Protein AF-A0AAD3HET0-F1 (afdb_monomer)

Sequence (759 aa):
MKGVLFTAWLFSLGTISVDAHGWVEKVESIYGEGSSRIGMNSKSDSYLQRYFCPLSSLDECQPDPKHNIVLDEDSLRPCRADKVSNPKATVKPGTDLTLHWAGNGHVGNGQSDGTCVTVKVAPFEADPAMSSFSGIDGAECLDFWITAEDGSQQPQGTIKIPDTLAQGSYTLLWYWNFTEFWYSSCIDILVDEGLPTASPTKSELDDDIVQDYLHNGCADIADSTQFCQKYTTIPESYCMTEKDECGRSICYGVADFLFPCPLCPPGCPVPKAFYDDFSNGLDETKWLIAHKSWGGGKNGFTNGGVVAENVMADASAGTVTFKAHGNFYSGDVMGINKDLTRQTTGVRTGGAIATRQYLGAGSYEVKMKAAGKLGVCSAIWTFFYNDDEYYSGQPIQNHEIDIELPGRPGAAAVDINFSQALLNTWTGEIESLYETGYTTLPKAVDDGVFHIWRFDWHTDPNDRRVDFYLDGEYLRTMRNDNIPFYAGRLWLGAWFPHAWAGIPDFVEEEMVIDYVKFTPFNELYECPTESYPDFGWAPGTDFTLGQEHEICNSVPSSPVSSPVSSPISVPSSPVSSPISTPVSSPVSSPVSGPSPTDVTLYLEYGCKDLPAAFCQGYISGSYCKDWNEDSCGRSICQGDTHDSLNSCGSETSIYFSDGCNVFGDQMDAFCGSYNQGYCKSWQQDSCGRSICHGDDYSALDACEQGPIDPVEVYKNDGCASLPSTFCSGYNGNYCKDYKTDSCGRSVCHGDSFSSLNSC

InterPro domains:
  IPR000757 Beta-glucanase-like, N-terminal domain [PF00722] (343-505)
  IPR000757 Beta-glucanase-like, N-terminal domain [PS51762] (263-524)
  IPR013320 Concanavalin A-like lectin/glucanase domain superfamily [SSF49899] (262-519)
  IPR050546 Glycosyl Hydrolase Family 16 [PTHR10963] (229-518)

Organism: NCBI:txid426638

Solvent-accessible surface area (backbone atoms only — not comparable to full-atom values): 42321 Å² total; per-residue (Å²): 130,84,87,80,83,90,86,87,80,85,81,72,91,69,82,77,80,84,64,51,62,50,35,61,51,36,35,45,34,99,69,35,55,13,28,19,23,75,51,91,88,64,98,45,51,87,74,62,29,40,71,32,40,97,62,99,46,66,82,84,45,56,43,65,70,92,70,78,58,83,78,54,83,69,21,48,35,48,47,58,65,92,38,64,32,74,50,44,18,39,43,41,54,61,38,65,37,38,40,35,34,48,60,51,58,64,84,82,74,70,79,60,73,91,36,39,32,30,40,28,40,24,75,58,55,64,61,50,54,63,89,59,48,42,82,37,87,86,22,70,62,35,62,59,57,35,74,46,97,89,67,49,79,39,34,37,50,74,42,57,37,59,72,83,58,69,69,42,57,28,30,38,41,42,35,36,60,59,98,61,43,36,42,19,26,39,34,30,36,34,37,39,77,85,62,53,41,59,55,79,53,81,80,40,73,77,32,69,71,51,43,37,35,40,30,57,16,32,78,86,43,84,63,24,41,62,57,28,34,50,25,20,90,48,85,87,20,29,52,40,94,58,57,52,96,58,72,25,28,39,39,48,78,35,54,90,71,55,67,77,70,38,66,56,49,67,75,26,63,52,54,54,34,40,59,46,45,25,53,90,25,77,52,68,54,54,40,44,46,28,30,32,38,68,91,46,63,61,96,74,40,82,34,8,16,26,32,44,91,25,51,48,60,38,36,93,74,24,23,41,37,20,34,31,22,15,75,60,35,82,70,88,63,55,10,29,35,79,85,63,46,72,45,98,46,22,37,30,19,8,3,33,38,29,40,62,59,60,47,57,29,19,39,42,38,37,32,32,24,49,39,70,52,50,16,36,30,30,37,42,30,38,44,34,50,34,53,79,55,32,85,78,72,49,75,40,41,29,25,30,43,40,44,34,34,36,9,25,87,47,93,63,84,48,82,59,36,45,42,18,29,33,47,28,26,16,44,19,87,52,88,87,25,40,48,79,34,54,32,78,48,102,54,64,55,54,84,77,55,77,42,39,40,35,38,40,38,41,36,46,90,91,70,38,26,38,41,34,31,51,73,83,44,81,74,51,75,49,72,61,97,22,55,45,47,50,35,13,26,49,33,43,34,23,35,46,60,85,56,58,28,44,63,32,88,36,41,73,47,53,26,37,38,41,36,42,39,36,49,57,39,82,37,59,44,45,62,80,82,54,69,57,84,87,64,45,47,36,95,82,71,66,79,71,54,56,64,84,59,58,55,26,63,78,77,82,91,70,82,83,91,68,92,87,83,86,84,89,91,84,90,86,90,91,85,84,87,83,90,88,88,85,92,82,90,90,87,86,74,89,69,62,70,58,52,76,65,56,53,52,46,32,32,71,58,20,38,64,92,46,63,82,38,38,28,32,35,72,41,83,83,20,42,57,32,65,94,52,47,53,103,79,71,30,10,39,39,55,88,68,57,78,89,72,36,57,79,81,68,53,74,68,50,48,34,20,72,52,16,30,56,75,52,54,97,44,14,43,58,49,18,39,71,74,72,68,24,37,44,34,68,94,49,53,54,103,81,71,32,12,44,36,49,89,65,59,79,86,70,34,56,80,80,86,71,73,81,78,53,68,71,54,49,34,22,75,56,12,38,70,84,43,63,81,60,48,31,43,73,73,76,65,36,45,56,32,66,97,46,57,51,101,81,70,31,15,37,36,53,98,63,57,74,88,71,34,59,87,132

Structure (mmCIF, N/CA/C/O backbone):
data_AF-A0AAD3HET0-F1
#
_entry.id   AF-A0AAD3HET0-F1
#
loop_
_atom_site.group_PDB
_atom_site.id
_atom_site.type_symbol
_atom_site.label_atom_id
_atom_site.label_alt_id
_atom_site.label_comp_id
_atom_site.label_asym_id
_atom_site.label_entity_id
_atom_site.label_seq_id
_atom_site.pdbx_PDB_ins_code
_atom_site.Cartn_x
_atom_site.Cartn_y
_atom_site.Cartn_z
_atom_site.occupancy
_atom_site.B_iso_or_equiv
_atom_site.auth_seq_id
_atom_site.auth_comp_id
_atom_site.auth_asym_id
_atom_site.auth_atom_id
_atom_site.pdbx_PDB_model_num
ATOM 1 N N . MET A 1 1 ? 5.587 16.974 96.208 1.00 34.22 1 MET A N 1
ATOM 2 C CA . MET A 1 1 ? 5.276 17.942 95.126 1.00 34.22 1 MET A CA 1
ATOM 3 C C . MET A 1 1 ? 4.346 17.240 94.147 1.00 34.22 1 MET A C 1
ATOM 5 O O . MET A 1 1 ? 4.724 16.132 93.812 1.00 34.22 1 MET A O 1
ATOM 9 N N . LYS A 1 2 ? 3.226 17.855 93.706 1.00 34.19 2 LYS A N 1
ATOM 10 C CA . LYS A 1 2 ? 2.239 17.344 92.704 1.00 34.19 2 LYS A CA 1
ATOM 11 C C . LYS A 1 2 ? 1.632 15.944 93.033 1.00 34.19 2 LYS A C 1
ATOM 13 O O . LYS A 1 2 ? 2.367 14.998 93.247 1.00 34.19 2 LYS A O 1
ATOM 18 N N . GLY A 1 3 ? 0.324 15.691 93.144 1.00 28.98 3 GLY A N 1
ATOM 19 C CA . GLY A 1 3 ? -0.886 16.458 92.808 1.00 28.98 3 GLY A CA 1
ATOM 20 C C . GLY A 1 3 ? -1.411 16.118 91.398 1.00 28.98 3 GLY A C 1
ATOM 21 O O . GLY A 1 3 ? -0.594 16.083 90.488 1.00 28.98 3 GLY A O 1
ATOM 22 N N . VAL A 1 4 ? -2.718 15.909 91.147 1.00 30.61 4 VAL A N 1
ATOM 23 C CA . VAL A 1 4 ? -3.883 15.822 92.065 1.00 30.61 4 VAL A CA 1
ATOM 24 C C . VAL A 1 4 ? -5.133 15.235 91.338 1.00 30.61 4 VAL A C 1
ATOM 26 O O . VAL A 1 4 ? -5.180 15.285 90.119 1.00 30.61 4 VAL A O 1
ATOM 29 N N . LEU A 1 5 ? -6.137 14.754 92.097 1.00 28.61 5 LEU A N 1
ATOM 30 C CA . LEU A 1 5 ? -7.538 14.389 91.734 1.00 28.61 5 LEU A CA 1
ATOM 31 C C . LEU A 1 5 ? -7.883 13.271 90.706 1.00 28.61 5 LEU A C 1
ATOM 33 O O . LEU A 1 5 ? -7.621 13.359 89.515 1.00 28.61 5 LEU A O 1
ATOM 37 N N . PHE A 1 6 ? -8.655 12.296 91.210 1.00 34.47 6 PHE A N 1
ATOM 38 C CA . PHE A 1 6 ? -9.967 11.810 90.724 1.00 34.47 6 PHE A CA 1
ATOM 39 C C . PHE A 1 6 ? -10.525 12.273 89.358 1.00 34.47 6 PHE A C 1
ATOM 41 O O . PHE A 1 6 ? -10.765 13.460 89.149 1.00 34.47 6 PHE A O 1
ATOM 48 N N . THR A 1 7 ? -11.107 11.321 88.616 1.00 27.53 7 THR A N 1
ATOM 49 C CA . THR A 1 7 ? -12.585 11.168 88.558 1.00 27.53 7 THR A CA 1
ATOM 50 C C . THR A 1 7 ? -12.997 9.780 88.058 1.00 27.53 7 THR A C 1
ATOM 52 O O . THR A 1 7 ? -12.248 9.127 87.342 1.00 27.53 7 THR A O 1
ATOM 55 N N . ALA A 1 8 ? -14.198 9.335 88.435 1.00 33.53 8 ALA A N 1
ATOM 56 C CA . ALA A 1 8 ? -14.886 8.202 87.820 1.00 33.53 8 ALA A CA 1
ATOM 57 C C . ALA A 1 8 ? -16.195 8.715 87.209 1.00 33.53 8 ALA A C 1
ATOM 59 O O . ALA A 1 8 ? -16.894 9.501 87.849 1.00 33.53 8 ALA A O 1
ATOM 60 N N . TRP A 1 9 ? -16.516 8.273 85.995 1.00 26.53 9 TRP A N 1
ATOM 61 C CA . TRP A 1 9 ? -17.759 8.598 85.296 1.00 26.53 9 TRP A CA 1
ATOM 62 C C . TRP A 1 9 ? -18.402 7.322 84.762 1.00 26.53 9 TRP A C 1
ATOM 64 O O . TRP A 1 9 ? -17.707 6.394 84.347 1.00 26.53 9 TRP A O 1
ATOM 74 N N . LEU A 1 10 ? -19.733 7.272 84.801 1.00 31.70 10 LEU A N 1
ATOM 75 C CA . LEU A 1 10 ? -20.501 6.168 84.236 1.00 31.70 10 LEU A CA 1
ATOM 76 C C . LEU A 1 10 ? -20.400 6.240 82.711 1.00 31.70 10 LEU A C 1
ATOM 78 O O . LEU A 1 10 ? -20.721 7.275 82.128 1.00 31.70 10 LEU A O 1
ATOM 82 N N . PHE A 1 11 ? -20.028 5.135 82.067 1.00 29.91 11 PHE A N 1
ATOM 83 C CA . PHE A 1 11 ? -20.277 4.997 80.637 1.00 29.91 11 PHE A CA 1
ATOM 84 C C . PHE A 1 11 ? -21.772 4.777 80.410 1.00 29.91 11 PHE A C 1
ATOM 86 O O . PHE A 1 11 ? -22.373 3.864 80.977 1.00 29.91 11 PHE A O 1
ATOM 93 N N . SER A 1 12 ? -22.364 5.635 79.580 1.00 28.44 12 SER A N 1
ATOM 94 C CA . SER A 1 12 ? -23.689 5.385 79.018 1.00 28.44 12 SER A CA 1
ATOM 95 C C . SER A 1 12 ? -23.649 4.110 78.179 1.00 28.44 12 SER A C 1
ATOM 97 O O . SER A 1 12 ? -22.643 3.830 77.526 1.00 28.44 12 SER A O 1
ATOM 99 N N . LEU A 1 13 ? -24.770 3.391 78.123 1.00 36.88 13 LEU A N 1
ATOM 100 C CA . LEU A 1 13 ? -25.024 2.454 77.033 1.00 36.88 13 LEU A CA 1
ATOM 101 C C . LEU A 1 13 ? -25.107 3.269 75.739 1.00 36.88 13 LEU A C 1
ATOM 103 O O . LEU A 1 13 ? -26.126 3.894 75.452 1.00 36.88 13 LEU A O 1
ATOM 107 N N . GLY A 1 14 ? -23.998 3.332 75.007 1.00 26.73 14 GLY A N 1
ATOM 108 C CA . GLY A 1 14 ? -23.994 3.815 73.637 1.00 26.73 14 GLY A CA 1
ATOM 109 C C . GLY A 1 14 ? -24.658 2.771 72.751 1.00 26.73 14 GLY A C 1
ATOM 110 O O . GLY A 1 14 ? -24.290 1.599 72.794 1.00 26.73 14 GLY A O 1
ATOM 111 N N . THR A 1 15 ? -25.632 3.193 71.950 1.00 28.73 15 THR A N 1
ATOM 112 C CA . THR A 1 15 ? -26.079 2.414 70.794 1.00 28.73 15 THR A CA 1
ATOM 113 C C . THR A 1 15 ? -24.880 2.206 69.877 1.00 28.73 15 THR A C 1
ATOM 115 O O . THR A 1 15 ? -24.348 3.178 69.340 1.00 28.73 15 THR A O 1
ATOM 118 N N . ILE A 1 16 ? -24.441 0.958 69.724 1.00 27.42 16 ILE A N 1
ATOM 119 C CA . ILE A 1 16 ? -23.407 0.597 68.755 1.00 27.42 16 ILE A CA 1
ATOM 120 C C . ILE A 1 16 ? -23.999 0.853 67.366 1.00 27.42 16 ILE A C 1
ATOM 122 O O . ILE A 1 16 ? -25.001 0.233 67.010 1.00 27.42 16 ILE A O 1
ATOM 126 N N . SER A 1 17 ? -23.408 1.785 66.613 1.00 28.92 17 SER A N 1
ATOM 127 C CA . SER A 1 17 ? -23.636 1.845 65.168 1.00 28.92 17 SER A CA 1
ATOM 128 C C . SER A 1 17 ? -23.028 0.585 64.570 1.00 28.92 17 SER A C 1
ATOM 130 O O . SER A 1 17 ? -21.886 0.248 64.887 1.00 28.92 17 SER A O 1
ATOM 132 N N . VAL A 1 18 ? -23.812 -0.148 63.786 1.00 31.05 18 VAL A N 1
ATOM 133 C CA . VAL A 1 18 ? -23.334 -1.332 63.072 1.00 31.05 18 VAL A CA 1
ATOM 134 C C . VAL A 1 18 ? -23.097 -0.882 61.639 1.00 31.05 18 VAL A C 1
ATOM 136 O O . VAL A 1 18 ? -24.051 -0.701 60.887 1.00 31.05 18 VAL A O 1
ATOM 139 N N . ASP A 1 19 ? -21.837 -0.607 61.314 1.00 36.53 19 ASP A N 1
ATOM 140 C CA . ASP A 1 19 ? -21.467 0.085 60.083 1.00 36.53 19 ASP A CA 1
ATOM 141 C C . ASP A 1 19 ? -21.114 -0.915 58.963 1.00 36.53 19 ASP A C 1
ATOM 143 O O . ASP A 1 19 ? -20.110 -1.619 59.051 1.00 36.53 19 ASP A O 1
ATOM 147 N N . ALA A 1 20 ? -21.922 -0.897 57.896 1.00 40.22 20 ALA A N 1
ATOM 148 C CA . ALA A 1 20 ? -21.694 -1.470 56.563 1.00 40.22 20 ALA A CA 1
ATOM 149 C C . ALA A 1 20 ? -21.434 -2.991 56.454 1.00 40.22 20 ALA A C 1
ATOM 151 O O . ALA A 1 20 ? -20.323 -3.482 56.631 1.00 40.22 20 ALA A O 1
ATOM 152 N N . HIS A 1 21 ? -22.441 -3.722 55.979 1.00 54.94 21 HIS A N 1
ATOM 153 C CA . HIS A 1 21 ? -22.328 -5.041 55.344 1.00 54.94 21 HIS A CA 1
ATOM 154 C C . HIS A 1 21 ? -22.509 -4.870 53.830 1.00 54.94 21 HIS A C 1
ATOM 156 O O . HIS A 1 21 ? -23.388 -4.116 53.429 1.00 54.94 21 HIS A O 1
ATOM 162 N N . GLY A 1 22 ? -21.716 -5.549 52.997 1.00 59.53 22 GLY A N 1
ATOM 163 C CA . GLY A 1 22 ? -21.637 -5.251 51.559 1.00 59.53 22 GLY A CA 1
ATOM 164 C C . GLY A 1 22 ? -22.908 -5.480 50.722 1.00 59.53 22 GLY A C 1
ATOM 165 O O . GLY A 1 22 ? -23.836 -6.172 51.124 1.00 59.53 22 GLY A O 1
ATOM 166 N N . TRP A 1 23 ? -22.932 -4.905 49.518 1.00 71.50 23 TRP A N 1
ATOM 167 C CA . TRP A 1 23 ? -23.957 -5.083 48.472 1.00 71.50 23 TRP A CA 1
ATOM 168 C C . TRP A 1 23 ? -23.365 -4.667 47.116 1.00 71.50 23 TRP A C 1
ATOM 170 O O . TRP A 1 23 ? -22.488 -3.810 47.101 1.00 71.50 23 TRP A O 1
ATOM 180 N N . VAL A 1 24 ? -23.849 -5.184 45.977 1.00 75.56 24 VAL A N 1
ATOM 181 C CA . VAL A 1 24 ? -23.472 -4.624 44.656 1.00 75.56 24 VAL A CA 1
ATOM 182 C C . VAL A 1 24 ? -24.000 -3.201 44.550 1.00 75.56 24 VAL A C 1
ATOM 184 O O . VAL A 1 24 ? -25.204 -2.980 44.699 1.00 75.56 24 VAL A O 1
ATOM 187 N N . GLU A 1 25 ? -23.116 -2.249 44.276 1.00 80.94 25 GLU A N 1
ATOM 188 C CA . GLU A 1 25 ? -23.463 -0.850 44.021 1.00 80.94 25 GLU A CA 1
ATOM 189 C C . GLU A 1 25 ? -23.844 -0.681 42.548 1.00 80.94 25 GLU A C 1
ATOM 191 O O . GLU A 1 25 ? -24.983 -0.326 42.211 1.00 80.94 25 GLU A O 1
ATOM 196 N N . LYS A 1 26 ? -22.892 -1.028 41.676 1.00 88.06 26 LYS A N 1
ATOM 197 C CA . LYS A 1 26 ? -23.001 -0.974 40.222 1.00 88.06 26 LYS A CA 1
ATOM 198 C C . LYS A 1 26 ? -22.200 -2.084 39.544 1.00 88.06 26 LYS A C 1
ATOM 200 O O . LYS A 1 26 ? -21.365 -2.742 40.163 1.00 88.06 26 LYS A O 1
ATOM 205 N N . VAL A 1 27 ? -22.458 -2.255 38.254 1.00 92.06 27 VAL A N 1
ATOM 206 C CA . VAL A 1 27 ? -21.580 -2.979 37.330 1.00 92.06 27 VAL A CA 1
ATOM 207 C C . VAL A 1 27 ? -21.150 -2.045 36.204 1.00 92.06 27 VAL A C 1
ATOM 209 O O . VAL A 1 27 ? -21.945 -1.218 35.753 1.00 92.06 27 VAL A O 1
ATOM 212 N N . GLU A 1 28 ? -19.906 -2.174 35.764 1.00 91.50 28 GLU A N 1
ATOM 213 C CA . GLU A 1 28 ? -19.292 -1.360 34.717 1.00 91.50 28 GLU A CA 1
ATOM 214 C C . GLU A 1 28 ? -18.915 -2.227 33.517 1.00 91.50 28 GLU A C 1
ATOM 216 O O . GLU A 1 28 ? -18.302 -3.287 33.655 1.00 91.50 28 GLU A O 1
ATOM 221 N N . SER A 1 29 ? -19.268 -1.743 32.330 1.00 86.06 29 SER A N 1
ATOM 222 C CA . SER A 1 29 ? -18.858 -2.297 31.042 1.00 86.06 29 SER A CA 1
ATOM 223 C C . SER A 1 29 ? -18.351 -1.169 30.145 1.00 86.06 29 SER A C 1
ATOM 225 O O . SER A 1 29 ? -18.712 -0.006 30.342 1.00 86.06 29 SER A O 1
ATOM 227 N N . ILE A 1 30 ? -17.622 -1.515 29.082 1.00 76.62 30 ILE A N 1
ATOM 228 C CA . ILE A 1 30 ? -17.231 -0.559 28.027 1.00 76.62 30 ILE A CA 1
ATOM 229 C C . ILE A 1 30 ? -18.430 0.067 27.282 1.00 76.62 30 ILE A C 1
ATOM 231 O O . ILE A 1 30 ? -18.262 1.029 26.538 1.00 76.62 30 ILE A O 1
ATOM 235 N N . TYR A 1 31 ? -19.644 -0.455 27.493 1.00 77.94 31 TYR A N 1
ATOM 236 C CA . TYR A 1 31 ? -20.896 0.004 26.887 1.00 77.94 31 TYR A CA 1
ATOM 237 C C . TYR A 1 31 ? -21.810 0.764 27.870 1.00 77.94 31 TYR A C 1
ATOM 239 O O . TYR A 1 31 ? -22.938 1.114 27.517 1.00 77.94 31 TYR A O 1
ATOM 247 N N . GLY A 1 32 ? -21.345 1.018 29.100 1.00 78.75 32 GLY A N 1
ATOM 248 C CA . GLY A 1 32 ? -22.049 1.800 30.120 1.00 78.75 32 GLY A CA 1
ATOM 249 C C . GLY A 1 32 ? -22.245 1.087 31.462 1.00 78.75 32 GLY A C 1
ATOM 250 O O . GLY A 1 32 ? -22.020 -0.119 31.605 1.00 78.75 32 GLY A O 1
ATOM 251 N N . GLU A 1 33 ? -22.680 1.862 32.459 1.00 88.50 33 GLU A N 1
ATOM 252 C CA . GLU A 1 33 ? -22.916 1.397 33.830 1.00 88.50 33 GLU A CA 1
ATOM 253 C C . GLU A 1 33 ? -24.340 0.864 34.052 1.00 88.50 33 GLU A C 1
ATOM 255 O O . GLU A 1 33 ? -25.324 1.386 33.523 1.00 88.50 33 GLU A O 1
ATOM 260 N N . GLY A 1 34 ? -24.465 -0.123 34.937 1.00 87.81 34 GLY A N 1
ATOM 261 C CA . GLY A 1 34 ? -25.730 -0.589 35.497 1.00 87.81 34 GLY A CA 1
ATOM 262 C C . GLY A 1 34 ? -25.776 -0.332 36.996 1.00 87.81 34 GLY A C 1
ATOM 263 O O . GLY A 1 34 ? -24.807 -0.601 37.694 1.00 87.81 34 GLY A O 1
ATOM 264 N N . SER A 1 35 ? -26.907 0.141 37.517 1.00 88.12 35 SER A N 1
ATOM 265 C CA . SER A 1 35 ? -27.126 0.295 38.964 1.00 88.12 35 SER A CA 1
ATOM 266 C C . SER A 1 35 ? -27.832 -0.923 39.553 1.00 88.12 35 SER A C 1
ATOM 268 O O . SER A 1 35 ? -28.731 -1.479 38.924 1.00 88.12 35 SER A O 1
ATOM 270 N N . SER A 1 36 ? -27.501 -1.311 40.788 1.00 87.12 36 SER A N 1
ATOM 271 C CA . SER A 1 36 ? -28.256 -2.338 41.526 1.00 87.12 36 SER A CA 1
ATOM 272 C C . SER A 1 36 ? -29.760 -2.030 41.561 1.00 87.12 36 SER A C 1
ATOM 274 O O . SER A 1 36 ? -30.156 -0.864 41.638 1.00 87.12 36 SER A O 1
ATOM 276 N N . ARG A 1 37 ? -30.614 -3.068 41.539 1.00 85.75 37 ARG A N 1
ATOM 277 C CA . ARG A 1 37 ? -32.091 -2.957 41.453 1.00 85.75 37 ARG A CA 1
ATOM 278 C C . ARG A 1 37 ? -32.737 -2.047 42.506 1.00 85.75 37 ARG A C 1
ATOM 280 O O . ARG A 1 37 ? -33.894 -1.650 42.362 1.00 85.75 37 ARG A O 1
ATOM 287 N N . ILE A 1 38 ? -32.027 -1.780 43.598 1.00 72.25 38 ILE A N 1
ATOM 288 C CA . ILE A 1 38 ? -32.502 -1.015 44.757 1.00 72.25 38 ILE A CA 1
ATOM 289 C C . ILE A 1 38 ? -31.954 0.429 44.748 1.00 72.25 38 ILE A C 1
ATOM 291 O O . ILE A 1 38 ? -32.597 1.328 45.294 1.00 72.25 38 ILE A O 1
ATOM 295 N N . GLY A 1 39 ? -30.828 0.661 44.061 1.00 65.00 39 GLY A N 1
ATOM 296 C CA . GLY A 1 39 ? -30.147 1.950 43.933 1.00 65.00 39 GLY A CA 1
ATOM 297 C C . GLY A 1 39 ? -29.469 2.453 45.216 1.00 65.00 39 GLY A C 1
ATOM 298 O O . GLY A 1 39 ? -29.838 2.100 46.334 1.00 65.00 39 GLY A O 1
ATOM 299 N N . MET A 1 40 ? -28.508 3.366 45.056 1.00 63.59 40 MET A N 1
ATOM 300 C CA . MET A 1 40 ? -27.660 3.914 46.135 1.00 63.59 40 MET A CA 1
ATOM 301 C C . MET A 1 40 ? -28.375 4.890 47.099 1.00 63.59 40 MET A C 1
ATOM 303 O O . MET A 1 40 ? -27.756 5.492 47.973 1.00 63.59 40 MET A O 1
ATOM 307 N N . ASN A 1 41 ? -29.691 5.083 46.960 1.00 60.31 41 ASN A N 1
ATOM 308 C CA . ASN A 1 41 ? -30.438 6.151 47.641 1.00 60.31 41 ASN A CA 1
ATOM 309 C C . ASN A 1 41 ? -30.911 5.805 49.069 1.00 60.31 41 ASN A C 1
ATOM 311 O O . ASN A 1 41 ? -31.592 6.620 49.696 1.00 60.31 41 ASN A O 1
ATOM 315 N N . SER A 1 42 ? -30.584 4.620 49.597 1.00 61.00 42 SER A N 1
ATOM 316 C CA . SER A 1 42 ? -30.976 4.188 50.948 1.00 61.00 42 SER A CA 1
ATOM 317 C C . SER A 1 42 ? -29.775 4.098 51.887 1.00 61.00 42 SER A C 1
ATOM 319 O O . SER A 1 42 ? -28.722 3.605 51.508 1.00 61.00 42 SER A O 1
ATOM 321 N N . LYS A 1 43 ? -29.940 4.544 53.138 1.00 56.84 43 LYS A N 1
ATOM 322 C CA . LYS A 1 43 ? -28.878 4.572 54.164 1.00 56.84 43 LYS A CA 1
ATOM 323 C C . LYS A 1 43 ? -28.986 3.424 55.174 1.00 56.84 43 LYS A C 1
ATOM 325 O O . LYS A 1 43 ? -28.810 3.638 56.371 1.00 56.84 43 LYS A O 1
ATOM 330 N N . SER A 1 44 ? -29.370 2.233 54.720 1.00 62.81 44 SER A N 1
ATOM 331 C CA . SER A 1 44 ? -29.427 1.041 55.570 1.00 62.81 44 SER A CA 1
ATOM 332 C C . SER A 1 44 ? -29.191 -0.227 54.761 1.00 62.81 44 SER A C 1
ATOM 334 O O . SER A 1 44 ? -29.961 -0.542 53.853 1.00 62.81 44 SER A O 1
ATOM 336 N N . ASP A 1 45 ? -28.176 -0.989 55.155 1.00 58.25 45 ASP A N 1
ATOM 337 C CA . ASP A 1 45 ? -27.766 -2.255 54.546 1.00 58.25 45 ASP A CA 1
ATOM 338 C C . ASP A 1 45 ? -28.958 -3.219 54.436 1.00 58.25 45 ASP A C 1
ATOM 340 O O . ASP A 1 45 ? -29.194 -3.818 53.393 1.00 58.25 45 ASP A O 1
ATOM 344 N N . SER A 1 46 ? -29.789 -3.290 55.486 1.00 61.09 46 SER A N 1
ATOM 345 C CA . SER A 1 46 ? -30.998 -4.134 55.559 1.00 61.09 46 SER A CA 1
ATOM 346 C C . SER A 1 46 ? -32.063 -3.844 54.486 1.00 61.09 46 SER A C 1
ATOM 348 O O . SER A 1 46 ? -33.014 -4.615 54.324 1.00 61.09 46 SER A O 1
ATOM 350 N N . TYR A 1 47 ? -31.908 -2.742 53.747 1.00 67.56 47 TYR A N 1
ATOM 351 C CA . TYR A 1 47 ? -32.691 -2.385 52.569 1.00 67.56 47 TYR A CA 1
ATOM 352 C C . TYR A 1 47 ? -31.960 -2.737 51.257 1.00 67.56 47 TYR A C 1
ATOM 354 O O . TYR A 1 47 ? -32.614 -3.200 50.325 1.00 67.56 47 TYR A O 1
ATOM 362 N N . LEU A 1 48 ? -30.632 -2.558 51.187 1.00 68.50 48 LEU A N 1
ATOM 363 C CA . LEU A 1 48 ? -29.794 -2.738 49.983 1.00 68.50 48 LEU A CA 1
ATOM 364 C C . LEU A 1 48 ? -29.393 -4.199 49.691 1.00 68.50 48 LEU A C 1
ATOM 366 O O . LEU A 1 48 ? -29.281 -4.588 48.529 1.00 68.50 48 LEU A O 1
ATOM 370 N N . GLN A 1 49 ? -29.233 -5.019 50.728 1.00 73.94 49 GLN A N 1
ATOM 371 C CA . GLN A 1 49 ? -29.040 -6.475 50.644 1.00 73.94 49 GLN A CA 1
ATOM 372 C C . GLN A 1 49 ? -30.257 -7.216 51.223 1.00 73.94 49 GLN A C 1
ATOM 374 O O . GLN A 1 49 ? -31.113 -6.605 51.873 1.00 73.94 49 GLN A O 1
ATOM 379 N N . ARG A 1 50 ? -30.366 -8.530 50.995 1.00 78.62 50 ARG A N 1
ATOM 380 C CA . ARG A 1 50 ? -31.406 -9.400 51.577 1.00 78.62 50 ARG A CA 1
ATOM 381 C C . ARG A 1 50 ? -30.775 -10.594 52.303 1.00 78.62 50 ARG A C 1
ATOM 383 O O . ARG A 1 50 ? -29.823 -11.170 51.789 1.00 78.62 50 ARG A O 1
ATOM 390 N N . TYR A 1 51 ? -31.340 -11.001 53.445 1.00 84.75 51 TYR A N 1
ATOM 391 C CA . TYR A 1 51 ? -31.106 -12.344 53.992 1.00 84.75 51 TYR A CA 1
ATOM 392 C C . TYR A 1 51 ? -31.765 -13.392 53.095 1.00 84.75 51 TYR A C 1
ATOM 394 O O . TYR A 1 51 ? -32.960 -13.303 52.792 1.00 84.75 51 TYR A O 1
ATOM 402 N N . PHE A 1 52 ? -30.983 -14.383 52.695 1.00 87.12 52 PHE A N 1
ATOM 403 C CA . PHE A 1 52 ? -31.310 -15.321 51.630 1.00 87.12 52 PHE A CA 1
ATOM 404 C C . PHE A 1 52 ? -30.989 -16.760 52.059 1.00 87.12 52 PHE A C 1
ATOM 406 O O . PHE A 1 52 ? -30.228 -16.984 52.997 1.00 87.12 52 PHE A O 1
ATOM 413 N N . CYS A 1 53 ? -31.570 -17.745 51.377 1.00 89.75 53 CYS A N 1
ATOM 414 C CA . CYS A 1 53 ? -31.229 -19.153 51.530 1.00 89.75 53 CYS A CA 1
ATOM 415 C C . CYS A 1 53 ? -30.982 -19.806 50.156 1.00 89.75 53 CYS A C 1
ATOM 417 O O . CYS A 1 53 ? -31.937 -20.015 49.406 1.00 89.75 53 CYS A O 1
ATOM 419 N N . PRO A 1 54 ? -29.726 -20.158 49.810 1.00 87.56 54 PRO A N 1
ATOM 420 C CA . PRO A 1 54 ? -29.400 -20.872 48.571 1.00 87.56 54 PRO A CA 1
ATOM 421 C C . PRO A 1 54 ? -29.598 -22.398 48.656 1.00 87.56 54 PRO A C 1
ATOM 423 O O . PRO A 1 54 ? -29.319 -23.091 47.678 1.00 87.56 54 PRO A O 1
ATOM 426 N N . LEU A 1 55 ? -30.000 -22.927 49.817 1.00 85.69 55 LEU A N 1
ATOM 427 C CA . LEU A 1 55 ? -30.090 -24.365 50.103 1.00 85.69 55 LEU A CA 1
ATOM 428 C C . LEU A 1 55 ? -31.507 -24.917 49.870 1.00 85.69 55 LEU A C 1
ATOM 430 O O . LEU A 1 55 ? -32.438 -24.180 49.551 1.00 85.69 55 LEU A O 1
ATOM 434 N N . SER A 1 56 ? -31.674 -26.236 49.999 1.00 78.25 56 SER A N 1
ATOM 435 C CA . SER A 1 56 ? -32.924 -26.937 49.664 1.00 78.25 56 SER A CA 1
ATOM 436 C C . SER A 1 56 ? -34.106 -26.637 50.590 1.00 78.25 56 SER A C 1
ATOM 438 O O . SER A 1 56 ? -35.253 -26.869 50.202 1.00 78.25 56 SER A O 1
ATOM 440 N N . SER A 1 57 ? -33.857 -26.136 51.799 1.00 82.31 57 SER A N 1
ATOM 441 C CA . SER A 1 57 ? -34.886 -25.778 52.771 1.00 82.31 57 SER A CA 1
ATOM 442 C C . SER A 1 57 ? -34.417 -24.661 53.703 1.00 82.31 57 SER A C 1
ATOM 444 O O . SER A 1 57 ? -33.227 -24.519 53.977 1.00 82.31 57 SER A O 1
ATOM 446 N N . LEU A 1 58 ? -35.367 -23.875 54.222 1.00 85.75 58 LEU A N 1
ATOM 447 C CA . LEU A 1 58 ? -35.073 -22.762 55.133 1.00 85.75 58 LEU A CA 1
ATOM 448 C C . LEU A 1 58 ? -34.355 -23.211 56.407 1.00 85.75 58 LEU A C 1
ATOM 450 O O . LEU A 1 58 ? -33.475 -22.497 56.877 1.00 85.75 58 LEU A O 1
ATOM 454 N N . ASP A 1 59 ? -34.694 -24.389 56.934 1.00 85.69 59 ASP A N 1
ATOM 455 C CA . ASP A 1 59 ? -34.105 -24.949 58.156 1.00 85.69 59 ASP A CA 1
ATOM 456 C C . ASP A 1 59 ? -32.589 -25.199 58.025 1.00 85.69 59 ASP A C 1
ATOM 458 O O . ASP A 1 59 ? -31.876 -25.143 59.024 1.00 85.69 59 ASP A O 1
ATOM 462 N N . GLU A 1 60 ? -32.075 -25.413 56.807 1.00 86.19 60 GLU A N 1
ATOM 463 C CA . GLU A 1 60 ? -30.631 -25.517 56.529 1.00 86.19 60 GLU A CA 1
ATOM 464 C C . GLU A 1 60 ? -29.911 -24.155 56.574 1.00 86.19 60 GLU A C 1
ATOM 466 O O . GLU A 1 60 ? -28.685 -24.109 56.672 1.00 86.19 60 GLU A O 1
ATOM 471 N N . CYS A 1 61 ? -30.661 -23.052 56.491 1.00 87.25 61 CYS A N 1
ATOM 472 C CA . CYS A 1 61 ? -30.159 -21.679 56.437 1.00 87.25 61 CYS A CA 1
ATOM 473 C C . CYS A 1 61 ? -30.485 -20.843 57.687 1.00 87.25 61 CYS A C 1
ATOM 475 O O . CYS A 1 61 ? -30.026 -19.704 57.765 1.00 87.25 61 CYS A O 1
ATOM 477 N N . GLN A 1 62 ? -31.299 -21.337 58.631 1.00 88.38 62 GLN A N 1
ATOM 478 C CA . GLN A 1 62 ? -31.667 -20.552 59.816 1.00 88.38 62 GLN A CA 1
ATOM 479 C C . GLN A 1 62 ? -30.416 -20.256 60.667 1.00 88.38 62 GLN A C 1
ATOM 481 O O . GLN A 1 62 ? -29.753 -21.200 61.111 1.00 88.38 62 GLN A O 1
ATOM 486 N N . PRO A 1 63 ? -30.098 -18.978 60.940 1.00 84.06 63 PRO A N 1
ATOM 487 C CA . PRO A 1 63 ? -28.974 -18.619 61.795 1.00 84.06 63 PRO A CA 1
ATOM 488 C C . PRO A 1 63 ? -29.263 -18.976 63.259 1.00 84.06 63 PRO A C 1
ATOM 490 O O . PRO A 1 63 ? -30.412 -19.180 63.663 1.00 84.06 63 PRO A O 1
ATOM 493 N N . ASP A 1 64 ? -28.223 -19.004 64.095 1.00 83.81 64 ASP A N 1
ATOM 494 C CA . ASP A 1 64 ? -28.389 -19.224 65.533 1.00 83.81 64 ASP A CA 1
ATOM 495 C C . ASP A 1 64 ? -29.332 -18.158 66.142 1.00 83.81 64 ASP A C 1
ATOM 497 O O . ASP A 1 64 ? -29.111 -16.953 65.943 1.00 83.81 64 ASP A O 1
ATOM 501 N N . PRO A 1 65 ? -30.348 -18.559 66.937 1.00 83.75 65 PRO A N 1
ATOM 502 C CA . PRO A 1 65 ? -31.274 -17.648 67.609 1.00 83.75 65 PRO A CA 1
ATOM 503 C C . PRO A 1 65 ? -30.624 -16.503 68.402 1.00 83.75 65 PRO A C 1
ATOM 505 O O . PRO A 1 65 ? -31.284 -15.486 68.624 1.00 83.75 65 PRO A O 1
ATOM 508 N N . LYS A 1 66 ? -29.339 -16.610 68.787 1.00 83.94 66 LYS A N 1
ATOM 509 C CA . LYS A 1 66 ? -28.548 -15.507 69.371 1.00 83.94 66 LYS A CA 1
ATOM 510 C C . LYS A 1 66 ? -28.554 -14.224 68.528 1.00 83.94 66 LYS A C 1
ATOM 512 O O . LYS A 1 66 ? -28.354 -13.144 69.079 1.00 83.94 66 LYS A O 1
ATOM 517 N N . HIS A 1 67 ? -28.793 -14.335 67.222 1.00 79.38 67 HIS A N 1
ATOM 518 C CA . HIS A 1 67 ? -28.788 -13.219 66.280 1.00 79.38 67 HIS A CA 1
ATOM 519 C C . HIS A 1 67 ? -30.154 -12.547 66.064 1.00 79.38 67 HIS A C 1
ATOM 521 O O . HIS A 1 67 ? -30.203 -11.491 65.440 1.00 79.38 67 HIS A O 1
ATOM 527 N N . ASN A 1 68 ? -31.253 -13.107 66.594 1.00 83.81 68 ASN A N 1
ATOM 528 C CA . ASN A 1 68 ? -32.611 -12.551 66.463 1.00 83.81 68 ASN A CA 1
ATOM 529 C C . ASN A 1 68 ? -33.019 -12.260 64.993 1.00 83.81 68 ASN A C 1
ATOM 531 O O . ASN A 1 68 ? -33.693 -11.273 64.692 1.00 83.81 68 ASN A O 1
ATOM 535 N N . ILE A 1 69 ? -32.605 -13.136 64.078 1.00 81.50 69 ILE A N 1
ATOM 536 C CA . ILE A 1 69 ? -32.994 -13.154 62.663 1.00 81.50 69 ILE A CA 1
ATOM 537 C C . ILE A 1 69 ? -33.769 -14.452 62.432 1.00 81.50 69 ILE A C 1
ATOM 539 O O . ILE A 1 69 ? -33.420 -15.487 62.994 1.00 81.50 69 ILE A O 1
ATOM 543 N N . VAL A 1 70 ? -34.836 -14.383 61.639 1.00 86.12 70 VAL A N 1
ATOM 544 C CA . VAL A 1 70 ? -35.662 -15.531 61.249 1.00 86.12 70 VAL A CA 1
ATOM 545 C C . VAL A 1 70 ? -35.866 -15.437 59.746 1.00 86.12 70 VAL A C 1
ATOM 547 O O . VAL A 1 70 ? -36.318 -14.399 59.266 1.00 86.12 70 VAL A O 1
ATOM 550 N N . LEU A 1 71 ? -35.516 -16.494 59.017 1.00 87.81 71 LEU A N 1
ATOM 551 C CA . LEU A 1 71 ? -35.784 -16.599 57.584 1.00 87.81 71 LEU A CA 1
ATOM 552 C C . LEU A 1 71 ? -37.189 -17.176 57.363 1.00 87.81 71 LEU A C 1
ATOM 554 O O . LEU A 1 71 ? -37.610 -18.082 58.085 1.00 87.81 71 LEU A O 1
ATOM 558 N N . ASP A 1 72 ? -37.897 -16.676 56.357 1.00 87.94 72 ASP A N 1
ATOM 559 C CA . ASP A 1 72 ? -39.234 -17.119 55.952 1.00 87.94 72 ASP A CA 1
ATOM 560 C C . ASP A 1 72 ? -39.258 -17.538 54.468 1.00 87.94 72 ASP A C 1
ATOM 562 O O . ASP A 1 72 ? -38.224 -17.550 53.802 1.00 87.94 72 ASP A O 1
ATOM 566 N N . GLU A 1 73 ? -40.424 -17.924 53.933 1.00 85.94 73 GLU A N 1
ATOM 567 C CA . GLU A 1 73 ? -40.568 -18.330 52.518 1.00 85.94 73 GLU A CA 1
ATOM 568 C C . GLU A 1 73 ? -40.064 -17.249 51.544 1.00 85.94 73 GLU A C 1
ATOM 570 O O . GLU A 1 73 ? -39.556 -17.557 50.466 1.00 85.94 73 GLU A O 1
ATOM 575 N N . ASP A 1 74 ? -40.132 -15.985 51.960 1.00 83.25 74 ASP A N 1
ATOM 576 C CA . ASP A 1 74 ? -39.682 -14.824 51.205 1.00 83.25 74 ASP A CA 1
ATOM 577 C C . ASP A 1 74 ? -38.137 -14.792 51.100 1.00 83.25 74 ASP A C 1
ATOM 579 O O . ASP A 1 74 ? -37.595 -14.372 50.078 1.00 83.25 74 ASP A O 1
ATOM 583 N N . SER A 1 75 ? -37.399 -15.329 52.082 1.00 87.00 75 SER A N 1
ATOM 584 C CA . SER A 1 75 ? -35.938 -15.545 52.010 1.00 87.00 75 SER A CA 1
ATOM 585 C C . SER A 1 75 ? -35.486 -16.643 51.031 1.00 87.00 75 SER A C 1
ATOM 587 O O . SER A 1 75 ? -34.286 -16.752 50.773 1.00 87.00 75 SER A O 1
ATOM 589 N N . LEU A 1 76 ? -36.395 -17.415 50.420 1.00 86.06 76 LEU A N 1
ATOM 590 C CA . LEU A 1 76 ? -36.069 -18.278 49.267 1.00 86.06 76 LEU A CA 1
ATOM 591 C C . LEU A 1 76 ? -35.980 -17.487 47.944 1.00 86.06 76 LEU A C 1
ATOM 593 O O . LEU A 1 76 ? -35.615 -18.045 46.905 1.00 86.06 76 LEU A O 1
ATOM 597 N N . ARG A 1 77 ? -36.326 -16.192 47.957 1.00 87.62 77 ARG A N 1
ATOM 598 C CA . ARG A 1 77 ? -36.287 -15.301 46.791 1.00 87.62 77 ARG A CA 1
ATOM 599 C C . ARG A 1 77 ? -34.983 -14.488 46.814 1.00 87.62 77 ARG A C 1
ATOM 601 O O . ARG A 1 77 ? -34.821 -13.637 47.691 1.00 87.62 77 ARG A O 1
ATOM 608 N N . PRO A 1 78 ? -34.035 -14.738 45.887 1.00 88.31 78 PRO A N 1
ATOM 609 C CA . PRO A 1 78 ? -32.714 -14.104 45.913 1.00 88.31 78 PRO A CA 1
ATOM 610 C C . PRO A 1 78 ? -32.755 -12.596 45.633 1.00 88.31 78 PRO A C 1
ATOM 612 O O . PRO A 1 78 ? -31.890 -11.859 46.104 1.00 88.31 78 PRO A O 1
ATOM 615 N N . CYS A 1 79 ? -33.761 -12.126 44.896 1.00 87.50 79 CYS A N 1
ATOM 616 C CA . CYS A 1 79 ? -33.977 -10.710 44.628 1.00 87.50 79 CYS A CA 1
ATOM 617 C C . CYS A 1 79 ? -35.095 -10.138 45.522 1.00 87.50 79 CYS A C 1
ATOM 619 O O . CYS A 1 79 ? -35.735 -10.842 46.308 1.00 87.50 79 CYS A O 1
ATOM 621 N N . ARG A 1 80 ? -35.339 -8.828 45.405 1.00 80.19 80 ARG A N 1
ATOM 622 C CA . ARG A 1 80 ? -36.570 -8.200 45.902 1.00 80.19 80 ARG A CA 1
ATOM 623 C C . ARG A 1 80 ? -37.527 -7.996 44.730 1.00 80.19 80 ARG A C 1
ATOM 625 O O . ARG A 1 80 ? -37.123 -7.420 43.720 1.00 80.19 80 ARG A O 1
ATOM 632 N N . ALA A 1 81 ? -38.778 -8.418 44.898 1.00 76.44 81 ALA A N 1
ATOM 633 C CA . ALA A 1 81 ? -39.853 -8.137 43.953 1.00 76.44 81 ALA A CA 1
ATOM 634 C C . ALA A 1 81 ? -40.061 -6.622 43.752 1.00 76.44 81 ALA A C 1
ATOM 636 O O . ALA A 1 81 ? -39.717 -5.804 44.612 1.00 76.44 81 ALA A O 1
ATOM 637 N N . ASP A 1 82 ? -40.621 -6.250 42.599 1.00 75.50 82 ASP A N 1
ATOM 638 C CA . ASP A 1 82 ? -40.926 -4.866 42.201 1.00 75.50 82 ASP A CA 1
ATOM 639 C C . ASP A 1 82 ? -39.724 -3.898 42.274 1.00 75.50 82 ASP A C 1
ATOM 641 O O . ASP A 1 82 ? -39.868 -2.689 42.514 1.00 75.50 82 ASP A O 1
ATOM 645 N N . LYS A 1 83 ? -38.510 -4.429 42.082 1.00 82.62 83 LYS A N 1
ATOM 646 C CA . LYS A 1 83 ? -37.245 -3.688 41.993 1.00 82.62 83 LYS A CA 1
ATOM 647 C C . LYS A 1 83 ? -36.490 -4.156 40.751 1.00 82.62 83 LYS A C 1
ATOM 649 O O . LYS A 1 83 ? -36.272 -5.353 40.582 1.00 82.62 83 LYS A O 1
ATOM 654 N N . VAL A 1 84 ? -36.123 -3.207 39.893 1.00 87.69 84 VAL A N 1
ATOM 655 C CA . VAL A 1 84 ? -35.457 -3.418 38.598 1.00 87.69 84 VAL A CA 1
ATOM 656 C C . VAL A 1 84 ? -34.346 -2.384 38.439 1.00 87.69 84 VAL A C 1
ATOM 658 O O . VAL A 1 84 ? -34.474 -1.267 38.944 1.00 87.69 84 VAL A O 1
ATOM 661 N N . SER A 1 85 ? -33.261 -2.740 37.759 1.00 88.81 85 SER A N 1
ATOM 662 C CA . SER A 1 85 ? -32.124 -1.836 37.561 1.00 88.81 85 SER A CA 1
ATOM 663 C C . SER A 1 85 ? -32.451 -0.699 36.598 1.00 88.81 85 SER A C 1
ATOM 665 O O . SER A 1 85 ? -33.052 -0.909 35.543 1.00 88.81 85 SER A O 1
ATOM 667 N N . ASN A 1 86 ? -32.038 0.511 36.974 1.00 85.25 86 ASN A N 1
ATOM 668 C CA . ASN A 1 86 ? -32.139 1.713 36.156 1.00 85.25 86 ASN A CA 1
ATOM 669 C C . ASN A 1 86 ? -30.988 2.680 36.519 1.00 85.25 86 ASN A C 1
ATOM 671 O O . ASN A 1 86 ? -31.034 3.248 37.614 1.00 85.25 86 ASN A O 1
ATOM 675 N N . PRO A 1 87 ? -29.974 2.871 35.651 1.00 88.94 87 PRO A N 1
ATOM 676 C CA . PRO A 1 87 ? -29.774 2.188 34.367 1.00 88.94 87 PRO A CA 1
ATOM 677 C C . PRO A 1 87 ? -29.505 0.680 34.521 1.00 88.94 87 PRO A C 1
ATOM 679 O O . PRO A 1 87 ? -29.147 0.203 35.601 1.00 88.94 87 PRO A O 1
ATOM 682 N N . LYS A 1 88 ? -29.666 -0.060 33.419 1.00 90.50 88 LYS A N 1
ATOM 683 C CA . LYS A 1 88 ? -29.055 -1.381 33.213 1.00 90.50 88 LYS A CA 1
ATOM 684 C C . LYS A 1 88 ? -27.736 -1.185 32.465 1.00 90.50 88 LYS A C 1
ATOM 686 O O . LYS A 1 88 ? -27.702 -0.347 31.569 1.00 90.50 88 LYS A O 1
ATOM 691 N N . ALA A 1 89 ? -26.714 -1.988 32.760 1.00 89.88 89 ALA A N 1
ATOM 692 C CA . ALA A 1 89 ? -25.545 -2.060 31.884 1.00 89.88 89 ALA A CA 1
ATOM 693 C C . ALA A 1 89 ? -25.924 -2.798 30.597 1.00 89.88 89 ALA A C 1
ATOM 695 O O . ALA A 1 89 ? -26.622 -3.818 30.654 1.00 89.88 89 ALA A O 1
ATOM 696 N N . THR A 1 90 ? -25.442 -2.308 29.462 1.00 91.88 90 THR A N 1
ATOM 697 C CA . THR A 1 90 ? -25.481 -3.043 28.194 1.00 91.88 90 THR A CA 1
ATOM 698 C C . THR A 1 90 ? -24.199 -3.869 28.080 1.00 91.88 90 THR A C 1
ATOM 700 O O . THR A 1 90 ? -23.147 -3.401 28.491 1.00 91.88 90 THR A O 1
ATOM 703 N N . VAL A 1 91 ? -24.251 -5.098 27.571 1.00 90.69 91 VAL A N 1
ATOM 704 C CA . VAL A 1 91 ? -23.076 -5.980 27.440 1.00 90.69 91 VAL A CA 1
ATOM 705 C C . VAL A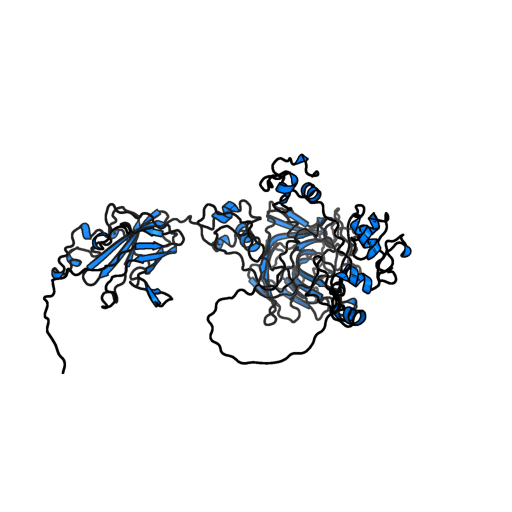 1 91 ? -23.147 -6.803 26.160 1.00 90.69 91 VAL A C 1
ATOM 707 O O . VAL A 1 91 ? -24.236 -7.051 25.648 1.00 90.69 91 VAL A O 1
ATOM 710 N N . LYS A 1 92 ? -22.004 -7.304 25.690 1.00 88.38 92 LYS A N 1
ATOM 711 C CA . LYS A 1 92 ? -21.925 -8.283 24.596 1.00 88.38 92 LYS A CA 1
ATOM 712 C C . LYS A 1 92 ? -21.527 -9.661 25.155 1.00 88.38 92 LYS A C 1
ATOM 714 O O . LYS A 1 92 ? -20.774 -9.701 26.136 1.00 88.38 92 LYS A O 1
ATOM 719 N N . PRO A 1 93 ? -21.976 -10.791 24.581 1.00 90.56 93 PRO A N 1
ATOM 720 C CA . PRO A 1 93 ? -21.451 -12.106 24.957 1.00 90.56 93 PRO A CA 1
ATOM 721 C C . PRO A 1 93 ? -19.918 -12.148 24.817 1.00 90.56 93 PRO A C 1
ATOM 723 O O . PRO A 1 93 ? -19.358 -11.504 23.928 1.00 90.56 93 PRO A O 1
ATOM 726 N N . GLY A 1 94 ? -19.234 -12.826 25.738 1.00 87.69 94 GLY A N 1
ATOM 727 C CA . GLY A 1 94 ? -17.770 -12.940 25.787 1.00 87.69 94 GLY A CA 1
ATOM 728 C C . GLY A 1 94 ? -17.010 -11.722 26.328 1.00 87.69 94 GLY A C 1
ATOM 729 O O . GLY A 1 94 ? -15.816 -11.832 26.632 1.00 87.69 94 GLY A O 1
ATOM 730 N N . THR A 1 95 ? -17.664 -10.566 26.497 1.00 89.06 95 THR A N 1
ATOM 731 C CA . THR A 1 95 ? -17.026 -9.376 27.092 1.00 89.06 95 THR A CA 1
ATOM 732 C C . THR A 1 95 ? -16.962 -9.454 28.613 1.00 89.06 95 THR A C 1
ATOM 734 O O . THR A 1 95 ? -17.728 -10.180 29.250 1.00 89.06 95 THR A O 1
ATOM 737 N N . ASP A 1 96 ? -16.012 -8.725 29.191 1.00 92.88 96 ASP A N 1
ATOM 738 C CA . ASP A 1 96 ? -15.846 -8.637 30.638 1.00 92.88 96 ASP A CA 1
ATOM 739 C C . ASP A 1 96 ? -16.781 -7.579 31.239 1.00 92.88 96 ASP A C 1
ATOM 741 O O . ASP A 1 96 ? -17.039 -6.533 30.640 1.00 92.88 96 ASP A O 1
ATOM 745 N N . LEU A 1 97 ? -17.293 -7.873 32.433 1.00 94.19 97 LEU A N 1
ATOM 746 C CA . LEU A 1 97 ? -18.129 -6.992 33.239 1.00 94.19 97 LEU A CA 1
ATOM 747 C C . LEU A 1 97 ? -17.513 -6.875 34.634 1.00 94.19 97 LEU A C 1
ATOM 749 O O . LEU A 1 97 ? -17.408 -7.871 35.358 1.00 94.19 97 LEU A O 1
ATOM 753 N N . THR A 1 98 ? -17.146 -5.659 35.028 1.00 93.88 98 THR A N 1
ATOM 754 C CA . THR A 1 98 ? -16.668 -5.375 36.385 1.00 93.88 98 THR A CA 1
ATOM 755 C C . THR A 1 98 ? -17.868 -5.185 37.305 1.00 93.88 98 THR A C 1
ATOM 757 O O . THR A 1 98 ? -18.831 -4.501 36.962 1.00 93.88 98 THR A O 1
ATOM 760 N N . LEU A 1 99 ? -17.829 -5.787 38.488 1.00 91.44 99 LEU A N 1
ATOM 761 C CA . LEU A 1 99 ? -18.800 -5.587 39.554 1.00 91.44 99 LEU A CA 1
ATOM 762 C C . LEU A 1 99 ? -18.127 -4.828 40.693 1.00 91.44 99 LEU A C 1
ATOM 764 O O . LEU A 1 99 ? -17.019 -5.178 41.095 1.00 91.44 99 LEU A O 1
ATOM 768 N N . HIS A 1 100 ? -18.818 -3.827 41.234 1.00 87.50 100 HIS A N 1
ATOM 769 C CA . HIS A 1 100 ? -18.358 -3.032 42.370 1.00 87.50 100 HIS A CA 1
ATOM 770 C C . HIS A 1 100 ? -19.350 -3.207 43.515 1.00 87.50 100 HIS A C 1
ATOM 772 O O . HIS A 1 100 ? -20.566 -3.082 43.319 1.00 87.50 100 HIS A O 1
ATOM 778 N N . TRP A 1 101 ? -18.849 -3.502 44.709 1.00 82.19 101 TRP A N 1
ATOM 779 C CA . TRP A 1 101 ? -19.669 -3.717 45.893 1.00 82.19 101 TRP A CA 1
ATOM 780 C C . TRP A 1 101 ? -19.200 -2.876 47.075 1.00 82.19 101 TRP A C 1
ATOM 782 O O . TRP A 1 101 ? -18.041 -2.493 47.178 1.00 82.19 101 TRP A O 1
ATOM 792 N N . ALA A 1 102 ? -20.106 -2.580 48.003 1.00 73.56 102 ALA A N 1
ATOM 793 C CA . ALA A 1 102 ? -19.734 -1.913 49.238 1.00 73.56 102 ALA A CA 1
ATOM 794 C C . ALA A 1 102 ? -18.833 -2.826 50.085 1.00 73.56 102 ALA A C 1
ATOM 796 O O . ALA A 1 102 ? -19.145 -3.998 50.325 1.00 73.56 102 ALA A O 1
ATOM 797 N N . GLY A 1 103 ? -17.720 -2.278 50.572 1.00 62.31 103 GLY A N 1
ATOM 798 C CA . GLY A 1 103 ? -16.839 -2.968 51.508 1.00 62.31 103 GLY A CA 1
ATOM 799 C C . GLY A 1 103 ? -17.515 -3.187 52.865 1.00 62.31 103 GLY A C 1
ATOM 800 O O . GLY A 1 103 ? -18.130 -2.276 53.417 1.00 62.31 103 GLY A O 1
ATOM 801 N N . ASN A 1 104 ? -17.375 -4.388 53.427 1.00 56.12 104 ASN A N 1
ATOM 802 C CA . ASN A 1 104 ? -17.833 -4.691 54.785 1.00 56.12 104 ASN A CA 1
ATOM 803 C C . ASN A 1 104 ? -16.956 -3.933 55.802 1.00 56.12 104 ASN A C 1
ATOM 805 O O . ASN A 1 104 ? -15.743 -4.137 55.825 1.00 56.12 104 ASN A O 1
ATOM 809 N N . GLY A 1 105 ? -17.547 -3.077 56.642 1.00 52.44 105 GLY A N 1
ATOM 810 C CA . GLY A 1 105 ? -16.858 -2.105 57.504 1.00 52.44 105 GLY A CA 1
ATOM 811 C C . GLY A 1 105 ? -15.932 -2.701 58.573 1.00 52.44 105 GLY A C 1
ATOM 812 O O . GLY A 1 105 ? -15.149 -1.983 59.196 1.00 52.44 105 GLY A O 1
ATOM 813 N N . HIS A 1 106 ? -15.949 -4.021 58.764 1.00 51.91 106 HIS A N 1
ATOM 814 C CA . HIS A 1 106 ? -15.104 -4.756 59.709 1.00 51.91 106 HIS A CA 1
ATOM 815 C C . HIS A 1 106 ? -13.650 -5.001 59.225 1.00 51.91 106 HIS A C 1
ATOM 817 O O . HIS A 1 106 ? -13.058 -6.042 59.531 1.00 51.91 106 HIS A O 1
ATOM 823 N N . VAL A 1 107 ? -13.047 -4.028 58.523 1.00 46.47 107 VAL A N 1
ATOM 824 C CA . VAL A 1 107 ? -11.763 -4.094 57.771 1.00 46.47 107 VAL A CA 1
ATOM 825 C C . VAL A 1 107 ? -10.481 -4.217 58.635 1.00 46.47 107 VAL A C 1
ATOM 827 O O . VAL A 1 107 ? -9.433 -3.663 58.312 1.00 46.47 107 VAL A O 1
ATOM 830 N N . GLY A 1 108 ? -10.534 -4.916 59.771 1.00 45.56 108 GLY A N 1
ATOM 831 C CA . GLY A 1 108 ? -9.380 -5.083 60.669 1.00 45.56 108 GLY A CA 1
ATOM 832 C C . GLY A 1 108 ? -9.413 -6.279 61.627 1.00 45.56 108 GLY A C 1
ATOM 833 O O . GLY A 1 108 ? -8.464 -6.454 62.385 1.00 45.56 108 GLY A O 1
ATOM 834 N N . ASN A 1 109 ? -10.472 -7.100 61.609 1.00 47.22 109 ASN A N 1
ATOM 835 C CA . ASN A 1 109 ? -10.670 -8.208 62.562 1.00 47.22 109 ASN A CA 1
ATOM 836 C C . ASN A 1 109 ? -10.728 -9.606 61.912 1.00 47.22 109 ASN A C 1
ATOM 838 O O . ASN A 1 109 ? -11.141 -10.563 62.565 1.00 47.22 109 ASN A O 1
ATOM 842 N N . GLY A 1 110 ? -10.360 -9.735 60.634 1.00 49.69 110 GLY A N 1
ATOM 843 C CA . GLY A 1 110 ? -10.313 -11.023 59.928 1.00 49.69 110 GLY A CA 1
ATOM 844 C C . GLY A 1 110 ? -11.676 -11.687 59.669 1.00 49.69 110 GLY A C 1
ATOM 845 O O . GLY A 1 110 ? -11.759 -12.895 59.474 1.00 49.69 110 GLY A O 1
ATOM 846 N N . GLN A 1 111 ? -12.777 -10.928 59.736 1.00 51.66 111 GLN A N 1
ATOM 847 C CA . GLN A 1 111 ? -14.141 -11.484 59.704 1.00 51.66 111 GLN A CA 1
ATOM 848 C C . GLN A 1 111 ? -14.673 -11.791 58.294 1.00 51.66 111 GLN A C 1
ATOM 850 O O . GLN A 1 111 ? -15.742 -12.381 58.185 1.00 51.66 111 GLN A O 1
ATOM 855 N N . SER A 1 112 ? -13.955 -11.400 57.235 1.00 54.12 112 SER A N 1
ATOM 856 C CA . SER A 1 112 ? -14.280 -11.748 55.835 1.00 54.12 112 SER A CA 1
ATOM 857 C C . SER A 1 112 ? -13.195 -12.620 55.182 1.00 54.12 112 SER A C 1
ATOM 859 O O . SER A 1 112 ? -13.266 -12.907 53.987 1.00 54.12 112 SER A O 1
ATOM 861 N N . ASP A 1 113 ? -12.186 -13.043 55.947 1.00 54.38 113 ASP A N 1
ATOM 862 C CA . ASP A 1 113 ? -11.003 -13.736 55.439 1.00 54.38 113 ASP A CA 1
ATOM 863 C C . ASP A 1 113 ? -11.394 -15.151 54.988 1.00 54.38 113 ASP A C 1
ATOM 865 O O . ASP A 1 113 ? -11.803 -15.989 55.793 1.00 54.38 113 ASP A O 1
ATOM 869 N N . GLY A 1 114 ? -11.297 -15.413 53.682 1.00 59.62 114 GLY A N 1
ATOM 870 C CA . GLY A 1 114 ? -11.782 -16.657 53.079 1.00 59.62 114 GLY A CA 1
ATOM 871 C C . GLY A 1 114 ? -13.287 -16.687 52.783 1.00 59.62 114 GLY A C 1
ATOM 872 O O . GLY A 1 114 ? -13.802 -17.747 52.431 1.00 59.62 114 GLY A O 1
ATOM 873 N N . THR A 1 115 ? -14.000 -15.557 52.886 1.00 72.12 115 THR A N 1
ATOM 874 C CA . THR A 1 115 ? -15.309 -15.411 52.225 1.00 72.12 115 THR A CA 1
ATOM 875 C C . THR A 1 115 ? -15.101 -14.964 50.780 1.00 72.12 115 THR A C 1
ATOM 877 O O . THR A 1 115 ? -14.370 -14.010 50.521 1.00 72.12 115 THR A O 1
ATOM 880 N N . CYS A 1 116 ? -15.739 -15.663 49.845 1.00 81.00 116 CYS A N 1
ATOM 881 C CA . CYS A 1 116 ? -15.760 -15.333 48.424 1.00 81.00 116 CYS A CA 1
ATOM 882 C C . CYS A 1 116 ? -17.207 -15.197 47.940 1.00 81.00 116 CYS A C 1
ATOM 884 O O . CYS A 1 116 ? -18.150 -15.632 48.613 1.00 81.00 116 CYS A O 1
ATOM 886 N N . VAL A 1 117 ? -17.381 -14.574 46.780 1.00 87.06 117 VAL A N 1
ATOM 887 C CA . VAL A 1 117 ? -18.689 -14.264 46.208 1.00 87.06 117 VAL A CA 1
ATOM 888 C C . VAL A 1 117 ? -18.987 -15.191 45.038 1.00 87.06 117 VAL A C 1
ATOM 890 O O . VAL A 1 117 ? -18.155 -15.375 44.153 1.00 87.06 117 VAL A O 1
ATOM 893 N N . THR A 1 118 ? -20.210 -15.712 44.993 1.00 91.69 118 THR A N 1
ATOM 894 C CA . THR A 1 118 ? -20.753 -16.387 43.817 1.00 91.69 118 THR A CA 1
ATOM 895 C C . THR A 1 118 ? -21.615 -15.416 43.006 1.00 91.69 118 THR A C 1
ATOM 897 O O . THR A 1 118 ? -22.551 -14.810 43.540 1.00 91.69 118 THR A O 1
ATOM 900 N N . VAL A 1 119 ? -21.359 -15.318 41.699 1.00 94.50 119 VAL A N 1
ATOM 901 C CA . VAL A 1 119 ? -22.228 -14.614 40.741 1.00 94.50 119 VAL A CA 1
ATOM 902 C C . VAL A 1 119 ? -22.905 -15.622 39.810 1.00 94.50 119 VAL A C 1
ATOM 904 O O . VAL A 1 119 ? -22.320 -16.626 39.407 1.00 94.50 119 VAL A O 1
ATOM 907 N N . LYS A 1 120 ? -24.175 -15.374 39.490 1.00 95.94 120 LYS A N 1
ATOM 908 C CA . LYS A 1 120 ? -25.007 -16.216 38.621 1.00 95.94 120 LYS A CA 1
ATOM 909 C C . LYS A 1 120 ? -25.863 -15.376 37.686 1.00 95.94 120 LYS A C 1
ATOM 911 O O . LYS A 1 120 ? -26.160 -14.230 38.005 1.00 95.94 120 LYS A O 1
ATOM 916 N N . VAL A 1 121 ? -26.333 -15.962 36.586 1.00 97.00 121 VAL A N 1
ATOM 917 C CA . VAL A 1 121 ? -27.226 -15.303 35.616 1.00 97.00 121 VAL A CA 1
ATOM 918 C C . VAL A 1 121 ? -28.543 -16.060 35.446 1.00 97.00 121 VAL A C 1
ATOM 920 O O . VAL A 1 121 ? -28.576 -17.287 35.486 1.00 97.00 121 VAL A O 1
ATOM 923 N N . ALA A 1 122 ? -29.633 -15.321 35.256 1.00 96.44 122 ALA A N 1
ATOM 924 C CA . ALA A 1 122 ? -30.931 -15.825 34.815 1.00 96.44 122 ALA A CA 1
ATOM 925 C C . ALA A 1 122 ? -31.514 -14.891 33.736 1.00 96.44 122 ALA A C 1
ATOM 927 O O . ALA A 1 122 ? -31.188 -13.699 33.725 1.00 96.44 122 ALA A O 1
ATOM 928 N N . PRO A 1 123 ? -32.409 -15.374 32.853 1.00 96.00 123 PRO A N 1
ATOM 929 C CA . PRO A 1 123 ? -33.282 -14.501 32.069 1.00 96.00 123 PRO A CA 1
ATOM 930 C C . PRO A 1 123 ? -34.046 -13.529 32.980 1.00 96.00 123 PRO A C 1
ATOM 932 O O . PRO A 1 123 ? -34.381 -13.870 34.115 1.00 96.00 123 PRO A O 1
ATOM 935 N N . PHE A 1 124 ? -34.317 -12.312 32.506 1.00 94.31 124 PHE A N 1
ATOM 936 C CA . PHE A 1 124 ? -34.941 -11.281 33.337 1.00 94.31 124 PHE A CA 1
ATOM 937 C C . PHE A 1 124 ? -36.382 -11.634 33.743 1.00 94.31 124 PHE A C 1
ATOM 939 O O . PHE A 1 124 ? -37.289 -11.675 32.911 1.00 94.31 124 PHE A O 1
ATOM 946 N N . GLU A 1 125 ? -36.604 -11.757 35.052 1.00 90.19 125 GLU A N 1
ATOM 947 C CA . GLU A 1 125 ? -37.925 -11.733 35.687 1.00 90.19 125 GLU A CA 1
ATOM 948 C C . GLU A 1 125 ? -37.966 -10.635 36.759 1.00 90.19 125 GLU A C 1
ATOM 950 O O . GLU A 1 125 ? -36.946 -10.297 37.362 1.00 90.19 125 GLU A O 1
ATOM 955 N N . ALA A 1 126 ? -39.148 -10.081 37.052 1.00 86.81 126 ALA A N 1
ATOM 956 C CA . ALA A 1 126 ? -39.294 -9.081 38.117 1.00 86.81 126 ALA A CA 1
ATOM 957 C C . ALA A 1 126 ? -38.916 -9.640 39.505 1.00 86.81 126 ALA A C 1
ATOM 959 O O . ALA A 1 126 ? -38.385 -8.907 40.337 1.00 86.81 126 ALA A O 1
ATOM 960 N N . ASP A 1 127 ? -39.128 -10.938 39.722 1.00 88.31 127 ASP A N 1
ATOM 961 C CA . ASP A 1 127 ? -38.726 -11.681 40.917 1.00 88.31 127 ASP A CA 1
ATOM 962 C C . ASP A 1 127 ? -38.349 -13.127 40.512 1.00 88.31 127 ASP A C 1
ATOM 964 O O . ASP A 1 127 ? -39.231 -13.985 40.430 1.00 88.31 127 ASP A O 1
ATOM 968 N N . PRO A 1 128 ? -37.077 -13.405 40.171 1.00 89.62 128 PRO A N 1
ATOM 969 C CA . PRO A 1 128 ? -36.637 -14.721 39.705 1.00 89.62 128 PRO A CA 1
ATOM 970 C C . PRO A 1 128 ? -36.463 -15.725 40.856 1.00 89.62 128 PRO A C 1
ATOM 972 O O . PRO A 1 128 ? -36.118 -15.368 41.984 1.00 89.62 128 PRO A O 1
ATOM 975 N N . ALA A 1 129 ? -36.669 -17.014 40.578 1.00 90.00 129 ALA A N 1
ATOM 976 C CA . ALA A 1 129 ? -36.416 -18.090 41.541 1.00 90.00 129 ALA A CA 1
ATOM 977 C C . ALA A 1 129 ? -34.925 -18.458 41.604 1.00 90.00 129 ALA A C 1
ATOM 979 O O . ALA A 1 129 ? -34.250 -18.446 40.584 1.00 90.00 129 ALA A O 1
ATOM 980 N N . MET A 1 130 ? -34.407 -18.909 42.754 1.00 89.88 130 MET A N 1
ATOM 981 C CA . MET A 1 130 ? -33.017 -19.405 42.824 1.00 89.88 130 MET A CA 1
ATOM 982 C C . MET A 1 130 ? -32.740 -20.554 41.826 1.00 89.88 130 MET A C 1
ATOM 984 O O . MET A 1 130 ? -31.632 -20.696 41.318 1.00 89.88 130 MET A O 1
ATOM 988 N N . SER A 1 131 ? -33.764 -21.338 41.476 1.00 90.88 131 SER A N 1
ATOM 989 C CA . SER A 1 131 ? -33.691 -22.404 40.471 1.00 90.88 131 SER A CA 1
ATOM 990 C C . SER A 1 131 ? -33.642 -21.935 39.008 1.00 90.88 131 SER A C 1
ATOM 992 O O . SER A 1 131 ? -33.411 -22.776 38.143 1.00 90.88 131 SER A O 1
ATOM 994 N N . SER A 1 132 ? -33.839 -20.644 38.701 1.00 93.19 132 SER A N 1
ATOM 995 C CA . SER A 1 132 ? -33.666 -20.103 37.340 1.00 93.19 132 SER A CA 1
ATOM 996 C C . SER A 1 132 ? -32.245 -19.599 37.057 1.00 93.19 132 SER A C 1
ATOM 998 O O . SER A 1 132 ? -31.963 -19.207 35.928 1.00 93.19 132 SER A O 1
ATOM 1000 N N . PHE A 1 133 ? -31.360 -19.593 38.061 1.00 94.94 133 PHE A N 1
ATOM 1001 C CA . PHE A 1 133 ? -30.002 -19.059 37.960 1.00 94.94 133 PHE A CA 1
ATOM 1002 C C . PHE A 1 133 ? -28.964 -20.133 37.606 1.00 94.94 133 PHE A C 1
ATOM 1004 O O . PHE A 1 133 ? -28.669 -21.021 38.413 1.00 94.94 133 PHE A O 1
ATOM 1011 N N . SER A 1 134 ? -28.348 -20.008 36.429 1.00 95.19 134 SER A N 1
ATOM 1012 C CA . SER A 1 134 ? -27.162 -20.777 36.040 1.00 95.19 134 SER A CA 1
ATOM 1013 C C . SER A 1 134 ? -25.882 -20.159 36.610 1.00 95.19 134 SER A C 1
ATOM 1015 O O . SER A 1 134 ? -25.825 -18.963 36.903 1.00 95.19 134 SER A O 1
ATOM 1017 N N . GLY A 1 135 ? -24.839 -20.979 36.760 1.00 94.19 135 GLY A N 1
ATOM 1018 C CA . GLY A 1 135 ? -23.488 -20.481 37.027 1.00 94.19 135 GLY A CA 1
ATOM 1019 C C . GLY A 1 135 ? -22.954 -19.610 35.885 1.00 94.19 135 GLY A C 1
ATOM 1020 O O . GLY A 1 135 ? -23.507 -19.609 34.782 1.00 94.19 135 GLY A O 1
ATOM 1021 N N . ILE A 1 136 ? -21.883 -18.883 36.181 1.00 95.25 136 ILE A N 1
ATOM 1022 C CA . ILE A 1 136 ? -21.012 -18.217 35.212 1.00 95.25 136 ILE A CA 1
ATOM 1023 C C . ILE A 1 136 ? -19.610 -18.752 35.508 1.00 95.25 136 ILE A C 1
ATOM 1025 O O . ILE A 1 136 ? -19.180 -18.692 36.662 1.00 95.25 136 ILE A O 1
ATOM 1029 N N . ASP A 1 137 ? -18.943 -19.312 34.502 1.00 92.44 137 ASP A N 1
ATOM 1030 C CA . ASP A 1 137 ? -17.656 -19.991 34.671 1.00 92.44 137 ASP A CA 1
ATOM 1031 C C . ASP A 1 137 ? -16.598 -19.027 35.238 1.00 92.44 137 ASP A C 1
ATOM 1033 O O . ASP A 1 137 ? -16.401 -17.923 34.724 1.00 92.44 137 ASP A O 1
ATOM 1037 N N . GLY A 1 138 ? -15.926 -19.432 36.319 1.00 90.00 138 GLY A N 1
ATOM 1038 C CA . GLY A 1 138 ? -14.943 -18.604 37.028 1.00 90.00 138 GLY A CA 1
ATOM 1039 C C . GLY A 1 138 ? -15.543 -17.583 38.005 1.00 90.00 138 GLY A C 1
ATOM 1040 O O . GLY A 1 138 ? -14.794 -16.912 38.713 1.00 90.00 138 GLY A O 1
ATOM 1041 N N . ALA A 1 139 ? -16.873 -17.471 38.089 1.00 93.88 139 ALA A N 1
ATOM 1042 C CA . ALA A 1 139 ? -17.573 -16.614 39.047 1.00 93.88 139 ALA A CA 1
ATOM 1043 C C . ALA A 1 139 ? -18.195 -17.398 40.218 1.00 93.88 139 ALA A C 1
ATOM 1045 O O . ALA A 1 139 ? -19.096 -16.907 40.901 1.00 93.88 139 ALA A O 1
ATOM 1046 N N . GLU A 1 140 ? -17.745 -18.630 40.465 1.00 92.38 140 GLU A N 1
ATOM 1047 C CA . GLU A 1 140 ? -18.229 -19.463 41.569 1.00 92.38 140 GLU A CA 1
ATOM 1048 C C . GLU A 1 140 ? -17.763 -18.932 42.935 1.00 92.38 140 GLU A C 1
ATOM 1050 O O . GLU A 1 140 ? -18.469 -19.097 43.933 1.00 92.38 140 GLU A O 1
ATOM 1055 N N . CYS A 1 141 ? -16.574 -18.321 42.972 1.00 90.38 141 CYS A N 1
ATOM 1056 C CA . CYS A 1 141 ? -15.874 -17.886 44.181 1.00 90.38 141 CYS A CA 1
ATOM 1057 C C . CYS A 1 141 ? -14.877 -16.756 43.845 1.00 90.38 141 CYS A C 1
ATOM 1059 O O . CYS A 1 141 ? -13.668 -16.969 43.822 1.00 90.38 141 CYS A O 1
ATOM 1061 N N . LEU A 1 142 ? -15.391 -15.555 43.562 1.00 88.44 142 LEU A N 1
ATOM 1062 C CA . LEU A 1 142 ? -14.590 -14.334 43.405 1.00 88.44 142 LEU A CA 1
ATOM 1063 C C . LEU A 1 142 ? -14.073 -13.864 44.773 1.00 88.44 142 LEU A C 1
ATOM 1065 O O . LEU A 1 142 ? -14.848 -13.826 45.733 1.00 88.44 142 LEU A O 1
ATOM 1069 N N . ASP A 1 143 ? -12.807 -13.457 44.870 1.00 85.12 143 ASP A N 1
ATOM 1070 C CA . ASP A 1 143 ? -12.269 -12.853 46.096 1.00 85.12 143 ASP A CA 1
ATOM 1071 C C . ASP A 1 143 ? -13.078 -11.604 46.492 1.00 85.12 143 ASP A C 1
ATOM 1073 O O . ASP A 1 143 ? -13.348 -10.735 45.665 1.00 85.12 143 ASP A O 1
ATOM 1077 N N . PHE A 1 144 ? -13.470 -11.492 47.770 1.00 78.75 144 PHE A N 1
ATOM 1078 C CA . PHE A 1 144 ? -14.283 -10.360 48.252 1.00 78.75 144 PHE A CA 1
ATOM 1079 C C . PHE A 1 144 ? -13.519 -9.018 48.222 1.00 78.75 144 PHE A C 1
ATOM 1081 O O . PHE A 1 144 ? -14.136 -7.952 48.229 1.00 78.75 144 PHE A O 1
ATOM 1088 N N . TRP A 1 145 ? -12.187 -9.070 48.178 1.00 78.25 145 TRP A N 1
ATOM 1089 C CA . TRP A 1 145 ? -11.299 -7.920 48.031 1.00 78.25 145 TRP A CA 1
ATOM 1090 C C . TRP A 1 145 ? -10.201 -8.264 47.025 1.00 78.25 145 TRP A C 1
ATOM 1092 O O . TRP A 1 145 ? -9.535 -9.287 47.183 1.00 78.25 145 TRP A O 1
ATOM 1102 N N . ILE A 1 146 ? -9.966 -7.396 46.042 1.00 78.25 146 ILE A N 1
ATOM 1103 C CA . ILE A 1 146 ? -8.780 -7.469 45.179 1.00 78.25 146 ILE A CA 1
ATOM 1104 C C . ILE A 1 146 ? -7.750 -6.421 45.595 1.00 78.25 146 ILE A C 1
ATOM 1106 O O . ILE A 1 146 ? -8.094 -5.363 46.123 1.00 78.25 146 ILE A O 1
ATOM 1110 N N . THR A 1 147 ? -6.475 -6.692 45.320 1.00 80.19 147 THR A N 1
ATOM 1111 C CA . THR A 1 147 ? -5.400 -5.705 45.497 1.00 80.19 147 THR A CA 1
ATOM 1112 C C . THR A 1 147 ? -5.223 -4.921 44.200 1.00 80.19 147 THR A C 1
ATOM 1114 O O . THR A 1 147 ? -4.865 -5.509 43.182 1.00 80.19 147 THR A O 1
ATOM 1117 N N . ALA A 1 148 ? -5.480 -3.614 44.228 1.00 73.44 148 ALA A N 1
ATOM 1118 C CA . ALA A 1 148 ? -5.225 -2.718 43.102 1.00 73.44 148 ALA A CA 1
ATOM 1119 C C . ALA A 1 148 ? -3.723 -2.396 42.956 1.00 73.44 148 ALA A C 1
ATOM 1121 O O . ALA A 1 148 ? -2.922 -2.689 43.845 1.00 73.44 148 ALA A O 1
ATOM 1122 N N . GLU A 1 149 ? -3.330 -1.771 41.841 1.00 77.19 149 GLU A N 1
ATOM 1123 C CA . GLU A 1 149 ? -1.921 -1.475 41.518 1.00 77.19 149 GLU A CA 1
ATOM 1124 C C . GLU A 1 149 ? -1.223 -0.558 42.541 1.00 77.19 149 GLU A C 1
ATOM 1126 O O . GLU A 1 149 ? -0.016 -0.665 42.752 1.00 77.19 149 GLU A O 1
ATOM 1131 N N . ASP A 1 150 ? -1.978 0.309 43.223 1.00 74.88 150 ASP A N 1
ATOM 1132 C CA .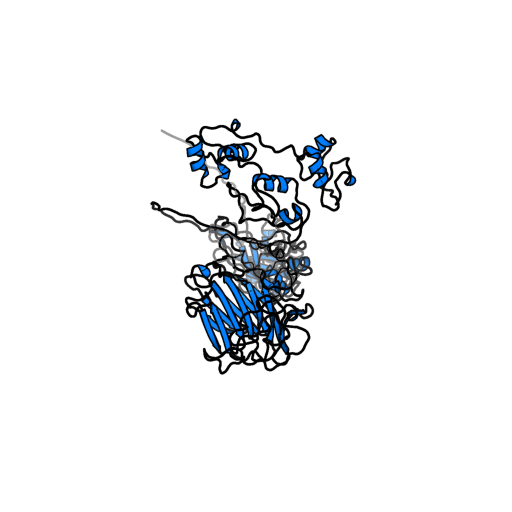 ASP A 1 150 ? -1.490 1.168 44.311 1.00 74.88 150 ASP A CA 1
ATOM 1133 C C . ASP A 1 150 ? -1.355 0.435 45.665 1.00 74.88 150 ASP A C 1
ATOM 1135 O O . ASP A 1 150 ? -0.927 1.022 46.661 1.00 74.88 150 ASP A O 1
ATOM 1139 N N . GLY A 1 151 ? -1.717 -0.851 45.713 1.00 77.12 151 GLY A N 1
ATOM 1140 C CA . GLY A 1 151 ? -1.755 -1.683 46.914 1.00 77.12 151 GLY A CA 1
ATOM 1141 C C . GLY A 1 151 ? -3.033 -1.545 47.750 1.00 77.12 151 GLY A C 1
ATOM 1142 O O . GLY A 1 151 ? -3.141 -2.197 48.794 1.00 77.12 151 GLY A O 1
ATOM 1143 N N . SER A 1 152 ? -4.005 -0.725 47.332 1.00 76.06 152 SER A N 1
ATOM 1144 C CA . SER A 1 152 ? -5.294 -0.610 48.021 1.00 76.06 152 SER A CA 1
ATOM 1145 C C . SER A 1 152 ? -6.133 -1.885 47.868 1.00 76.06 152 SER A C 1
ATOM 1147 O O . SER A 1 152 ? -6.052 -2.592 46.864 1.00 76.06 152 SER A O 1
ATOM 1149 N N . GLN A 1 153 ? -6.937 -2.202 48.888 1.00 76.44 153 GLN A N 1
ATOM 1150 C CA . GLN A 1 153 ? -7.908 -3.297 48.824 1.00 76.44 153 GLN A CA 1
ATOM 1151 C C . GLN A 1 153 ? -9.236 -2.751 48.307 1.00 76.44 153 GLN A C 1
ATOM 1153 O O . GLN A 1 153 ? -9.848 -1.910 48.967 1.00 76.44 153 GLN A O 1
ATOM 1158 N N . GLN A 1 154 ? -9.669 -3.225 47.142 1.00 79.62 154 GLN A N 1
ATOM 1159 C CA . GLN A 1 154 ? -10.891 -2.777 46.486 1.00 79.62 154 GLN A CA 1
ATOM 1160 C C . GLN A 1 154 ? -11.965 -3.874 46.537 1.00 79.62 154 GLN A C 1
ATOM 1162 O O . GLN A 1 154 ? -11.686 -5.014 46.158 1.00 79.62 154 GLN A O 1
ATOM 1167 N N . PRO A 1 155 ? -13.193 -3.557 46.983 1.00 82.00 155 PRO A N 1
ATOM 1168 C CA . PRO A 1 155 ? -14.339 -4.462 46.942 1.00 82.00 155 PRO A CA 1
ATOM 1169 C C . PRO A 1 155 ? -14.933 -4.481 45.520 1.00 82.00 155 PRO A C 1
ATOM 1171 O O . PRO A 1 155 ? -16.011 -3.949 45.252 1.00 82.00 155 PRO A O 1
ATOM 1174 N N . GLN A 1 156 ? -14.169 -5.032 44.576 1.00 87.75 156 GLN A N 1
ATOM 1175 C CA . GLN A 1 156 ? -14.557 -5.165 43.173 1.00 87.75 156 GLN A CA 1
ATOM 1176 C C . GLN A 1 156 ? -13.939 -6.417 42.540 1.00 87.75 156 GLN A C 1
ATOM 1178 O O . GLN A 1 156 ? -12.969 -6.971 43.051 1.00 87.75 156 GLN A O 1
ATOM 1183 N N . GLY A 1 157 ? -14.472 -6.845 41.400 1.00 89.00 157 GLY A N 1
ATOM 1184 C CA . GLY A 1 157 ? -14.033 -8.048 40.696 1.00 89.00 157 GLY A CA 1
ATOM 1185 C C . GLY A 1 157 ? -14.726 -8.180 39.348 1.00 89.00 157 GLY A C 1
ATOM 1186 O O . GLY A 1 157 ? -15.715 -7.501 39.092 1.00 89.00 157 GLY A O 1
ATOM 1187 N N . THR A 1 158 ? -14.200 -9.032 38.472 1.00 92.31 158 THR A N 1
ATOM 1188 C CA . THR A 1 158 ? -14.608 -9.085 37.059 1.00 92.31 158 THR A CA 1
ATOM 1189 C C . THR A 1 158 ? -15.107 -10.476 36.696 1.00 92.31 158 THR A C 1
ATOM 1191 O O . THR A 1 158 ? -14.502 -11.469 37.097 1.00 92.31 158 THR A O 1
ATOM 1194 N N . ILE A 1 159 ? -16.192 -10.549 35.924 1.00 94.75 159 ILE A N 1
ATOM 1195 C CA . ILE A 1 159 ? -16.694 -11.787 35.310 1.00 94.75 159 ILE A CA 1
ATOM 1196 C C . ILE A 1 159 ? -16.685 -11.651 33.791 1.00 94.75 159 ILE A C 1
ATOM 1198 O O . ILE A 1 159 ? -16.862 -10.550 33.272 1.00 94.75 159 ILE A O 1
ATOM 1202 N N . LYS A 1 160 ? -16.581 -12.773 33.077 1.00 94.50 160 LYS A N 1
ATOM 1203 C CA . LYS A 1 160 ? -16.867 -12.819 31.641 1.00 94.50 160 LYS A CA 1
ATOM 1204 C C . LYS A 1 160 ? -18.343 -13.150 31.417 1.00 94.50 160 LYS A C 1
ATOM 1206 O O . LYS A 1 160 ? -18.868 -14.090 32.013 1.00 94.50 160 LYS A O 1
ATOM 1211 N N . ILE A 1 161 ? -19.027 -12.385 30.570 1.00 94.44 161 ILE A N 1
ATOM 1212 C CA . ILE A 1 161 ? -20.411 -12.672 30.172 1.00 94.44 161 ILE A CA 1
ATOM 1213 C C . ILE A 1 161 ? -20.420 -13.935 29.294 1.00 94.44 161 ILE A C 1
ATOM 1215 O O . ILE A 1 161 ? -19.686 -13.959 28.308 1.00 94.44 161 ILE A O 1
ATOM 1219 N N . PRO A 1 162 ? -21.227 -14.975 29.588 1.00 93.50 162 PRO A N 1
ATOM 1220 C CA . PRO A 1 162 ? -21.190 -16.215 28.813 1.00 93.50 162 PRO A CA 1
ATOM 1221 C C . PRO A 1 162 ? -21.528 -16.011 27.330 1.00 93.50 162 PRO A C 1
ATOM 1223 O O . PRO A 1 162 ? -22.561 -15.425 27.001 1.00 93.50 162 PRO A O 1
ATOM 1226 N N . ASP A 1 163 ? -20.707 -16.584 26.444 1.00 89.25 163 ASP A N 1
ATOM 1227 C CA . ASP A 1 163 ? -20.853 -16.533 24.975 1.00 89.25 163 ASP A CA 1
ATOM 1228 C C . ASP A 1 163 ? -22.214 -17.051 24.468 1.00 89.25 163 ASP A C 1
ATOM 1230 O O . ASP A 1 163 ? -22.628 -16.770 23.347 1.00 89.25 163 ASP A O 1
ATOM 1234 N N . THR A 1 164 ? -22.916 -17.833 25.291 1.00 87.94 164 THR A N 1
ATOM 1235 C CA . THR A 1 164 ? -24.193 -18.481 24.966 1.00 87.94 164 THR A CA 1
ATOM 1236 C C . THR A 1 164 ? -25.434 -17.654 25.317 1.00 87.94 164 THR A C 1
ATOM 1238 O O . THR A 1 164 ? -26.549 -18.145 25.129 1.00 87.94 164 THR A O 1
ATOM 1241 N N . LEU A 1 165 ? -25.291 -16.444 25.873 1.00 90.56 165 LEU A N 1
ATOM 1242 C CA . LEU A 1 165 ? -26.437 -15.568 26.143 1.00 90.56 165 LEU A CA 1
ATOM 1243 C C . LEU A 1 165 ? -26.883 -14.861 24.856 1.00 90.56 165 LEU A C 1
ATOM 1245 O O . LEU A 1 165 ? -26.207 -13.959 24.377 1.00 90.56 165 LEU A O 1
ATOM 1249 N N . ALA A 1 166 ? -28.048 -15.235 24.327 1.00 90.75 166 ALA A N 1
ATOM 1250 C CA . ALA A 1 166 ? -28.668 -14.527 23.206 1.00 90.75 166 ALA A CA 1
ATOM 1251 C C . ALA A 1 166 ? -29.163 -13.126 23.620 1.00 90.75 166 ALA A C 1
ATOM 1253 O O . ALA A 1 166 ? -29.516 -12.921 24.787 1.00 90.75 166 ALA A O 1
ATOM 1254 N N . GLN A 1 167 ? -29.259 -12.197 22.665 1.00 92.50 167 GLN A N 1
ATOM 1255 C CA . GLN A 1 167 ? -29.761 -10.828 22.841 1.00 92.50 167 GLN A CA 1
ATOM 1256 C C . GLN A 1 167 ? -31.043 -10.771 23.700 1.00 92.50 167 GLN A C 1
ATOM 1258 O O . GLN A 1 167 ? -32.049 -11.422 23.407 1.00 92.50 167 GLN A O 1
ATOM 1263 N N . GLY A 1 168 ? -31.029 -9.971 24.772 1.00 92.75 168 GLY A N 1
ATOM 1264 C CA . GLY A 1 168 ? -32.154 -9.864 25.704 1.00 92.75 168 GLY A CA 1
ATOM 1265 C C . GLY A 1 168 ? -31.807 -9.255 27.064 1.00 92.75 168 GLY A C 1
ATOM 1266 O O . GLY A 1 168 ? -30.657 -8.974 27.382 1.00 92.75 168 GLY A O 1
ATOM 1267 N N . SER A 1 169 ? -32.822 -9.045 27.908 1.00 95.50 169 SER A N 1
ATOM 1268 C CA . SER A 1 169 ? -32.609 -8.649 29.308 1.00 95.50 169 SER A CA 1
ATOM 1269 C C . SER A 1 169 ? -32.338 -9.863 30.196 1.00 95.50 169 SER A C 1
ATOM 1271 O O . SER A 1 169 ? -33.088 -10.839 30.162 1.00 95.50 169 SER A O 1
ATOM 1273 N N . TYR A 1 170 ? -31.341 -9.741 31.070 1.00 96.56 170 TYR A N 1
ATOM 1274 C CA . TYR A 1 170 ? -30.977 -10.748 32.069 1.00 96.56 170 TYR A CA 1
ATOM 1275 C C . TYR A 1 170 ? -30.879 -10.120 33.462 1.00 96.56 170 TYR A C 1
ATOM 1277 O O . TYR A 1 170 ? -30.804 -8.897 33.609 1.00 96.56 170 TYR A O 1
ATOM 1285 N N . THR A 1 171 ? -30.871 -10.967 34.485 1.00 95.19 171 THR A N 1
ATOM 1286 C CA . THR A 1 171 ? -30.612 -10.597 35.877 1.00 95.19 171 THR A CA 1
ATOM 1287 C C . THR A 1 171 ? -29.391 -11.361 36.364 1.00 95.19 171 THR A C 1
ATOM 1289 O O . THR A 1 171 ? -29.341 -12.587 36.266 1.00 95.19 171 THR A O 1
ATOM 1292 N N . LEU A 1 172 ? -28.419 -10.637 36.911 1.00 95.38 172 LEU A N 1
ATOM 1293 C CA . LEU A 1 172 ? -27.317 -11.201 37.672 1.00 95.38 172 LEU A CA 1
ATOM 1294 C C . LEU A 1 172 ? -27.717 -11.277 39.149 1.00 95.38 172 LEU A C 1
ATOM 1296 O O . LEU A 1 172 ? -28.188 -10.294 39.729 1.00 95.38 172 LEU A O 1
ATOM 1300 N N . LEU A 1 173 ? -27.514 -12.446 39.748 1.00 93.69 173 LEU A N 1
ATOM 1301 C CA . LEU A 1 173 ? -27.585 -12.678 41.185 1.00 93.69 173 LEU A CA 1
ATOM 1302 C C . LEU A 1 173 ? -26.170 -12.674 41.749 1.00 93.69 173 LEU A C 1
ATOM 1304 O O . LEU A 1 173 ? -25.316 -13.445 41.317 1.00 93.69 173 LEU A O 1
ATOM 1308 N N . TRP A 1 174 ? -25.973 -11.841 42.757 1.00 89.44 174 TRP A N 1
ATOM 1309 C CA . TRP A 1 174 ? -24.779 -11.742 43.575 1.00 89.44 174 TRP A CA 1
ATOM 1310 C C . TRP A 1 174 ? -25.079 -12.297 44.970 1.00 89.44 174 TRP A C 1
ATOM 1312 O O . TRP A 1 174 ? -25.999 -11.799 45.626 1.00 89.44 174 TRP A O 1
ATOM 1322 N N . TYR A 1 175 ? -24.340 -13.303 45.447 1.00 89.25 175 TYR A N 1
ATOM 1323 C CA . TYR A 1 175 ? -24.516 -13.817 46.810 1.00 89.25 175 TYR A CA 1
ATOM 1324 C C . TYR A 1 175 ? -23.228 -14.367 47.433 1.00 89.25 175 TYR A C 1
ATOM 1326 O O . TYR A 1 175 ? -22.333 -14.846 46.742 1.00 89.25 175 TYR A O 1
ATOM 1334 N N . TRP A 1 176 ? -23.140 -14.307 48.762 1.00 85.12 176 TRP A N 1
ATOM 1335 C CA . TRP A 1 176 ? -21.993 -14.792 49.535 1.00 85.12 176 TRP A CA 1
ATOM 1336 C C . TRP A 1 176 ? -22.435 -15.330 50.902 1.00 85.12 176 TRP A C 1
ATOM 1338 O O . TRP A 1 176 ? -23.535 -15.028 51.379 1.00 85.12 176 TRP A O 1
ATOM 1348 N N . ASN A 1 177 ? -21.579 -16.142 51.524 1.00 82.25 177 ASN A N 1
ATOM 1349 C CA . ASN A 1 177 ? -21.751 -16.612 52.900 1.00 82.25 177 ASN A CA 1
ATOM 1350 C C . ASN A 1 177 ? -20.935 -15.728 53.853 1.00 82.25 177 ASN A C 1
ATOM 1352 O O . ASN A 1 177 ? -19.771 -15.432 53.587 1.00 82.25 177 ASN A O 1
ATOM 1356 N N . PHE A 1 178 ? -21.534 -15.347 54.976 1.00 73.94 178 PHE A N 1
ATOM 1357 C CA . PHE A 1 178 ? -20.873 -14.681 56.088 1.00 73.94 178 PHE A CA 1
ATOM 1358 C C . PHE A 1 178 ? -21.159 -15.456 57.384 1.00 73.94 178 PHE A C 1
ATOM 1360 O O . PHE A 1 178 ? -22.155 -15.207 58.063 1.00 73.94 178 PHE A O 1
ATOM 1367 N N . THR A 1 179 ? -20.280 -16.420 57.675 1.00 72.44 179 THR A N 1
ATOM 1368 C CA . THR A 1 179 ? -20.279 -17.377 58.804 1.00 72.44 179 THR A CA 1
ATOM 1369 C C . THR A 1 179 ? -21.555 -18.204 59.023 1.00 72.44 179 THR A C 1
ATOM 1371 O O . THR A 1 179 ? -21.527 -19.418 58.838 1.00 72.44 179 THR A O 1
ATOM 1374 N N . GLU A 1 180 ? -22.644 -17.575 59.460 1.00 75.44 180 GLU A N 1
ATOM 1375 C CA . GLU A 1 180 ? -23.944 -18.194 59.774 1.00 75.44 180 GLU A CA 1
ATOM 1376 C C . GLU A 1 180 ? -25.081 -17.669 58.873 1.00 75.44 180 GLU A C 1
ATOM 1378 O O . GLU A 1 180 ? -26.231 -18.071 59.036 1.00 75.44 180 GLU A O 1
ATOM 1383 N N . PHE A 1 181 ? -24.780 -16.777 57.921 1.00 79.75 181 PHE A N 1
ATOM 1384 C CA . PHE A 1 181 ? -25.765 -16.104 57.069 1.00 79.75 181 PHE A CA 1
ATOM 1385 C C . PHE A 1 181 ? -25.404 -16.193 55.589 1.00 79.75 181 PHE A C 1
ATOM 1387 O O . PHE A 1 181 ? -24.231 -16.142 55.227 1.00 79.75 181 PHE A O 1
ATOM 1394 N N . TRP A 1 182 ? -26.420 -16.188 54.728 1.00 84.81 182 TRP A N 1
ATOM 1395 C CA . TRP A 1 182 ? -26.253 -15.864 53.313 1.00 84.81 182 TRP A CA 1
ATOM 1396 C C . TRP A 1 182 ? -26.932 -14.536 52.999 1.00 84.81 182 TRP A C 1
ATOM 1398 O O . TRP A 1 182 ? -28.067 -14.282 53.421 1.00 84.81 182 TRP A O 1
ATOM 1408 N N . TYR A 1 183 ? -26.235 -13.711 52.228 1.00 84.50 183 TYR A N 1
ATOM 1409 C CA . TYR A 1 183 ? -26.728 -12.428 51.750 1.00 84.50 183 TYR A CA 1
ATOM 1410 C C . TYR A 1 183 ? -26.816 -12.432 50.229 1.00 84.50 183 TYR A C 1
ATOM 1412 O O . TYR A 1 183 ? -25.983 -13.047 49.563 1.00 84.50 183 TYR A O 1
ATOM 1420 N N . SER A 1 184 ? -27.811 -11.734 49.682 1.00 87.69 184 SER A N 1
ATOM 1421 C CA . SER A 1 184 ? -27.972 -11.562 48.239 1.00 87.69 184 SER A CA 1
ATOM 1422 C C . SER A 1 184 ? -28.264 -10.120 47.823 1.00 87.69 184 SER A C 1
ATOM 1424 O O . SER A 1 184 ? -28.841 -9.318 48.567 1.00 87.69 184 SER A O 1
ATOM 1426 N N . SER A 1 185 ? -27.880 -9.811 46.586 1.00 87.69 185 SER A N 1
ATOM 1427 C CA . SER A 1 185 ? -28.305 -8.637 45.824 1.00 87.69 185 SER A CA 1
ATOM 1428 C C . SER A 1 185 ? -28.498 -9.030 44.354 1.00 87.69 185 SER A C 1
ATOM 1430 O O . SER A 1 185 ? -28.018 -10.075 43.913 1.00 87.69 185 SER A O 1
ATOM 1432 N N . CYS A 1 186 ? -29.218 -8.210 43.589 1.00 90.38 186 CYS A N 1
ATOM 1433 C CA . CYS A 1 186 ? -29.516 -8.483 42.184 1.00 90.38 186 CYS A CA 1
ATOM 1434 C C . CYS A 1 186 ? -29.403 -7.214 41.337 1.00 90.38 186 CYS A C 1
ATOM 1436 O O . CYS A 1 186 ? -29.794 -6.125 41.770 1.00 90.38 186 CYS A O 1
ATOM 1438 N N . ILE A 1 187 ? -28.932 -7.377 40.103 1.00 92.75 187 ILE A N 1
ATOM 1439 C CA . ILE A 1 187 ? -28.747 -6.301 39.128 1.00 92.75 187 ILE A CA 1
ATOM 1440 C C . ILE A 1 187 ? -29.155 -6.784 37.734 1.00 92.75 187 ILE A C 1
ATOM 1442 O O . ILE A 1 187 ? -28.883 -7.926 37.374 1.00 92.75 187 ILE A O 1
ATOM 1446 N N . ASP A 1 188 ? -29.846 -5.952 36.956 1.00 94.06 188 ASP A N 1
ATOM 1447 C CA . ASP A 1 188 ? -30.273 -6.314 35.601 1.00 94.06 188 ASP A CA 1
ATOM 1448 C C . ASP A 1 188 ? -29.351 -5.719 34.539 1.00 94.06 188 ASP A C 1
ATOM 1450 O O . ASP A 1 188 ? -28.964 -4.552 34.607 1.00 94.06 188 ASP A O 1
ATOM 1454 N N . ILE A 1 189 ? -29.079 -6.525 33.517 1.00 95.12 189 ILE A N 1
ATOM 1455 C CA . ILE A 1 189 ? -28.265 -6.182 32.350 1.00 95.12 189 ILE A CA 1
ATOM 1456 C C . ILE A 1 189 ? -29.084 -6.350 31.063 1.00 95.12 189 ILE A C 1
ATOM 1458 O O . ILE A 1 189 ? -30.131 -7.011 31.049 1.00 95.12 189 ILE A O 1
ATOM 1462 N N . LEU A 1 190 ? -28.609 -5.742 29.982 1.00 94.75 190 LEU A N 1
ATOM 1463 C CA . LEU A 1 190 ? -29.090 -5.931 28.618 1.00 94.75 190 LEU A CA 1
ATOM 1464 C C . LEU A 1 190 ? -27.952 -6.550 27.800 1.00 94.75 190 LEU A C 1
ATOM 1466 O O . LEU A 1 190 ? -26.946 -5.895 27.561 1.00 94.75 190 LEU A O 1
ATOM 1470 N N . VAL A 1 191 ? -28.101 -7.805 27.387 1.00 93.38 191 VAL A N 1
ATOM 1471 C CA . VAL A 1 191 ? -27.190 -8.437 26.429 1.00 93.38 191 VAL A CA 1
ATOM 1472 C C . VAL A 1 191 ? -27.606 -7.997 25.030 1.00 93.38 191 VAL A C 1
ATOM 1474 O O . VAL A 1 191 ? -28.771 -8.162 24.661 1.00 93.38 191 VAL A O 1
ATOM 1477 N N . ASP A 1 192 ? -26.667 -7.456 24.263 1.00 86.88 192 ASP A N 1
ATOM 1478 C CA . ASP A 1 192 ? -26.867 -7.056 22.877 1.00 86.88 192 ASP A CA 1
ATOM 1479 C C . ASP A 1 192 ? -25.688 -7.507 21.998 1.00 86.88 192 ASP A C 1
ATOM 1481 O O . ASP A 1 192 ? -24.520 -7.223 22.261 1.00 86.88 192 ASP A O 1
ATOM 1485 N N . GLU A 1 193 ? -26.008 -8.267 20.953 1.00 73.81 193 GLU A N 1
ATOM 1486 C CA . GLU A 1 193 ? -25.044 -8.840 20.011 1.00 73.81 193 GLU A CA 1
ATOM 1487 C C . GLU A 1 193 ? -24.594 -7.805 18.962 1.00 73.81 193 GLU A C 1
ATOM 1489 O O . GLU A 1 193 ? -23.474 -7.886 18.450 1.00 73.81 193 GLU A O 1
ATOM 1494 N N . GLY A 1 194 ? -25.440 -6.802 18.684 1.00 64.00 194 GLY A N 1
ATOM 1495 C CA . GLY A 1 194 ? -25.241 -5.785 17.647 1.00 64.00 194 GLY A CA 1
ATOM 1496 C C . GLY A 1 194 ? -24.395 -4.580 18.063 1.00 64.00 194 GLY A C 1
ATOM 1497 O O . GLY A 1 194 ? -24.321 -3.612 17.310 1.00 64.00 194 GLY A O 1
ATOM 1498 N N . LEU A 1 195 ? -23.779 -4.605 19.250 1.00 62.91 195 LEU A N 1
ATOM 1499 C CA . LEU A 1 195 ? -22.984 -3.480 19.747 1.00 62.91 195 LEU A CA 1
ATOM 1500 C C . LEU A 1 195 ? -21.711 -3.262 18.909 1.00 62.91 195 LEU A C 1
ATOM 1502 O O . LEU A 1 195 ? -21.023 -4.257 18.616 1.00 62.91 195 LEU A O 1
ATOM 1506 N N . PRO A 1 196 ? -21.360 -1.989 18.614 1.00 61.78 196 PRO A N 1
ATOM 1507 C CA . PRO A 1 196 ? -20.078 -1.601 18.037 1.00 61.78 196 PRO A CA 1
ATOM 1508 C C . PRO A 1 196 ? -18.903 -2.268 18.753 1.00 61.78 196 PRO A C 1
ATOM 1510 O O . PRO A 1 196 ? -18.852 -2.332 19.986 1.00 61.78 196 PRO A O 1
ATOM 1513 N N . THR A 1 197 ? -17.947 -2.785 17.992 1.00 60.06 197 THR A N 1
ATOM 1514 C CA . THR A 1 197 ? -16.673 -3.258 18.542 1.00 60.06 197 THR A CA 1
ATOM 1515 C C . THR A 1 197 ? -15.654 -2.136 18.414 1.00 60.06 197 THR A C 1
ATOM 1517 O O . THR A 1 197 ? -15.563 -1.512 17.368 1.00 60.06 197 THR A O 1
ATOM 1520 N N . ALA A 1 198 ? -14.863 -1.875 19.457 1.00 63.19 198 ALA A N 1
ATOM 1521 C CA . ALA A 1 198 ? -13.856 -0.804 19.433 1.00 63.19 198 ALA A CA 1
ATOM 1522 C C . ALA A 1 198 ? -12.693 -1.063 18.443 1.00 63.19 198 ALA A C 1
ATOM 1524 O O . ALA A 1 198 ? -11.792 -0.243 18.306 1.00 63.19 198 ALA A O 1
ATOM 1525 N N . SER A 1 199 ? -12.693 -2.219 17.778 1.00 67.88 199 SER A N 1
ATOM 1526 C CA . SER A 1 199 ? -11.780 -2.608 16.702 1.00 67.88 199 SER A CA 1
ATOM 1527 C C . SER A 1 199 ? -12.483 -3.638 15.798 1.00 67.88 199 SER A C 1
ATOM 1529 O O . SER A 1 199 ? -13.429 -4.294 16.260 1.00 67.88 199 SER A O 1
ATOM 1531 N N . PRO A 1 200 ? -12.057 -3.817 14.536 1.00 76.38 200 PRO A N 1
ATOM 1532 C CA . PRO A 1 200 ? -12.555 -4.875 13.658 1.00 76.38 200 PRO A CA 1
ATOM 1533 C C . PRO A 1 200 ? -12.224 -6.275 14.190 1.00 76.38 200 PRO A C 1
ATOM 1535 O O . PRO A 1 200 ? -11.183 -6.511 14.806 1.00 76.38 200 PRO A O 1
ATOM 1538 N N . THR A 1 201 ? -13.114 -7.234 13.934 1.00 75.25 201 THR A N 1
ATOM 1539 C CA . THR A 1 201 ? -12.841 -8.658 14.171 1.00 75.25 201 THR A CA 1
ATOM 1540 C C . THR A 1 201 ? -11.829 -9.200 13.158 1.00 75.25 201 THR A C 1
ATOM 1542 O O . THR A 1 201 ? -11.633 -8.622 12.093 1.00 75.25 201 THR A O 1
ATOM 1545 N N . LYS A 1 202 ? -11.209 -10.359 13.432 1.00 69.88 202 LYS A N 1
ATOM 1546 C CA . LYS A 1 202 ? -10.220 -10.943 12.505 1.00 69.88 202 LYS A CA 1
ATOM 1547 C C . LYS A 1 202 ? -10.767 -11.152 11.082 1.00 69.88 202 LYS A C 1
ATOM 1549 O O . LYS A 1 202 ? -10.021 -10.965 10.137 1.00 69.88 202 LYS A O 1
ATOM 1554 N N . SER A 1 203 ? -12.041 -11.511 10.932 1.00 73.75 203 SER A N 1
ATOM 1555 C CA . SER A 1 203 ? -12.703 -11.666 9.624 1.00 73.75 203 SER A CA 1
ATOM 1556 C C . SER A 1 203 ? -13.018 -10.345 8.916 1.00 73.75 203 SER A C 1
ATOM 1558 O O . SER A 1 203 ? -13.291 -10.350 7.725 1.00 73.75 203 SER A O 1
ATOM 1560 N N . GLU A 1 204 ? -13.003 -9.225 9.636 1.00 79.31 204 GLU A N 1
ATOM 1561 C CA . GLU A 1 204 ? -13.116 -7.882 9.060 1.00 79.31 204 GLU A CA 1
ATOM 1562 C C . GLU A 1 204 ? -11.741 -7.289 8.722 1.00 79.31 204 GLU A C 1
ATOM 1564 O O . GLU A 1 204 ? -11.669 -6.306 8.003 1.00 79.31 204 GLU A O 1
ATOM 1569 N N . LEU A 1 205 ? -10.634 -7.888 9.176 1.00 80.31 205 LEU A N 1
ATOM 1570 C CA . LEU A 1 205 ? -9.290 -7.543 8.691 1.00 80.31 205 LEU A CA 1
ATOM 1571 C C . LEU A 1 205 ? -9.011 -8.074 7.272 1.00 80.31 205 LEU A C 1
ATOM 1573 O O . LEU A 1 205 ? -7.949 -7.777 6.730 1.00 80.31 205 LEU A O 1
ATOM 1577 N N . ASP A 1 206 ? -9.959 -8.814 6.692 1.00 78.19 206 ASP A N 1
ATOM 1578 C CA . ASP A 1 206 ? -9.973 -9.270 5.298 1.00 78.19 206 ASP A CA 1
ATOM 1579 C C . ASP A 1 206 ? -11.032 -8.501 4.454 1.00 78.19 206 ASP A C 1
ATOM 1581 O O . ASP A 1 206 ? -11.321 -8.902 3.331 1.00 78.19 206 ASP A O 1
ATOM 1585 N N . ASP A 1 207 ? -11.650 -7.437 5.000 1.00 86.81 207 ASP A N 1
ATOM 1586 C CA . ASP A 1 207 ? -12.643 -6.571 4.330 1.00 86.81 207 ASP A CA 1
ATOM 1587 C C . ASP A 1 207 ? -11.960 -5.328 3.734 1.00 86.81 207 ASP A C 1
ATOM 1589 O O . ASP A 1 207 ? -11.197 -4.643 4.425 1.00 86.81 207 ASP A O 1
ATOM 1593 N N . ASP A 1 208 ? -12.233 -5.036 2.461 1.00 85.19 208 ASP A N 1
ATOM 1594 C CA . ASP A 1 208 ? -11.516 -4.018 1.683 1.00 85.19 208 ASP A CA 1
ATOM 1595 C C . ASP A 1 208 ? -11.713 -2.599 2.252 1.00 85.19 208 ASP A C 1
ATOM 1597 O O . ASP A 1 208 ? -10.758 -1.830 2.340 1.00 85.19 208 ASP A O 1
ATOM 1601 N N . ILE A 1 209 ? -12.904 -2.273 2.775 1.00 87.81 209 ILE A N 1
ATOM 1602 C CA . ILE A 1 209 ? -13.196 -0.959 3.382 1.00 87.81 209 ILE A CA 1
ATOM 1603 C C . ILE A 1 209 ? -12.452 -0.804 4.719 1.00 87.81 209 ILE A C 1
ATOM 1605 O O . ILE A 1 209 ? -12.004 0.285 5.089 1.00 87.81 209 ILE A O 1
ATOM 1609 N N . VAL A 1 210 ? -12.282 -1.904 5.456 1.00 88.06 210 VAL A N 1
ATOM 1610 C CA . VAL A 1 210 ? -11.463 -1.922 6.676 1.00 88.06 210 VAL A CA 1
ATOM 1611 C C . VAL A 1 210 ? -9.973 -1.826 6.339 1.00 88.06 210 VAL A C 1
ATOM 1613 O O . VAL A 1 210 ? -9.247 -1.150 7.070 1.00 88.06 210 VAL A O 1
ATOM 1616 N N . GLN A 1 211 ? -9.503 -2.424 5.233 1.00 88.31 211 GLN A N 1
ATOM 1617 C CA . GLN A 1 211 ? -8.139 -2.180 4.742 1.00 88.31 211 GLN A CA 1
ATOM 1618 C C . GLN A 1 211 ? -7.943 -0.710 4.367 1.00 88.31 211 GLN A C 1
ATOM 1620 O O . GLN A 1 211 ? -6.936 -0.126 4.769 1.00 88.31 211 GLN A O 1
ATOM 1625 N N . ASP A 1 212 ? -8.903 -0.104 3.672 1.00 86.75 212 ASP A N 1
ATOM 1626 C CA . ASP A 1 212 ? -8.857 1.306 3.290 1.00 86.75 212 ASP A CA 1
ATOM 1627 C C . ASP A 1 212 ? -8.711 2.207 4.526 1.00 86.75 212 ASP A C 1
ATOM 1629 O O . ASP A 1 212 ? -7.789 3.020 4.588 1.00 86.75 212 ASP A O 1
ATOM 1633 N N . TYR A 1 213 ? -9.506 1.980 5.582 1.00 88.50 213 TYR A N 1
ATOM 1634 C CA . TYR A 1 213 ? -9.339 2.719 6.839 1.00 88.50 213 TYR A CA 1
ATOM 1635 C C . TYR A 1 213 ? -7.945 2.523 7.441 1.00 88.50 213 TYR A C 1
ATOM 1637 O O . TYR A 1 213 ? -7.250 3.501 7.699 1.00 88.50 213 TYR A O 1
ATOM 1645 N N . LEU A 1 214 ? -7.518 1.267 7.631 1.00 86.38 214 LEU A N 1
ATOM 1646 C CA . LEU A 1 214 ? -6.252 0.903 8.280 1.00 86.38 214 LEU A CA 1
ATOM 1647 C C . LEU A 1 214 ? -5.015 1.548 7.633 1.00 86.38 214 LEU A C 1
ATOM 1649 O O . LEU A 1 214 ? -4.056 1.894 8.336 1.00 86.38 214 LEU A O 1
ATOM 1653 N N . HIS A 1 215 ? -5.023 1.679 6.305 1.00 85.94 215 HIS A N 1
ATOM 1654 C CA . HIS A 1 215 ? -3.894 2.193 5.534 1.00 85.94 215 HIS A CA 1
ATOM 1655 C C . HIS A 1 215 ? -4.063 3.675 5.174 1.00 85.94 215 HIS A C 1
ATOM 1657 O O . HIS A 1 215 ? -3.172 4.479 5.444 1.00 85.94 215 HIS A O 1
ATOM 1663 N N . ASN A 1 216 ? -5.207 4.058 4.607 1.00 86.62 216 ASN A N 1
ATOM 1664 C CA . ASN A 1 216 ? -5.412 5.369 3.996 1.00 86.62 216 ASN A CA 1
ATOM 1665 C C . ASN A 1 216 ? -6.078 6.381 4.947 1.00 86.62 216 ASN A C 1
ATOM 1667 O O . ASN A 1 216 ? -5.724 7.566 4.895 1.00 86.62 216 ASN A O 1
ATOM 1671 N N . GLY A 1 217 ? -6.948 5.916 5.850 1.00 88.44 217 GLY A N 1
ATOM 1672 C CA . GLY A 1 217 ? -7.796 6.725 6.738 1.00 88.44 217 GLY A CA 1
ATOM 1673 C C . GLY A 1 217 ? -9.267 6.722 6.302 1.00 88.44 217 GLY A C 1
ATOM 1674 O O . GLY A 1 217 ? -9.646 6.044 5.353 1.00 88.44 217 GLY A O 1
ATOM 1675 N N . CYS A 1 218 ? -10.133 7.480 6.981 1.00 90.56 218 CYS A N 1
ATOM 1676 C CA . CYS A 1 218 ? -11.574 7.491 6.674 1.00 90.56 218 CYS A CA 1
ATOM 1677 C C . CYS A 1 218 ? -12.016 8.452 5.555 1.00 90.56 218 CYS A C 1
ATOM 1679 O O . CYS A 1 218 ? -13.211 8.513 5.269 1.00 90.56 218 CYS A O 1
ATOM 1681 N N . ALA A 1 219 ? -11.110 9.242 4.967 1.00 88.94 219 ALA A N 1
ATOM 1682 C CA . ALA A 1 219 ? -11.476 10.330 4.049 1.00 88.94 219 ALA A CA 1
ATOM 1683 C C . ALA A 1 219 ? -12.094 9.816 2.743 1.00 88.94 219 ALA A C 1
ATOM 1685 O O . ALA A 1 219 ? -13.118 10.339 2.306 1.00 88.94 219 ALA A O 1
ATOM 1686 N N . ASP A 1 220 ? -11.488 8.776 2.174 1.00 84.00 220 ASP A N 1
ATOM 1687 C CA . ASP A 1 220 ? -11.823 8.255 0.846 1.00 84.00 220 ASP A CA 1
ATOM 1688 C C . ASP A 1 220 ? -12.922 7.172 0.899 1.00 84.00 220 ASP A C 1
ATOM 1690 O O . ASP A 1 220 ? -13.454 6.749 -0.126 1.00 84.00 220 ASP A O 1
ATOM 1694 N N . ILE A 1 221 ? -13.320 6.761 2.111 1.00 88.38 221 ILE A N 1
ATOM 1695 C CA . ILE A 1 221 ? -14.339 5.733 2.345 1.00 88.38 221 ILE A CA 1
ATOM 1696 C C . ILE A 1 221 ? -15.735 6.257 1.983 1.00 88.38 221 ILE A C 1
ATOM 1698 O O . ILE A 1 221 ? -16.247 7.216 2.574 1.00 88.38 221 ILE A O 1
ATOM 1702 N N . ALA A 1 222 ? -16.405 5.556 1.067 1.00 85.00 222 ALA A N 1
ATOM 1703 C CA . ALA A 1 222 ? -17.813 5.784 0.758 1.00 85.00 222 ALA A CA 1
ATOM 1704 C C . ALA A 1 222 ? -18.690 5.627 2.018 1.00 85.00 222 ALA A C 1
ATOM 1706 O O . ALA A 1 222 ? -18.589 4.640 2.745 1.00 85.00 222 ALA A O 1
ATOM 1707 N N . ASP A 1 223 ? -19.547 6.619 2.283 1.00 88.88 223 ASP A N 1
ATOM 1708 C CA . ASP A 1 223 ? -20.359 6.722 3.506 1.00 88.88 223 ASP A CA 1
ATOM 1709 C C . ASP A 1 223 ? -19.541 6.597 4.818 1.00 88.88 223 ASP A C 1
ATOM 1711 O O . ASP A 1 223 ? -20.004 6.024 5.808 1.00 88.88 223 ASP A O 1
ATOM 1715 N N . SER A 1 224 ? -18.336 7.188 4.868 1.00 89.31 224 SER A N 1
ATOM 1716 C CA . SER A 1 224 ? -17.406 7.141 6.016 1.00 89.31 224 SER A CA 1
ATOM 1717 C C . SER A 1 224 ? -18.020 7.467 7.385 1.00 89.31 224 SER A C 1
ATOM 1719 O O . SER A 1 224 ? -17.600 6.913 8.398 1.00 89.31 224 SER A O 1
ATOM 1721 N N . THR A 1 225 ? -19.064 8.299 7.451 1.00 88.69 225 THR A N 1
ATOM 1722 C CA . THR A 1 225 ? -19.861 8.517 8.673 1.00 88.69 225 THR A CA 1
ATOM 1723 C C . THR A 1 225 ? -20.468 7.217 9.220 1.00 88.69 225 THR A C 1
ATOM 1725 O O . THR A 1 225 ? -20.367 6.951 10.417 1.00 88.69 225 THR A O 1
ATOM 1728 N N . GLN A 1 226 ? -21.056 6.380 8.360 1.00 87.69 226 GLN A N 1
ATOM 1729 C CA . GLN A 1 226 ? -21.610 5.081 8.746 1.00 87.69 226 GLN A CA 1
ATOM 1730 C C . GLN A 1 226 ? -20.501 4.076 9.094 1.00 87.69 226 GLN A C 1
ATOM 1732 O O . GLN A 1 226 ? -20.677 3.281 10.019 1.00 87.69 226 GLN A O 1
ATOM 1737 N N . PHE A 1 227 ? -19.351 4.136 8.411 1.00 89.25 227 PHE A N 1
ATOM 1738 C CA . PHE A 1 227 ? -18.173 3.342 8.775 1.00 89.25 227 PHE A CA 1
ATOM 1739 C C . PHE A 1 227 ? -17.691 3.678 10.195 1.00 89.25 227 PHE A C 1
ATOM 1741 O O . PHE A 1 227 ? -17.568 2.782 11.027 1.00 89.25 227 PHE A O 1
ATOM 1748 N N . CYS A 1 228 ? -17.492 4.959 10.519 1.00 88.88 228 CYS A N 1
ATOM 1749 C CA . CYS A 1 228 ? -17.035 5.372 11.848 1.00 88.88 228 CYS A CA 1
ATOM 1750 C C . CYS A 1 228 ? -18.013 4.939 12.958 1.00 88.88 228 CYS A C 1
ATOM 1752 O O . CYS A 1 228 ? -17.598 4.376 13.972 1.00 88.88 228 CYS A O 1
ATOM 1754 N N . GLN A 1 229 ? -19.323 5.095 12.733 1.00 85.81 229 GLN A N 1
ATOM 1755 C CA . GLN A 1 229 ? -20.377 4.670 13.669 1.00 85.81 229 GLN A CA 1
ATOM 1756 C C . GLN A 1 229 ? -20.432 3.148 13.908 1.00 85.81 229 GLN A C 1
ATOM 1758 O O . GLN A 1 229 ? -20.987 2.713 14.916 1.00 85.81 229 GLN A O 1
ATOM 1763 N N . LYS A 1 230 ? -19.841 2.321 13.033 1.00 83.94 230 LYS A N 1
ATOM 1764 C CA . LYS A 1 230 ? -19.734 0.863 13.227 1.00 83.94 230 LYS A CA 1
ATOM 1765 C C . LYS A 1 230 ? -18.774 0.487 14.366 1.00 83.94 230 LYS A C 1
ATOM 1767 O O . LYS A 1 230 ? -18.955 -0.564 14.983 1.00 83.94 230 LYS A O 1
ATOM 1772 N N . TYR A 1 231 ? -17.784 1.337 14.658 1.00 80.94 231 TYR A N 1
ATOM 1773 C CA . TYR A 1 231 ? -16.659 1.025 15.552 1.00 80.94 231 TYR A CA 1
ATOM 1774 C C . TYR A 1 231 ? -16.596 1.878 16.835 1.00 80.94 231 TYR A C 1
ATOM 1776 O O . TYR A 1 231 ? -15.610 1.835 17.572 1.00 80.94 231 TYR A O 1
ATOM 1784 N N . THR A 1 232 ? -17.653 2.632 17.154 1.00 75.12 232 THR A N 1
ATOM 1785 C CA . THR A 1 232 ? -17.776 3.353 18.434 1.00 75.12 232 THR A CA 1
ATOM 1786 C C . THR A 1 232 ? -19.212 3.408 18.948 1.00 75.12 232 THR A C 1
ATOM 1788 O O . THR A 1 232 ? -20.171 3.300 18.193 1.00 75.12 232 THR A O 1
ATOM 1791 N N . THR A 1 233 ? -19.365 3.592 20.259 1.00 66.50 233 THR A N 1
ATOM 1792 C CA . THR A 1 233 ? -20.651 3.811 20.935 1.00 66.50 233 THR A CA 1
ATOM 1793 C C . THR A 1 233 ? -21.194 5.234 20.771 1.00 66.50 233 THR A C 1
ATOM 1795 O O . THR A 1 233 ? -22.323 5.488 21.189 1.00 66.50 233 THR A O 1
ATOM 1798 N N . ILE A 1 234 ? -20.426 6.159 20.178 1.00 71.31 234 ILE A N 1
ATOM 1799 C CA . ILE A 1 234 ? -20.843 7.545 19.918 1.00 71.31 234 ILE A CA 1
ATOM 1800 C C . ILE A 1 234 ? -21.688 7.604 18.626 1.00 71.31 234 ILE A C 1
ATOM 1802 O O . ILE A 1 234 ? -21.136 7.439 17.536 1.00 71.31 234 ILE A O 1
ATOM 1806 N N . PRO A 1 235 ? -23.011 7.863 18.694 1.00 71.31 235 PRO A N 1
ATOM 1807 C CA . PRO A 1 235 ? -23.870 7.829 17.509 1.00 71.31 235 PRO A CA 1
ATOM 1808 C C . PRO A 1 235 ? -23.665 9.040 16.587 1.00 71.31 235 PRO A C 1
ATOM 1810 O O . PRO A 1 235 ? -23.964 8.960 15.401 1.00 71.31 235 PRO A O 1
ATOM 1813 N N . GLU A 1 236 ? -23.119 10.145 17.096 1.00 83.19 236 GLU A N 1
ATOM 1814 C CA . GLU A 1 236 ? -22.640 11.288 16.313 1.00 83.19 236 GLU A CA 1
ATOM 1815 C C . GLU A 1 236 ? -21.205 11.127 15.767 1.00 83.19 236 GLU A C 1
ATOM 1817 O O . GLU A 1 236 ? -20.598 12.117 15.367 1.00 83.19 236 GLU A O 1
ATOM 1822 N N . SER A 1 237 ? -20.645 9.910 15.727 1.00 87.19 237 SER A N 1
ATOM 1823 C CA . SER A 1 237 ? -19.336 9.653 15.106 1.00 87.19 237 SER A CA 1
ATOM 1824 C C . SER A 1 237 ? -19.327 9.958 13.599 1.00 87.19 237 SER A C 1
ATOM 1826 O O . SER A 1 237 ? -20.328 9.776 12.901 1.00 87.19 237 SER A O 1
ATOM 1828 N N . TYR A 1 238 ? -18.187 10.450 13.111 1.00 90.81 238 TYR A N 1
ATOM 1829 C CA . TYR A 1 238 ? -17.949 10.914 11.744 1.00 90.81 238 TYR A CA 1
ATOM 1830 C C . TYR A 1 238 ? -16.446 10.886 11.422 1.00 90.81 238 TYR A C 1
ATOM 1832 O O . TYR A 1 238 ? -15.621 10.839 12.336 1.00 90.81 238 TYR A O 1
ATOM 1840 N N . CYS A 1 239 ? -16.080 10.939 10.138 1.00 92.56 239 CYS A N 1
ATOM 1841 C CA . CYS A 1 239 ? -14.683 11.098 9.733 1.00 92.56 239 CYS A CA 1
ATOM 1842 C C . CYS A 1 239 ? -14.203 12.532 9.999 1.00 92.56 239 CYS A C 1
ATOM 1844 O O . CYS A 1 239 ? -14.820 13.491 9.529 1.00 92.56 239 CYS A O 1
ATOM 1846 N N . MET A 1 240 ? -13.131 12.688 10.772 1.00 88.50 240 MET A N 1
ATOM 1847 C CA . MET A 1 240 ? -12.622 13.987 11.201 1.00 88.50 240 MET A CA 1
ATOM 1848 C C . MET A 1 240 ? -11.735 14.643 10.137 1.00 88.50 240 MET A C 1
ATOM 1850 O O . MET A 1 240 ? -11.090 13.980 9.329 1.00 88.50 240 MET A O 1
ATOM 1854 N N . THR A 1 241 ? -11.663 15.975 10.185 1.00 83.75 241 THR A N 1
ATOM 1855 C CA . THR A 1 241 ? -10.649 16.767 9.465 1.00 83.75 241 THR A CA 1
ATOM 1856 C C . THR A 1 241 ? -9.296 16.780 10.180 1.00 83.75 241 THR A C 1
ATOM 1858 O O . THR A 1 241 ? -8.309 17.237 9.613 1.00 83.75 241 THR A O 1
ATOM 1861 N N . GLU A 1 242 ? -9.259 16.343 11.440 1.00 82.44 242 GLU A N 1
ATOM 1862 C CA . GLU A 1 242 ? -8.017 16.089 12.167 1.00 82.44 242 GLU A CA 1
ATOM 1863 C C . GLU A 1 242 ? -7.365 14.815 11.617 1.00 82.44 242 GLU A C 1
ATOM 1865 O O . GLU A 1 242 ? -8.052 13.863 11.231 1.00 82.44 242 GLU A O 1
ATOM 1870 N N . LYS A 1 243 ? -6.034 14.835 11.557 1.00 85.25 243 LYS A N 1
ATOM 1871 C CA . LYS A 1 243 ? -5.195 13.754 11.046 1.00 85.25 243 LYS A CA 1
ATOM 1872 C C . LYS A 1 243 ? -4.327 13.186 12.170 1.00 85.25 243 LYS A C 1
ATOM 1874 O O . LYS A 1 243 ? -4.016 13.901 13.122 1.00 85.25 243 LYS A O 1
ATOM 1879 N N . ASP A 1 244 ? -3.944 11.923 12.037 1.00 82.25 244 ASP A N 1
ATOM 1880 C CA . ASP A 1 244 ? -2.923 11.285 12.872 1.00 82.25 244 ASP A CA 1
ATOM 1881 C C . ASP A 1 244 ? -1.491 11.697 12.471 1.00 82.25 244 ASP A C 1
ATOM 1883 O O . ASP A 1 244 ? -1.285 12.506 11.564 1.00 82.25 244 ASP A O 1
ATOM 1887 N N . GLU A 1 245 ? -0.480 11.107 13.113 1.00 78.19 245 GLU A N 1
ATOM 1888 C CA . GLU A 1 245 ? 0.944 11.343 12.829 1.00 78.19 245 GLU A CA 1
ATOM 1889 C C . GLU A 1 245 ? 1.429 10.809 11.457 1.00 78.19 245 GLU A C 1
ATOM 1891 O O . GLU A 1 245 ? 2.619 10.895 11.150 1.00 78.19 245 GLU A O 1
ATOM 1896 N N . CYS A 1 246 ? 0.529 10.257 10.636 1.00 77.94 246 CYS A N 1
ATOM 1897 C CA . CYS A 1 246 ? 0.758 9.788 9.266 1.00 77.94 246 CYS A CA 1
ATOM 1898 C C . CYS A 1 246 ? -0.016 10.615 8.224 1.00 77.94 246 CYS A C 1
ATOM 1900 O O . CYS A 1 246 ? -0.053 10.250 7.042 1.00 77.94 246 CYS A O 1
ATOM 1902 N N . GLY A 1 247 ? -0.712 11.670 8.647 1.00 80.00 247 GLY A N 1
ATOM 1903 C CA . GLY A 1 247 ? -1.577 12.459 7.784 1.00 80.00 247 GLY A CA 1
ATOM 1904 C C . GLY A 1 247 ? -2.878 11.757 7.362 1.00 80.00 247 GLY A C 1
ATOM 1905 O O . GLY A 1 247 ? -3.500 12.183 6.382 1.00 80.00 247 GLY A O 1
ATOM 1906 N N . ARG A 1 248 ? -3.295 10.680 8.047 1.00 85.75 248 ARG A N 1
ATOM 1907 C CA . ARG A 1 248 ? -4.551 9.938 7.809 1.00 85.75 248 ARG A CA 1
ATOM 1908 C C . ARG A 1 248 ? -5.684 10.541 8.628 1.00 85.75 248 ARG A C 1
ATOM 1910 O O . ARG A 1 248 ? -5.505 10.846 9.802 1.00 85.75 248 ARG A O 1
ATOM 1917 N N . SER A 1 249 ? -6.865 10.680 8.033 1.00 88.75 249 SER A N 1
ATOM 1918 C CA . SER A 1 249 ? -8.061 11.123 8.754 1.00 88.75 249 SER A CA 1
ATOM 1919 C C . SER A 1 249 ? -8.614 10.026 9.667 1.00 88.75 249 SER A C 1
ATOM 1921 O O . SER A 1 249 ? -8.708 8.857 9.280 1.00 88.75 249 SER A O 1
ATOM 1923 N N . ILE A 1 250 ? -9.013 10.427 10.874 1.00 89.44 250 ILE A N 1
ATOM 1924 C CA . ILE A 1 250 ? -9.446 9.530 11.955 1.00 89.44 250 ILE A CA 1
ATOM 1925 C C . ILE A 1 250 ? -10.965 9.577 12.179 1.00 89.44 250 ILE A C 1
ATOM 1927 O O . ILE A 1 250 ? -11.616 10.601 11.962 1.00 89.44 250 ILE A O 1
ATOM 1931 N N . CYS A 1 251 ? -11.554 8.477 12.649 1.00 89.88 251 CYS A N 1
ATOM 1932 C CA . CYS A 1 251 ? -12.970 8.432 13.023 1.00 89.88 251 CYS A CA 1
ATOM 1933 C C . CYS A 1 251 ? -13.216 8.977 14.443 1.00 89.88 251 CYS A C 1
ATOM 1935 O O . CYS A 1 251 ? -12.638 8.486 15.413 1.00 89.88 251 CYS A O 1
ATOM 1937 N N . TYR A 1 252 ? -14.137 9.936 14.600 1.00 86.62 252 TYR A N 1
ATOM 1938 C CA . TYR A 1 252 ? -14.417 10.571 15.894 1.00 86.62 252 TYR A CA 1
ATOM 1939 C C . TYR A 1 252 ? -14.874 9.566 16.958 1.00 86.62 252 TYR A C 1
ATOM 1941 O O . TYR A 1 252 ? -15.934 8.947 16.837 1.00 86.62 252 TYR A O 1
ATOM 1949 N N . GLY A 1 253 ? -14.084 9.431 18.026 1.00 76.25 253 GLY A N 1
ATOM 1950 C CA . GLY A 1 253 ? -14.399 8.580 19.174 1.00 76.25 253 GLY A CA 1
ATOM 1951 C C . GLY A 1 253 ? -14.308 7.074 18.919 1.00 76.25 253 GLY A C 1
ATOM 1952 O O . GLY A 1 253 ? -14.712 6.298 19.785 1.00 76.25 253 GLY A O 1
ATOM 1953 N N . VAL A 1 254 ? -13.796 6.647 17.763 1.00 77.94 254 VAL A N 1
ATOM 1954 C CA . VAL A 1 254 ? -13.343 5.267 17.546 1.00 77.94 254 VAL A CA 1
ATOM 1955 C C . VAL A 1 254 ? -12.000 5.098 18.260 1.00 77.94 254 VAL A C 1
ATOM 1957 O O . VAL A 1 254 ? -11.178 6.014 18.257 1.00 77.94 254 VAL A O 1
ATOM 1960 N N . ALA A 1 255 ? -11.785 3.962 18.927 1.00 66.81 255 ALA A N 1
ATOM 1961 C CA . ALA A 1 255 ? -10.479 3.669 19.516 1.00 66.81 255 ALA A CA 1
ATOM 1962 C C . ALA A 1 255 ? -9.482 3.409 18.384 1.00 66.81 255 ALA A C 1
ATOM 1964 O O . ALA A 1 255 ? -9.809 2.671 17.457 1.00 66.81 255 ALA A O 1
ATOM 1965 N N . ASP A 1 256 ? -8.297 4.016 18.433 1.00 66.00 256 ASP A N 1
ATOM 1966 C CA . ASP A 1 256 ? -7.383 3.916 17.300 1.00 66.00 256 ASP A CA 1
ATOM 1967 C C . ASP A 1 256 ? -6.895 2.473 17.090 1.00 66.00 256 ASP A C 1
ATOM 1969 O O . ASP A 1 256 ? -6.339 1.836 17.988 1.00 66.00 256 ASP A O 1
ATOM 1973 N N . PHE A 1 257 ? -7.149 1.969 15.884 1.00 75.19 257 PHE A N 1
ATOM 1974 C CA . PHE A 1 257 ? -6.696 0.674 15.391 1.00 75.19 257 PHE A CA 1
ATOM 1975 C C . PHE A 1 257 ? -5.969 0.792 14.042 1.00 75.19 257 PHE A C 1
ATOM 1977 O O . PHE A 1 257 ? -5.703 -0.232 13.415 1.00 75.19 257 PHE A O 1
ATOM 1984 N N . LEU A 1 258 ? -5.637 2.013 13.598 1.00 79.25 258 LEU A N 1
ATOM 1985 C CA . LEU A 1 258 ? -4.781 2.256 12.439 1.00 79.25 258 LEU A CA 1
ATOM 1986 C C . LEU A 1 258 ? -3.390 1.630 12.646 1.00 79.25 258 LEU A C 1
ATOM 1988 O O . LEU A 1 258 ? -2.934 1.421 13.773 1.00 79.25 258 LEU A O 1
ATOM 1992 N N . PHE A 1 259 ? -2.670 1.342 11.557 1.00 78.06 259 PHE A N 1
ATOM 1993 C CA . PHE A 1 259 ? -1.282 0.881 11.689 1.00 78.06 259 PHE A CA 1
ATOM 1994 C C . PHE A 1 259 ? -0.407 1.978 12.317 1.00 78.06 259 PHE A C 1
ATOM 1996 O O . PHE A 1 259 ? -0.462 3.102 11.816 1.00 78.06 259 PHE A O 1
ATOM 2003 N N . PRO A 1 260 ? 0.410 1.695 13.353 1.00 73.94 260 PRO A N 1
ATOM 2004 C CA . PRO A 1 260 ? 1.206 2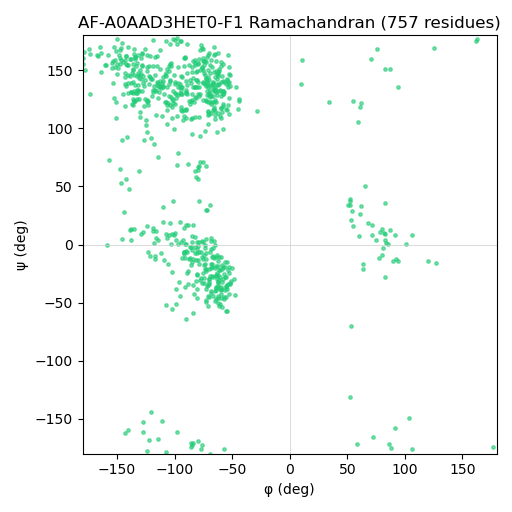.716 14.034 1.00 73.94 260 PRO A CA 1
ATOM 2005 C C . PRO A 1 260 ? 2.107 3.500 13.081 1.00 73.94 260 PRO A C 1
ATOM 2007 O O . PRO A 1 260 ? 2.765 2.901 12.231 1.00 73.94 260 PRO A O 1
ATOM 2010 N N . CYS A 1 261 ? 2.181 4.819 13.264 1.00 75.94 261 CYS A N 1
ATOM 2011 C CA . CYS A 1 261 ? 3.053 5.677 12.468 1.00 75.94 261 CYS A CA 1
ATOM 2012 C C . CYS A 1 261 ? 4.533 5.394 12.782 1.00 75.94 261 CYS A C 1
ATOM 2014 O O . CYS A 1 261 ? 4.969 5.626 13.915 1.00 75.94 261 CYS A O 1
ATOM 2016 N N . PRO A 1 262 ? 5.315 4.855 11.825 1.00 74.44 262 PRO A N 1
ATOM 2017 C CA . PRO A 1 262 ? 6.696 4.464 12.076 1.00 74.44 262 PRO A CA 1
ATOM 2018 C C . PRO A 1 262 ? 7.633 5.671 12.135 1.00 74.44 262 PRO A C 1
ATOM 2020 O O . PRO A 1 262 ? 7.423 6.683 11.465 1.00 74.44 262 PRO A O 1
ATOM 2023 N N . LEU A 1 263 ? 8.721 5.543 12.896 1.00 70.94 263 LEU A N 1
ATOM 2024 C CA . LEU A 1 263 ? 9.778 6.550 12.916 1.00 70.94 263 LEU A CA 1
ATOM 2025 C C . LEU A 1 263 ? 10.549 6.557 11.590 1.00 70.94 263 LEU A C 1
ATOM 2027 O O . LEU A 1 263 ? 10.946 5.513 11.079 1.00 70.94 263 LEU A O 1
ATOM 2031 N N . CYS A 1 264 ? 10.830 7.754 11.085 1.00 72.06 264 CYS A N 1
ATOM 2032 C CA . CYS A 1 264 ? 11.526 7.989 9.824 1.00 72.06 264 CYS A CA 1
ATOM 2033 C C . CYS A 1 264 ? 12.590 9.090 9.970 1.00 72.06 264 CYS A C 1
ATOM 2035 O O . CYS A 1 264 ? 12.433 9.982 10.814 1.00 72.06 264 CYS A O 1
ATOM 2037 N N . PRO A 1 265 ? 13.691 9.062 9.191 1.00 76.44 265 PRO A N 1
ATOM 2038 C CA . PRO A 1 265 ? 14.710 10.103 9.280 1.00 76.44 265 PRO A CA 1
ATOM 2039 C C . PRO A 1 265 ? 14.184 11.482 8.853 1.00 76.44 265 PRO A C 1
ATOM 2041 O O . PRO A 1 265 ? 13.398 11.569 7.907 1.00 76.44 265 PRO A O 1
ATOM 2044 N N . PRO A 1 266 ? 14.627 12.576 9.505 1.00 78.12 266 PRO A N 1
ATOM 2045 C CA . PRO A 1 266 ? 14.186 13.914 9.143 1.00 78.12 266 PRO A CA 1
ATOM 2046 C C . PRO A 1 266 ? 14.482 14.257 7.680 1.00 78.12 266 PRO A C 1
ATOM 2048 O O . PRO A 1 266 ? 15.605 14.067 7.217 1.00 78.12 266 PRO A O 1
ATOM 2051 N N . GLY A 1 267 ? 13.483 14.787 6.974 1.00 75.50 267 GLY A N 1
ATOM 2052 C CA . GLY A 1 267 ? 13.561 15.082 5.538 1.00 75.50 267 GLY A CA 1
ATOM 2053 C C . GLY A 1 267 ? 13.033 13.978 4.613 1.00 75.50 267 GLY A C 1
ATOM 2054 O O . GLY A 1 267 ? 12.759 14.270 3.453 1.00 75.50 267 GLY A O 1
ATOM 2055 N N . CYS A 1 268 ? 12.812 12.753 5.102 1.00 81.31 268 CYS A N 1
ATOM 2056 C CA . CYS A 1 268 ? 12.104 11.730 4.328 1.00 81.31 268 CYS A CA 1
ATOM 2057 C C . CYS A 1 268 ? 10.587 11.992 4.283 1.00 81.31 268 CYS A C 1
ATOM 2059 O O . CYS A 1 268 ? 10.055 12.643 5.186 1.00 81.31 268 CYS A O 1
ATOM 2061 N N . PRO A 1 269 ? 9.856 11.444 3.294 1.00 77.25 269 PRO A N 1
ATOM 2062 C CA . PRO A 1 269 ? 8.411 11.265 3.402 1.00 77.25 269 PRO A CA 1
ATOM 2063 C C . PRO A 1 269 ? 8.083 10.360 4.596 1.00 77.25 269 PRO A C 1
ATOM 2065 O O . PRO A 1 269 ? 8.777 9.359 4.813 1.00 77.25 269 PRO A O 1
ATOM 2068 N N . VAL A 1 270 ? 7.023 10.684 5.343 1.00 75.31 270 VAL A N 1
ATOM 2069 C CA . VAL A 1 270 ? 6.501 9.808 6.401 1.00 75.31 270 VAL A CA 1
ATOM 2070 C C . VAL A 1 270 ? 6.075 8.465 5.783 1.00 75.31 270 VAL A C 1
ATOM 2072 O O . VAL A 1 270 ? 5.387 8.462 4.756 1.00 75.31 270 VAL A O 1
ATOM 2075 N N . PRO A 1 271 ? 6.459 7.315 6.373 1.00 74.38 271 PRO A N 1
ATOM 2076 C CA . PRO A 1 271 ? 6.099 5.990 5.878 1.00 74.38 271 PRO A CA 1
ATOM 2077 C C . PRO A 1 271 ? 4.634 5.686 6.205 1.00 74.38 271 PRO A C 1
ATOM 2079 O O . PRO A 1 271 ? 4.322 4.863 7.062 1.00 74.38 271 PRO A O 1
ATOM 2082 N N . LYS A 1 272 ? 3.720 6.372 5.514 1.00 80.12 272 LYS A N 1
ATOM 2083 C CA . LYS A 1 272 ? 2.286 6.096 5.558 1.00 80.12 272 LYS A CA 1
ATOM 2084 C C . LYS A 1 272 ? 2.025 4.708 4.962 1.00 80.12 272 LYS A C 1
ATOM 2086 O O . LYS A 1 272 ? 2.580 4.362 3.916 1.00 80.12 272 LYS A O 1
ATOM 2091 N N . ALA A 1 273 ? 1.176 3.933 5.632 1.00 86.06 273 ALA A N 1
ATOM 2092 C CA . ALA A 1 273 ? 0.631 2.684 5.113 1.00 86.06 273 ALA A CA 1
ATOM 2093 C C . ALA A 1 273 ? -0.214 2.940 3.849 1.00 86.06 273 ALA A C 1
ATOM 2095 O O . ALA A 1 273 ? -0.848 3.982 3.724 1.00 86.06 273 ALA A O 1
ATOM 2096 N N . PHE A 1 274 ? -0.224 2.009 2.899 1.00 88.19 274 PHE A N 1
ATOM 2097 C CA . PHE A 1 274 ? -0.841 2.225 1.586 1.00 88.19 274 PHE A CA 1
ATOM 2098 C C . PHE A 1 274 ? -1.755 1.060 1.206 1.00 88.19 274 PHE A C 1
ATOM 2100 O O . PHE A 1 274 ? -1.380 -0.100 1.392 1.00 88.19 274 PHE A O 1
ATOM 2107 N N . TYR A 1 275 ? -2.930 1.369 0.655 1.00 93.00 275 TYR A N 1
ATOM 2108 C CA . TYR A 1 275 ? -3.848 0.383 0.087 1.00 93.00 275 TYR A CA 1
ATOM 2109 C C . TYR A 1 275 ? -4.554 0.917 -1.167 1.00 93.00 275 TYR A C 1
ATOM 2111 O O . TYR A 1 275 ? -4.888 2.106 -1.254 1.00 93.00 275 TYR A O 1
ATOM 2119 N N . ASP A 1 276 ? -4.778 0.030 -2.132 1.00 94.44 276 ASP A N 1
ATOM 2120 C CA . ASP A 1 276 ? -5.616 0.278 -3.302 1.00 94.44 276 ASP A CA 1
ATOM 2121 C C . ASP A 1 276 ? -6.207 -1.043 -3.823 1.00 94.44 276 ASP A C 1
ATOM 2123 O O . ASP A 1 276 ? -5.459 -1.988 -4.089 1.00 94.44 276 ASP A O 1
ATOM 2127 N N . ASP A 1 277 ? -7.532 -1.097 -3.961 1.00 93.56 277 ASP A N 1
ATOM 2128 C CA . ASP A 1 277 ? -8.312 -2.198 -4.552 1.00 93.56 277 ASP A CA 1
ATOM 2129 C C . ASP A 1 277 ? -8.793 -1.868 -5.983 1.00 93.56 277 ASP A C 1
ATOM 2131 O O . ASP A 1 277 ? -9.513 -2.638 -6.619 1.00 93.56 277 ASP A O 1
ATOM 2135 N N . PHE A 1 278 ? -8.441 -0.680 -6.488 1.00 95.12 278 PHE A N 1
ATOM 2136 C CA . PHE A 1 278 ? -8.862 -0.135 -7.776 1.00 95.12 278 PHE A CA 1
ATOM 2137 C C . PHE A 1 278 ? -10.388 -0.071 -7.995 1.00 95.12 278 PHE A C 1
ATOM 2139 O O . PHE A 1 278 ? -10.830 0.131 -9.130 1.00 95.12 278 PHE A O 1
ATOM 2146 N N . SER A 1 279 ? -11.215 -0.181 -6.946 1.00 89.69 279 SER A N 1
ATOM 2147 C CA . SER A 1 279 ? -12.684 -0.061 -7.022 1.00 89.69 279 SER A CA 1
ATOM 2148 C C . SER A 1 279 ? -13.139 1.335 -7.460 1.00 89.69 279 SER A C 1
ATOM 2150 O O . SER A 1 279 ? -14.183 1.496 -8.092 1.00 89.69 279 SER A O 1
ATOM 2152 N N . ASN A 1 280 ? -12.310 2.347 -7.201 1.00 87.44 280 ASN A N 1
ATOM 2153 C CA . ASN A 1 280 ? -12.480 3.721 -7.672 1.00 87.44 280 ASN A CA 1
ATOM 2154 C C . ASN A 1 280 ? -11.743 4.003 -9.003 1.00 87.44 280 ASN A C 1
ATOM 2156 O O . ASN A 1 280 ? -11.767 5.126 -9.507 1.00 87.44 280 ASN A O 1
ATOM 2160 N N . GLY A 1 281 ? -11.121 2.986 -9.612 1.00 91.88 281 GLY A N 1
ATOM 2161 C CA . GLY A 1 281 ? -10.244 3.104 -10.778 1.00 91.88 281 GLY A CA 1
ATOM 2162 C C . GLY A 1 281 ? -8.774 3.292 -10.389 1.00 91.88 281 GLY A C 1
ATOM 2163 O O . GLY A 1 281 ? -8.363 2.917 -9.297 1.00 91.88 281 GLY A O 1
ATOM 2164 N N . LEU A 1 282 ? -7.965 3.858 -11.291 1.00 92.56 282 LEU A N 1
ATOM 2165 C CA . LEU A 1 282 ? -6.578 4.221 -10.983 1.00 92.56 282 LEU A CA 1
ATOM 2166 C C . LEU A 1 282 ? -6.528 5.677 -10.502 1.00 92.56 282 LEU A C 1
ATOM 2168 O O . LEU A 1 282 ? -6.683 6.597 -11.303 1.00 92.56 282 LEU A O 1
ATOM 2172 N N . ASP A 1 283 ? -6.306 5.877 -9.206 1.00 91.62 283 ASP A N 1
ATOM 2173 C CA . ASP A 1 283 ? -6.203 7.203 -8.597 1.00 91.62 283 ASP A CA 1
ATOM 2174 C C . ASP A 1 283 ? -4.900 7.915 -9.019 1.00 91.62 283 ASP A C 1
ATOM 2176 O O . ASP A 1 283 ? -3.792 7.494 -8.669 1.00 91.62 283 ASP A O 1
ATOM 2180 N N . GLU A 1 284 ? -5.028 9.023 -9.757 1.00 91.69 284 GLU A N 1
ATOM 2181 C CA . GLU A 1 284 ? -3.897 9.838 -10.222 1.00 91.69 284 GLU A CA 1
ATOM 2182 C C . GLU A 1 284 ? -3.122 10.532 -9.087 1.00 91.69 284 GLU A C 1
ATOM 2184 O O . GLU A 1 284 ? -2.031 11.039 -9.341 1.00 91.69 284 GLU A O 1
ATOM 2189 N N . THR A 1 285 ? -3.627 10.550 -7.847 1.00 89.62 285 THR A N 1
ATOM 2190 C CA . THR A 1 285 ? -2.907 11.026 -6.650 1.00 89.62 285 THR A CA 1
ATOM 2191 C C . THR A 1 285 ? -2.096 9.923 -5.959 1.00 89.62 285 THR A C 1
ATOM 2193 O O . THR A 1 285 ? -1.094 10.222 -5.309 1.00 89.62 285 THR A O 1
ATOM 2196 N N . LYS A 1 286 ? -2.453 8.647 -6.164 1.00 91.31 286 LYS A N 1
ATOM 2197 C CA . LYS A 1 286 ? -1.704 7.474 -5.674 1.00 91.31 286 LYS A CA 1
ATOM 2198 C C . LYS A 1 286 ? -0.668 6.972 -6.684 1.00 91.31 286 LYS A C 1
ATOM 2200 O O . LYS A 1 286 ? 0.428 6.564 -6.286 1.00 91.31 286 LYS A O 1
ATOM 2205 N N . TRP A 1 287 ? -0.983 7.026 -7.980 1.00 96.38 287 TRP A N 1
ATOM 2206 C CA . TRP A 1 287 ? -0.238 6.339 -9.043 1.00 96.38 287 TRP A CA 1
ATOM 2207 C C . TRP A 1 287 ? 0.314 7.258 -10.137 1.00 96.38 287 TRP A C 1
ATOM 2209 O O . TRP A 1 287 ? -0.247 8.303 -10.462 1.00 96.38 287 TRP A O 1
ATOM 2219 N N . LEU A 1 288 ? 1.397 6.799 -10.768 1.00 97.69 288 LEU A N 1
ATOM 2220 C CA . LEU A 1 288 ? 1.909 7.267 -12.053 1.00 97.69 288 LEU A CA 1
ATOM 2221 C C . LEU A 1 288 ? 1.807 6.149 -13.095 1.00 97.69 288 LEU A C 1
ATOM 2223 O O . LEU A 1 288 ? 2.155 5.001 -12.819 1.00 97.69 288 LEU A O 1
ATOM 2227 N N . ILE A 1 289 ? 1.402 6.491 -14.320 1.00 98.56 289 ILE A N 1
ATOM 2228 C CA . ILE A 1 289 ? 1.383 5.566 -15.463 1.00 98.56 289 ILE A CA 1
ATOM 2229 C C . ILE A 1 289 ? 2.689 5.699 -16.256 1.00 98.56 289 ILE A C 1
ATOM 2231 O O . ILE A 1 289 ? 3.088 6.804 -16.632 1.00 98.56 289 ILE A O 1
ATOM 2235 N N . ALA A 1 290 ? 3.356 4.580 -16.541 1.00 98.25 290 ALA A N 1
ATOM 2236 C CA . ALA A 1 290 ? 4.642 4.563 -17.232 1.00 98.25 290 ALA A CA 1
ATOM 2237 C C . ALA A 1 290 ? 4.508 4.683 -18.763 1.00 98.25 290 ALA A C 1
ATOM 2239 O O . ALA A 1 290 ? 3.628 4.089 -19.389 1.00 98.25 290 ALA A O 1
ATOM 2240 N N . HIS A 1 291 ? 5.426 5.424 -19.385 1.00 98.00 291 HIS A N 1
ATOM 2241 C CA . HIS A 1 291 ? 5.476 5.642 -20.832 1.00 98.00 291 HIS A CA 1
ATOM 2242 C C . HIS A 1 291 ? 6.948 5.797 -21.273 1.00 98.00 291 HIS A C 1
ATOM 2244 O O . HIS A 1 291 ? 7.387 6.873 -21.676 1.00 98.00 291 HIS A O 1
ATOM 2250 N N . LYS A 1 292 ? 7.749 4.727 -21.119 1.00 95.81 292 LYS A N 1
ATOM 2251 C CA . LYS A 1 292 ? 9.213 4.721 -21.343 1.00 95.81 292 LYS A CA 1
ATOM 2252 C C . LYS A 1 292 ? 9.762 3.352 -21.756 1.00 95.81 292 LYS A C 1
ATOM 2254 O O . LYS A 1 292 ? 9.067 2.343 -21.697 1.00 95.81 292 LYS A O 1
ATOM 2259 N N . SER A 1 293 ? 11.030 3.300 -22.175 1.00 93.19 293 SER A N 1
ATOM 2260 C CA . SER A 1 293 ? 11.685 2.060 -22.621 1.00 93.19 293 SER A CA 1
ATOM 2261 C C . SER A 1 293 ? 13.072 1.861 -22.006 1.00 93.19 293 SER A C 1
ATOM 2263 O O . SER A 1 293 ? 13.953 2.706 -22.137 1.00 93.19 293 SER A O 1
ATOM 2265 N N . TRP A 1 294 ? 13.315 0.672 -21.454 1.00 89.56 294 TRP A N 1
ATOM 2266 C CA . TRP A 1 294 ? 14.627 0.190 -20.998 1.00 89.56 294 TRP A CA 1
ATOM 2267 C C . TRP A 1 294 ? 15.055 -1.075 -21.771 1.00 89.56 294 TRP A C 1
ATOM 2269 O O . TRP A 1 294 ? 14.347 -1.523 -22.670 1.00 89.56 294 TRP A O 1
ATOM 2279 N N . GLY A 1 295 ? 16.260 -1.609 -21.535 1.00 75.75 295 GLY A N 1
ATOM 2280 C CA . GLY A 1 295 ? 16.762 -2.876 -22.119 1.00 75.75 295 GLY A CA 1
ATOM 2281 C C . GLY A 1 295 ? 16.953 -2.986 -23.654 1.00 75.75 295 GLY A C 1
ATOM 2282 O O . GLY A 1 295 ? 17.656 -3.887 -24.111 1.00 75.75 295 GLY A O 1
ATOM 2283 N N . GLY A 1 296 ? 16.361 -2.103 -24.463 1.00 73.00 296 GLY A N 1
ATOM 2284 C CA . GLY A 1 296 ? 16.348 -2.188 -25.931 1.00 73.00 296 GLY A CA 1
ATOM 2285 C C . GLY A 1 296 ? 17.639 -1.754 -26.644 1.00 73.00 296 GLY A C 1
ATOM 2286 O O . GLY A 1 296 ? 18.530 -1.129 -26.068 1.00 73.00 296 GLY A O 1
ATOM 2287 N N . GLY A 1 297 ? 17.731 -2.078 -27.938 1.00 63.31 297 GLY A N 1
ATOM 2288 C CA . GLY A 1 297 ? 18.763 -1.600 -28.872 1.00 63.31 297 GLY A CA 1
ATOM 2289 C C . GLY A 1 297 ? 20.089 -2.372 -28.845 1.00 63.31 297 GLY A C 1
ATOM 2290 O O . GLY A 1 297 ? 20.767 -2.480 -29.870 1.00 63.31 297 GLY A O 1
ATOM 2291 N N . LYS A 1 298 ? 20.450 -2.982 -27.710 1.00 64.69 298 LYS A N 1
ATOM 2292 C CA . LYS A 1 298 ? 21.655 -3.819 -27.577 1.00 64.69 298 LYS A CA 1
ATOM 2293 C C . LYS A 1 298 ? 21.552 -5.041 -28.503 1.00 64.69 298 LYS A C 1
ATOM 2295 O O . LYS A 1 298 ? 20.550 -5.749 -28.501 1.00 64.69 298 LYS A O 1
ATOM 2300 N N . ASN A 1 299 ? 22.586 -5.282 -29.312 1.00 69.00 299 ASN A N 1
ATOM 2301 C CA . ASN A 1 299 ? 22.681 -6.396 -30.274 1.00 69.00 299 ASN A CA 1
ATOM 2302 C C . ASN A 1 299 ? 21.505 -6.528 -31.275 1.00 69.00 299 ASN A C 1
ATOM 2304 O O . ASN A 1 299 ? 21.304 -7.602 -31.837 1.00 69.00 299 ASN A O 1
ATOM 2308 N N . GLY A 1 300 ? 20.739 -5.457 -31.519 1.00 72.88 300 GLY A N 1
ATOM 2309 C CA . GLY A 1 300 ? 19.566 -5.494 -32.403 1.00 72.88 300 GLY A CA 1
ATOM 2310 C C . GLY A 1 300 ? 18.292 -6.058 -31.761 1.00 72.88 300 GLY A C 1
ATOM 2311 O O . GLY A 1 300 ? 17.335 -6.345 -32.477 1.00 72.88 300 GLY A O 1
ATOM 2312 N N . PHE A 1 301 ? 18.243 -6.209 -30.433 1.00 82.81 301 PHE A N 1
ATOM 2313 C CA . PHE A 1 301 ? 17.004 -6.541 -29.731 1.00 82.81 301 PHE A CA 1
ATOM 2314 C C . PHE A 1 301 ? 16.038 -5.346 -29.726 1.00 82.81 301 PHE A C 1
ATOM 2316 O O . PHE A 1 301 ? 16.275 -4.338 -29.054 1.00 82.81 301 PHE A O 1
ATOM 2323 N N . THR A 1 302 ? 14.926 -5.471 -30.452 1.00 83.31 302 THR A N 1
ATOM 2324 C CA . THR A 1 302 ? 13.748 -4.613 -30.269 1.00 83.31 302 THR A CA 1
ATOM 2325 C C . THR A 1 302 ? 13.122 -4.907 -28.907 1.00 83.31 302 THR A C 1
ATOM 2327 O O . THR A 1 302 ? 12.724 -6.047 -28.657 1.00 83.31 302 THR A O 1
ATOM 2330 N N . ASN A 1 303 ? 13.013 -3.872 -28.074 1.00 90.56 303 ASN A N 1
ATOM 2331 C CA . ASN A 1 303 ? 12.069 -3.781 -26.962 1.00 90.56 303 ASN A CA 1
ATOM 2332 C C . ASN A 1 303 ? 11.067 -2.680 -27.336 1.00 90.56 303 ASN A C 1
ATOM 2334 O O . ASN A 1 303 ? 11.499 -1.639 -27.830 1.00 90.56 303 ASN A O 1
ATOM 2338 N N . GLY A 1 304 ? 9.771 -2.908 -27.144 1.00 94.88 304 GLY A N 1
ATOM 2339 C CA . GLY A 1 304 ? 8.714 -1.929 -27.394 1.00 94.88 304 GLY A CA 1
ATOM 2340 C C . GLY A 1 304 ? 8.468 -0.974 -26.219 1.00 94.88 304 GLY A C 1
ATOM 2341 O O . GLY A 1 304 ? 7.661 -0.056 -26.359 1.00 94.88 304 GLY A O 1
ATOM 2342 N N . GLY A 1 305 ? 9.144 -1.180 -25.083 1.00 96.44 305 GLY A N 1
ATOM 2343 C CA . GLY A 1 305 ? 8.972 -0.399 -23.856 1.00 96.44 305 GLY A CA 1
ATOM 2344 C C . GLY A 1 305 ? 7.655 -0.702 -23.139 1.00 96.44 305 GLY A C 1
ATOM 2345 O O . GLY A 1 305 ? 6.979 -1.681 -23.452 1.00 96.44 305 GLY A O 1
ATOM 2346 N N . VAL A 1 306 ? 7.281 0.154 -22.191 1.00 98.25 306 VAL A N 1
ATOM 2347 C CA . VAL A 1 306 ? 5.934 0.196 -21.604 1.00 98.25 306 VAL A CA 1
ATOM 2348 C C . VAL A 1 306 ? 5.248 1.494 -22.017 1.00 98.25 306 VAL A C 1
ATOM 2350 O O . VAL A 1 306 ? 5.897 2.541 -22.087 1.00 98.25 306 VAL A O 1
ATOM 2353 N N . VAL A 1 307 ? 3.951 1.430 -22.317 1.00 98.56 307 VAL A N 1
ATOM 2354 C CA . VAL A 1 307 ? 3.162 2.591 -22.750 1.00 98.56 307 VAL A CA 1
ATOM 2355 C C . VAL A 1 307 ? 1.844 2.683 -21.991 1.00 98.56 307 VAL A C 1
ATOM 2357 O O . VAL A 1 307 ? 1.207 1.677 -21.681 1.00 98.56 307 VAL A O 1
ATOM 2360 N N . ALA A 1 308 ? 1.424 3.919 -21.739 1.00 98.19 308 ALA A N 1
ATOM 2361 C CA . ALA A 1 308 ? 0.194 4.244 -21.027 1.00 98.19 308 ALA A CA 1
ATOM 2362 C C . ALA A 1 308 ? -1.063 3.597 -21.636 1.00 98.19 308 ALA A C 1
ATOM 2364 O O . ALA A 1 308 ? -1.938 3.166 -20.896 1.00 98.19 308 ALA A O 1
ATOM 2365 N N . GLU A 1 309 ? -1.143 3.453 -22.964 1.00 98.12 309 GLU A N 1
ATOM 2366 C CA . GLU A 1 309 ? -2.307 2.832 -23.624 1.00 98.12 309 GLU A CA 1
ATOM 2367 C C . GLU A 1 309 ? -2.468 1.328 -23.342 1.00 98.12 309 GLU A C 1
ATOM 2369 O O . GLU A 1 309 ? -3.511 0.754 -23.654 1.00 98.12 309 GLU A O 1
ATOM 2374 N N . ASN A 1 310 ? -1.456 0.693 -22.743 1.00 98.69 310 ASN A N 1
ATOM 2375 C CA . ASN A 1 310 ? -1.511 -0.694 -22.293 1.00 98.69 310 ASN A CA 1
ATOM 2376 C C . ASN A 1 310 ? -1.911 -0.829 -20.812 1.00 98.69 310 ASN A C 1
ATOM 2378 O O . ASN A 1 310 ? -1.951 -1.952 -20.315 1.00 98.69 310 ASN A O 1
ATOM 2382 N N . VAL A 1 311 ? -2.212 0.269 -20.111 1.00 98.69 311 VAL A N 1
ATOM 2383 C CA . VAL A 1 311 ? -2.742 0.262 -18.739 1.00 98.69 311 VAL A CA 1
ATOM 2384 C C . VAL A 1 311 ? -4.245 0.544 -18.781 1.00 98.69 311 VAL A C 1
ATOM 2386 O O . VAL A 1 311 ? -4.684 1.519 -19.385 1.00 98.69 311 VAL A O 1
ATOM 2389 N N . MET A 1 312 ? -5.046 -0.317 -18.154 1.00 97.50 312 MET A N 1
ATOM 2390 C CA . MET A 1 312 ? -6.509 -0.199 -18.115 1.00 97.50 312 MET A CA 1
ATOM 2391 C C . MET A 1 312 ? -7.013 -0.484 -16.697 1.00 97.50 312 MET A C 1
ATOM 2393 O O . MET A 1 312 ? -6.733 -1.558 -16.173 1.00 97.50 312 MET A O 1
ATOM 2397 N N . ALA A 1 313 ? -7.779 0.425 -16.096 1.00 95.50 313 ALA A N 1
ATOM 2398 C CA . ALA A 1 313 ? -8.487 0.167 -14.841 1.00 95.50 313 ALA A CA 1
ATOM 2399 C C . ALA A 1 313 ? -9.948 -0.225 -15.115 1.00 95.50 313 ALA A C 1
ATOM 2401 O O . ALA A 1 313 ? -10.601 0.392 -15.961 1.00 95.50 313 ALA A O 1
ATOM 2402 N N . ASP A 1 314 ? -10.467 -1.210 -14.382 1.00 94.44 314 ASP A N 1
ATOM 2403 C CA . ASP A 1 314 ? -11.892 -1.542 -14.333 1.00 94.44 314 ASP A CA 1
ATOM 2404 C C . ASP A 1 314 ? -12.399 -1.417 -12.891 1.00 94.44 314 ASP A C 1
ATOM 2406 O O . ASP A 1 314 ? -12.379 -2.368 -12.107 1.00 94.44 314 ASP A O 1
ATOM 2410 N N . ALA A 1 315 ? -12.894 -0.219 -12.578 1.00 90.94 315 ALA A N 1
ATOM 2411 C CA . ALA A 1 315 ? -13.538 0.125 -11.312 1.00 90.94 315 ALA A CA 1
ATOM 2412 C C . ALA A 1 315 ? -14.746 -0.773 -10.976 1.00 90.94 315 ALA A C 1
ATOM 2414 O O . ALA A 1 315 ? -15.079 -0.964 -9.812 1.00 90.94 315 ALA A O 1
ATOM 2415 N N . SER A 1 316 ? -15.408 -1.366 -11.979 1.00 88.44 316 SER A N 1
ATOM 2416 C CA . SER A 1 316 ? -16.539 -2.276 -11.745 1.00 88.44 316 SER A CA 1
ATOM 2417 C C . SER A 1 316 ? -16.115 -3.704 -11.393 1.00 88.44 316 SER A C 1
ATOM 2419 O O . SER A 1 316 ? -16.944 -4.487 -10.924 1.00 88.44 316 SER A O 1
ATOM 2421 N N . ALA A 1 317 ? -14.838 -4.032 -11.607 1.00 90.00 317 ALA A N 1
ATOM 2422 C CA . ALA A 1 317 ? -14.227 -5.309 -11.264 1.00 90.00 317 ALA A CA 1
ATOM 2423 C C . ALA A 1 317 ? -13.236 -5.226 -10.088 1.00 90.00 317 ALA A C 1
ATOM 2425 O O . ALA A 1 317 ? -12.852 -6.281 -9.594 1.00 90.00 317 ALA A O 1
ATOM 2426 N N . GLY A 1 318 ? -12.817 -4.022 -9.668 1.00 93.88 318 GLY A N 1
ATOM 2427 C CA . GLY A 1 318 ? -11.746 -3.834 -8.679 1.00 93.88 318 GLY A CA 1
ATOM 2428 C C . GLY A 1 318 ? -10.400 -4.328 -9.210 1.00 93.88 318 GLY A C 1
ATOM 2429 O O . GLY A 1 318 ? -9.776 -5.199 -8.616 1.00 93.88 318 GLY A O 1
ATOM 2430 N N . THR A 1 319 ? -10.008 -3.900 -10.420 1.00 97.38 319 THR A N 1
ATOM 2431 C CA . THR A 1 319 ? -8.758 -4.381 -11.039 1.00 97.38 319 THR A CA 1
ATOM 2432 C C . THR A 1 319 ? -8.051 -3.356 -11.922 1.00 97.38 319 THR A C 1
ATOM 2434 O O . THR A 1 319 ? -8.673 -2.495 -12.550 1.00 97.38 319 THR A O 1
ATOM 2437 N N . VAL A 1 320 ? -6.736 -3.539 -12.068 1.00 98.38 320 VAL A N 1
ATOM 2438 C CA . VAL A 1 320 ? -5.909 -2.915 -13.112 1.00 98.38 320 VAL A CA 1
ATOM 2439 C C . VAL A 1 320 ? -5.279 -3.992 -13.993 1.00 98.38 320 VAL A C 1
ATOM 2441 O O . VAL A 1 320 ? -4.714 -4.967 -13.508 1.00 98.38 320 VAL A O 1
ATOM 2444 N N . THR A 1 321 ? -5.354 -3.811 -15.310 1.00 98.62 321 THR A N 1
ATOM 2445 C CA . THR A 1 321 ? -4.804 -4.715 -16.326 1.00 98.62 321 THR A CA 1
ATOM 2446 C C . THR A 1 321 ? -3.659 -4.053 -17.090 1.00 98.62 321 THR A C 1
ATOM 2448 O O . THR A 1 321 ? -3.810 -2.945 -17.612 1.00 98.62 321 THR A O 1
ATOM 2451 N N . PHE A 1 322 ? -2.542 -4.770 -17.226 1.00 98.81 322 PHE A N 1
ATOM 2452 C CA . PHE A 1 322 ? -1.416 -4.423 -18.090 1.00 98.81 322 PHE A CA 1
ATOM 2453 C C . PHE A 1 322 ? -1.388 -5.338 -19.316 1.00 98.81 322 PHE A C 1
ATOM 2455 O O . PHE A 1 322 ? -1.171 -6.548 -19.207 1.00 98.81 322 PHE A O 1
ATOM 2462 N N . LYS A 1 323 ? -1.573 -4.754 -20.500 1.00 98.56 323 LYS A N 1
ATOM 2463 C CA . LYS A 1 323 ? -1.461 -5.457 -21.782 1.00 98.56 323 LYS A CA 1
ATOM 2464 C C . LYS A 1 323 ? -0.013 -5.632 -22.210 1.00 98.56 323 LYS A C 1
ATOM 2466 O O . LYS A 1 323 ? 0.803 -4.715 -22.120 1.00 98.56 323 LYS A O 1
ATOM 2471 N N . ALA A 1 324 ? 0.278 -6.804 -22.755 1.00 98.44 324 ALA A N 1
ATOM 2472 C CA . ALA A 1 324 ? 1.568 -7.184 -23.301 1.00 98.44 324 ALA A CA 1
ATOM 2473 C C . ALA A 1 324 ? 1.405 -7.619 -24.764 1.00 98.44 324 ALA A C 1
ATOM 2475 O O . ALA A 1 324 ? 0.641 -8.529 -25.079 1.00 98.44 324 ALA A O 1
ATOM 2476 N N . HIS A 1 325 ? 2.131 -6.975 -25.673 1.00 98.56 325 HIS A N 1
ATOM 2477 C CA . HIS A 1 325 ? 2.055 -7.204 -27.116 1.00 98.56 325 HIS A CA 1
ATOM 2478 C C . HIS A 1 325 ? 3.234 -8.062 -27.586 1.00 98.56 325 HIS A C 1
ATOM 2480 O O . HIS A 1 325 ? 4.388 -7.667 -27.448 1.00 98.56 325 HIS A O 1
ATOM 2486 N N . GLY A 1 326 ? 2.979 -9.246 -28.140 1.00 97.81 326 GLY A N 1
ATOM 2487 C CA . GLY A 1 326 ? 4.033 -10.189 -28.528 1.00 97.81 326 GLY A CA 1
ATOM 2488 C C . GLY A 1 326 ? 4.650 -9.925 -29.910 1.00 97.81 326 GLY A C 1
ATOM 2489 O O . GLY A 1 326 ? 4.386 -8.919 -30.568 1.00 97.81 326 GLY A O 1
ATOM 2490 N N . ASN A 1 327 ? 5.473 -10.867 -30.382 1.00 97.12 327 ASN A N 1
ATOM 2491 C CA . ASN A 1 327 ? 6.115 -10.862 -31.705 1.00 97.12 327 ASN A CA 1
ATOM 2492 C C . ASN A 1 327 ? 5.112 -10.829 -32.876 1.00 97.12 327 ASN A C 1
ATOM 2494 O O . ASN A 1 327 ? 5.503 -10.479 -33.989 1.00 97.12 327 ASN A O 1
ATOM 2498 N N . PHE A 1 328 ? 3.854 -11.224 -32.654 1.00 97.88 328 PHE A N 1
ATOM 2499 C CA . PHE A 1 328 ? 2.805 -11.282 -33.677 1.00 97.88 328 PHE A CA 1
ATOM 2500 C C . PHE A 1 328 ? 1.781 -10.143 -33.559 1.00 97.88 328 PHE A C 1
ATOM 2502 O O . PHE A 1 328 ? 0.768 -10.167 -34.257 1.00 97.88 328 PHE A O 1
ATOM 2509 N N . TYR A 1 329 ? 2.020 -9.152 -32.692 1.00 98.25 329 TYR A N 1
ATOM 2510 C CA . TYR A 1 329 ? 1.162 -7.974 -32.600 1.00 98.25 329 TYR A CA 1
ATOM 2511 C C . TYR A 1 329 ? 1.212 -7.136 -33.886 1.00 98.25 329 TYR A C 1
ATOM 2513 O O . TYR A 1 329 ? 2.284 -6.839 -34.416 1.00 98.25 329 TYR A O 1
ATOM 2521 N N . SER A 1 330 ? 0.040 -6.725 -34.373 1.00 97.19 330 SER A N 1
ATOM 2522 C CA . SER A 1 330 ? -0.108 -5.862 -35.553 1.00 97.19 330 SER A CA 1
ATOM 2523 C C . SER A 1 330 ? -1.274 -4.870 -35.421 1.00 97.19 330 SER A C 1
ATOM 2525 O O . SER A 1 330 ? -1.907 -4.537 -36.424 1.00 97.19 330 SER A O 1
ATOM 2527 N N . GLY A 1 331 ? -1.613 -4.479 -34.189 1.00 96.94 331 GLY A N 1
ATOM 2528 C CA . GLY A 1 331 ? -2.612 -3.448 -33.896 1.00 96.94 331 GLY A CA 1
ATOM 2529 C C . GLY A 1 331 ? -2.025 -2.032 -33.912 1.00 96.94 331 GLY A C 1
ATOM 2530 O O . GLY A 1 331 ? -0.860 -1.834 -34.254 1.00 96.94 331 GLY A O 1
ATOM 2531 N N . ASP A 1 332 ? -2.845 -1.050 -33.535 1.00 97.00 332 ASP A N 1
ATOM 2532 C CA . ASP A 1 332 ? -2.530 0.377 -33.691 1.00 97.00 332 ASP A CA 1
ATOM 2533 C C . ASP A 1 332 ? -1.691 0.981 -32.544 1.00 97.00 332 ASP A C 1
ATOM 2535 O O . ASP A 1 332 ? -1.119 2.062 -32.711 1.00 97.00 332 ASP A O 1
ATOM 2539 N N . VAL A 1 333 ? -1.570 0.306 -31.392 1.00 98.00 333 VAL A N 1
ATOM 2540 C CA . VAL A 1 333 ? -0.705 0.775 -30.294 1.00 98.00 333 VAL A CA 1
ATOM 2541 C C . VAL A 1 333 ? 0.753 0.506 -30.657 1.00 98.00 333 VAL A C 1
ATOM 2543 O O . VAL A 1 333 ? 1.134 -0.626 -30.942 1.00 98.00 333 VAL A O 1
ATOM 2546 N N . MET A 1 334 ? 1.580 1.549 -30.643 1.00 97.50 334 MET A N 1
ATOM 2547 C CA . MET A 1 334 ? 2.998 1.469 -31.000 1.00 97.50 334 MET A CA 1
ATOM 2548 C C . MET A 1 334 ? 3.870 1.533 -29.749 1.00 97.50 334 MET A C 1
ATOM 2550 O O . MET A 1 334 ? 3.534 2.227 -28.793 1.00 97.50 334 MET A O 1
ATOM 2554 N N . GLY A 1 335 ? 5.025 0.876 -29.788 1.00 96.75 335 GLY A N 1
ATOM 2555 C CA . GLY A 1 335 ? 6.029 0.984 -28.740 1.00 96.75 335 GLY A CA 1
ATOM 2556 C C . GLY A 1 335 ? 6.711 2.345 -28.687 1.00 96.75 335 GLY A C 1
ATOM 2557 O O . GLY A 1 335 ? 6.453 3.240 -29.498 1.00 96.75 335 GLY A O 1
ATOM 2558 N N . ILE A 1 336 ? 7.635 2.484 -27.744 1.00 95.69 336 ILE A N 1
ATOM 2559 C CA . ILE A 1 336 ? 8.360 3.725 -27.471 1.00 95.69 336 ILE A CA 1
ATOM 2560 C C . ILE A 1 336 ? 9.875 3.503 -27.424 1.00 95.69 336 ILE A C 1
ATOM 2562 O O . ILE A 1 336 ? 10.356 2.430 -27.065 1.00 95.69 336 ILE A O 1
ATOM 2566 N N . ASN A 1 337 ? 10.639 4.500 -27.855 1.00 91.69 337 ASN A N 1
ATOM 2567 C CA . ASN A 1 337 ? 12.098 4.528 -27.816 1.00 91.69 337 ASN A CA 1
ATOM 2568 C C . ASN A 1 337 ? 12.612 5.128 -26.492 1.00 91.69 337 ASN A C 1
ATOM 2570 O O . ASN A 1 337 ? 11.853 5.671 -25.691 1.00 91.69 337 ASN A O 1
ATOM 2574 N N . LYS A 1 338 ? 13.931 5.072 -26.261 1.00 89.44 338 LYS A N 1
ATOM 2575 C CA . LYS A 1 338 ? 14.565 5.702 -25.084 1.00 89.44 338 LYS A CA 1
ATOM 2576 C C . LYS A 1 338 ? 14.440 7.233 -25.054 1.00 89.44 338 LYS A C 1
ATOM 2578 O O . LYS A 1 338 ? 14.451 7.811 -23.978 1.00 89.44 338 LYS A O 1
ATOM 2583 N N . ASP A 1 339 ? 14.316 7.871 -26.215 1.00 90.50 339 ASP A N 1
ATOM 2584 C CA . ASP A 1 339 ? 14.121 9.320 -26.385 1.00 90.50 339 ASP A CA 1
ATOM 2585 C C . ASP A 1 339 ? 12.633 9.732 -26.359 1.00 90.50 339 ASP A C 1
ATOM 2587 O O . ASP A 1 339 ? 12.270 10.810 -26.826 1.00 90.50 339 ASP A O 1
ATOM 2591 N N . LEU A 1 340 ? 11.768 8.845 -25.853 1.00 92.56 340 LEU A N 1
ATOM 2592 C CA . LEU A 1 340 ? 10.308 8.961 -25.808 1.00 92.56 340 LEU A CA 1
ATOM 2593 C C . LEU A 1 340 ? 9.613 9.085 -27.182 1.00 92.56 340 LEU A C 1
ATOM 2595 O O . LEU A 1 340 ? 8.395 9.249 -27.250 1.00 92.56 340 LEU A O 1
ATOM 2599 N N . THR A 1 341 ? 10.335 8.938 -28.300 1.00 93.88 341 THR A N 1
ATOM 2600 C CA . THR A 1 341 ? 9.706 8.897 -29.628 1.00 93.88 341 THR A CA 1
ATOM 2601 C C . THR A 1 341 ? 8.986 7.567 -29.860 1.00 93.88 341 THR A C 1
ATOM 2603 O O . THR A 1 341 ? 9.427 6.506 -29.415 1.00 93.88 341 THR A O 1
ATOM 2606 N N . ARG A 1 342 ? 7.863 7.595 -30.584 1.00 95.00 342 ARG A N 1
ATOM 2607 C CA . ARG A 1 342 ? 7.088 6.382 -30.891 1.00 95.00 342 ARG A CA 1
ATOM 2608 C C . ARG A 1 342 ? 7.771 5.536 -31.967 1.00 95.00 342 ARG A C 1
ATOM 2610 O O . ARG A 1 342 ? 8.296 6.053 -32.953 1.00 95.00 342 ARG A O 1
ATOM 2617 N N . GLN A 1 343 ? 7.733 4.222 -31.781 1.00 94.38 343 GLN A N 1
ATOM 2618 C CA . GLN A 1 343 ? 8.213 3.238 -32.744 1.00 94.38 343 GLN A CA 1
ATOM 2619 C C . GLN A 1 343 ? 7.237 3.082 -33.921 1.00 94.38 343 GLN A C 1
ATOM 2621 O O . GLN A 1 343 ? 6.100 3.546 -33.896 1.00 94.38 343 GLN A O 1
ATOM 2626 N N . THR A 1 344 ? 7.686 2.388 -34.968 1.00 94.94 344 THR A N 1
ATOM 2627 C CA . THR A 1 344 ? 6.869 2.018 -36.143 1.00 94.94 344 THR A CA 1
ATOM 2628 C C . THR A 1 344 ? 6.205 0.641 -35.998 1.00 94.94 344 THR A C 1
ATOM 2630 O O . THR A 1 344 ? 5.757 0.056 -36.982 1.00 94.94 344 THR A O 1
ATOM 2633 N N . THR A 1 345 ? 6.185 0.097 -34.780 1.00 95.12 345 THR A N 1
ATOM 2634 C CA . THR A 1 345 ? 5.619 -1.210 -34.437 1.00 95.12 345 THR A CA 1
ATOM 2635 C C . THR A 1 345 ? 5.206 -1.245 -32.964 1.00 95.12 345 THR A C 1
ATOM 2637 O O . THR A 1 345 ? 5.794 -0.536 -32.147 1.00 95.12 345 THR A O 1
ATOM 2640 N N . GLY A 1 346 ? 4.211 -2.070 -32.630 1.00 96.00 346 GLY A N 1
ATOM 2641 C CA . GLY A 1 346 ? 3.759 -2.352 -31.261 1.00 96.00 346 GLY A CA 1
ATOM 2642 C C . GLY A 1 346 ? 4.303 -3.648 -30.658 1.00 96.00 346 GLY A C 1
ATOM 2643 O O . GLY A 1 346 ? 3.875 -4.036 -29.576 1.00 96.00 346 GLY A O 1
ATOM 2644 N N . VAL A 1 347 ? 5.192 -4.369 -31.355 1.00 96.00 347 VAL A N 1
ATOM 2645 C CA . VAL A 1 347 ? 5.723 -5.643 -30.841 1.00 96.00 347 VAL A CA 1
ATOM 2646 C C . VAL A 1 347 ? 6.614 -5.418 -29.619 1.00 96.00 347 VAL A C 1
ATOM 2648 O O . VAL A 1 347 ? 7.482 -4.545 -29.618 1.00 96.00 347 VAL A O 1
ATOM 2651 N N . ARG A 1 348 ? 6.448 -6.276 -28.610 1.00 95.94 348 ARG A N 1
ATOM 2652 C CA . ARG A 1 348 ? 7.156 -6.241 -27.319 1.00 95.94 348 ARG A CA 1
ATOM 2653 C C . ARG A 1 348 ? 6.899 -4.964 -26.521 1.00 95.94 348 ARG A C 1
ATOM 2655 O O . ARG A 1 348 ? 7.789 -4.484 -25.823 1.00 95.94 348 ARG A O 1
ATOM 2662 N N . THR A 1 349 ? 5.693 -4.421 -26.644 1.00 97.69 349 THR A N 1
ATOM 2663 C CA . THR A 1 349 ? 5.210 -3.282 -25.861 1.00 97.69 349 THR A CA 1
ATOM 2664 C C . THR A 1 349 ? 4.338 -3.769 -24.711 1.00 97.69 349 THR A C 1
ATOM 2666 O O . THR A 1 349 ? 3.438 -4.583 -24.908 1.00 97.69 349 THR A O 1
ATOM 2669 N N . GLY A 1 350 ? 4.639 -3.293 -23.509 1.00 98.38 350 GLY A N 1
ATOM 2670 C CA . GLY A 1 350 ? 3.946 -3.623 -22.270 1.00 98.38 350 GLY A CA 1
ATOM 2671 C C . GLY A 1 350 ? 3.219 -2.432 -21.644 1.00 98.38 350 GLY A C 1
ATOM 2672 O O . GLY A 1 350 ? 3.102 -1.371 -22.258 1.00 98.38 350 GLY A O 1
ATOM 2673 N N . GLY A 1 351 ? 2.790 -2.591 -20.395 1.00 98.62 351 GLY A N 1
ATOM 2674 C CA . GLY A 1 351 ? 2.182 -1.545 -19.567 1.00 98.62 351 GLY A CA 1
ATOM 2675 C C . GLY A 1 351 ? 2.681 -1.658 -18.127 1.00 98.62 351 GLY A C 1
ATOM 2676 O O . GLY A 1 351 ? 2.959 -2.765 -17.663 1.00 98.62 351 GLY A O 1
ATOM 2677 N N . ALA A 1 352 ? 2.832 -0.526 -17.439 1.00 98.75 352 ALA A N 1
ATOM 2678 C CA . ALA A 1 352 ? 3.265 -0.483 -16.044 1.00 98.75 352 ALA A CA 1
ATOM 2679 C C . ALA A 1 352 ? 2.766 0.784 -15.329 1.00 98.75 352 ALA A C 1
ATOM 2681 O O . ALA A 1 352 ? 2.537 1.816 -15.9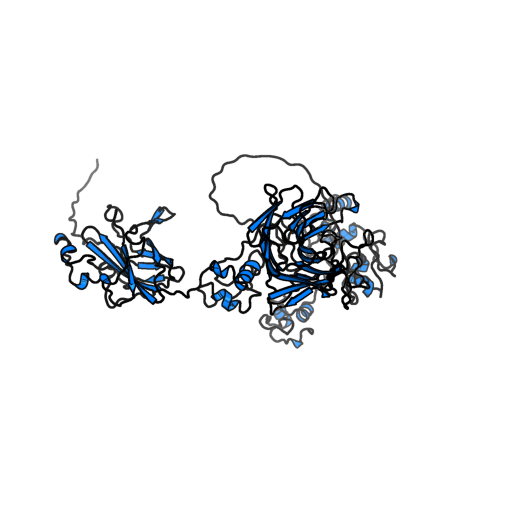67 1.00 98.75 352 ALA A O 1
ATOM 2682 N N . ILE A 1 353 ? 2.662 0.703 -14.005 1.00 98.75 353 ILE A N 1
ATOM 2683 C CA . ILE A 1 353 ? 2.409 1.822 -13.087 1.00 98.75 353 ILE A CA 1
ATOM 2684 C C . ILE A 1 353 ? 3.455 1.836 -11.970 1.00 98.75 353 ILE A C 1
ATOM 2686 O O . ILE A 1 353 ? 4.130 0.831 -11.735 1.00 98.75 353 ILE A O 1
ATOM 2690 N N . ALA A 1 354 ? 3.564 2.962 -11.270 1.00 98.06 354 ALA A N 1
ATOM 2691 C CA . ALA A 1 354 ? 4.348 3.086 -10.046 1.00 98.06 354 ALA A CA 1
ATOM 2692 C C . ALA A 1 354 ? 3.641 3.972 -9.017 1.00 98.06 354 ALA A C 1
ATOM 2694 O O . ALA A 1 354 ? 2.872 4.856 -9.397 1.00 98.06 354 ALA A O 1
ATOM 2695 N N . THR A 1 355 ? 3.920 3.788 -7.728 1.00 95.75 355 THR A N 1
ATOM 2696 C CA . THR A 1 355 ? 3.423 4.690 -6.681 1.00 95.75 355 THR A CA 1
ATOM 2697 C C . THR A 1 355 ? 3.993 6.104 -6.833 1.00 95.75 355 THR A C 1
ATOM 2699 O O . THR A 1 355 ? 5.130 6.310 -7.281 1.00 95.75 355 THR A O 1
ATOM 2702 N N . ARG A 1 356 ? 3.216 7.113 -6.418 1.00 92.25 356 ARG A N 1
ATOM 2703 C CA . ARG A 1 356 ? 3.740 8.469 -6.193 1.00 92.25 356 ARG A CA 1
ATOM 2704 C C . ARG A 1 356 ? 4.655 8.520 -4.975 1.00 92.25 356 ARG A C 1
ATOM 2706 O O . ARG A 1 356 ? 5.751 9.064 -5.071 1.00 92.25 356 ARG A O 1
ATOM 2713 N N . GLN A 1 357 ? 4.217 7.895 -3.883 1.00 87.81 357 GLN A N 1
ATOM 2714 C CA . GLN A 1 357 ? 4.974 7.774 -2.642 1.00 87.81 357 GLN A CA 1
ATOM 2715 C C . GLN A 1 357 ? 6.216 6.892 -2.829 1.00 87.81 357 GLN A C 1
ATOM 2717 O O . GLN A 1 357 ? 6.150 5.832 -3.461 1.00 87.81 357 GLN A O 1
ATOM 2722 N N . TYR A 1 358 ? 7.323 7.308 -2.213 1.00 90.38 358 TYR A N 1
ATOM 2723 C CA . TYR A 1 358 ? 8.501 6.471 -1.995 1.00 90.38 358 TYR A CA 1
ATOM 2724 C C . TYR A 1 358 ? 8.287 5.678 -0.703 1.00 90.38 358 TYR A C 1
ATOM 2726 O O . TYR A 1 358 ? 8.019 6.255 0.352 1.00 90.38 358 TYR A O 1
ATOM 2734 N N . LEU A 1 359 ? 8.359 4.355 -0.799 1.00 91.31 359 LEU A N 1
ATOM 2735 C CA . LEU A 1 359 ? 8.072 3.416 0.281 1.00 91.31 359 LEU A CA 1
ATOM 2736 C C . LEU A 1 359 ? 9.386 2.852 0.845 1.00 91.31 359 LEU A C 1
ATOM 2738 O O . LEU A 1 359 ? 10.337 2.619 0.095 1.00 91.31 359 LEU A O 1
ATOM 2742 N N . GLY A 1 360 ? 9.434 2.674 2.167 1.00 91.44 360 GLY A N 1
ATOM 2743 C CA . GLY A 1 360 ? 10.601 2.200 2.919 1.00 91.44 360 GLY A CA 1
ATOM 2744 C C . GLY A 1 360 ? 10.410 0.796 3.506 1.00 91.44 360 GLY A C 1
ATOM 2745 O O . GLY A 1 360 ? 9.637 -0.003 2.990 1.00 91.44 360 GLY A O 1
ATOM 2746 N N . ALA A 1 361 ? 11.089 0.496 4.616 1.00 92.88 361 ALA A N 1
ATOM 2747 C CA . ALA A 1 361 ? 10.967 -0.796 5.299 1.00 92.88 361 ALA A CA 1
ATOM 2748 C C . ALA A 1 361 ? 9.500 -1.154 5.621 1.00 92.88 361 ALA A C 1
ATOM 2750 O O . ALA A 1 361 ? 8.733 -0.318 6.108 1.00 92.88 361 ALA A O 1
ATOM 2751 N N . GLY A 1 362 ? 9.105 -2.403 5.368 1.00 94.38 362 GLY A N 1
ATOM 2752 C CA . GLY A 1 362 ? 7.712 -2.833 5.486 1.00 94.38 362 GLY A CA 1
ATOM 2753 C C . GLY A 1 362 ? 7.390 -4.144 4.778 1.00 94.38 362 GLY A C 1
ATOM 2754 O O . GLY A 1 362 ? 8.223 -4.739 4.093 1.00 94.38 362 GLY A O 1
ATOM 2755 N N . SER A 1 363 ? 6.143 -4.575 4.942 1.00 97.06 363 SER A N 1
ATOM 2756 C CA . SER A 1 363 ? 5.538 -5.698 4.231 1.00 97.06 363 SER A CA 1
ATOM 2757 C C . SER A 1 363 ? 4.785 -5.184 3.005 1.00 97.06 363 SER A C 1
ATOM 2759 O O . SER A 1 363 ? 3.845 -4.400 3.138 1.00 97.06 363 SER A O 1
ATOM 2761 N N . TYR A 1 364 ? 5.208 -5.617 1.821 1.00 98.38 364 TYR A N 1
ATOM 2762 C CA . TYR A 1 364 ? 4.626 -5.270 0.525 1.00 98.38 364 TYR A CA 1
ATOM 2763 C C . TYR A 1 364 ? 3.848 -6.468 -0.001 1.00 98.38 364 TYR A C 1
ATOM 2765 O O . TYR A 1 364 ? 4.438 -7.529 -0.194 1.00 98.38 364 TYR A O 1
ATOM 2773 N N . GLU A 1 365 ? 2.555 -6.307 -0.261 1.00 98.44 365 GLU A N 1
ATOM 2774 C CA . GLU A 1 365 ? 1.656 -7.369 -0.704 1.00 98.44 365 GLU A CA 1
ATOM 2775 C C . GLU A 1 365 ? 0.889 -6.953 -1.967 1.00 98.44 365 GLU A C 1
ATOM 2777 O O . GLU A 1 365 ? 0.329 -5.860 -2.048 1.00 98.44 365 GLU A O 1
ATOM 2782 N N . VAL A 1 366 ? 0.867 -7.829 -2.970 1.00 98.75 366 VAL A N 1
ATOM 2783 C CA . VAL A 1 366 ? 0.207 -7.597 -4.260 1.00 98.75 366 VAL A CA 1
ATOM 2784 C C . VAL A 1 366 ? -0.545 -8.856 -4.662 1.00 98.75 366 VAL A C 1
ATOM 2786 O O . VAL A 1 366 ? 0.058 -9.915 -4.858 1.00 98.75 366 VAL A O 1
ATOM 2789 N N . LYS A 1 367 ? -1.861 -8.744 -4.842 1.00 98.62 367 LYS A N 1
ATOM 2790 C CA . LYS A 1 367 ? -2.681 -9.832 -5.379 1.00 98.62 367 LYS A CA 1
ATOM 2791 C C . LYS A 1 367 ? -2.771 -9.679 -6.894 1.00 98.62 367 LYS A C 1
ATOM 2793 O O . LYS A 1 367 ? -3.377 -8.735 -7.395 1.00 98.62 367 LYS A O 1
ATOM 2798 N N . MET A 1 368 ? -2.140 -10.592 -7.635 1.00 98.56 368 MET A N 1
ATOM 2799 C CA . MET A 1 368 ? -2.049 -10.522 -9.096 1.00 98.56 368 MET A CA 1
ATOM 2800 C C . MET A 1 368 ? -2.201 -11.873 -9.800 1.00 98.56 368 MET A C 1
ATOM 2802 O O . MET A 1 368 ? -1.866 -12.927 -9.265 1.00 98.56 368 MET A O 1
ATOM 2806 N N . LYS A 1 369 ? -2.655 -11.815 -11.051 1.00 98.50 369 LYS A N 1
ATOM 2807 C CA . LYS A 1 369 ? -2.603 -12.890 -12.043 1.00 98.50 369 LYS A CA 1
ATOM 2808 C C . LYS A 1 369 ? -1.522 -12.532 -13.067 1.00 98.50 369 LYS A C 1
ATOM 2810 O O . LYS A 1 369 ? -1.616 -11.494 -13.727 1.00 98.50 369 LYS A O 1
ATOM 2815 N N . ALA A 1 370 ? -0.504 -13.380 -13.193 1.00 98.12 370 ALA A N 1
ATOM 2816 C CA . ALA A 1 370 ? 0.629 -13.154 -14.090 1.00 98.12 370 ALA A CA 1
ATOM 2817 C C . ALA A 1 370 ? 0.274 -13.387 -15.573 1.00 98.12 370 ALA A C 1
ATOM 2819 O O . ALA A 1 370 ? -0.662 -14.116 -15.905 1.00 98.12 370 ALA A O 1
ATOM 2820 N N . ALA A 1 371 ? 1.064 -12.795 -16.471 1.00 98.00 371 ALA A N 1
ATOM 2821 C CA . ALA A 1 371 ? 0.959 -12.991 -17.913 1.00 98.00 371 ALA A CA 1
ATOM 2822 C C . ALA A 1 371 ? 1.427 -14.409 -18.306 1.00 98.00 371 ALA A C 1
ATOM 2824 O O . ALA A 1 371 ? 2.625 -14.682 -18.361 1.00 98.00 371 ALA A O 1
ATOM 2825 N N . GLY A 1 372 ? 0.491 -15.316 -18.604 1.00 96.75 372 GLY A N 1
ATOM 2826 C CA . GLY A 1 372 ? 0.730 -16.762 -18.775 1.00 96.75 372 GLY A CA 1
ATOM 2827 C C . GLY A 1 372 ? 1.475 -17.215 -20.045 1.00 96.75 372 GLY A C 1
ATOM 2828 O O . GLY A 1 372 ? 1.226 -18.314 -20.545 1.00 96.75 372 GLY A O 1
ATOM 2829 N N . LYS A 1 373 ? 2.370 -16.396 -20.614 1.00 97.75 373 LYS A N 1
ATOM 2830 C CA . LYS A 1 373 ? 3.179 -16.738 -21.799 1.00 97.75 373 LYS A CA 1
ATOM 2831 C C . LYS A 1 373 ? 4.633 -16.304 -21.640 1.00 97.75 373 LYS A C 1
ATOM 2833 O O . LYS A 1 373 ? 4.925 -15.208 -21.180 1.00 97.75 373 LYS A O 1
ATOM 2838 N N . LEU A 1 374 ? 5.556 -17.149 -22.102 1.00 97.88 374 LEU A N 1
ATOM 2839 C CA . LEU A 1 374 ? 6.988 -16.835 -22.113 1.00 97.88 374 LEU A CA 1
ATOM 2840 C C . LEU A 1 374 ? 7.304 -15.601 -22.977 1.00 97.88 374 LEU A C 1
ATOM 2842 O O . LEU A 1 374 ? 6.652 -15.342 -23.985 1.00 97.88 374 LEU A O 1
ATOM 2846 N N . GLY A 1 375 ? 8.371 -14.889 -22.619 1.00 95.69 375 GLY A N 1
ATOM 2847 C CA . GLY A 1 375 ? 8.925 -13.750 -23.355 1.00 95.69 375 GLY A CA 1
ATOM 2848 C C . GLY A 1 375 ? 8.397 -12.376 -22.937 1.00 95.69 375 GLY A C 1
ATOM 2849 O O . GLY A 1 375 ? 9.012 -11.378 -23.307 1.00 95.69 375 GLY A O 1
ATOM 2850 N N . VAL A 1 376 ? 7.320 -12.327 -22.153 1.00 97.31 376 VAL A N 1
ATOM 2851 C CA . VAL A 1 376 ? 6.961 -11.191 -21.292 1.00 97.31 376 VAL A CA 1
ATOM 2852 C C . VAL A 1 376 ? 7.391 -11.522 -19.858 1.00 97.31 376 VAL A C 1
ATOM 2854 O O . VAL A 1 376 ? 7.370 -12.686 -19.464 1.00 97.31 376 VAL A O 1
ATOM 2857 N N . CYS A 1 377 ? 7.816 -10.509 -19.108 1.00 98.00 377 CYS A N 1
ATOM 2858 C CA . CYS A 1 377 ? 7.987 -10.552 -17.664 1.00 98.00 377 CYS A CA 1
ATOM 2859 C C . CYS A 1 377 ? 6.788 -9.864 -17.000 1.00 98.00 377 CYS A C 1
ATOM 2861 O O . CYS A 1 377 ? 6.514 -8.705 -17.312 1.00 98.00 377 CYS A O 1
ATOM 2863 N N . SER A 1 378 ? 6.098 -10.558 -16.096 1.00 98.75 378 SER A N 1
ATOM 2864 C CA . SER A 1 378 ? 5.262 -9.942 -15.063 1.00 98.75 378 SER A CA 1
ATOM 2865 C C . SER A 1 378 ? 6.141 -9.632 -13.858 1.00 98.75 378 SER A C 1
ATOM 2867 O O . SER A 1 378 ? 6.735 -10.554 -13.296 1.00 98.75 378 SER A O 1
ATOM 2869 N N . ALA A 1 379 ? 6.214 -8.358 -13.474 1.00 98.44 379 ALA A N 1
ATOM 2870 C CA . ALA A 1 379 ? 7.093 -7.878 -12.416 1.00 98.44 379 ALA A CA 1
ATOM 2871 C C . ALA A 1 379 ? 6.342 -7.062 -11.352 1.00 98.44 379 ALA A C 1
ATOM 2873 O O . ALA A 1 379 ? 5.497 -6.218 -11.670 1.00 98.44 379 ALA A O 1
ATOM 2874 N N . ILE A 1 380 ? 6.715 -7.299 -10.095 1.00 98.88 380 ILE A N 1
ATOM 2875 C CA . ILE A 1 380 ? 6.512 -6.408 -8.947 1.00 98.88 380 ILE A CA 1
ATOM 2876 C C . ILE A 1 380 ? 7.912 -5.995 -8.504 1.00 98.88 380 ILE A C 1
ATOM 2878 O O . ILE A 1 380 ? 8.726 -6.886 -8.262 1.00 98.88 380 ILE A O 1
ATOM 2882 N N . TRP A 1 381 ? 8.205 -4.700 -8.388 1.00 98.50 381 TRP A N 1
ATOM 2883 C CA . TRP A 1 381 ? 9.522 -4.275 -7.909 1.00 98.50 381 TRP A CA 1
ATOM 2884 C C . TRP A 1 381 ? 9.510 -2.944 -7.157 1.00 98.50 381 TRP A C 1
ATOM 2886 O O . TRP A 1 381 ? 8.713 -2.065 -7.468 1.00 98.50 381 TRP A O 1
ATOM 2896 N N . THR A 1 382 ? 10.376 -2.766 -6.156 1.00 97.81 382 THR A N 1
ATOM 2897 C CA . THR A 1 382 ? 10.718 -1.409 -5.683 1.00 97.81 382 THR A CA 1
ATOM 2898 C C . THR A 1 382 ? 11.825 -0.833 -6.551 1.00 97.81 382 THR A C 1
ATOM 2900 O O . THR A 1 382 ? 12.662 -1.580 -7.040 1.00 97.81 382 THR A O 1
ATOM 2903 N N . PHE A 1 383 ? 11.850 0.485 -6.745 1.00 96.38 383 PHE A N 1
ATOM 2904 C CA . PHE A 1 383 ? 12.889 1.136 -7.544 1.00 96.38 383 PHE A CA 1
ATOM 2905 C C . PHE A 1 383 ? 13.260 2.513 -6.992 1.00 96.38 383 PHE A C 1
ATOM 2907 O O . PHE A 1 383 ? 12.386 3.361 -6.783 1.00 96.38 383 PHE A O 1
ATOM 2914 N N . PHE A 1 384 ? 14.561 2.727 -6.819 1.00 96.75 384 PHE A N 1
ATOM 2915 C CA . PHE A 1 384 ? 15.204 4.028 -6.659 1.00 96.75 384 PHE A CA 1
ATOM 2916 C C . PHE A 1 384 ? 16.462 4.063 -7.536 1.00 96.75 384 PHE A C 1
ATOM 2918 O O . PHE A 1 384 ? 17.284 3.147 -7.448 1.00 96.75 384 PHE A O 1
ATOM 2925 N N . TYR A 1 385 ? 16.651 5.131 -8.318 1.00 95.38 385 TYR A N 1
ATOM 2926 C CA . TYR A 1 385 ? 17.804 5.281 -9.215 1.00 95.38 385 TYR A CA 1
ATOM 2927 C C . TYR A 1 385 ? 18.485 6.658 -9.130 1.00 95.38 385 TYR A C 1
ATOM 2929 O O . TYR A 1 385 ? 17.845 7.702 -9.299 1.00 95.38 385 TYR A O 1
ATOM 2937 N N . ASN A 1 386 ? 19.815 6.660 -8.986 1.00 95.12 386 ASN A N 1
ATOM 2938 C CA . ASN A 1 386 ? 20.658 7.851 -9.138 1.00 95.12 386 ASN A CA 1
ATOM 2939 C C . ASN A 1 386 ? 21.956 7.546 -9.923 1.00 95.12 386 ASN A C 1
ATOM 2941 O O . ASN A 1 386 ? 22.670 6.588 -9.608 1.00 95.12 386 ASN A O 1
ATOM 2945 N N . ASP A 1 387 ? 22.270 8.377 -10.927 1.00 94.06 387 ASP A N 1
ATOM 2946 C CA . ASP A 1 387 ? 23.534 8.360 -11.684 1.00 94.06 387 ASP A CA 1
ATOM 2947 C C . ASP A 1 387 ? 24.313 9.694 -11.685 1.00 94.06 387 ASP A C 1
ATOM 2949 O O . ASP A 1 387 ? 25.280 9.844 -12.437 1.00 94.06 387 ASP A O 1
ATOM 2953 N N . ASP A 1 388 ? 23.990 10.628 -10.783 1.00 90.94 388 ASP A N 1
ATOM 2954 C CA . ASP A 1 388 ? 24.613 11.961 -10.713 1.00 90.94 388 ASP A CA 1
ATOM 2955 C C . ASP A 1 388 ? 26.135 11.864 -10.486 1.00 90.94 388 ASP A C 1
ATOM 2957 O O . ASP A 1 388 ? 26.938 12.491 -11.186 1.00 90.94 388 ASP A O 1
ATOM 2961 N N . GLU A 1 389 ? 26.559 11.011 -9.544 1.00 87.88 389 GLU A N 1
ATOM 2962 C CA . GLU A 1 389 ? 27.978 10.776 -9.249 1.00 87.88 389 GLU A CA 1
ATOM 2963 C C . GLU A 1 389 ? 28.666 9.800 -10.225 1.00 87.88 389 GLU A C 1
ATOM 2965 O O . GLU A 1 389 ? 29.896 9.674 -10.189 1.00 87.88 389 GLU A O 1
ATOM 2970 N N . TYR A 1 390 ? 27.944 9.146 -11.145 1.00 88.50 390 TYR A N 1
ATOM 2971 C CA . TYR A 1 390 ? 28.522 8.152 -12.067 1.00 88.50 390 TYR A CA 1
ATOM 2972 C C . TYR A 1 390 ? 29.630 8.753 -12.947 1.00 88.50 390 TYR A C 1
ATOM 2974 O O . TYR A 1 390 ? 30.693 8.155 -13.138 1.00 88.50 390 TYR A O 1
ATOM 2982 N N . TYR A 1 391 ? 29.450 9.995 -13.409 1.00 83.62 391 TYR A N 1
ATOM 2983 C CA . TYR A 1 391 ? 30.460 10.722 -14.189 1.00 83.62 391 TYR A CA 1
ATOM 2984 C C . TYR A 1 391 ? 31.726 11.081 -13.389 1.00 83.62 391 TYR A C 1
ATOM 2986 O O . TYR A 1 391 ? 32.762 11.371 -13.992 1.00 83.62 391 TYR A O 1
ATOM 2994 N N . SER A 1 392 ? 31.676 11.031 -12.051 1.00 87.38 392 SER A N 1
ATOM 2995 C CA . SER A 1 392 ? 32.849 11.184 -11.176 1.00 87.38 392 SER A CA 1
ATOM 2996 C C . SER A 1 392 ? 33.635 9.876 -10.979 1.00 87.38 392 SER A C 1
ATOM 2998 O O . SER A 1 392 ? 34.783 9.909 -10.530 1.00 87.38 392 SER A O 1
ATOM 3000 N N . GLY A 1 393 ? 33.057 8.734 -11.376 1.00 88.38 393 GLY A N 1
ATOM 3001 C CA . GLY A 1 393 ? 33.655 7.400 -11.272 1.00 88.38 393 GLY A CA 1
ATOM 3002 C C . GLY A 1 393 ? 33.065 6.502 -10.180 1.00 88.38 393 GLY A C 1
ATOM 3003 O O . GLY A 1 393 ? 33.617 5.425 -9.949 1.00 88.38 393 GLY A O 1
ATOM 3004 N N . GLN A 1 394 ? 31.974 6.912 -9.527 1.00 90.06 394 GLN A N 1
ATOM 3005 C CA . GLN A 1 394 ? 31.196 6.045 -8.633 1.00 90.06 394 GLN A CA 1
ATOM 3006 C C . GLN A 1 394 ? 30.333 5.044 -9.424 1.00 90.06 394 GLN A C 1
ATOM 3008 O O . GLN A 1 394 ? 30.088 5.259 -10.614 1.00 90.06 394 GLN A O 1
ATOM 3013 N N . PRO A 1 395 ? 29.865 3.938 -8.812 1.00 92.25 395 PRO A N 1
ATOM 3014 C CA . PRO A 1 395 ? 28.796 3.128 -9.394 1.00 92.25 395 PRO A CA 1
ATOM 3015 C C . PRO A 1 395 ? 27.475 3.913 -9.490 1.00 92.25 395 PRO A C 1
ATOM 3017 O O . PRO A 1 395 ? 27.250 4.866 -8.751 1.00 92.25 395 PRO A O 1
ATOM 3020 N N . ILE A 1 396 ? 26.589 3.469 -10.385 1.00 94.56 396 ILE A N 1
ATOM 3021 C CA . ILE A 1 396 ? 25.176 3.878 -10.392 1.00 94.56 396 ILE A CA 1
ATOM 3022 C C . ILE A 1 396 ? 24.503 3.265 -9.162 1.00 94.56 396 ILE A C 1
ATOM 3024 O O . ILE A 1 396 ? 24.613 2.052 -8.953 1.00 94.56 396 ILE A O 1
ATOM 3028 N N . GLN A 1 397 ? 23.793 4.088 -8.392 1.00 95.19 397 GLN A N 1
ATOM 3029 C CA . GLN A 1 397 ? 23.017 3.654 -7.235 1.00 95.19 397 GLN A CA 1
ATOM 3030 C C . GLN A 1 397 ? 21.647 3.179 -7.733 1.00 95.19 397 GLN A C 1
ATOM 3032 O O . GLN A 1 397 ? 20.833 3.992 -8.168 1.00 95.19 397 GLN A O 1
ATOM 3037 N N . ASN A 1 398 ? 21.401 1.868 -7.684 1.00 95.81 398 ASN A N 1
ATOM 3038 C CA . ASN A 1 398 ? 20.114 1.260 -8.034 1.00 95.81 398 ASN A CA 1
ATOM 3039 C C . ASN A 1 398 ? 19.632 0.415 -6.856 1.00 95.81 398 ASN A C 1
ATOM 3041 O O . ASN A 1 398 ? 20.207 -0.638 -6.585 1.00 95.81 398 ASN A O 1
ATOM 3045 N N . HIS A 1 399 ? 18.610 0.885 -6.149 1.00 97.50 399 HIS A N 1
ATOM 3046 C CA . HIS A 1 399 ? 18.052 0.200 -4.988 1.00 97.50 399 HIS A CA 1
ATOM 3047 C C . HIS A 1 399 ? 16.704 -0.414 -5.358 1.00 97.50 399 HIS A C 1
ATOM 3049 O O . HIS A 1 399 ? 15.698 0.283 -5.478 1.00 97.50 399 HIS A O 1
ATOM 3055 N N . GLU A 1 400 ? 16.718 -1.731 -5.562 1.00 97.81 400 GLU A N 1
ATOM 3056 C CA . GLU A 1 400 ? 15.637 -2.471 -6.214 1.00 97.81 400 GLU A CA 1
ATOM 3057 C C . GLU A 1 400 ? 15.442 -3.849 -5.555 1.00 97.81 400 GLU A C 1
ATOM 3059 O O . GLU A 1 400 ? 16.410 -4.524 -5.184 1.00 97.81 400 GLU A O 1
ATOM 3064 N N . ILE A 1 401 ? 14.181 -4.241 -5.357 1.00 98.75 401 ILE A N 1
ATOM 3065 C CA . ILE A 1 401 ? 13.746 -5.561 -4.866 1.00 98.75 401 ILE A CA 1
ATOM 3066 C C . ILE A 1 401 ? 12.783 -6.114 -5.905 1.00 98.75 401 ILE A C 1
ATOM 3068 O O . ILE A 1 401 ? 11.761 -5.483 -6.146 1.00 98.75 401 ILE A O 1
ATOM 3072 N N . ASP A 1 402 ? 13.067 -7.288 -6.462 1.00 98.56 402 ASP A N 1
ATOM 3073 C CA . ASP A 1 402 ? 12.298 -7.854 -7.574 1.00 98.56 402 ASP A CA 1
ATOM 3074 C C . ASP A 1 402 ? 11.464 -9.077 -7.177 1.00 98.56 402 ASP A C 1
ATOM 3076 O O . ASP A 1 402 ? 11.938 -9.967 -6.468 1.00 98.56 402 ASP A O 1
ATOM 3080 N N . ILE A 1 403 ? 10.277 -9.194 -7.774 1.00 98.81 403 ILE A N 1
ATOM 3081 C CA . ILE A 1 403 ? 9.580 -10.459 -8.030 1.00 98.81 403 ILE A CA 1
ATOM 3082 C C . ILE A 1 403 ? 9.267 -10.521 -9.529 1.00 98.81 403 ILE A C 1
ATOM 3084 O O . ILE A 1 403 ? 8.318 -9.890 -9.995 1.00 98.81 403 ILE A O 1
ATOM 3088 N N . GLU A 1 404 ? 10.045 -11.301 -10.285 1.00 98.62 404 GLU A N 1
ATOM 3089 C CA . GLU A 1 404 ? 9.888 -11.456 -11.740 1.00 98.62 404 GLU A CA 1
ATOM 3090 C C . GLU A 1 404 ? 9.449 -12.869 -12.159 1.00 98.62 404 GLU A C 1
ATOM 3092 O O . GLU A 1 404 ? 10.003 -13.885 -11.716 1.00 98.62 404 GLU A O 1
ATOM 3097 N N . LEU A 1 405 ? 8.487 -12.926 -13.086 1.00 98.50 405 LEU A N 1
ATOM 3098 C CA . LEU A 1 405 ? 7.888 -14.144 -13.640 1.00 98.50 405 LEU A CA 1
ATOM 3099 C C . LEU A 1 405 ? 7.851 -14.063 -15.177 1.00 98.50 405 LEU A C 1
ATOM 3101 O O . LEU A 1 405 ? 7.358 -13.062 -15.692 1.00 98.50 405 LEU A O 1
ATOM 3105 N N . PRO A 1 406 ? 8.268 -15.091 -15.942 1.00 98.38 406 PRO A N 1
ATOM 3106 C CA . PRO A 1 406 ? 8.752 -16.403 -15.513 1.00 98.38 406 PRO A CA 1
ATOM 3107 C C . PRO A 1 406 ? 10.223 -16.386 -15.075 1.00 98.38 406 PRO A C 1
ATOM 3109 O O . PRO A 1 406 ? 11.081 -15.774 -15.714 1.00 98.38 406 PRO A O 1
ATOM 3112 N N . GLY A 1 407 ? 10.534 -17.145 -14.025 1.00 97.88 407 GLY A N 1
ATOM 3113 C CA . GLY A 1 407 ? 11.906 -17.380 -13.584 1.00 97.88 407 GLY A CA 1
ATOM 3114 C C . GLY A 1 407 ? 12.606 -18.537 -14.304 1.00 97.88 407 GLY A C 1
ATOM 3115 O O . GLY A 1 407 ? 12.113 -19.124 -15.269 1.00 97.88 407 GLY A O 1
ATOM 3116 N N . ARG A 1 408 ? 13.784 -18.896 -13.787 1.00 97.44 408 ARG A N 1
ATOM 3117 C CA . ARG A 1 408 ? 14.630 -20.014 -14.244 1.00 97.44 408 ARG A CA 1
ATOM 3118 C C . ARG A 1 408 ? 15.438 -20.577 -13.062 1.00 97.44 408 ARG A C 1
ATOM 3120 O O . ARG A 1 408 ? 15.712 -19.823 -12.130 1.00 97.44 408 ARG A O 1
ATOM 3127 N N . PRO A 1 409 ? 15.883 -21.847 -13.089 1.00 95.50 409 PRO A N 1
ATOM 3128 C CA . PRO A 1 409 ? 16.575 -22.476 -11.956 1.00 95.50 409 PRO A CA 1
ATOM 3129 C C . PRO A 1 409 ? 18.044 -22.038 -11.761 1.00 95.50 409 PRO A C 1
ATOM 3131 O O . PRO A 1 409 ? 18.736 -22.580 -10.900 1.00 95.50 409 PRO A O 1
ATOM 3134 N N . GLY A 1 410 ? 18.563 -21.096 -12.558 1.00 95.94 410 GLY A N 1
ATOM 3135 C CA . GLY A 1 410 ? 19.937 -20.604 -12.436 1.00 95.94 410 GLY A CA 1
ATOM 3136 C C . GLY A 1 410 ? 20.338 -19.593 -13.513 1.00 95.94 410 GLY A C 1
ATOM 3137 O O . GLY A 1 410 ? 19.533 -19.184 -14.348 1.00 95.94 410 GLY A O 1
ATOM 3138 N N . ALA A 1 411 ? 21.614 -19.198 -13.514 1.00 93.94 411 ALA A N 1
ATOM 3139 C CA . ALA A 1 411 ? 22.121 -18.105 -14.353 1.00 93.94 411 ALA A CA 1
ATOM 3140 C C . ALA A 1 411 ? 21.995 -18.329 -15.871 1.00 93.94 411 ALA A C 1
ATOM 3142 O O . ALA A 1 411 ? 21.787 -17.373 -16.617 1.00 93.94 411 ALA A O 1
ATOM 3143 N N . ALA A 1 412 ? 22.088 -19.574 -16.345 1.00 93.69 412 ALA A N 1
ATOM 3144 C CA . ALA A 1 412 ? 21.868 -19.885 -17.754 1.00 93.69 412 ALA A CA 1
ATOM 3145 C C . ALA A 1 412 ? 20.382 -19.721 -18.119 1.00 93.69 412 ALA A C 1
ATOM 3147 O O . ALA A 1 412 ? 19.521 -20.285 -17.453 1.00 93.69 412 ALA A O 1
ATOM 3148 N N . ALA A 1 413 ? 20.089 -18.994 -19.203 1.00 90.75 413 ALA A N 1
ATOM 3149 C CA . ALA A 1 413 ? 18.737 -18.793 -19.736 1.00 90.75 413 ALA A CA 1
ATOM 3150 C C . ALA A 1 413 ? 18.190 -20.068 -20.420 1.00 90.75 413 ALA A C 1
ATOM 3152 O O . ALA A 1 413 ? 18.040 -20.136 -21.640 1.00 90.75 413 ALA A O 1
ATOM 3153 N N . VAL A 1 414 ? 17.949 -21.098 -19.611 1.00 94.06 414 VAL A N 1
ATOM 3154 C CA . VAL A 1 414 ? 17.367 -22.401 -19.956 1.00 94.06 414 VAL A CA 1
ATOM 3155 C C . VAL A 1 414 ? 16.312 -22.766 -18.914 1.00 94.06 414 VAL A C 1
ATOM 3157 O O . VAL A 1 414 ? 16.300 -22.197 -17.824 1.00 94.06 414 VAL A O 1
ATOM 3160 N N . ASP A 1 415 ? 15.421 -23.697 -19.258 1.00 95.50 415 ASP A N 1
ATOM 3161 C CA . ASP A 1 415 ? 14.355 -24.195 -18.374 1.00 95.50 415 ASP A CA 1
ATOM 3162 C C . ASP A 1 415 ? 13.494 -23.074 -17.748 1.00 95.50 415 ASP A C 1
ATOM 3164 O O . ASP A 1 415 ? 13.019 -23.181 -16.619 1.00 95.50 415 ASP A O 1
ATOM 3168 N N . ILE A 1 416 ? 13.292 -21.985 -18.501 1.00 98.00 416 ILE A N 1
ATOM 3169 C CA . ILE A 1 416 ? 12.499 -20.809 -18.113 1.00 98.00 416 ILE A CA 1
ATOM 3170 C C . ILE A 1 416 ? 11.016 -21.199 -18.061 1.00 98.00 416 ILE A C 1
ATOM 3172 O O . ILE A 1 416 ? 10.481 -21.690 -19.057 1.00 98.00 416 ILE A O 1
ATOM 3176 N N . ASN A 1 417 ? 10.358 -21.014 -16.913 1.00 97.75 417 ASN A N 1
ATOM 3177 C CA . ASN A 1 417 ? 8.958 -21.403 -16.708 1.00 97.75 417 ASN A CA 1
ATOM 3178 C C . ASN A 1 417 ? 8.331 -20.744 -15.463 1.00 97.75 417 ASN A C 1
ATOM 3180 O O . ASN A 1 417 ? 9.036 -20.267 -14.579 1.00 97.75 417 ASN A O 1
ATOM 3184 N N . PHE A 1 418 ? 7.000 -20.787 -15.364 1.00 98.44 418 PHE A N 1
ATOM 3185 C CA . PHE A 1 418 ? 6.221 -20.181 -14.275 1.00 98.44 418 PHE A CA 1
ATOM 3186 C C . PHE A 1 418 ? 6.119 -21.028 -12.991 1.00 98.44 418 PHE A C 1
ATOM 3188 O O . PHE A 1 418 ? 5.429 -20.633 -12.063 1.00 98.44 418 PHE A O 1
ATOM 3195 N N . SER A 1 419 ? 6.822 -22.163 -12.882 1.00 98.06 419 SER A N 1
ATOM 3196 C CA . SER A 1 419 ? 7.135 -22.798 -11.581 1.00 98.06 419 SER A CA 1
ATOM 3197 C C . SER A 1 419 ? 8.468 -22.290 -11.009 1.00 98.06 419 SER A C 1
ATOM 3199 O O . SER A 1 419 ? 9.075 -22.936 -10.152 1.00 98.06 419 SER A O 1
ATOM 3201 N N . GLN A 1 420 ? 8.974 -21.166 -11.520 1.00 98.19 420 GLN A N 1
ATOM 3202 C CA . GLN A 1 420 ? 10.170 -20.472 -11.058 1.00 98.19 420 GLN A CA 1
ATOM 3203 C C . GLN A 1 420 ? 9.892 -18.962 -11.010 1.00 98.19 420 GLN A C 1
ATOM 3205 O O . GLN A 1 420 ? 9.143 -18.446 -11.841 1.00 98.19 420 GLN A O 1
ATOM 3210 N N . ALA A 1 421 ? 10.571 -18.256 -10.110 1.00 98.38 421 ALA A N 1
ATOM 3211 C CA . ALA A 1 421 ? 10.646 -16.796 -10.059 1.00 98.38 421 ALA A CA 1
ATOM 3212 C C . ALA A 1 421 ? 12.110 -16.334 -9.963 1.00 98.38 421 ALA A C 1
ATOM 3214 O O . ALA A 1 421 ? 12.995 -17.113 -9.580 1.00 98.38 421 ALA A O 1
ATOM 3215 N N . LEU A 1 422 ? 12.362 -15.069 -10.300 1.00 98.44 422 LEU A N 1
ATOM 3216 C CA . LEU A 1 422 ? 13.582 -14.361 -9.910 1.00 98.44 422 LEU A CA 1
ATOM 3217 C C . LEU A 1 422 ? 13.215 -13.412 -8.766 1.00 98.44 422 LEU A C 1
ATOM 3219 O O . LEU A 1 422 ? 12.320 -12.587 -8.923 1.00 98.44 422 LEU A O 1
ATOM 3223 N N . LEU A 1 423 ? 13.858 -13.594 -7.612 1.00 98.38 423 LEU A N 1
ATOM 3224 C CA . LEU A 1 423 ? 13.612 -12.829 -6.387 1.00 98.38 423 LEU A CA 1
ATOM 3225 C C . LEU A 1 423 ? 14.869 -12.011 -6.060 1.00 98.38 423 LEU A C 1
ATOM 3227 O O . LEU A 1 423 ? 15.705 -12.441 -5.263 1.00 98.38 423 LEU A O 1
ATOM 3231 N N . ASN A 1 424 ? 15.097 -10.928 -6.802 1.00 97.56 424 ASN A N 1
ATOM 3232 C CA . ASN A 1 424 ? 16.396 -10.247 -6.838 1.00 97.56 424 ASN A CA 1
ATOM 3233 C C . ASN A 1 424 ? 16.488 -9.124 -5.799 1.00 97.56 424 ASN A C 1
ATOM 3235 O O . ASN A 1 424 ? 15.474 -8.600 -5.340 1.00 97.56 424 ASN A O 1
ATOM 3239 N N . THR A 1 425 ? 17.718 -8.728 -5.470 1.00 98.44 425 THR A N 1
ATOM 3240 C CA . THR A 1 425 ? 18.000 -7.513 -4.694 1.00 98.44 425 THR A CA 1
ATOM 3241 C C . THR A 1 425 ? 19.204 -6.775 -5.282 1.00 98.44 425 THR A C 1
ATOM 3243 O O . THR A 1 425 ? 20.189 -7.418 -5.660 1.00 98.44 425 THR A O 1
ATOM 3246 N N . TRP A 1 426 ? 19.135 -5.443 -5.352 1.00 98.00 426 TRP A N 1
ATOM 3247 C CA . TRP A 1 426 ? 20.166 -4.581 -5.942 1.00 98.00 426 TRP A CA 1
ATOM 3248 C C . TRP A 1 426 ? 20.532 -3.407 -5.021 1.00 98.00 426 TRP A C 1
ATOM 3250 O O . TRP A 1 426 ? 19.691 -2.857 -4.314 1.00 98.00 426 TRP A O 1
ATOM 3260 N N . THR A 1 427 ? 21.793 -2.990 -5.072 1.00 97.00 427 THR A N 1
ATOM 3261 C CA . THR A 1 427 ? 22.296 -1.689 -4.595 1.00 97.00 427 THR A CA 1
ATOM 3262 C C . THR A 1 427 ? 23.022 -0.909 -5.708 1.00 97.00 427 THR A C 1
ATOM 3264 O O . THR A 1 427 ? 23.356 0.260 -5.530 1.00 97.00 427 THR A O 1
ATOM 3267 N N . GLY A 1 428 ? 23.229 -1.514 -6.887 1.00 95.75 428 GLY A N 1
ATOM 3268 C CA . GLY A 1 428 ? 23.782 -0.872 -8.083 1.00 95.75 428 GLY A CA 1
ATOM 3269 C C . GLY A 1 428 ? 23.871 -1.813 -9.293 1.00 95.75 428 GLY A C 1
ATOM 3270 O O . GLY A 1 428 ? 23.771 -3.030 -9.159 1.00 95.75 428 GLY A O 1
ATOM 3271 N N . GLU A 1 429 ? 24.084 -1.268 -10.497 1.00 91.69 429 GLU A N 1
ATOM 3272 C CA . GLU A 1 429 ? 24.012 -2.046 -11.756 1.00 91.69 429 GLU A CA 1
ATOM 3273 C C . GLU A 1 429 ? 25.185 -3.029 -12.011 1.00 91.69 429 GLU A C 1
ATOM 3275 O O . GLU A 1 429 ? 25.127 -3.850 -12.933 1.00 91.69 429 GLU A O 1
ATOM 3280 N N . ILE A 1 430 ? 26.287 -2.948 -11.256 1.00 92.88 430 ILE A N 1
ATOM 3281 C CA . ILE A 1 430 ? 27.483 -3.784 -11.490 1.00 92.88 430 ILE A CA 1
ATOM 3282 C C . ILE A 1 430 ? 27.370 -5.159 -10.816 1.00 92.88 430 ILE A C 1
ATOM 3284 O O . ILE A 1 430 ? 26.738 -5.295 -9.779 1.00 92.88 430 ILE A O 1
ATOM 3288 N N . GLU A 1 431 ? 28.047 -6.177 -11.363 1.00 90.31 431 GLU A N 1
ATOM 3289 C CA . GLU A 1 431 ? 27.952 -7.599 -10.948 1.00 90.31 431 GLU A CA 1
ATOM 3290 C C . GLU A 1 431 ? 28.190 -7.870 -9.446 1.00 90.31 431 GLU A C 1
ATOM 3292 O O . GLU A 1 431 ? 27.740 -8.887 -8.930 1.00 90.31 431 GLU A O 1
ATOM 3297 N N . SER A 1 432 ? 28.875 -6.975 -8.726 1.00 93.81 432 SER A N 1
ATOM 3298 C CA . SER A 1 432 ? 29.082 -7.087 -7.277 1.00 93.81 432 SER A CA 1
ATOM 3299 C C . SER A 1 432 ? 27.978 -6.465 -6.414 1.00 93.81 432 SER A C 1
ATOM 3301 O O . SER A 1 432 ? 27.992 -6.705 -5.213 1.00 93.81 432 SER A O 1
ATOM 3303 N N . LEU A 1 433 ? 27.074 -5.662 -6.988 1.00 96.19 433 LEU A N 1
ATOM 3304 C CA . LEU A 1 433 ? 26.056 -4.868 -6.281 1.00 96.19 433 LEU A CA 1
ATOM 3305 C C . LEU A 1 433 ? 24.618 -5.385 -6.493 1.00 96.19 433 LEU A C 1
ATOM 3307 O O . LEU A 1 433 ? 23.658 -4.660 -6.258 1.00 96.19 433 LEU A O 1
ATOM 3311 N N . TYR A 1 434 ? 24.441 -6.640 -6.910 1.00 96.44 434 TYR A N 1
ATOM 3312 C CA . TYR A 1 434 ? 23.134 -7.307 -6.902 1.00 96.44 434 TYR A CA 1
ATOM 3313 C C . TYR A 1 434 ? 23.245 -8.811 -6.630 1.00 96.44 434 TYR A C 1
ATOM 3315 O O . TYR A 1 434 ? 24.337 -9.378 -6.639 1.00 96.44 434 TYR A O 1
ATOM 3323 N N . GLU A 1 435 ? 22.115 -9.475 -6.386 1.00 96.38 435 GLU A N 1
ATOM 3324 C CA . GLU A 1 435 ? 22.007 -10.937 -6.421 1.00 96.38 435 GLU A CA 1
ATOM 3325 C C . GLU A 1 435 ? 20.675 -11.369 -7.053 1.00 96.38 435 GLU A C 1
ATOM 3327 O O . GLU A 1 435 ? 19.605 -10.912 -6.659 1.00 96.38 435 GLU A O 1
ATOM 3332 N N . THR A 1 436 ? 20.727 -12.289 -8.022 1.00 96.25 436 THR A N 1
ATOM 3333 C CA . THR A 1 436 ? 19.528 -12.869 -8.648 1.00 96.25 436 THR A CA 1
ATOM 3334 C C . THR A 1 436 ? 19.021 -14.061 -7.829 1.00 96.25 436 THR A C 1
ATOM 3336 O O . THR A 1 436 ? 19.624 -15.139 -7.857 1.00 96.25 436 THR A O 1
ATOM 3339 N N . GLY A 1 437 ? 17.898 -13.914 -7.122 1.00 96.62 437 GLY A N 1
ATOM 3340 C CA . GLY A 1 437 ? 17.333 -14.974 -6.280 1.00 96.62 437 GLY A CA 1
ATOM 3341 C C . GLY A 1 437 ? 16.581 -16.043 -7.072 1.00 96.62 437 GLY A C 1
ATOM 3342 O O . GLY A 1 437 ? 15.357 -16.134 -6.986 1.00 96.62 437 GLY A O 1
ATOM 3343 N N . TYR A 1 438 ? 17.305 -16.880 -7.821 1.00 97.75 438 TYR A N 1
ATOM 3344 C CA . TYR A 1 438 ? 16.756 -18.032 -8.553 1.00 97.75 438 TYR A CA 1
ATOM 3345 C C . TYR A 1 438 ? 15.941 -18.940 -7.621 1.00 97.75 438 TYR A C 1
ATOM 3347 O O . TYR A 1 438 ? 16.500 -19.558 -6.707 1.00 97.75 438 TYR A O 1
ATOM 3355 N N . THR A 1 439 ? 14.623 -19.010 -7.819 1.00 98.19 439 THR A N 1
ATOM 3356 C CA . THR A 1 439 ? 13.712 -19.650 -6.859 1.00 98.19 439 THR A CA 1
ATOM 3357 C C . THR A 1 439 ? 12.708 -20.552 -7.557 1.00 98.19 439 THR A C 1
ATOM 3359 O O . THR A 1 439 ? 11.955 -20.110 -8.418 1.00 98.19 439 THR A O 1
ATOM 3362 N N . THR A 1 440 ? 12.674 -21.824 -7.157 1.00 98.00 440 THR A N 1
ATOM 3363 C CA . THR A 1 440 ? 11.604 -22.760 -7.527 1.00 98.00 440 THR A CA 1
ATOM 3364 C C . THR A 1 440 ? 10.387 -22.513 -6.645 1.00 98.00 440 THR A C 1
ATOM 3366 O O . THR A 1 440 ? 10.514 -22.465 -5.424 1.00 98.00 440 THR A O 1
ATOM 3369 N N . LEU A 1 441 ? 9.220 -22.372 -7.266 1.00 98.19 441 LEU A N 1
ATOM 3370 C CA . LEU A 1 441 ? 7.951 -22.116 -6.589 1.00 98.19 441 LEU A CA 1
ATOM 3371 C C . LEU A 1 441 ? 7.276 -23.438 -6.165 1.00 98.19 441 LEU A C 1
ATOM 3373 O O . LEU A 1 441 ? 7.500 -24.467 -6.810 1.00 98.19 441 LEU A O 1
ATOM 3377 N N . PRO A 1 442 ? 6.415 -23.438 -5.126 1.00 96.19 442 PRO A N 1
ATOM 3378 C CA . PRO A 1 442 ? 5.649 -24.624 -4.718 1.00 96.19 442 PRO A CA 1
ATOM 3379 C C . PRO A 1 442 ? 4.639 -25.092 -5.784 1.00 96.19 442 PRO A C 1
ATOM 3381 O O . PRO A 1 442 ? 4.215 -26.249 -5.773 1.00 96.19 442 PRO A O 1
ATOM 3384 N N . LYS A 1 443 ? 4.266 -24.209 -6.717 1.00 95.19 443 LYS A N 1
ATOM 3385 C CA . LYS A 1 443 ? 3.354 -24.453 -7.841 1.00 95.19 443 LYS A CA 1
ATOM 3386 C C . LYS A 1 443 ? 3.699 -23.558 -9.034 1.00 95.19 443 LYS A C 1
ATOM 3388 O O . LYS A 1 443 ? 4.459 -22.602 -8.892 1.00 95.19 443 LYS A O 1
ATOM 3393 N N . ALA A 1 444 ? 3.129 -23.873 -10.192 1.00 97.06 444 ALA A N 1
ATOM 3394 C CA . ALA A 1 444 ? 3.111 -22.965 -11.334 1.00 97.06 444 ALA A CA 1
ATOM 3395 C C . ALA A 1 444 ? 2.093 -21.833 -11.099 1.00 97.06 444 ALA A C 1
ATOM 3397 O O . ALA A 1 444 ? 1.075 -22.077 -10.452 1.00 97.06 444 ALA A O 1
ATOM 3398 N N . VAL A 1 445 ? 2.369 -20.631 -11.615 1.00 97.81 445 VAL A N 1
ATOM 3399 C CA . VAL A 1 445 ? 1.526 -19.423 -11.441 1.00 97.81 445 VAL A CA 1
ATOM 3400 C C . VAL A 1 445 ? 0.985 -18.847 -12.763 1.00 97.81 445 VAL A C 1
ATOM 3402 O O . VAL A 1 445 ? 0.492 -17.724 -12.813 1.00 97.81 445 VAL A O 1
ATOM 3405 N N . ASP A 1 446 ? 1.078 -19.623 -13.845 1.00 97.12 446 ASP A N 1
ATOM 3406 C CA . ASP A 1 446 ? 0.425 -19.404 -15.145 1.00 97.12 446 ASP A CA 1
ATOM 3407 C C . ASP A 1 446 ? -0.909 -20.170 -15.273 1.00 97.12 446 ASP A C 1
ATOM 3409 O O . ASP A 1 446 ? -1.412 -20.387 -16.376 1.00 97.12 446 ASP A O 1
ATOM 3413 N N . ASP A 1 447 ? -1.506 -20.582 -14.149 1.00 97.00 447 ASP A N 1
ATOM 3414 C CA . ASP A 1 447 ? -2.767 -21.337 -14.104 1.00 97.00 447 ASP A CA 1
ATOM 3415 C C . ASP A 1 447 ? -4.022 -20.478 -14.383 1.00 97.00 447 ASP A C 1
ATOM 3417 O O . ASP A 1 447 ? -5.102 -21.015 -14.651 1.00 97.00 447 ASP A O 1
ATOM 3421 N N . GLY A 1 448 ? -3.865 -19.150 -14.376 1.00 95.81 448 GLY A N 1
ATOM 3422 C CA . GLY A 1 448 ? -4.901 -18.166 -14.674 1.00 95.81 448 GLY A CA 1
ATOM 3423 C C . GLY A 1 448 ? -5.692 -17.655 -13.466 1.00 95.81 448 GLY A C 1
ATOM 3424 O O . GLY A 1 448 ? -6.667 -16.930 -13.684 1.00 95.81 448 GLY A O 1
ATOM 3425 N N . VAL A 1 449 ? -5.308 -17.990 -12.227 1.00 97.31 449 VAL A N 1
ATOM 3426 C CA . VAL A 1 449 ? -5.931 -17.443 -11.004 1.00 97.31 449 VAL A CA 1
ATOM 3427 C C . VAL A 1 449 ? -5.122 -16.283 -10.407 1.00 97.31 449 VAL A C 1
ATOM 3429 O O . VAL A 1 449 ? -4.028 -15.957 -10.865 1.00 97.31 449 VAL A O 1
ATOM 3432 N N . PHE A 1 450 ? -5.684 -15.618 -9.394 1.00 98.44 450 PHE A N 1
ATOM 3433 C CA . PHE A 1 450 ? -4.961 -14.619 -8.606 1.00 98.44 450 PHE A CA 1
ATOM 3434 C C . PHE A 1 450 ? -4.119 -15.282 -7.512 1.00 98.44 450 PHE A C 1
ATOM 3436 O O . PHE A 1 450 ? -4.615 -16.136 -6.776 1.00 98.44 450 PHE A O 1
ATOM 3443 N N . HIS A 1 451 ? -2.881 -14.816 -7.375 1.00 98.56 451 HIS A N 1
ATOM 3444 C CA . HIS A 1 451 ? -1.944 -15.173 -6.318 1.00 98.56 451 HIS A CA 1
ATOM 3445 C C . HIS A 1 451 ? -1.549 -13.941 -5.509 1.00 98.56 451 HIS A C 1
ATOM 3447 O O . HIS A 1 451 ? -1.353 -12.863 -6.072 1.00 98.56 451 HIS A O 1
ATOM 3453 N N . ILE A 1 452 ? -1.388 -14.113 -4.201 1.00 98.62 452 ILE A N 1
ATOM 3454 C CA . ILE A 1 452 ? -0.891 -13.087 -3.287 1.00 98.62 452 ILE A CA 1
ATOM 3455 C C . ILE A 1 452 ? 0.629 -13.220 -3.212 1.00 98.62 452 ILE A C 1
ATOM 3457 O O . ILE A 1 452 ? 1.159 -14.171 -2.636 1.00 98.62 452 ILE A O 1
ATOM 3461 N N . TRP A 1 453 ? 1.337 -12.263 -3.795 1.00 98.75 453 TRP A N 1
ATOM 3462 C CA . TRP A 1 453 ? 2.785 -12.139 -3.682 1.00 98.75 453 TRP A CA 1
ATOM 3463 C C . TRP A 1 453 ? 3.119 -11.187 -2.548 1.00 98.75 453 TRP A C 1
ATOM 3465 O O . TRP A 1 453 ? 2.539 -10.104 -2.477 1.00 98.75 453 TRP A O 1
ATOM 3475 N N . ARG A 1 454 ? 4.058 -11.569 -1.678 1.00 98.69 454 ARG A N 1
ATOM 3476 C CA . ARG A 1 454 ? 4.506 -10.698 -0.587 1.00 98.69 454 ARG A CA 1
ATOM 3477 C C . ARG A 1 454 ? 6.018 -10.685 -0.446 1.00 98.69 454 ARG A C 1
ATOM 3479 O O . ARG A 1 454 ? 6.659 -11.726 -0.608 1.00 98.69 454 ARG A O 1
ATOM 3486 N N . PHE A 1 455 ? 6.572 -9.542 -0.060 1.00 98.75 455 PHE A N 1
ATOM 3487 C CA . PHE A 1 455 ? 7.904 -9.481 0.526 1.00 98.75 455 PHE A CA 1
ATOM 3488 C C . PHE A 1 455 ? 7.944 -8.580 1.765 1.00 98.75 455 PHE A C 1
ATOM 3490 O O . PHE A 1 455 ? 7.359 -7.501 1.786 1.00 98.75 455 PHE A O 1
ATOM 3497 N N . ASP A 1 456 ? 8.644 -9.038 2.800 1.00 98.44 456 ASP A N 1
ATOM 3498 C CA . ASP A 1 456 ? 8.904 -8.290 4.028 1.00 98.44 456 ASP A CA 1
ATOM 3499 C C . ASP A 1 456 ? 10.342 -7.753 3.956 1.00 98.44 456 ASP A C 1
ATOM 3501 O O . ASP A 1 456 ? 11.307 -8.523 4.017 1.00 98.44 456 ASP A O 1
ATOM 3505 N N . TRP A 1 457 ? 10.493 -6.440 3.774 1.00 97.75 457 TRP A N 1
ATOM 3506 C CA . TRP A 1 457 ? 11.782 -5.760 3.638 1.00 97.75 457 TRP A CA 1
ATOM 3507 C C . TRP A 1 457 ? 12.192 -5.102 4.957 1.00 97.75 457 TRP A C 1
ATOM 3509 O O . TRP A 1 457 ? 11.492 -4.234 5.480 1.00 97.75 457 TRP A O 1
ATOM 3519 N N . HIS A 1 458 ? 13.354 -5.510 5.464 1.00 95.75 458 HIS A N 1
ATOM 3520 C CA . HIS A 1 458 ? 13.962 -5.006 6.692 1.00 95.75 458 HIS A CA 1
ATOM 3521 C C . HIS A 1 458 ? 15.284 -4.306 6.374 1.00 95.75 458 HIS A C 1
ATOM 3523 O O . HIS A 1 458 ? 16.134 -4.858 5.664 1.00 95.75 458 HIS A O 1
ATOM 3529 N N . THR A 1 459 ? 15.473 -3.110 6.923 1.00 92.69 459 THR A N 1
ATOM 3530 C CA . THR A 1 459 ? 16.620 -2.233 6.654 1.00 92.69 459 THR A CA 1
ATOM 3531 C C . THR A 1 459 ? 17.628 -2.177 7.801 1.00 92.69 459 THR A C 1
ATOM 3533 O O . THR A 1 459 ? 18.773 -1.779 7.537 1.00 92.69 459 THR A O 1
ATOM 3536 N N . ASP A 1 460 ? 17.253 -2.611 9.020 1.00 90.00 460 ASP A N 1
ATOM 3537 C CA . ASP A 1 460 ? 18.116 -2.639 10.216 1.00 90.00 460 ASP A CA 1
ATOM 3538 C C . ASP A 1 460 ? 19.515 -3.195 9.873 1.00 90.00 460 ASP A C 1
ATOM 3540 O O . ASP A 1 460 ? 19.631 -4.372 9.528 1.00 90.00 460 ASP A O 1
ATOM 3544 N N . PRO A 1 461 ? 20.601 -2.404 10.000 1.00 88.50 461 PRO A N 1
ATOM 3545 C CA . PRO A 1 461 ? 21.965 -2.852 9.708 1.00 88.50 461 PRO A CA 1
ATOM 3546 C C . PRO A 1 461 ? 22.427 -4.124 10.443 1.00 88.50 461 PRO A C 1
ATOM 3548 O O . PRO A 1 461 ? 23.442 -4.701 10.056 1.00 88.50 461 PRO A O 1
ATOM 3551 N N . ASN A 1 462 ? 21.721 -4.564 11.491 1.00 90.38 462 ASN A N 1
ATOM 3552 C CA . ASN A 1 462 ? 22.007 -5.796 12.230 1.00 90.38 462 ASN A CA 1
ATOM 3553 C C . ASN A 1 462 ? 21.303 -7.046 11.661 1.00 90.38 462 ASN A C 1
ATOM 3555 O O . ASN A 1 462 ? 21.787 -8.154 11.900 1.00 90.38 462 ASN A O 1
ATOM 3559 N N . ASP A 1 463 ? 20.184 -6.898 10.938 1.00 92.31 463 ASP A N 1
ATOM 3560 C CA . ASP A 1 463 ? 19.367 -8.020 10.429 1.00 92.31 463 ASP A CA 1
ATOM 3561 C C . ASP A 1 463 ? 18.838 -7.832 8.987 1.00 92.31 463 ASP A C 1
ATOM 3563 O O . ASP A 1 463 ? 17.990 -8.602 8.531 1.00 92.31 463 ASP A O 1
ATOM 3567 N N . ARG A 1 464 ? 19.360 -6.830 8.264 1.00 94.44 464 ARG A N 1
ATOM 3568 C CA . ARG A 1 464 ? 18.936 -6.393 6.925 1.00 94.44 464 ARG A CA 1
ATOM 3569 C C . ARG A 1 464 ? 18.683 -7.562 5.970 1.00 94.44 464 ARG A C 1
ATOM 3571 O O . ARG A 1 464 ? 19.566 -8.395 5.738 1.00 94.44 464 ARG A O 1
ATOM 3578 N N . ARG A 1 465 ? 17.471 -7.619 5.412 1.00 97.62 465 ARG A N 1
ATOM 3579 C CA . ARG A 1 465 ? 17.007 -8.734 4.575 1.00 97.62 465 ARG A CA 1
ATOM 3580 C C . ARG A 1 465 ? 15.757 -8.406 3.768 1.00 97.62 465 ARG A C 1
ATOM 3582 O O . ARG A 1 465 ? 15.069 -7.425 4.037 1.00 97.62 465 ARG A O 1
ATOM 3589 N N . VAL A 1 466 ? 15.427 -9.311 2.851 1.00 98.69 466 VAL A N 1
ATOM 3590 C CA . VAL A 1 466 ? 14.081 -9.437 2.277 1.00 98.69 466 VAL A CA 1
ATOM 3591 C C . VAL A 1 466 ? 13.603 -10.879 2.449 1.00 98.69 466 VAL A C 1
ATOM 3593 O O . VAL A 1 466 ? 14.300 -11.801 2.022 1.00 98.69 466 VAL A O 1
ATOM 3596 N N . ASP A 1 467 ? 12.440 -11.083 3.067 1.00 98.56 467 ASP A N 1
ATOM 3597 C CA . ASP A 1 467 ? 11.757 -12.383 3.139 1.00 98.56 467 ASP A CA 1
ATOM 3598 C C . ASP A 1 467 ? 10.602 -12.418 2.126 1.00 98.56 467 ASP A C 1
ATOM 3600 O O . ASP A 1 467 ? 9.738 -11.551 2.160 1.00 98.56 467 ASP A O 1
ATOM 3604 N N . PHE A 1 468 ? 10.567 -13.406 1.231 1.00 98.75 468 PHE A N 1
ATOM 3605 C CA . PHE A 1 468 ? 9.593 -13.517 0.135 1.00 98.75 468 PHE A CA 1
ATOM 3606 C C . PHE A 1 468 ? 8.570 -14.639 0.366 1.00 98.75 468 PHE A C 1
ATOM 3608 O O . PHE A 1 468 ? 8.926 -15.713 0.861 1.00 98.75 468 PHE A O 1
ATOM 3615 N N . TYR A 1 469 ? 7.327 -14.427 -0.080 1.00 98.69 469 TYR A N 1
ATOM 3616 C CA . TYR A 1 469 ? 6.193 -15.340 0.102 1.00 98.69 469 TYR A CA 1
ATOM 3617 C C . TYR A 1 469 ? 5.276 -15.399 -1.134 1.00 98.69 469 TYR A C 1
ATOM 3619 O O . TYR A 1 469 ? 5.168 -14.435 -1.894 1.00 98.69 469 TYR A O 1
ATOM 3627 N N . LEU A 1 470 ? 4.565 -16.520 -1.281 1.00 98.62 470 LEU A N 1
ATOM 3628 C CA . LEU A 1 470 ? 3.502 -16.749 -2.267 1.00 98.62 470 LEU A CA 1
ATOM 3629 C C . LEU A 1 470 ? 2.301 -17.405 -1.574 1.00 98.62 470 LEU A C 1
ATOM 3631 O O . LEU A 1 470 ? 2.443 -18.460 -0.964 1.00 98.62 470 LEU A O 1
ATOM 3635 N N . ASP A 1 471 ? 1.124 -16.786 -1.660 1.00 97.25 471 ASP A N 1
ATOM 3636 C CA . ASP A 1 471 ? -0.121 -17.203 -0.993 1.00 97.25 471 ASP A CA 1
ATOM 3637 C C . ASP A 1 471 ? 0.051 -17.462 0.521 1.00 97.25 471 ASP A C 1
ATOM 3639 O O . ASP A 1 471 ? -0.561 -18.355 1.106 1.00 97.25 471 ASP A O 1
ATOM 3643 N N . GLY A 1 472 ? 0.929 -16.679 1.158 1.00 94.62 472 GLY A N 1
ATOM 3644 C CA . GLY A 1 472 ? 1.312 -16.815 2.567 1.00 94.62 472 GLY A CA 1
ATOM 3645 C C . GLY A 1 472 ? 2.357 -17.902 2.863 1.00 94.62 472 GLY A C 1
ATOM 3646 O O . GLY A 1 472 ? 2.884 -17.938 3.976 1.00 94.62 472 GLY A O 1
ATOM 3647 N N . GLU A 1 473 ? 2.715 -18.758 1.900 1.00 96.25 473 GLU A N 1
ATOM 3648 C CA . GLU A 1 473 ? 3.820 -19.712 2.040 1.00 96.25 473 GLU A CA 1
ATOM 3649 C C . GLU A 1 473 ? 5.170 -19.009 1.827 1.00 96.25 473 GLU A C 1
ATOM 3651 O O . GLU A 1 473 ? 5.390 -18.339 0.820 1.00 96.25 473 GLU A O 1
ATOM 3656 N N . TYR A 1 474 ? 6.096 -19.174 2.774 1.00 98.12 474 TYR A N 1
ATOM 3657 C CA . TYR A 1 474 ? 7.463 -18.651 2.673 1.00 98.12 474 TYR A CA 1
ATOM 3658 C C . TYR A 1 474 ? 8.250 -19.339 1.546 1.00 98.12 474 TYR A C 1
ATOM 3660 O O . TYR A 1 474 ? 8.297 -20.568 1.471 1.00 98.12 474 TYR A O 1
ATOM 3668 N N . LEU A 1 475 ? 8.924 -18.537 0.718 1.00 98.00 475 LEU A N 1
ATOM 3669 C CA . LEU A 1 475 ? 9.757 -18.988 -0.398 1.00 98.00 475 LEU A CA 1
ATOM 3670 C C . LEU A 1 475 ? 11.257 -18.946 -0.074 1.00 98.00 475 LEU A C 1
ATOM 3672 O O . LEU A 1 475 ? 11.969 -19.934 -0.267 1.00 98.00 475 LEU A O 1
ATOM 3676 N N . ARG A 1 476 ? 11.758 -17.773 0.334 1.00 96.25 476 ARG A N 1
ATOM 3677 C CA . ARG A 1 476 ? 13.193 -17.452 0.375 1.00 96.25 476 ARG A CA 1
ATOM 3678 C C . ARG A 1 476 ? 13.455 -16.221 1.239 1.00 96.25 476 ARG A C 1
ATOM 3680 O O . ARG A 1 476 ? 12.678 -15.278 1.220 1.00 96.25 476 ARG A O 1
ATOM 3687 N N . THR A 1 477 ? 14.620 -16.193 1.879 1.00 97.81 477 THR A N 1
ATOM 3688 C CA . THR A 1 477 ? 15.223 -14.989 2.462 1.00 97.81 477 THR A CA 1
ATOM 3689 C C . THR A 1 477 ? 16.455 -14.583 1.651 1.00 97.81 477 THR A C 1
ATOM 3691 O O . THR A 1 477 ? 17.282 -15.440 1.333 1.00 97.81 477 THR A O 1
ATOM 3694 N N . MET A 1 478 ? 16.615 -13.290 1.371 1.00 97.06 478 MET A N 1
ATOM 3695 C CA . MET A 1 478 ? 17.845 -12.678 0.851 1.00 97.06 478 MET A CA 1
ATOM 3696 C C . MET A 1 478 ? 18.538 -11.909 1.986 1.00 97.06 478 MET A C 1
ATOM 3698 O O . MET A 1 478 ? 17.891 -11.119 2.667 1.00 97.06 478 MET A O 1
ATOM 3702 N N . ARG A 1 479 ? 19.833 -12.175 2.222 1.00 92.38 479 ARG A N 1
ATOM 3703 C CA . ARG A 1 479 ? 20.647 -11.689 3.367 1.00 92.38 479 ARG A CA 1
ATOM 3704 C C . ARG A 1 479 ? 22.113 -11.467 2.951 1.00 92.38 479 ARG A C 1
ATOM 3706 O O . ARG A 1 479 ? 23.035 -12.057 3.511 1.00 92.38 479 ARG A O 1
ATOM 3713 N N . ASN A 1 480 ? 22.307 -10.702 1.886 1.00 85.25 480 ASN A N 1
ATOM 3714 C CA . ASN A 1 480 ? 23.608 -10.394 1.287 1.00 85.25 480 ASN A CA 1
ATOM 3715 C C . ASN A 1 480 ? 24.005 -8.928 1.569 1.00 85.25 480 ASN A C 1
ATOM 3717 O O . ASN A 1 480 ? 23.266 -8.192 2.220 1.00 85.25 480 ASN A O 1
ATOM 3721 N N . ASP A 1 481 ? 25.155 -8.486 1.058 1.00 86.12 481 ASP A N 1
ATOM 3722 C CA . ASP A 1 481 ? 25.570 -7.073 1.127 1.00 86.12 481 ASP A CA 1
ATOM 3723 C C . ASP A 1 481 ? 24.751 -6.160 0.174 1.00 86.12 481 ASP A C 1
ATOM 3725 O O . ASP A 1 481 ? 24.853 -4.935 0.229 1.00 86.12 481 ASP A O 1
ATOM 3729 N N . ASN A 1 482 ? 23.905 -6.759 -0.674 1.00 95.19 482 ASN A N 1
ATOM 3730 C CA . ASN A 1 482 ? 23.170 -6.143 -1.784 1.00 95.19 482 ASN A CA 1
ATOM 3731 C C . ASN A 1 482 ? 21.655 -6.059 -1.508 1.00 95.19 482 ASN A C 1
ATOM 3733 O O . ASN A 1 482 ? 20.840 -6.166 -2.426 1.00 95.19 482 ASN A O 1
ATOM 3737 N N . ILE A 1 483 ? 21.269 -5.896 -0.238 1.00 97.31 483 ILE A N 1
ATOM 3738 C CA . ILE A 1 483 ? 19.888 -5.608 0.168 1.00 97.31 483 ILE A CA 1
ATOM 3739 C C . ILE A 1 483 ? 19.674 -4.084 0.191 1.00 97.31 483 ILE A C 1
ATOM 3741 O O . ILE A 1 483 ? 20.456 -3.386 0.848 1.00 97.31 483 ILE A O 1
ATOM 3745 N N . PRO A 1 484 ? 18.615 -3.555 -0.454 1.00 96.25 484 PRO A N 1
ATOM 3746 C CA . PRO A 1 484 ? 18.257 -2.143 -0.396 1.00 96.25 484 PRO A CA 1
ATOM 3747 C C . PRO A 1 484 ? 18.108 -1.556 1.008 1.00 96.25 484 PRO A C 1
ATOM 3749 O O . PRO A 1 484 ? 17.739 -2.232 1.970 1.00 96.25 484 PRO A O 1
ATOM 3752 N N . PHE A 1 485 ? 18.356 -0.250 1.094 1.00 93.62 485 PHE A N 1
ATOM 3753 C CA . PHE A 1 485 ? 18.112 0.579 2.278 1.00 93.62 485 PHE A CA 1
ATOM 3754 C C . PHE A 1 485 ? 17.683 2.018 1.927 1.00 93.62 485 PHE A C 1
ATOM 3756 O O . PHE A 1 485 ? 17.501 2.832 2.830 1.00 93.62 485 PHE A O 1
ATOM 3763 N N . TYR A 1 486 ? 17.491 2.320 0.636 1.00 9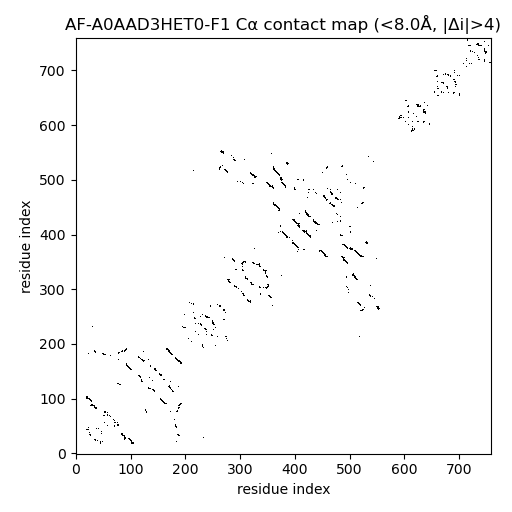4.38 486 TYR A N 1
ATOM 3764 C CA . TYR A 1 486 ? 16.934 3.580 0.135 1.00 94.38 486 TYR A CA 1
ATOM 3765 C C . TYR A 1 486 ? 15.469 3.365 -0.243 1.00 94.38 486 TYR A C 1
ATOM 3767 O O . TYR A 1 486 ? 15.164 2.387 -0.926 1.00 94.38 486 TYR A O 1
ATOM 3775 N N . ALA A 1 487 ? 14.576 4.254 0.193 1.00 93.00 487 ALA A N 1
ATOM 3776 C CA . ALA A 1 487 ? 13.167 4.212 -0.185 1.00 93.00 487 ALA A CA 1
ATOM 3777 C C . ALA A 1 487 ? 12.989 4.410 -1.695 1.00 93.00 487 ALA A C 1
ATOM 3779 O O . ALA A 1 487 ? 13.619 5.275 -2.302 1.00 93.00 487 ALA A O 1
ATOM 3780 N N . GLY A 1 488 ? 12.089 3.625 -2.281 1.00 93.50 488 GLY A N 1
ATOM 3781 C CA . GLY A 1 488 ? 11.820 3.599 -3.716 1.00 93.50 488 GLY A CA 1
ATOM 3782 C C . GLY A 1 488 ? 10.325 3.578 -4.005 1.00 93.50 488 GLY A C 1
ATOM 3783 O O . GLY A 1 488 ? 9.512 3.270 -3.132 1.00 93.50 488 GLY A O 1
ATOM 3784 N N . ARG A 1 489 ? 9.937 3.886 -5.240 1.00 95.19 489 ARG A N 1
ATOM 3785 C CA . ARG A 1 489 ? 8.546 3.694 -5.685 1.00 95.19 489 ARG A CA 1
ATOM 3786 C C . ARG A 1 489 ? 8.270 2.197 -5.814 1.00 95.19 489 ARG A C 1
ATOM 3788 O O . ARG A 1 489 ? 9.154 1.464 -6.254 1.00 95.19 489 ARG A O 1
ATOM 3795 N N . LEU A 1 490 ? 7.060 1.744 -5.492 1.00 97.88 490 LEU A N 1
ATOM 3796 C CA . LEU A 1 490 ? 6.605 0.400 -5.856 1.00 97.88 490 LEU A CA 1
ATOM 3797 C C . LEU A 1 490 ? 6.073 0.435 -7.290 1.00 97.88 490 LEU A C 1
ATOM 3799 O O . LEU A 1 490 ? 5.153 1.191 -7.592 1.00 97.88 490 LEU A O 1
ATOM 3803 N N . TRP A 1 491 ? 6.650 -0.390 -8.153 1.00 98.50 491 TRP A N 1
ATOM 3804 C CA . TRP A 1 491 ? 6.313 -0.567 -9.558 1.00 98.50 491 TRP A CA 1
ATOM 3805 C C . TRP A 1 491 ? 5.612 -1.904 -9.797 1.00 98.50 491 TRP A C 1
ATOM 3807 O O . TRP A 1 491 ? 5.932 -2.924 -9.183 1.00 98.50 491 TRP A O 1
ATOM 3817 N N . LEU A 1 492 ? 4.673 -1.895 -10.742 1.00 98.81 492 LEU A N 1
ATOM 3818 C CA . LEU A 1 492 ? 3.909 -3.058 -11.187 1.00 98.81 492 LEU A CA 1
ATOM 3819 C C . LEU A 1 492 ? 3.804 -3.014 -12.707 1.00 98.81 492 LEU A C 1
ATOM 3821 O O . LEU A 1 492 ? 3.438 -1.975 -13.261 1.00 98.81 492 LEU A O 1
ATOM 3825 N N . GLY A 1 493 ? 4.088 -4.114 -13.405 1.00 98.38 493 GLY A N 1
ATOM 3826 C CA . GLY A 1 493 ? 3.995 -4.085 -14.862 1.00 98.38 493 GLY A CA 1
ATOM 3827 C C . GLY A 1 493 ? 4.327 -5.369 -15.603 1.00 98.38 493 GLY A C 1
ATOM 3828 O O . GLY A 1 493 ? 5.026 -6.253 -15.111 1.00 98.38 493 GLY A O 1
ATOM 3829 N N . ALA A 1 494 ? 3.851 -5.417 -16.845 1.00 98.38 494 ALA A N 1
ATOM 3830 C CA . ALA A 1 494 ? 4.241 -6.403 -17.841 1.00 98.38 494 ALA A CA 1
ATOM 3831 C C . ALA A 1 494 ? 5.257 -5.769 -18.807 1.00 98.38 494 ALA A C 1
ATOM 3833 O O . ALA A 1 494 ? 4.939 -4.766 -19.446 1.00 98.38 494 ALA A O 1
ATOM 3834 N N . TRP A 1 495 ? 6.464 -6.328 -18.942 1.00 96.94 495 TRP A N 1
ATOM 3835 C CA . TRP A 1 495 ? 7.531 -5.779 -19.798 1.00 96.94 495 TRP A CA 1
ATOM 3836 C C . TRP A 1 495 ? 8.321 -6.859 -20.556 1.00 96.94 495 TRP A C 1
ATOM 3838 O O . TRP A 1 495 ? 8.140 -8.050 -20.329 1.00 96.94 495 TRP A O 1
ATOM 3848 N N . PHE A 1 496 ? 9.176 -6.468 -21.508 1.00 96.06 496 PHE A N 1
ATOM 3849 C CA . PHE A 1 496 ? 9.823 -7.401 -22.444 1.00 96.06 496 PHE A CA 1
ATOM 3850 C C . PHE A 1 496 ? 11.359 -7.429 -22.316 1.00 96.06 496 PHE A C 1
ATOM 3852 O O . PHE A 1 496 ? 12.060 -6.718 -23.048 1.00 96.06 496 PHE A O 1
ATOM 3859 N N . PRO A 1 497 ? 11.917 -8.259 -21.414 1.00 92.31 497 PRO A N 1
ATOM 3860 C CA . PRO A 1 497 ? 13.360 -8.404 -21.255 1.00 92.31 497 PRO A CA 1
ATOM 3861 C C . PRO A 1 497 ? 14.032 -9.089 -22.451 1.00 92.31 497 PRO A C 1
ATOM 3863 O O . PRO A 1 497 ? 13.427 -9.852 -23.209 1.00 92.31 497 PRO A O 1
ATOM 3866 N N . HIS A 1 498 ? 15.341 -8.873 -22.597 1.00 90.00 498 HIS A N 1
ATOM 3867 C CA . HIS A 1 498 ? 16.116 -9.519 -23.653 1.00 90.00 498 HIS A CA 1
ATOM 3868 C C . HIS A 1 498 ? 16.350 -11.008 -23.346 1.00 90.00 498 HIS A C 1
ATOM 3870 O O . HIS A 1 498 ? 17.281 -11.376 -22.631 1.00 90.00 498 HIS A O 1
ATOM 3876 N N . ALA A 1 499 ? 15.509 -11.852 -23.949 1.00 85.31 499 ALA A N 1
ATOM 3877 C CA . ALA A 1 499 ? 15.584 -13.316 -24.028 1.00 85.31 499 ALA A CA 1
ATOM 3878 C C . ALA A 1 499 ? 15.481 -14.115 -22.713 1.00 85.31 499 ALA A C 1
ATOM 3880 O O . ALA A 1 499 ? 15.135 -15.294 -22.769 1.00 85.31 499 ALA A O 1
ATOM 3881 N N . TRP A 1 500 ? 15.745 -13.533 -21.538 1.00 91.25 500 TRP A N 1
ATOM 3882 C CA . TRP A 1 500 ? 15.798 -14.314 -20.296 1.00 91.25 500 TRP A CA 1
ATOM 3883 C C . TRP A 1 500 ? 14.428 -14.782 -19.781 1.00 91.25 500 TRP A C 1
ATOM 3885 O O . TRP A 1 500 ? 14.390 -15.781 -19.066 1.00 91.25 500 TRP A O 1
ATOM 3895 N N . ALA A 1 501 ? 13.327 -14.133 -20.187 1.00 95.06 501 ALA A N 1
ATOM 3896 C CA . ALA A 1 501 ? 11.949 -14.592 -19.956 1.00 95.06 501 ALA A CA 1
ATOM 3897 C C . ALA A 1 501 ? 11.444 -15.566 -21.046 1.00 95.06 501 ALA A C 1
ATOM 3899 O O . ALA A 1 501 ? 10.314 -16.045 -20.981 1.00 95.06 501 ALA A O 1
ATOM 3900 N N . GLY A 1 502 ? 12.255 -15.860 -22.070 1.00 94.56 502 GLY A N 1
ATOM 3901 C CA . GLY A 1 502 ? 11.891 -16.688 -23.222 1.00 94.56 502 GLY A CA 1
ATOM 3902 C C . GLY A 1 502 ? 11.607 -15.877 -24.492 1.00 94.56 502 GLY A C 1
ATOM 3903 O O . GLY A 1 502 ? 12.221 -14.835 -24.728 1.00 94.56 502 GLY A O 1
ATOM 3904 N N . ILE A 1 503 ? 10.708 -16.382 -25.346 1.00 94.50 503 ILE A N 1
ATOM 3905 C CA . ILE A 1 503 ? 10.403 -15.814 -26.672 1.00 94.50 503 ILE A CA 1
ATOM 3906 C C . ILE A 1 503 ? 8.900 -15.491 -26.756 1.00 94.50 503 ILE A C 1
ATOM 3908 O O . ILE A 1 503 ? 8.098 -16.419 -26.643 1.00 94.50 503 ILE A O 1
ATOM 3912 N N . PRO A 1 504 ? 8.501 -14.223 -26.988 1.00 95.81 504 PRO A N 1
ATOM 3913 C CA . PRO A 1 504 ? 7.100 -13.805 -26.935 1.00 95.81 504 PRO A CA 1
ATOM 3914 C C . PRO A 1 504 ? 6.343 -14.098 -28.237 1.00 95.81 504 PRO A C 1
ATOM 3916 O O . PRO A 1 504 ? 5.880 -13.190 -28.922 1.00 95.81 504 PRO A O 1
ATOM 3919 N N . ASP A 1 505 ? 6.218 -15.372 -28.604 1.00 96.19 505 ASP A N 1
ATOM 3920 C CA . ASP A 1 505 ? 5.528 -15.819 -29.824 1.00 96.19 505 ASP A CA 1
ATOM 3921 C C . ASP A 1 505 ? 3.995 -15.836 -29.649 1.00 96.19 505 ASP A C 1
ATOM 3923 O O . ASP A 1 505 ? 3.330 -16.872 -29.693 1.00 96.19 505 ASP A O 1
ATOM 3927 N N . PHE A 1 506 ? 3.429 -14.645 -29.443 1.00 98.12 506 PHE A N 1
ATOM 3928 C CA . PHE A 1 506 ? 1.996 -14.390 -29.299 1.00 98.12 506 PHE A CA 1
ATOM 3929 C C . PHE A 1 506 ? 1.581 -13.031 -29.886 1.00 98.12 506 PHE A C 1
ATOM 3931 O O . PHE A 1 506 ? 2.423 -12.251 -30.333 1.00 98.12 506 PHE A O 1
ATOM 3938 N N . VAL A 1 507 ? 0.269 -12.767 -29.920 1.00 98.50 507 VAL A N 1
ATOM 3939 C CA . VAL A 1 507 ? -0.309 -11.474 -30.336 1.00 98.50 507 VAL A CA 1
ATOM 3940 C C . VAL A 1 507 ? -0.456 -10.569 -29.112 1.00 98.50 507 VAL A C 1
ATOM 3942 O O . VAL A 1 507 ? 0.256 -9.577 -29.004 1.00 98.50 507 VAL A O 1
ATOM 3945 N N . GLU A 1 508 ? -1.297 -10.973 -28.158 1.00 98.06 508 GLU A N 1
ATOM 3946 C CA . GLU A 1 508 ? -1.541 -10.286 -26.882 1.00 98.06 508 GLU A CA 1
ATOM 3947 C C . GLU A 1 508 ? -1.486 -11.281 -25.699 1.00 98.06 508 GLU A C 1
ATOM 3949 O O . GLU A 1 508 ? -1.657 -12.500 -25.870 1.00 98.06 508 GLU A O 1
ATOM 3954 N N . GLU A 1 509 ? -1.207 -10.749 -24.511 1.00 98.00 509 GLU A N 1
ATOM 3955 C CA . GLU A 1 509 ? -1.319 -11.378 -23.189 1.00 98.00 509 GLU A CA 1
ATOM 3956 C C . GLU A 1 509 ? -1.579 -10.286 -22.129 1.00 98.00 509 GLU A C 1
ATOM 3958 O O . GLU A 1 509 ? -1.294 -9.114 -22.384 1.00 98.00 509 GLU A O 1
ATOM 3963 N N . GLU A 1 510 ? -2.123 -10.643 -20.963 1.00 98.19 510 GLU A N 1
ATOM 3964 C CA . GLU A 1 510 ? -2.509 -9.690 -19.912 1.00 98.19 510 GLU A CA 1
ATOM 3965 C C . GLU A 1 510 ? -2.018 -10.112 -18.516 1.00 98.19 510 GLU A C 1
ATOM 3967 O O . GLU A 1 510 ? -2.217 -11.245 -18.080 1.00 98.19 510 GLU A O 1
ATOM 3972 N N . MET A 1 511 ? -1.431 -9.161 -17.787 1.00 98.56 511 MET A N 1
ATOM 3973 C CA . MET A 1 511 ? -1.202 -9.227 -16.339 1.00 98.56 511 MET A CA 1
ATOM 3974 C C . MET A 1 511 ? -2.300 -8.421 -15.643 1.00 98.56 511 MET A C 1
ATOM 3976 O O . MET A 1 511 ? -2.647 -7.344 -16.123 1.00 98.56 511 MET A O 1
ATOM 3980 N N . VAL A 1 512 ? -2.858 -8.919 -14.538 1.00 98.75 512 VAL A N 1
ATOM 3981 C CA . VAL A 1 512 ? -3.974 -8.258 -13.834 1.00 98.75 512 VAL A CA 1
ATOM 3982 C C . VAL A 1 512 ? -3.676 -8.165 -12.343 1.00 98.75 512 VAL A C 1
ATOM 3984 O O . VAL A 1 512 ? -3.292 -9.164 -11.740 1.00 98.75 512 VAL A O 1
ATOM 3987 N N . ILE A 1 513 ? -3.873 -6.985 -11.761 1.00 98.69 513 ILE A N 1
ATOM 3988 C CA . ILE A 1 513 ? -3.786 -6.696 -10.327 1.00 98.69 513 ILE A CA 1
ATOM 3989 C C . ILE A 1 513 ? -5.207 -6.558 -9.775 1.00 98.69 513 ILE A C 1
ATOM 3991 O O . ILE A 1 513 ? -6.068 -5.993 -10.446 1.00 98.69 513 ILE A O 1
ATOM 3995 N N . ASP A 1 514 ? -5.421 -7.087 -8.576 1.00 98.19 514 ASP A N 1
ATOM 3996 C CA . ASP A 1 514 ? -6.6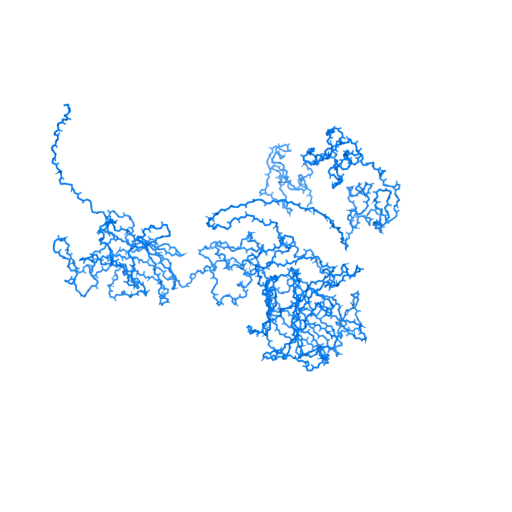77 -7.060 -7.816 1.00 98.19 514 ASP A CA 1
ATOM 3997 C C . ASP A 1 514 ? -6.555 -6.079 -6.637 1.00 98.19 514 ASP A C 1
ATOM 3999 O O . ASP A 1 514 ? -7.303 -5.116 -6.578 1.00 98.19 514 ASP A O 1
ATOM 4003 N N . TYR A 1 515 ? -5.511 -6.200 -5.805 1.00 97.75 515 TYR A N 1
ATOM 4004 C CA . TYR A 1 515 ? -5.150 -5.150 -4.844 1.00 97.75 515 TYR A CA 1
ATOM 4005 C C . TYR A 1 515 ? -3.639 -4.980 -4.677 1.00 97.75 515 TYR A C 1
ATOM 4007 O O . TYR A 1 515 ? -2.842 -5.880 -4.979 1.00 97.75 515 TYR A O 1
ATOM 4015 N N . VAL A 1 516 ? -3.262 -3.827 -4.123 1.00 98.00 516 VAL A N 1
ATOM 4016 C CA . VAL A 1 516 ? -1.916 -3.498 -3.646 1.00 98.00 516 VAL A CA 1
ATOM 4017 C C . VAL A 1 516 ? -1.992 -3.016 -2.205 1.00 98.00 516 VAL A C 1
ATOM 4019 O O . VAL A 1 516 ? -2.853 -2.217 -1.849 1.00 98.00 516 VAL A O 1
ATOM 4022 N N . LYS A 1 517 ? -1.066 -3.487 -1.373 1.00 95.06 517 LYS A N 1
ATOM 4023 C CA . LYS A 1 517 ? -1.017 -3.205 0.058 1.00 95.06 517 LYS A CA 1
ATOM 4024 C C . LYS A 1 517 ? 0.428 -3.045 0.523 1.00 95.06 517 LYS A C 1
ATOM 4026 O O . LYS A 1 517 ? 1.291 -3.843 0.172 1.00 95.06 517 LYS A O 1
ATOM 4031 N N . PHE A 1 518 ? 0.692 -2.036 1.343 1.00 94.88 518 PHE A N 1
ATOM 4032 C CA . PHE A 1 518 ? 1.972 -1.856 2.025 1.00 94.88 518 PHE A CA 1
ATOM 4033 C C . PHE A 1 518 ? 1.738 -1.476 3.487 1.00 94.88 518 PHE A C 1
ATOM 4035 O O . PHE A 1 518 ? 1.135 -0.444 3.792 1.00 94.88 518 PHE A O 1
ATOM 4042 N N . THR A 1 519 ? 2.239 -2.315 4.391 1.00 92.25 519 THR A N 1
ATOM 4043 C CA . THR A 1 519 ? 2.206 -2.092 5.838 1.00 92.25 519 THR A CA 1
ATOM 4044 C C . THR A 1 519 ? 3.640 -1.833 6.320 1.00 92.25 519 THR A C 1
ATOM 4046 O O . THR A 1 519 ? 4.460 -2.753 6.281 1.00 92.25 519 THR A O 1
ATOM 4049 N N . PRO A 1 520 ? 3.982 -0.608 6.751 1.00 91.19 520 PRO A N 1
ATOM 4050 C CA . PRO A 1 520 ? 5.357 -0.225 7.057 1.00 91.19 520 PRO A CA 1
ATOM 4051 C C . PRO A 1 520 ? 5.867 -0.862 8.357 1.00 91.19 520 PRO A C 1
ATOM 4053 O O . PRO A 1 520 ? 5.093 -1.203 9.254 1.00 91.19 520 PRO A O 1
ATOM 4056 N N . PHE A 1 521 ? 7.189 -0.974 8.485 1.00 90.00 521 PHE A N 1
ATOM 4057 C CA . PHE A 1 521 ? 7.859 -1.381 9.721 1.00 90.00 521 PHE A CA 1
ATOM 4058 C C . PHE A 1 521 ? 8.490 -0.178 10.429 1.00 90.00 521 PHE A C 1
ATOM 4060 O O . PHE A 1 521 ? 8.839 0.822 9.807 1.00 90.00 521 PHE A O 1
ATOM 4067 N N . ASN A 1 522 ? 8.680 -0.286 11.746 1.00 86.56 522 ASN A N 1
ATOM 4068 C CA . ASN A 1 522 ? 9.363 0.730 12.554 1.00 86.56 522 ASN A CA 1
ATOM 4069 C C . ASN A 1 522 ? 10.894 0.597 12.450 1.00 86.56 522 ASN A C 1
ATOM 4071 O O . ASN A 1 522 ? 11.584 0.380 13.446 1.00 86.56 522 ASN A O 1
ATOM 4075 N N . GLU A 1 523 ? 11.401 0.690 11.221 1.00 86.69 523 GLU A N 1
ATOM 4076 C CA . GLU A 1 523 ? 12.815 0.601 10.857 1.00 86.69 523 GLU A CA 1
ATOM 4077 C C . GLU A 1 523 ? 13.219 1.789 9.977 1.00 86.69 523 GLU A C 1
ATOM 4079 O O . GLU A 1 523 ? 12.461 2.241 9.120 1.00 86.69 523 GLU A O 1
ATOM 4084 N N . LEU A 1 524 ? 14.435 2.301 10.182 1.00 84.50 524 LEU A N 1
ATOM 4085 C CA . LEU A 1 524 ? 14.930 3.471 9.459 1.00 84.50 524 LEU A CA 1
ATOM 4086 C C . LEU A 1 524 ? 15.439 3.088 8.063 1.00 84.50 524 LEU A C 1
ATOM 4088 O O . LEU A 1 524 ? 16.200 2.132 7.903 1.00 84.50 524 LEU A O 1
ATOM 4092 N N . TYR A 1 525 ? 15.067 3.888 7.072 1.00 86.44 525 TYR A N 1
ATOM 4093 C CA . TYR A 1 525 ? 15.508 3.823 5.679 1.00 86.44 525 TYR A CA 1
ATOM 4094 C C . TYR A 1 525 ? 15.995 5.210 5.245 1.00 86.44 525 TYR A C 1
ATOM 4096 O O . TYR A 1 525 ? 15.549 6.220 5.786 1.00 86.44 525 TYR A O 1
ATOM 4104 N N . GLU A 1 526 ? 16.899 5.282 4.274 1.00 90.19 526 GLU A N 1
ATOM 4105 C CA . GLU A 1 526 ? 17.371 6.556 3.717 1.00 90.19 526 GLU A CA 1
ATOM 4106 C C . GLU A 1 526 ? 16.512 6.976 2.508 1.00 90.19 526 GLU A C 1
ATOM 4108 O O . GLU A 1 526 ? 15.802 6.165 1.915 1.00 90.19 526 GLU A O 1
ATOM 4113 N N . CYS A 1 527 ? 16.543 8.261 2.154 1.00 89.88 527 CYS A N 1
ATOM 4114 C CA . CYS A 1 527 ? 15.662 8.862 1.145 1.00 89.88 527 CYS A CA 1
ATOM 4115 C C . CYS A 1 527 ? 16.381 9.924 0.276 1.00 89.88 527 CYS A C 1
ATOM 4117 O O . CYS A 1 527 ? 15.968 11.085 0.258 1.00 89.88 527 CYS A O 1
ATOM 4119 N N . PRO A 1 528 ? 17.494 9.580 -0.401 1.00 91.06 528 PRO A N 1
ATOM 4120 C CA . PRO A 1 528 ? 18.176 10.509 -1.303 1.00 91.06 528 PRO A CA 1
ATOM 4121 C C . PRO A 1 528 ? 17.321 10.873 -2.530 1.00 91.06 528 PRO A C 1
ATOM 4123 O O . PRO A 1 528 ? 16.281 10.273 -2.792 1.00 91.06 528 PRO A O 1
ATOM 4126 N N . THR A 1 529 ? 17.772 11.864 -3.299 1.00 89.12 529 THR A N 1
ATOM 4127 C CA . THR A 1 529 ? 17.103 12.323 -4.526 1.00 89.12 529 THR A CA 1
ATOM 4128 C C . THR A 1 529 ? 17.393 11.383 -5.704 1.00 89.12 529 THR A C 1
ATOM 4130 O O . THR A 1 529 ? 18.543 11.004 -5.927 1.00 89.12 529 THR A O 1
ATOM 4133 N N . GLU A 1 530 ? 16.376 11.032 -6.494 1.00 90.88 530 GLU A N 1
ATOM 4134 C CA . GLU A 1 530 ? 16.573 10.363 -7.791 1.00 90.88 530 GLU A CA 1
ATOM 4135 C C . GLU A 1 530 ? 17.066 11.345 -8.863 1.00 90.88 530 GLU A C 1
ATOM 4137 O O . GLU A 1 530 ? 16.666 12.509 -8.868 1.00 90.88 530 GLU A O 1
ATOM 4142 N N . SER A 1 531 ? 17.843 10.865 -9.838 1.00 92.94 531 SER A N 1
ATOM 4143 C CA . SER A 1 531 ? 18.300 11.699 -10.967 1.00 92.94 531 SER A CA 1
ATOM 4144 C C . SER A 1 531 ? 17.173 12.068 -11.945 1.00 92.94 531 SER A C 1
ATOM 4146 O O . SER A 1 531 ? 17.221 13.117 -12.586 1.00 92.94 531 SER A O 1
ATOM 4148 N N . TYR A 1 532 ? 16.151 11.209 -12.091 1.00 91.44 532 TYR A N 1
ATOM 4149 C CA . TYR A 1 532 ? 15.106 11.354 -13.121 1.00 91.44 532 TYR A CA 1
ATOM 4150 C C . TYR A 1 532 ? 13.674 11.015 -12.632 1.00 91.44 532 TYR A C 1
ATOM 4152 O O . TYR A 1 532 ? 12.964 10.279 -13.329 1.00 91.44 532 TYR A O 1
ATOM 4160 N N . PRO A 1 533 ? 13.211 11.530 -11.472 1.00 91.25 533 PRO A N 1
ATOM 4161 C CA . PRO A 1 533 ? 11.928 11.145 -10.865 1.00 91.25 533 PRO A CA 1
ATOM 4162 C C . PRO A 1 533 ? 10.725 11.417 -11.779 1.00 91.25 533 PRO A C 1
ATOM 4164 O O . PRO A 1 533 ? 9.781 10.631 -11.796 1.00 91.25 533 PRO A O 1
ATOM 4167 N N . ASP A 1 534 ? 10.793 12.468 -12.601 1.00 93.38 534 ASP A N 1
ATOM 4168 C CA . ASP A 1 534 ? 9.699 12.924 -13.470 1.00 93.38 534 ASP A CA 1
ATOM 4169 C C . ASP A 1 534 ? 9.858 12.465 -14.938 1.00 93.38 534 ASP A C 1
ATOM 4171 O O . ASP A 1 534 ? 9.117 12.895 -15.826 1.00 93.38 534 ASP A O 1
ATOM 4175 N N . PHE A 1 535 ? 10.811 11.569 -15.240 1.00 93.50 535 PHE A N 1
ATOM 4176 C CA . PHE A 1 535 ? 11.079 11.133 -16.615 1.00 93.50 535 PHE A CA 1
ATOM 4177 C C . PHE A 1 535 ? 10.341 9.849 -17.030 1.00 93.50 535 PHE A C 1
ATOM 4179 O O . PHE A 1 535 ? 10.476 8.778 -16.428 1.00 93.50 535 PHE A O 1
ATOM 4186 N N . GLY A 1 536 ? 9.674 9.922 -18.188 1.00 94.88 536 GLY A N 1
ATOM 4187 C CA . GLY A 1 536 ? 9.161 8.744 -18.888 1.00 94.88 536 GLY A CA 1
ATOM 4188 C C . GLY A 1 536 ? 7.814 8.230 -18.370 1.00 94.88 536 GLY A C 1
ATOM 4189 O O . GLY A 1 536 ? 7.567 7.021 -18.341 1.00 94.88 536 GLY A O 1
ATOM 4190 N N . TRP A 1 537 ? 6.953 9.155 -17.958 1.00 96.94 537 TRP A N 1
ATOM 4191 C CA . TRP A 1 537 ? 5.574 8.914 -17.534 1.00 96.94 537 TRP A CA 1
ATOM 4192 C C . TRP A 1 537 ? 4.576 9.341 -18.620 1.00 96.94 537 TRP A C 1
ATOM 4194 O O . TRP A 1 537 ? 4.963 9.914 -19.641 1.00 96.94 537 TRP A O 1
ATOM 4204 N N . ALA A 1 538 ? 3.296 9.027 -18.425 1.00 96.75 538 ALA A N 1
ATOM 4205 C CA . ALA A 1 538 ? 2.240 9.297 -19.395 1.00 96.75 538 ALA A CA 1
ATOM 4206 C C . ALA A 1 538 ? 2.172 10.780 -19.841 1.00 96.75 538 ALA A C 1
ATOM 4208 O O . ALA A 1 538 ? 2.344 11.692 -19.028 1.00 96.75 538 ALA A O 1
ATOM 4209 N N . PRO A 1 539 ? 1.893 11.060 -21.131 1.00 93.12 539 PRO A N 1
ATOM 4210 C CA . PRO A 1 539 ? 1.702 12.428 -21.602 1.00 93.12 539 PRO A CA 1
ATOM 4211 C C . PRO A 1 539 ? 0.545 13.118 -20.869 1.00 93.12 539 PRO A C 1
ATOM 4213 O O . PRO A 1 539 ? -0.605 12.704 -21.001 1.00 93.12 539 PRO A O 1
ATOM 4216 N N . GLY A 1 540 ? 0.852 14.188 -20.134 1.00 91.25 540 GLY A N 1
ATOM 4217 C CA . GLY A 1 540 ? -0.123 14.932 -19.332 1.00 91.25 540 GLY A CA 1
ATOM 4218 C C . GLY A 1 540 ? -0.111 14.619 -17.833 1.00 91.25 540 GLY A C 1
ATOM 4219 O O . GLY A 1 540 ? -0.883 15.248 -17.119 1.00 91.25 540 GLY A O 1
ATOM 4220 N N . THR A 1 541 ? 0.761 13.725 -17.345 1.00 93.69 541 THR A N 1
ATOM 4221 C CA . THR A 1 541 ? 0.980 13.533 -15.901 1.00 93.69 541 THR A CA 1
ATOM 4222 C C . THR A 1 541 ? 1.308 14.862 -15.217 1.00 93.69 541 THR A C 1
ATOM 4224 O O . THR A 1 541 ? 2.313 15.500 -15.534 1.00 93.69 541 THR A O 1
ATOM 4227 N N . ASP A 1 542 ? 0.481 15.251 -14.249 1.00 91.75 542 ASP A N 1
ATOM 4228 C CA . ASP A 1 542 ? 0.758 16.357 -13.334 1.00 91.75 542 ASP A CA 1
ATOM 4229 C C . ASP A 1 542 ? 1.602 15.843 -12.158 1.00 91.75 542 ASP A C 1
ATOM 4231 O O . ASP A 1 542 ? 1.207 14.890 -11.483 1.00 91.75 542 ASP A O 1
ATOM 4235 N N . PHE A 1 543 ? 2.765 16.451 -11.913 1.00 87.81 543 PHE A N 1
ATOM 4236 C CA . PHE A 1 543 ? 3.688 16.082 -10.830 1.00 87.81 543 PHE A CA 1
ATOM 4237 C C . PHE A 1 543 ? 3.448 16.853 -9.526 1.00 87.81 543 PHE A C 1
ATOM 4239 O O . PHE A 1 543 ? 4.054 16.509 -8.515 1.00 87.81 543 PHE A O 1
ATOM 4246 N N . THR A 1 544 ? 2.552 17.846 -9.518 1.00 82.56 544 THR A N 1
ATOM 4247 C CA . THR A 1 544 ? 2.107 18.549 -8.301 1.00 82.56 544 THR A CA 1
ATOM 4248 C C . THR A 1 544 ? 1.097 17.721 -7.499 1.00 82.56 544 THR A C 1
ATOM 4250 O O . THR A 1 544 ? 1.064 17.799 -6.271 1.00 82.56 544 THR A O 1
ATOM 4253 N N . LEU A 1 545 ? 0.325 16.857 -8.170 1.00 73.81 545 LEU A N 1
ATOM 4254 C CA . LEU A 1 545 ? -0.562 15.894 -7.514 1.00 73.81 545 LEU A CA 1
ATOM 4255 C C . LEU A 1 545 ? 0.233 14.909 -6.642 1.00 73.81 545 LEU A C 1
ATOM 4257 O O . LEU A 1 545 ? 1.289 14.410 -7.038 1.00 73.81 545 LEU A O 1
ATOM 4261 N N . GLY A 1 546 ? -0.289 14.613 -5.452 1.00 59.66 546 GLY A N 1
ATOM 4262 C CA . GLY A 1 546 ? 0.367 13.738 -4.477 1.00 59.66 546 GLY A CA 1
ATOM 4263 C C . GLY A 1 546 ? 1.557 14.365 -3.736 1.00 59.66 546 GLY A C 1
ATOM 4264 O O . GLY A 1 546 ? 2.170 13.682 -2.926 1.00 59.66 546 GLY A O 1
ATOM 4265 N N . GLN A 1 547 ? 1.883 15.650 -3.941 1.00 57.09 547 GLN A N 1
ATOM 4266 C CA . GLN A 1 547 ? 2.946 16.320 -3.170 1.00 57.09 547 GLN A CA 1
ATOM 4267 C C . GLN A 1 547 ? 2.558 16.650 -1.712 1.00 57.09 547 GLN A C 1
ATOM 4269 O O . GLN A 1 547 ? 3.398 17.135 -0.960 1.00 57.09 547 GLN A O 1
ATOM 4274 N N . GLU A 1 548 ? 1.339 16.322 -1.264 1.00 55.25 548 GLU A N 1
ATOM 4275 C CA . GLU A 1 548 ? 0.903 16.409 0.146 1.00 55.25 548 GLU A CA 1
ATOM 4276 C C . GLU A 1 548 ? 1.521 15.321 1.057 1.00 55.25 548 GLU A C 1
ATOM 4278 O O . GLU A 1 548 ? 0.926 14.898 2.049 1.00 55.25 548 GLU A O 1
ATOM 4283 N N . HIS A 1 549 ? 2.730 14.851 0.742 1.00 61.03 549 HIS A N 1
ATOM 4284 C CA . HIS A 1 549 ? 3.485 13.991 1.641 1.00 61.03 549 HIS A CA 1
ATOM 4285 C C . HIS A 1 549 ? 3.967 14.800 2.843 1.00 61.03 549 HIS A C 1
ATOM 4287 O O . HIS A 1 549 ? 4.841 15.660 2.724 1.00 61.03 549 HIS A O 1
ATOM 4293 N N . GLU A 1 550 ? 3.427 14.490 4.020 1.00 66.44 550 GLU A N 1
ATOM 4294 C CA . GLU A 1 550 ? 3.987 14.974 5.274 1.00 66.44 550 GLU A CA 1
ATOM 4295 C C . GLU A 1 550 ? 5.443 14.496 5.374 1.00 66.44 550 GLU A C 1
ATOM 4297 O O . GLU A 1 550 ? 5.750 13.305 5.278 1.00 66.44 550 GLU A O 1
ATOM 4302 N N . ILE A 1 551 ? 6.358 15.458 5.489 1.00 73.94 551 ILE A N 1
ATOM 4303 C CA . ILE A 1 551 ? 7.790 15.207 5.636 1.00 73.94 551 ILE A CA 1
ATOM 4304 C C . ILE A 1 551 ? 8.075 14.984 7.119 1.00 73.94 551 ILE A C 1
ATOM 4306 O O . ILE A 1 551 ? 7.575 15.715 7.978 1.00 73.94 551 ILE A O 1
ATOM 4310 N N . CYS A 1 552 ? 8.926 14.005 7.416 1.00 73.06 552 CYS A N 1
ATOM 4311 C CA . CYS A 1 552 ? 9.412 13.712 8.755 1.00 73.06 552 CYS A CA 1
ATOM 4312 C C . CYS A 1 552 ? 10.116 14.955 9.326 1.00 73.06 552 CYS A C 1
ATOM 4314 O O . CYS A 1 552 ? 11.268 15.254 9.004 1.00 73.06 552 CYS A O 1
ATOM 4316 N N . ASN A 1 553 ? 9.405 15.714 10.159 1.00 66.06 553 ASN A N 1
ATOM 4317 C CA . ASN A 1 553 ? 9.956 16.859 10.873 1.00 66.06 553 ASN A CA 1
ATOM 4318 C C . ASN A 1 553 ? 10.861 16.377 12.019 1.00 66.06 553 ASN A C 1
ATOM 4320 O O . ASN A 1 553 ? 10.710 15.266 12.528 1.00 66.06 553 ASN A O 1
ATOM 4324 N N . SER A 1 554 ? 11.824 17.202 12.440 1.00 48.62 554 SER A N 1
ATOM 4325 C CA . SER A 1 554 ? 12.800 16.810 13.466 1.00 48.62 554 SER A CA 1
ATOM 4326 C C . SER A 1 554 ? 12.115 16.392 14.776 1.00 48.62 554 SER A C 1
ATOM 4328 O O . SER A 1 554 ? 11.433 17.210 15.394 1.00 48.62 554 SER A O 1
ATOM 4330 N N . VAL A 1 555 ? 12.339 15.134 15.177 1.00 40.12 555 VAL A N 1
ATOM 4331 C CA . VAL A 1 555 ? 11.670 14.386 16.261 1.00 40.12 555 VAL A CA 1
ATOM 4332 C C . VAL A 1 555 ? 11.136 15.256 17.417 1.00 40.12 555 VAL A C 1
ATOM 4334 O O . VAL A 1 555 ? 11.933 15.798 18.192 1.00 40.12 555 VAL A O 1
ATOM 4337 N N . PRO A 1 556 ? 9.803 15.316 17.619 1.00 31.53 556 PRO A N 1
ATOM 4338 C CA . PRO A 1 556 ? 9.206 15.871 18.829 1.00 31.53 556 PRO A CA 1
ATOM 4339 C C . PRO A 1 556 ? 9.629 15.058 20.061 1.00 31.53 556 PRO A C 1
ATOM 4341 O O . PRO A 1 556 ? 9.259 13.897 20.227 1.00 31.53 556 PRO A O 1
ATOM 4344 N N . SER A 1 557 ? 10.415 15.663 20.952 1.00 34.12 557 SER A N 1
ATOM 4345 C CA . SER A 1 557 ? 10.947 15.008 22.152 1.00 34.12 557 SER A CA 1
ATOM 4346 C C . SER A 1 557 ? 9.925 14.938 23.298 1.00 34.12 557 SER A C 1
ATOM 4348 O O . SER A 1 557 ? 10.101 15.538 24.359 1.00 34.12 557 SER A O 1
ATOM 4350 N N . SER A 1 558 ? 8.862 14.156 23.094 1.00 28.31 558 SER A N 1
ATOM 4351 C CA . SER A 1 558 ? 7.865 13.822 24.122 1.00 28.31 558 SER A CA 1
ATOM 4352 C C . SER A 1 558 ? 8.214 12.494 24.823 1.00 28.31 558 SER A C 1
ATOM 4354 O O . SER A 1 558 ? 8.622 11.540 24.158 1.00 28.31 558 SER A O 1
ATOM 4356 N N . PRO A 1 559 ? 8.117 12.398 26.164 1.00 32.19 559 PRO A N 1
ATOM 4357 C CA . PRO A 1 559 ? 8.745 11.304 26.905 1.00 32.19 559 PRO A CA 1
ATOM 4358 C C . PRO A 1 559 ? 7.867 10.051 27.030 1.00 32.19 559 PRO A C 1
ATOM 4360 O O . PRO A 1 559 ? 6.811 10.084 27.660 1.00 32.19 559 PRO A O 1
ATOM 4363 N N . VAL A 1 560 ? 8.384 8.903 26.581 1.00 29.64 560 VAL A N 1
ATOM 4364 C CA . VAL A 1 560 ? 7.902 7.589 27.042 1.00 29.64 560 VAL A CA 1
ATOM 4365 C C . VAL A 1 560 ? 8.222 7.454 28.535 1.00 29.64 560 VAL A C 1
ATOM 4367 O O . VAL A 1 560 ? 9.387 7.387 28.936 1.00 29.64 560 VAL A O 1
ATOM 4370 N N . SER A 1 561 ? 7.190 7.444 29.378 1.00 28.50 561 SER A N 1
ATOM 4371 C CA . SER A 1 561 ? 7.338 7.444 30.834 1.00 28.50 561 SER A CA 1
ATOM 4372 C C . SER A 1 561 ? 7.713 6.062 31.384 1.00 28.50 561 SER A C 1
ATOM 4374 O O . SER A 1 561 ? 6.841 5.261 31.713 1.00 28.50 561 SER A O 1
ATOM 4376 N N . SER A 1 562 ? 9.014 5.819 31.554 1.00 29.62 562 SER A N 1
ATOM 4377 C CA . SER A 1 562 ? 9.560 4.657 32.273 1.00 29.62 562 SER A CA 1
ATOM 4378 C C . SER A 1 562 ? 10.283 5.096 33.560 1.00 29.62 562 SER A C 1
ATOM 4380 O O . SER A 1 562 ? 11.026 6.083 33.529 1.00 29.62 562 SER A O 1
ATOM 4382 N N . PRO A 1 563 ? 10.093 4.410 34.706 1.00 28.23 563 PRO A N 1
ATOM 4383 C CA . PRO A 1 563 ? 10.634 4.847 35.994 1.00 28.23 563 PRO A CA 1
ATOM 4384 C C . PRO A 1 563 ? 12.166 4.726 36.077 1.00 28.23 563 PRO A C 1
ATOM 4386 O O . PRO A 1 563 ? 12.774 3.777 35.587 1.00 28.23 563 PRO A O 1
ATOM 4389 N N . VAL A 1 564 ? 12.797 5.708 36.730 1.00 27.50 564 VAL A N 1
ATOM 4390 C CA . VAL A 1 564 ? 14.253 5.933 36.704 1.00 27.50 564 VAL A CA 1
ATOM 4391 C C . VAL A 1 564 ? 14.982 5.288 37.888 1.00 27.50 564 VAL A C 1
ATOM 4393 O O . VAL A 1 564 ? 14.596 5.480 39.040 1.00 27.50 564 VAL A O 1
ATOM 4396 N N . SER A 1 565 ? 16.140 4.669 37.624 1.00 29.91 565 SER A N 1
ATOM 4397 C CA . SER A 1 565 ? 17.178 4.412 38.638 1.00 29.91 565 SER A CA 1
ATOM 4398 C C . SER A 1 565 ? 18.606 4.597 38.085 1.00 29.91 565 SER A C 1
ATOM 4400 O O . SER A 1 565 ? 19.202 3.674 37.533 1.00 29.91 565 SER A O 1
ATOM 4402 N N . SER A 1 566 ? 19.156 5.804 38.241 1.00 28.50 566 SER A N 1
ATOM 4403 C CA . SER A 1 566 ? 20.549 6.199 37.920 1.00 28.50 566 SER A CA 1
ATOM 4404 C C . SER A 1 566 ? 21.553 5.700 39.004 1.00 28.50 566 SER A C 1
ATOM 4406 O O . SER A 1 566 ? 21.064 5.240 40.041 1.00 28.50 566 SER A O 1
ATOM 4408 N N . PRO A 1 567 ? 22.915 5.791 38.873 1.00 37.66 567 PRO A N 1
ATOM 4409 C CA . PRO A 1 567 ? 23.638 7.072 38.680 1.00 37.66 567 PRO A CA 1
ATOM 4410 C C . PRO A 1 567 ? 25.027 7.104 37.951 1.00 37.66 567 PRO A C 1
ATOM 4412 O O . PRO A 1 567 ? 25.953 6.379 38.291 1.00 37.66 567 PRO A O 1
ATOM 4415 N N . ILE A 1 568 ? 25.206 8.135 37.104 1.00 27.52 568 ILE A N 1
ATOM 4416 C CA . ILE A 1 568 ? 26.349 9.098 37.046 1.00 27.52 568 ILE A CA 1
ATOM 4417 C C . ILE A 1 568 ? 27.800 8.608 36.763 1.00 27.52 568 ILE A C 1
ATOM 4419 O O . ILE A 1 568 ? 28.453 8.036 37.632 1.00 27.52 568 ILE A O 1
ATOM 4423 N N . SER A 1 569 ? 28.405 9.076 35.649 1.00 27.11 569 SER A N 1
ATOM 4424 C CA . SER A 1 569 ? 29.666 9.886 35.612 1.00 27.11 569 SER A CA 1
ATOM 4425 C C . SER A 1 569 ? 30.039 10.391 34.184 1.00 27.11 569 SER A C 1
ATOM 4427 O O . SER A 1 569 ? 29.392 10.016 33.215 1.00 27.11 569 SER A O 1
ATOM 4429 N N . VAL A 1 570 ? 31.009 11.319 34.070 1.00 25.98 570 VAL A N 1
ATOM 4430 C CA . VAL A 1 570 ? 31.386 12.172 32.892 1.00 25.98 570 VAL A CA 1
ATOM 4431 C C . VAL A 1 570 ? 32.904 12.506 32.938 1.00 25.98 570 VAL A C 1
ATOM 4433 O O . VAL A 1 570 ? 33.489 12.202 33.984 1.00 25.98 570 VAL A O 1
ATOM 4436 N N . PRO A 1 571 ? 33.564 13.215 31.971 1.00 38.88 571 PRO A N 1
ATOM 4437 C CA . PRO A 1 571 ? 33.219 13.660 30.590 1.00 38.88 571 PRO A CA 1
ATOM 4438 C C . PRO A 1 571 ? 34.237 13.061 29.536 1.00 38.88 571 PRO A C 1
ATOM 4440 O O . PRO A 1 571 ? 34.594 11.906 29.741 1.00 38.88 571 PRO A O 1
ATOM 4443 N N . SER A 1 572 ? 34.751 13.609 28.401 1.00 27.31 572 SER A N 1
ATOM 4444 C CA . SER A 1 572 ? 34.868 14.971 27.798 1.00 27.31 572 SER A CA 1
ATOM 4445 C C . SER A 1 572 ? 35.291 14.996 26.295 1.00 27.31 572 SER A C 1
ATOM 4447 O O . SER A 1 572 ? 36.000 14.101 25.849 1.00 27.31 572 SER A O 1
ATOM 4449 N N . SER A 1 573 ? 35.063 16.152 25.637 1.00 28.64 573 SER A N 1
ATOM 4450 C CA . SER A 1 573 ? 35.870 16.808 24.558 1.00 28.64 573 SER A CA 1
ATOM 4451 C C . SER A 1 573 ? 35.682 16.460 23.046 1.00 28.64 573 SER A C 1
ATOM 4453 O O . SER A 1 573 ? 35.310 15.333 22.737 1.00 28.64 573 SER A O 1
ATOM 4455 N N . PRO A 1 574 ? 35.944 17.410 22.095 1.00 37.19 574 PRO A N 1
ATOM 4456 C CA . PRO A 1 574 ? 35.472 17.342 20.689 1.00 37.19 574 PRO A CA 1
ATOM 4457 C C . PRO A 1 574 ? 36.554 17.465 19.574 1.00 37.19 574 PRO A C 1
ATOM 4459 O O . PRO A 1 574 ? 37.669 17.918 19.838 1.00 37.19 574 PRO A O 1
ATOM 4462 N N . VAL A 1 575 ? 36.199 17.163 18.307 1.00 26.12 575 VAL A N 1
ATOM 4463 C CA . VAL A 1 575 ? 37.005 17.434 17.081 1.00 26.12 575 VAL A CA 1
ATOM 4464 C C . VAL A 1 575 ? 36.108 17.840 15.879 1.00 26.12 575 VAL A C 1
ATOM 4466 O O . VAL A 1 575 ? 34.971 17.404 15.779 1.00 26.12 575 VAL A O 1
ATOM 4469 N N . SER A 1 576 ? 36.653 18.705 15.017 1.00 26.86 576 SER A N 1
ATOM 4470 C CA . SER A 1 576 ? 36.124 19.551 13.917 1.00 26.86 576 SER A CA 1
ATOM 4471 C C . SER A 1 576 ? 35.283 18.988 12.740 1.00 26.86 576 SER A C 1
ATOM 4473 O O . SER A 1 576 ? 35.369 17.818 12.388 1.00 26.86 576 SER A O 1
ATOM 4475 N N . SER A 1 577 ? 34.607 19.943 12.071 1.00 25.77 577 SER A N 1
ATOM 4476 C CA . SER A 1 577 ? 33.949 20.017 10.732 1.00 25.77 577 SER A CA 1
ATOM 4477 C C . SER A 1 577 ? 34.880 19.699 9.511 1.00 25.77 577 SER A C 1
ATOM 4479 O O . SER A 1 577 ? 36.046 19.405 9.797 1.00 25.77 577 SER A O 1
ATOM 4481 N N . PRO A 1 578 ? 34.492 19.786 8.188 1.00 35.09 578 PRO A N 1
ATOM 4482 C CA . PRO A 1 578 ? 33.447 20.650 7.563 1.00 35.09 578 PRO A CA 1
ATOM 4483 C C . PRO A 1 578 ? 32.601 20.153 6.335 1.00 35.09 578 PRO A C 1
ATOM 4485 O O . PRO A 1 578 ? 33.029 19.318 5.550 1.00 35.09 578 PRO A O 1
ATOM 4488 N N . ILE A 1 579 ? 31.431 20.796 6.152 1.00 29.86 579 ILE A N 1
ATOM 4489 C CA . ILE A 1 579 ? 30.842 21.432 4.930 1.00 29.86 579 ILE A CA 1
ATOM 4490 C C . ILE A 1 579 ? 31.094 20.816 3.526 1.00 29.86 579 ILE A C 1
ATOM 4492 O O . ILE A 1 579 ? 32.221 20.876 3.037 1.00 29.86 579 ILE A O 1
ATOM 4496 N N . SER A 1 580 ? 30.025 20.459 2.780 1.00 26.09 580 SER A N 1
ATOM 4497 C CA . SER A 1 580 ? 29.594 21.124 1.506 1.00 26.09 580 SER A CA 1
ATOM 4498 C C . SER A 1 580 ? 28.326 20.513 0.848 1.00 26.09 580 SER A C 1
ATOM 4500 O O . SER A 1 580 ? 27.987 19.360 1.086 1.00 26.09 580 SER A O 1
ATOM 4502 N N . THR A 1 581 ? 27.627 21.329 0.045 1.00 35.03 581 THR A N 1
ATOM 4503 C CA . THR A 1 581 ? 26.470 21.053 -0.862 1.00 35.03 581 THR A CA 1
ATOM 4504 C C . THR A 1 581 ? 26.848 21.609 -2.277 1.00 35.03 581 THR A C 1
ATOM 4506 O O . THR A 1 581 ? 28.064 21.736 -2.470 1.00 35.03 581 THR A O 1
ATOM 4509 N N . PRO A 1 582 ? 25.992 22.051 -3.254 1.00 53.78 582 PRO A N 1
ATOM 4510 C CA . PRO A 1 582 ? 24.522 21.972 -3.514 1.00 53.78 582 PRO A CA 1
ATOM 4511 C C . PRO A 1 582 ? 24.127 21.742 -5.033 1.00 53.78 582 PRO A C 1
ATOM 4513 O O . PRO A 1 582 ? 24.994 21.411 -5.833 1.00 53.78 582 PRO A O 1
ATOM 4516 N N . VAL A 1 583 ? 22.864 22.062 -5.436 1.00 33.59 583 VAL A N 1
ATOM 4517 C CA . VAL A 1 583 ? 22.361 22.454 -6.812 1.00 33.59 583 VAL A CA 1
ATOM 4518 C C . VAL A 1 583 ? 22.033 21.327 -7.842 1.00 33.59 583 VAL A C 1
ATOM 4520 O O . VAL A 1 583 ? 22.765 20.352 -7.899 1.00 33.59 583 VAL A O 1
ATOM 4523 N N . SER A 1 584 ? 21.094 21.465 -8.813 1.00 40.38 584 SER A N 1
ATOM 4524 C CA . SER A 1 584 ? 19.602 21.617 -8.784 1.00 40.38 584 SER A CA 1
ATOM 4525 C C . SER A 1 584 ? 18.940 21.693 -10.203 1.00 40.38 584 SER A C 1
ATOM 4527 O O . SER A 1 584 ? 19.520 22.288 -11.107 1.00 40.38 584 SER A O 1
ATOM 4529 N N . SER A 1 585 ? 17.677 21.221 -10.346 1.00 36.78 585 SER A N 1
ATOM 4530 C CA . SER A 1 585 ? 16.627 21.647 -11.339 1.00 36.78 585 SER A CA 1
ATOM 4531 C C . SER A 1 585 ? 16.956 21.538 -12.864 1.00 36.78 585 SER A C 1
ATOM 4533 O O . SER A 1 585 ? 18.007 20.987 -13.183 1.00 36.78 585 SER A O 1
ATOM 4535 N N . PRO A 1 586 ? 16.156 22.041 -13.862 1.00 57.91 586 PRO A N 1
ATOM 4536 C CA . PRO A 1 586 ? 14.742 22.529 -13.972 1.00 57.91 586 PRO A CA 1
ATOM 4537 C C . PRO A 1 586 ? 13.891 21.744 -15.057 1.00 57.91 586 PRO A C 1
ATOM 4539 O O . PRO A 1 586 ? 14.334 20.686 -15.480 1.00 57.91 586 PRO A O 1
ATOM 4542 N N . VAL A 1 587 ? 12.663 22.077 -15.551 1.00 34.41 587 VAL A N 1
ATOM 4543 C CA . VAL A 1 587 ? 12.217 23.225 -16.415 1.00 34.41 587 VAL A CA 1
ATOM 4544 C C . VAL A 1 587 ? 10.671 23.330 -16.637 1.00 34.41 587 VAL A C 1
ATOM 4546 O O . VAL A 1 587 ? 10.032 22.398 -17.106 1.00 34.41 587 VAL A O 1
ATOM 4549 N N . SER A 1 588 ? 10.152 24.548 -16.392 1.00 34.97 588 SER A N 1
ATOM 4550 C CA . SER A 1 588 ? 8.977 25.342 -16.876 1.00 34.97 588 SER A CA 1
ATOM 4551 C C . SER A 1 588 ? 7.785 24.850 -17.751 1.00 34.97 588 SER A C 1
ATOM 4553 O O . SER A 1 588 ? 7.853 23.965 -18.598 1.00 34.97 588 SER A O 1
ATOM 4555 N N . SER A 1 589 ? 6.690 25.633 -17.651 1.00 28.88 589 SER A N 1
ATOM 4556 C CA . SER A 1 589 ? 5.750 26.006 -18.741 1.00 28.88 589 SER A CA 1
ATOM 4557 C C . SER A 1 589 ? 5.264 27.484 -18.544 1.00 28.88 589 SER A C 1
ATOM 4559 O O . SER A 1 589 ? 6.040 28.242 -17.960 1.00 28.88 589 SER A O 1
ATOM 4561 N N . PRO A 1 590 ? 4.162 28.010 -19.136 1.00 38.47 590 PRO A N 1
ATOM 4562 C CA . PRO A 1 590 ? 4.217 29.148 -20.063 1.00 38.47 590 PRO A CA 1
ATOM 4563 C C . PRO A 1 590 ? 3.909 30.544 -19.467 1.00 38.47 590 PRO A C 1
ATOM 4565 O O . PRO A 1 590 ? 3.615 30.714 -18.291 1.00 38.47 590 PRO A O 1
ATOM 4568 N N . VAL A 1 591 ? 4.013 31.566 -20.325 1.00 41.59 591 VAL A N 1
ATOM 4569 C CA . VAL A 1 591 ? 4.416 32.938 -19.967 1.00 41.59 591 VAL A CA 1
ATOM 4570 C C . VAL A 1 591 ? 3.269 33.960 -19.995 1.00 41.59 591 VAL A C 1
ATOM 4572 O O . VAL A 1 591 ? 2.695 34.228 -21.053 1.00 41.59 591 VAL A O 1
ATOM 4575 N N . SER A 1 592 ? 3.031 34.639 -18.871 1.00 48.00 592 SER A N 1
ATOM 4576 C CA . SER A 1 592 ? 2.477 36.002 -18.833 1.00 48.00 592 SER A CA 1
ATOM 4577 C C . SER A 1 592 ? 3.605 37.046 -18.832 1.00 48.00 592 SER A C 1
ATOM 4579 O O . SER A 1 592 ? 4.749 36.726 -18.516 1.00 48.00 592 SER A O 1
ATOM 4581 N N . GLY A 1 593 ? 3.307 38.305 -19.178 1.00 53.22 593 GLY A N 1
ATOM 4582 C CA . GLY A 1 593 ? 4.291 39.392 -19.055 1.00 53.22 593 GLY A CA 1
ATOM 4583 C C . GLY A 1 593 ? 4.776 39.551 -17.602 1.00 53.22 593 GLY A C 1
ATOM 4584 O O . GLY A 1 593 ? 3.973 39.329 -16.693 1.00 53.22 593 GLY A O 1
ATOM 4585 N N . PRO A 1 594 ? 6.057 39.899 -17.373 1.00 62.47 594 PRO A N 1
ATOM 4586 C CA . PRO A 1 594 ? 6.659 39.894 -16.041 1.00 62.47 594 PRO A CA 1
ATOM 4587 C C . PRO A 1 594 ? 6.061 40.958 -15.116 1.00 62.47 594 PRO A C 1
ATOM 4589 O O . PRO A 1 594 ? 5.618 42.019 -15.569 1.00 62.47 594 PRO A O 1
ATOM 4592 N N . SER A 1 595 ? 6.095 40.692 -13.810 1.00 70.19 595 SER A N 1
ATOM 4593 C CA . SER A 1 595 ? 5.714 41.667 -12.790 1.00 70.19 595 SER A CA 1
ATOM 4594 C C . SER A 1 595 ? 6.692 42.852 -12.789 1.00 70.19 595 SER A C 1
ATOM 4596 O O . SER A 1 595 ? 7.887 42.655 -13.030 1.00 70.19 595 SER A O 1
ATOM 4598 N N . PRO A 1 596 ? 6.250 44.082 -12.457 1.00 61.41 596 PRO A N 1
ATOM 4599 C CA . PRO A 1 596 ? 7.162 45.198 -12.206 1.00 61.41 596 PRO A CA 1
ATOM 4600 C C . PRO A 1 596 ? 8.255 44.861 -11.180 1.00 61.41 596 PRO A C 1
ATOM 4602 O O . PRO A 1 596 ? 9.385 45.315 -11.333 1.00 61.41 596 PRO A O 1
ATOM 4605 N N . THR A 1 597 ? 7.945 44.023 -10.183 1.00 70.44 597 THR A N 1
ATOM 4606 C CA . THR A 1 597 ? 8.911 43.530 -9.188 1.00 70.44 597 THR A CA 1
ATOM 4607 C C . THR A 1 597 ? 10.003 42.672 -9.828 1.00 70.44 597 THR A C 1
ATOM 4609 O O . THR A 1 597 ? 11.183 42.907 -9.580 1.00 70.44 597 THR A O 1
ATOM 4612 N N . ASP A 1 598 ? 9.630 41.731 -10.701 1.00 75.81 598 ASP A N 1
ATOM 4613 C CA . ASP A 1 598 ? 10.576 40.853 -11.402 1.00 75.81 598 ASP A CA 1
ATOM 4614 C C . ASP A 1 598 ? 11.514 41.665 -12.307 1.00 75.81 598 ASP A C 1
ATOM 4616 O O . ASP A 1 598 ? 12.688 41.338 -12.449 1.00 75.81 598 ASP A O 1
ATOM 4620 N N . VAL A 1 599 ? 11.010 42.752 -12.906 1.00 78.69 599 VAL A N 1
ATOM 4621 C CA . VAL A 1 599 ? 11.819 43.664 -13.728 1.00 78.69 599 VAL A CA 1
ATOM 4622 C C . VAL A 1 599 ? 12.833 44.435 -12.878 1.00 78.69 599 VAL A C 1
ATOM 4624 O O . VAL A 1 599 ? 13.976 44.577 -13.305 1.00 78.69 599 VAL A O 1
ATOM 4627 N N . THR A 1 600 ? 12.472 44.885 -11.671 1.00 72.62 600 THR A N 1
ATOM 4628 C CA . THR A 1 600 ? 13.442 45.481 -10.732 1.00 72.62 600 THR A CA 1
ATOM 4629 C C . THR A 1 600 ? 14.513 44.464 -10.334 1.00 72.62 600 THR A C 1
ATOM 4631 O O . THR A 1 600 ? 15.701 44.740 -10.487 1.00 72.62 600 THR A O 1
ATOM 4634 N N . LEU A 1 601 ? 14.102 43.261 -9.918 1.00 75.62 601 LEU A N 1
ATOM 4635 C CA . LEU A 1 601 ? 15.015 42.175 -9.547 1.00 75.62 601 LEU A CA 1
ATOM 4636 C C . LEU A 1 601 ? 15.949 41.783 -10.705 1.00 75.62 601 LEU A C 1
ATOM 4638 O O . LEU A 1 601 ? 17.135 41.559 -10.481 1.00 75.62 601 LEU A O 1
ATOM 4642 N N . TYR A 1 602 ? 15.457 41.779 -11.947 1.00 85.56 602 TYR A N 1
ATOM 4643 C CA . TYR A 1 602 ? 16.275 41.536 -13.136 1.00 85.56 602 TYR A CA 1
ATOM 4644 C C . TYR A 1 602 ? 17.366 42.592 -13.321 1.00 85.56 602 TYR A C 1
ATOM 4646 O O . TYR A 1 602 ? 18.515 42.246 -13.583 1.00 85.56 602 TYR A O 1
ATOM 4654 N N . LEU A 1 603 ? 17.022 43.874 -13.181 1.00 80.69 603 LEU A N 1
ATOM 4655 C CA . LEU A 1 603 ? 17.978 44.975 -13.322 1.00 80.69 603 LEU A CA 1
ATOM 4656 C C . LEU A 1 603 ? 19.037 44.960 -12.209 1.00 80.69 603 LEU A C 1
ATOM 4658 O O . LEU A 1 603 ? 20.157 45.424 -12.426 1.00 80.69 603 LEU A O 1
ATOM 4662 N N . GLU A 1 604 ? 18.700 44.435 -11.033 1.00 79.12 604 GLU A N 1
ATOM 4663 C CA . GLU A 1 604 ? 19.546 44.476 -9.841 1.00 79.12 604 GLU A CA 1
ATOM 4664 C C . GLU A 1 604 ? 20.407 43.220 -9.645 1.00 79.12 604 GLU A C 1
ATOM 4666 O O . GLU A 1 604 ? 21.612 43.352 -9.424 1.00 79.12 604 GLU A O 1
ATOM 4671 N N . TYR A 1 605 ? 19.837 42.025 -9.828 1.00 80.94 605 TYR A N 1
ATOM 4672 C CA . TYR A 1 605 ? 20.476 40.720 -9.589 1.00 80.94 605 TYR A CA 1
ATOM 4673 C C . TYR A 1 605 ? 20.626 39.859 -10.861 1.00 80.94 605 TYR A C 1
ATOM 4675 O O . TYR A 1 605 ? 21.358 38.870 -10.863 1.00 80.94 605 TYR A O 1
ATOM 4683 N N . GLY A 1 606 ? 20.006 40.251 -11.978 1.00 84.25 606 GLY A N 1
ATOM 4684 C CA . GLY A 1 606 ? 20.000 39.481 -13.224 1.00 84.25 606 GLY A CA 1
ATOM 4685 C C . GLY A 1 606 ? 18.861 38.458 -13.302 1.00 84.25 606 GLY A C 1
ATOM 4686 O O . GLY A 1 606 ? 17.978 38.394 -12.453 1.00 84.25 606 GLY A O 1
ATOM 4687 N N . CYS A 1 607 ? 18.847 37.652 -14.364 1.00 89.38 607 CYS A N 1
ATOM 4688 C CA . CYS A 1 607 ? 17.747 36.718 -14.648 1.00 89.38 607 CYS A CA 1
ATOM 4689 C C . CYS A 1 607 ? 17.888 35.315 -14.039 1.00 89.38 607 CYS A C 1
ATOM 4691 O O . CYS A 1 607 ? 17.033 34.473 -14.303 1.00 89.38 607 CYS A O 1
ATOM 4693 N N . LYS A 1 608 ? 18.969 35.043 -13.299 1.00 87.25 608 LYS A N 1
ATOM 4694 C CA . LYS A 1 608 ? 19.375 33.686 -12.896 1.00 87.25 608 LYS A CA 1
ATOM 4695 C C . LYS A 1 608 ? 18.367 33.022 -11.960 1.00 87.25 608 LYS A C 1
ATOM 4697 O O . LYS A 1 608 ? 17.942 31.899 -12.205 1.00 87.25 608 LYS A O 1
ATOM 4702 N N . ASP A 1 609 ? 17.966 33.771 -10.939 1.00 83.06 609 ASP A N 1
ATOM 4703 C CA . ASP A 1 609 ? 17.099 33.321 -9.847 1.00 83.06 609 ASP A CA 1
ATOM 4704 C C . ASP A 1 609 ? 15.639 33.779 -10.035 1.00 83.06 609 ASP A C 1
ATOM 4706 O O . ASP A 1 609 ? 14.793 33.611 -9.157 1.00 83.06 609 ASP A O 1
ATOM 4710 N N . LEU A 1 610 ? 15.327 34.358 -11.201 1.00 83.44 610 LEU A N 1
ATOM 4711 C CA . LEU A 1 610 ? 13.965 34.693 -11.611 1.00 83.44 610 LEU A CA 1
ATOM 4712 C C . LEU A 1 610 ? 13.261 33.480 -12.240 1.00 83.44 610 LEU A C 1
ATOM 4714 O O . LEU A 1 610 ? 13.922 32.578 -12.761 1.00 83.44 610 LEU A O 1
ATOM 4718 N N . PRO A 1 611 ? 11.912 33.452 -12.266 1.00 87.62 611 PRO A N 1
ATOM 4719 C CA . PRO A 1 611 ? 11.170 32.380 -12.920 1.00 87.6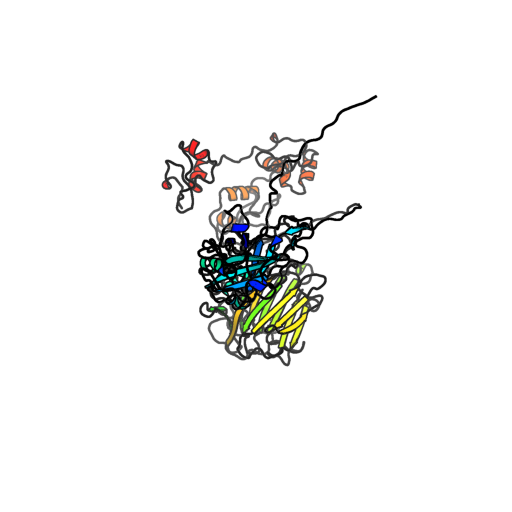2 611 PRO A CA 1
ATOM 4720 C C . PRO A 1 611 ? 11.655 32.162 -14.358 1.00 87.62 611 PRO A C 1
ATOM 4722 O O . PRO A 1 611 ? 11.807 33.120 -15.109 1.00 87.62 611 PRO A O 1
ATOM 4725 N N . ALA A 1 612 ? 11.825 30.911 -14.796 1.00 75.75 612 ALA A N 1
ATOM 4726 C CA . ALA A 1 612 ? 12.342 30.601 -16.141 1.00 75.75 612 ALA A CA 1
ATOM 4727 C C . ALA A 1 612 ? 11.497 31.193 -17.301 1.00 75.75 612 ALA A C 1
ATOM 4729 O O . ALA A 1 612 ? 11.980 31.349 -18.424 1.00 75.75 612 ALA A O 1
ATOM 4730 N N . ALA A 1 613 ? 10.240 31.553 -17.021 1.00 83.62 613 ALA A N 1
ATOM 4731 C CA . ALA A 1 613 ? 9.338 32.288 -17.905 1.00 83.62 613 ALA A CA 1
ATOM 4732 C C . ALA A 1 613 ? 9.684 33.790 -18.064 1.00 83.62 613 ALA A C 1
ATOM 4734 O O . ALA A 1 613 ? 9.307 34.392 -19.069 1.00 83.62 613 ALA A O 1
ATOM 4735 N N . PHE A 1 614 ? 10.406 34.398 -17.112 1.00 90.56 614 PHE A N 1
ATOM 4736 C CA . PHE A 1 614 ? 10.654 35.842 -17.027 1.00 90.56 614 PHE A CA 1
ATOM 4737 C C . PHE A 1 614 ? 11.252 36.407 -18.316 1.00 90.56 614 PHE A C 1
ATOM 4739 O O . PHE A 1 614 ? 10.644 37.280 -18.933 1.00 90.56 614 PHE A O 1
ATOM 4746 N N . CYS A 1 615 ? 12.402 35.889 -18.772 1.00 89.44 615 CYS A N 1
ATOM 4747 C CA . CYS A 1 615 ? 13.048 36.432 -19.970 1.00 89.44 615 CYS A CA 1
ATOM 4748 C C . CYS A 1 615 ? 12.147 36.318 -21.204 1.00 89.44 615 CYS A C 1
ATOM 4750 O O . CYS A 1 615 ? 12.089 37.266 -21.980 1.00 89.44 615 CYS A O 1
ATOM 4752 N N . GLN A 1 616 ? 11.394 35.220 -21.349 1.00 85.81 616 GLN A N 1
ATOM 4753 C CA . GLN A 1 616 ? 10.477 35.010 -22.478 1.00 85.81 616 GLN A CA 1
ATOM 4754 C C . GLN A 1 616 ? 9.349 36.056 -22.517 1.00 85.81 616 GLN A C 1
ATOM 4756 O O . GLN A 1 616 ? 8.859 36.379 -23.602 1.00 85.81 616 GLN A O 1
ATOM 4761 N N . GLY A 1 617 ? 8.944 36.577 -21.351 1.00 81.31 617 GLY A N 1
ATOM 4762 C CA . GLY A 1 617 ? 7.946 37.639 -21.206 1.00 81.31 617 GLY A CA 1
ATOM 4763 C C . GLY A 1 617 ? 8.534 39.053 -21.260 1.00 81.31 617 GLY A C 1
ATOM 4764 O O . GLY A 1 617 ? 7.887 39.958 -21.783 1.00 81.31 617 GLY A O 1
ATOM 4765 N N . TYR A 1 618 ? 9.755 39.242 -20.752 1.00 84.69 618 TYR A N 1
ATOM 4766 C CA . TYR A 1 618 ? 10.481 40.516 -20.748 1.00 84.69 618 TYR A CA 1
ATOM 4767 C C . TYR A 1 618 ? 10.961 40.906 -22.155 1.00 84.69 618 TYR A C 1
ATOM 4769 O O . TYR A 1 618 ? 10.767 42.037 -22.601 1.00 84.69 618 TYR A O 1
ATOM 4777 N N . ILE A 1 619 ? 11.522 39.946 -22.897 1.00 82.56 619 ILE A N 1
ATOM 4778 C CA . ILE A 1 619 ? 11.893 40.073 -24.309 1.00 82.56 619 ILE A CA 1
ATOM 4779 C C . ILE A 1 619 ? 11.300 38.865 -25.041 1.00 82.56 619 ILE A C 1
ATOM 4781 O O . ILE A 1 619 ? 11.698 37.728 -24.812 1.00 82.56 619 ILE A O 1
ATOM 4785 N N . SER A 1 620 ? 10.341 39.099 -25.940 1.00 80.38 620 SER A N 1
ATOM 4786 C CA . SER A 1 620 ? 9.574 38.018 -26.578 1.00 80.38 620 SER A CA 1
ATOM 4787 C C . SER A 1 620 ? 10.471 36.968 -27.255 1.00 80.38 620 SER A C 1
ATOM 4789 O O . SER A 1 620 ? 11.181 37.271 -28.215 1.00 80.38 620 SER A O 1
ATOM 4791 N N . GLY A 1 621 ? 10.425 35.730 -26.749 1.00 74.31 621 GLY A N 1
ATOM 4792 C CA . GLY A 1 621 ? 11.231 34.602 -27.240 1.00 74.31 621 GLY A CA 1
ATOM 4793 C C . GLY A 1 621 ? 12.665 34.523 -26.692 1.00 74.31 621 GLY A C 1
ATOM 4794 O O . GLY A 1 621 ? 13.447 33.714 -27.184 1.00 74.31 621 GLY A O 1
ATOM 4795 N N . SER A 1 622 ? 13.008 35.344 -25.698 1.00 87.06 622 SER A N 1
ATOM 4796 C CA . SER A 1 622 ? 14.295 35.343 -24.997 1.00 87.06 622 SER A CA 1
ATOM 4797 C C . SER A 1 622 ? 14.364 34.293 -23.885 1.00 87.06 622 SER A C 1
ATOM 4799 O O . SER A 1 622 ? 13.349 33.877 -23.342 1.00 87.06 622 SER A O 1
ATOM 4801 N N . TYR A 1 623 ? 15.569 33.902 -23.482 1.00 87.19 623 TYR A N 1
ATOM 4802 C CA . TYR A 1 623 ? 15.835 33.031 -22.334 1.00 87.19 623 TYR A CA 1
ATOM 4803 C C . TYR A 1 623 ? 16.981 33.611 -21.490 1.00 87.19 623 TYR A C 1
ATOM 4805 O O . TYR A 1 623 ? 17.765 34.425 -21.990 1.00 87.19 623 TYR A O 1
ATOM 4813 N N . CYS A 1 624 ? 17.093 33.214 -20.220 1.00 93.38 624 CYS A N 1
ATOM 4814 C CA . CYS A 1 624 ? 18.202 33.661 -19.375 1.00 93.38 624 CYS A CA 1
ATOM 4815 C C . CYS A 1 624 ? 19.514 32.996 -19.802 1.00 93.38 624 CYS A C 1
ATOM 4817 O O . CYS A 1 624 ? 19.561 31.784 -19.987 1.00 93.38 624 CYS A O 1
ATOM 4819 N N . LYS A 1 625 ? 20.585 33.780 -19.949 1.00 90.88 625 LYS A N 1
ATOM 4820 C CA . LYS A 1 625 ? 21.945 33.263 -20.122 1.00 90.88 625 LYS A CA 1
ATOM 4821 C C . LYS A 1 625 ? 22.650 33.257 -18.770 1.00 90.88 625 LYS A C 1
ATOM 4823 O O . LYS A 1 625 ? 23.450 34.149 -18.478 1.00 90.88 625 LYS A O 1
ATOM 4828 N N . ASP A 1 626 ? 22.341 32.250 -17.969 1.00 83.88 626 ASP A N 1
ATOM 4829 C CA . ASP A 1 626 ? 23.044 31.918 -16.725 1.00 83.88 626 ASP A CA 1
ATOM 4830 C C . ASP A 1 626 ? 24.563 31.752 -16.932 1.00 83.88 626 ASP A C 1
ATOM 4832 O O . ASP A 1 626 ? 25.349 32.217 -16.116 1.00 83.88 626 ASP A O 1
ATOM 4836 N N . TRP A 1 627 ? 24.993 31.240 -18.088 1.00 78.62 627 TRP A N 1
ATOM 4837 C CA . TRP A 1 627 ? 26.405 31.152 -18.493 1.00 78.62 627 TRP A CA 1
ATOM 4838 C C . TRP A 1 627 ? 27.058 32.477 -18.955 1.00 78.62 627 TRP A C 1
ATOM 4840 O O . TRP A 1 627 ? 28.201 32.462 -19.419 1.00 78.62 627 TRP A O 1
ATOM 4850 N N . ASN A 1 628 ? 26.352 33.615 -18.931 1.00 79.31 628 ASN A N 1
ATOM 4851 C CA . ASN A 1 628 ? 26.826 34.906 -19.462 1.00 79.31 628 ASN A CA 1
ATOM 4852 C C . ASN A 1 628 ? 26.621 36.035 -18.438 1.00 79.31 628 ASN A C 1
ATOM 4854 O O . ASN A 1 628 ? 25.864 36.988 -18.653 1.00 79.31 628 ASN A O 1
ATOM 4858 N N . GLU A 1 629 ? 27.307 35.893 -17.314 1.00 87.00 629 GLU A N 1
ATOM 4859 C CA . GLU A 1 629 ? 27.298 36.828 -16.191 1.00 87.00 629 GLU A CA 1
ATOM 4860 C C . GLU A 1 629 ? 28.097 38.111 -16.494 1.00 87.00 629 GLU A C 1
ATOM 4862 O O . GLU A 1 629 ? 28.954 38.138 -17.384 1.00 87.00 629 GLU A O 1
ATOM 4867 N N . ASP A 1 630 ? 27.793 39.195 -15.777 1.00 77.69 630 ASP A N 1
ATOM 4868 C CA . ASP A 1 630 ? 28.632 40.397 -15.734 1.00 77.69 630 ASP A CA 1
ATOM 4869 C C . ASP A 1 630 ? 29.835 40.220 -14.779 1.00 77.69 630 ASP A C 1
ATOM 4871 O O . ASP A 1 630 ? 30.124 39.128 -14.290 1.00 77.69 630 ASP A O 1
ATOM 4875 N N . SER A 1 631 ? 30.559 41.303 -14.471 1.00 73.19 631 SER A N 1
ATOM 4876 C CA . SER A 1 631 ? 31.671 41.286 -13.502 1.00 73.19 631 SER A CA 1
ATOM 4877 C C . SER A 1 631 ? 31.259 40.993 -12.048 1.00 73.19 631 SER A C 1
ATOM 4879 O O . SER A 1 631 ? 32.104 41.071 -11.158 1.00 73.19 631 SER A O 1
ATOM 4881 N N . CYS A 1 632 ? 29.977 40.725 -11.804 1.00 73.25 632 CYS A N 1
ATOM 4882 C CA . CYS A 1 632 ? 29.321 40.701 -10.502 1.00 73.25 632 CYS A CA 1
ATOM 4883 C C . CYS A 1 632 ? 28.398 39.471 -10.355 1.00 73.25 632 CYS A C 1
ATOM 4885 O O . CYS A 1 632 ? 27.591 39.420 -9.433 1.00 73.25 632 CYS A O 1
ATOM 4887 N N . GLY A 1 633 ? 28.518 38.485 -11.258 1.00 75.38 633 GLY A N 1
ATOM 4888 C CA . GLY A 1 633 ? 27.767 37.223 -11.230 1.00 75.38 633 GLY A CA 1
ATOM 4889 C C . GLY A 1 633 ? 26.360 37.286 -11.835 1.00 75.38 633 GLY A C 1
ATOM 4890 O O . GLY A 1 633 ? 25.636 36.295 -11.795 1.00 75.38 633 GLY A O 1
ATOM 4891 N N . ARG A 1 634 ? 25.941 38.425 -12.405 1.00 87.62 634 ARG A N 1
ATOM 4892 C CA . ARG A 1 634 ? 24.538 38.643 -12.791 1.00 87.62 634 ARG A CA 1
ATOM 4893 C C . ARG A 1 634 ? 24.271 38.239 -14.233 1.00 87.62 634 ARG A C 1
ATOM 4895 O O . ARG A 1 634 ? 24.813 38.814 -15.181 1.00 87.62 634 ARG A O 1
ATOM 4902 N N . SER A 1 635 ? 23.427 37.229 -14.394 1.00 90.69 635 SER A N 1
ATOM 4903 C CA . SER A 1 635 ? 23.045 36.636 -15.677 1.00 90.69 635 SER A CA 1
ATOM 4904 C C . SER A 1 635 ? 22.054 37.509 -16.452 1.00 90.69 635 SER A C 1
ATOM 4906 O O . SER A 1 635 ? 21.261 38.232 -15.852 1.00 90.69 635 SER A O 1
ATOM 4908 N N . ILE A 1 636 ? 22.048 37.419 -17.788 1.00 91.31 636 ILE A N 1
ATOM 4909 C CA . ILE A 1 636 ? 21.290 38.355 -18.639 1.00 91.31 636 ILE A CA 1
ATOM 4910 C C . ILE A 1 636 ? 20.352 37.683 -19.654 1.00 91.31 636 ILE A C 1
ATOM 4912 O O . ILE A 1 636 ? 20.680 36.638 -20.223 1.00 91.31 636 ILE A O 1
ATOM 4916 N N . CYS A 1 637 ? 19.193 38.293 -19.929 1.00 93.75 637 CYS A N 1
ATOM 4917 C CA . CYS A 1 637 ? 18.260 37.791 -20.938 1.00 93.75 637 CYS A CA 1
ATOM 4918 C C . CYS A 1 637 ? 18.852 37.888 -22.360 1.00 93.75 637 CYS A C 1
ATOM 4920 O O . CYS A 1 637 ? 19.472 38.875 -22.765 1.00 93.75 637 CYS A O 1
ATOM 4922 N N . GLN A 1 638 ? 18.649 36.848 -23.167 1.00 90.19 638 GLN A N 1
ATOM 4923 C CA . GLN A 1 638 ? 19.087 36.777 -24.559 1.00 90.19 638 GLN A CA 1
ATOM 4924 C C . GLN A 1 638 ? 18.469 37.898 -25.418 1.00 90.19 638 GLN A C 1
ATOM 4926 O O . GLN A 1 638 ? 17.296 37.849 -25.773 1.00 90.19 638 GLN A O 1
ATOM 4931 N N . GLY A 1 639 ? 19.289 38.869 -25.820 1.00 82.69 639 GLY A N 1
ATOM 4932 C CA . GLY A 1 639 ? 18.872 40.015 -26.641 1.00 82.69 639 GLY A CA 1
ATOM 4933 C C . GLY A 1 639 ? 19.116 41.359 -25.958 1.00 82.69 639 GLY A C 1
ATOM 4934 O O . GLY A 1 639 ? 19.122 42.380 -26.639 1.00 82.69 639 GLY A O 1
ATOM 4935 N N . ASP A 1 640 ? 19.382 41.335 -24.652 1.00 89.81 640 ASP A N 1
ATOM 4936 C CA . ASP A 1 640 ? 19.781 42.483 -23.843 1.00 89.81 640 ASP A CA 1
ATOM 4937 C C . ASP A 1 640 ? 21.321 42.592 -23.715 1.00 89.81 640 ASP A C 1
ATOM 4939 O O . ASP A 1 640 ? 22.068 41.725 -24.191 1.00 89.81 640 ASP A O 1
ATOM 4943 N N . THR A 1 641 ? 21.803 43.662 -23.081 1.00 84.25 641 THR A N 1
ATOM 4944 C CA . THR A 1 641 ? 23.229 43.977 -22.857 1.00 84.25 641 THR A CA 1
ATOM 4945 C C . THR A 1 641 ? 23.503 44.335 -21.400 1.00 84.25 641 THR A C 1
ATOM 4947 O O . THR A 1 641 ? 22.663 44.960 -20.770 1.00 84.25 641 THR A O 1
ATOM 4950 N N . HIS A 1 642 ? 24.675 43.992 -20.851 1.00 80.25 642 HIS A N 1
ATOM 4951 C CA . HIS A 1 642 ? 24.978 44.244 -19.428 1.00 80.25 642 HIS A CA 1
ATOM 4952 C C . HIS A 1 642 ? 24.951 45.733 -19.036 1.00 80.25 642 HIS A C 1
ATOM 4954 O O . HIS A 1 642 ? 24.682 46.039 -17.881 1.00 80.25 642 HIS A O 1
ATOM 4960 N N . ASP A 1 643 ? 25.118 46.646 -20.001 1.00 77.19 643 ASP A N 1
ATOM 4961 C CA . ASP A 1 643 ? 24.903 48.097 -19.841 1.00 77.19 643 ASP A CA 1
ATOM 4962 C C . ASP A 1 643 ? 23.446 48.479 -19.474 1.00 77.19 643 ASP A C 1
ATOM 4964 O O . ASP A 1 643 ? 23.188 49.622 -19.095 1.00 77.19 643 ASP A O 1
ATOM 4968 N N . SER A 1 644 ? 22.492 47.549 -19.613 1.00 78.31 644 SER A N 1
ATOM 4969 C CA . SER A 1 644 ? 21.078 47.703 -19.238 1.00 78.31 644 SER A CA 1
ATOM 4970 C C . SER A 1 644 ? 20.799 47.368 -17.769 1.00 78.31 644 SER A C 1
ATOM 4972 O O . SER A 1 644 ? 19.742 47.741 -17.268 1.00 78.31 644 SER A O 1
ATOM 4974 N N . LEU A 1 645 ? 21.703 46.654 -17.087 1.00 79.44 645 LEU A N 1
ATOM 4975 C CA . LEU A 1 645 ? 21.572 46.331 -15.663 1.00 79.44 645 LEU A CA 1
ATOM 4976 C C . LEU A 1 645 ? 21.990 47.535 -14.804 1.00 79.44 645 LEU A C 1
ATOM 4978 O O . LEU A 1 645 ? 22.820 48.351 -15.212 1.00 79.44 645 LEU A O 1
ATOM 4982 N N . ASN A 1 646 ? 21.476 47.622 -13.576 1.00 74.94 646 ASN A N 1
ATOM 4983 C CA . ASN A 1 646 ? 21.953 48.593 -12.590 1.00 74.94 646 ASN A CA 1
ATOM 4984 C C . ASN A 1 646 ? 23.461 48.399 -12.375 1.00 74.94 646 ASN A C 1
ATOM 4986 O O . ASN A 1 646 ? 23.939 47.264 -12.312 1.00 74.94 646 ASN A O 1
ATOM 4990 N N . SER A 1 647 ? 24.230 49.482 -12.245 1.00 66.25 647 SER A N 1
ATOM 4991 C CA . SER A 1 647 ? 25.670 49.386 -11.970 1.00 66.25 647 SER A CA 1
ATOM 4992 C C . SER A 1 647 ? 25.910 48.620 -10.671 1.00 66.25 647 SER A C 1
ATOM 4994 O O . SER A 1 647 ? 25.314 48.984 -9.658 1.00 66.25 647 SER A O 1
ATOM 4996 N N . CYS A 1 648 ? 26.785 47.610 -10.687 1.00 60.34 648 CYS A N 1
ATOM 4997 C CA . CYS A 1 648 ? 27.023 46.777 -9.511 1.00 60.34 648 CYS A CA 1
ATOM 4998 C C . CYS A 1 648 ? 27.355 47.621 -8.278 1.00 60.34 648 CYS A C 1
ATOM 5000 O O . CYS A 1 648 ? 28.297 48.422 -8.301 1.00 60.34 648 CYS A O 1
ATOM 5002 N N . GLY A 1 649 ? 26.606 47.398 -7.200 1.00 57.97 649 GLY A N 1
ATOM 5003 C CA . GLY A 1 649 ? 26.973 47.906 -5.890 1.00 57.97 649 GLY A CA 1
ATOM 5004 C C . GLY A 1 649 ? 28.334 47.361 -5.455 1.00 57.97 649 GLY A C 1
ATOM 5005 O O . GLY A 1 649 ? 28.756 46.277 -5.864 1.00 57.97 649 GLY A O 1
ATOM 5006 N N . SER A 1 650 ? 29.028 48.101 -4.595 1.00 65.88 650 SER A N 1
ATOM 5007 C CA . SER A 1 650 ? 30.072 47.488 -3.779 1.00 65.88 650 SER A CA 1
ATOM 5008 C C . SER A 1 650 ? 29.427 46.600 -2.710 1.00 65.88 650 SER A C 1
ATOM 5010 O O . SER A 1 650 ? 28.265 46.794 -2.343 1.00 65.88 650 SER A O 1
ATOM 5012 N N . GLU A 1 651 ? 30.203 45.683 -2.130 1.00 72.19 651 GLU A N 1
ATOM 5013 C CA . GLU A 1 651 ? 29.795 44.924 -0.935 1.00 72.19 651 GLU A CA 1
ATOM 5014 C C . GLU A 1 651 ? 29.304 45.867 0.185 1.00 72.19 651 GLU A C 1
ATOM 5016 O O . GLU A 1 651 ? 28.386 45.546 0.928 1.00 72.19 651 GLU A O 1
ATOM 5021 N N . THR A 1 652 ? 29.859 47.084 0.256 1.00 75.94 652 THR A N 1
ATOM 5022 C CA . THR A 1 652 ? 29.429 48.141 1.181 1.00 75.94 652 THR A CA 1
ATOM 5023 C C . THR A 1 652 ? 28.011 48.651 0.912 1.00 75.94 652 THR A C 1
ATOM 5025 O O . THR A 1 652 ? 27.283 48.883 1.868 1.00 75.94 652 THR A O 1
ATOM 5028 N N . SER A 1 653 ? 27.588 48.813 -0.347 1.00 70.88 653 SER A N 1
ATOM 5029 C CA . SER A 1 653 ? 26.194 49.183 -0.651 1.00 70.88 653 SER A CA 1
ATOM 5030 C C . SER A 1 653 ? 25.221 48.019 -0.459 1.00 70.88 653 SER A C 1
ATOM 5032 O O . SER A 1 653 ? 24.120 48.265 0.007 1.00 70.88 653 SER A O 1
ATOM 5034 N N . ILE A 1 654 ? 25.639 46.770 -0.710 1.00 73.19 654 ILE A N 1
ATOM 5035 C CA . ILE A 1 654 ? 24.829 45.578 -0.378 1.00 73.19 654 ILE A CA 1
ATOM 5036 C C . ILE A 1 654 ? 24.632 45.479 1.146 1.00 73.19 654 ILE A C 1
ATOM 5038 O O . ILE A 1 654 ? 23.551 45.180 1.642 1.00 73.19 654 ILE A O 1
ATOM 5042 N N . TYR A 1 655 ? 25.668 45.806 1.923 1.00 81.38 655 TYR A N 1
ATOM 5043 C CA . TYR A 1 655 ? 25.545 45.938 3.371 1.00 81.38 655 TYR A CA 1
ATOM 5044 C C . TYR A 1 655 ? 24.575 47.054 3.790 1.00 81.38 655 TYR A C 1
ATOM 5046 O O . TYR A 1 655 ? 23.858 46.865 4.768 1.00 81.38 655 TYR A O 1
ATOM 5054 N N . PHE A 1 656 ? 24.514 48.182 3.075 1.00 80.88 656 PHE A N 1
ATOM 5055 C CA . PHE A 1 656 ? 23.560 49.255 3.377 1.00 80.88 656 PHE A CA 1
ATOM 5056 C C . PHE A 1 656 ? 22.110 48.892 3.000 1.00 80.88 656 PHE A C 1
ATOM 5058 O O . PHE A 1 656 ? 21.203 49.201 3.777 1.00 80.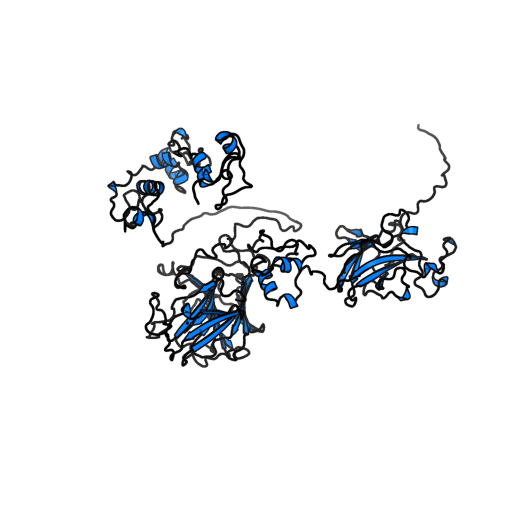88 656 PHE A O 1
ATOM 5065 N N . SER A 1 657 ? 21.882 48.196 1.879 1.00 74.62 657 SER A N 1
ATOM 5066 C CA . SER A 1 657 ? 20.549 47.750 1.448 1.00 74.62 657 SER A CA 1
ATOM 5067 C C . SER A 1 657 ? 20.007 46.595 2.293 1.00 74.62 657 SER A C 1
ATOM 5069 O O . SER A 1 657 ? 18.882 46.684 2.782 1.00 74.62 657 SER A O 1
ATOM 5071 N N . ASP A 1 658 ? 20.807 45.551 2.527 1.00 79.81 658 ASP A N 1
ATOM 5072 C CA . ASP A 1 658 ? 20.338 44.243 3.020 1.00 79.81 658 ASP A CA 1
ATOM 5073 C C . ASP A 1 658 ? 20.908 43.849 4.398 1.00 79.81 658 ASP A C 1
ATOM 5075 O O . ASP A 1 658 ? 20.411 42.937 5.066 1.00 79.81 658 ASP A O 1
ATOM 5079 N N . GLY A 1 659 ? 21.925 44.568 4.881 1.00 87.12 659 GLY A N 1
ATOM 5080 C CA . GLY A 1 659 ? 22.618 44.265 6.133 1.00 87.12 659 GLY A CA 1
ATOM 5081 C C . GLY A 1 659 ? 23.581 43.076 6.033 1.00 87.12 659 GLY A C 1
ATOM 5082 O O . GLY A 1 659 ? 23.587 42.298 5.084 1.00 87.12 659 GLY A O 1
ATOM 5083 N N . CYS A 1 660 ? 24.427 42.891 7.048 1.00 87.75 660 CYS A N 1
ATOM 5084 C CA . CYS A 1 660 ? 25.539 41.933 6.981 1.00 87.75 660 CYS A CA 1
ATOM 5085 C C . CYS A 1 660 ? 25.120 40.452 6.940 1.00 87.75 660 CYS A C 1
ATOM 5087 O O . CYS A 1 660 ? 25.931 39.607 6.568 1.00 87.75 660 CYS A O 1
ATOM 5089 N N . ASN A 1 661 ? 23.876 40.120 7.299 1.00 87.44 661 ASN A N 1
ATOM 5090 C CA . ASN A 1 661 ? 23.405 38.732 7.342 1.00 87.44 661 ASN A CA 1
ATOM 5091 C C . ASN A 1 661 ? 23.250 38.111 5.938 1.00 87.44 661 ASN A C 1
ATOM 5093 O O . ASN A 1 661 ? 23.301 36.891 5.810 1.00 87.44 661 ASN A O 1
ATOM 5097 N N . VAL A 1 662 ? 23.114 38.937 4.888 1.00 83.12 662 VAL A N 1
ATOM 5098 C CA . VAL A 1 662 ? 22.986 38.488 3.487 1.00 83.12 662 VAL A CA 1
ATOM 5099 C C . VAL A 1 662 ? 24.227 37.733 2.986 1.00 83.12 662 VAL A C 1
ATOM 5101 O O . VAL A 1 662 ? 24.125 36.878 2.113 1.00 83.12 662 VAL A O 1
ATOM 5104 N N . PHE A 1 663 ? 25.398 37.982 3.582 1.00 77.12 663 PHE A N 1
ATOM 5105 C CA . PHE A 1 663 ? 26.664 37.343 3.203 1.00 77.12 663 PHE A CA 1
ATOM 5106 C C . PHE A 1 663 ? 26.856 35.927 3.785 1.00 77.12 663 PHE A C 1
ATOM 5108 O O . PHE A 1 663 ? 27.911 35.324 3.575 1.00 77.12 663 PHE A O 1
ATOM 5115 N N . GLY A 1 664 ? 25.875 35.392 4.528 1.00 83.50 664 GLY A N 1
ATOM 5116 C CA . GLY A 1 664 ? 25.906 34.028 5.071 1.00 83.50 664 GLY A CA 1
ATOM 5117 C C . GLY A 1 664 ? 27.184 33.733 5.864 1.00 83.50 664 GLY A C 1
ATOM 5118 O O . GLY A 1 664 ? 27.613 34.545 6.681 1.00 83.50 664 GLY A O 1
ATOM 5119 N N . ASP A 1 665 ? 27.844 32.608 5.577 1.00 80.81 665 ASP A N 1
ATOM 5120 C CA . ASP A 1 665 ? 29.107 32.195 6.215 1.00 80.81 665 ASP A CA 1
ATOM 5121 C C . ASP A 1 665 ? 30.254 33.226 6.097 1.00 80.81 665 ASP A C 1
ATOM 5123 O O . ASP A 1 665 ? 31.244 33.138 6.826 1.00 80.81 665 ASP A O 1
ATOM 5127 N N . GLN A 1 666 ? 30.147 34.219 5.204 1.00 81.69 666 GLN A N 1
ATOM 5128 C CA . GLN A 1 666 ? 31.141 35.286 5.033 1.00 81.69 666 GLN A CA 1
ATOM 5129 C C . GLN A 1 666 ? 30.794 36.587 5.781 1.00 81.69 666 GLN A C 1
ATOM 5131 O O . GLN A 1 666 ? 31.585 37.530 5.741 1.00 81.69 666 GLN A O 1
ATOM 5136 N N . MET A 1 667 ? 29.674 36.650 6.516 1.00 88.81 667 MET A N 1
ATOM 5137 C CA . MET A 1 667 ? 29.215 37.863 7.219 1.00 88.81 667 MET A CA 1
ATOM 5138 C C . MET A 1 667 ? 30.263 38.475 8.168 1.00 88.81 667 MET A C 1
ATOM 5140 O O . MET A 1 667 ? 30.433 39.695 8.215 1.00 88.81 667 MET A O 1
ATOM 5144 N N . ASP A 1 668 ? 31.027 37.635 8.871 1.00 89.44 668 ASP A N 1
ATOM 5145 C CA . ASP A 1 668 ? 32.099 38.076 9.771 1.00 89.44 668 ASP A CA 1
ATOM 5146 C C . ASP A 1 668 ? 33.373 38.482 9.019 1.00 89.44 668 ASP A C 1
ATOM 5148 O O . ASP A 1 668 ? 34.083 39.389 9.456 1.00 89.44 668 ASP A O 1
ATOM 5152 N N . ALA A 1 669 ? 33.651 37.864 7.868 1.00 86.19 669 ALA A N 1
ATOM 5153 C CA . ALA A 1 669 ? 34.769 38.251 7.012 1.00 86.19 669 ALA A CA 1
ATOM 5154 C C . ALA A 1 669 ? 34.524 39.632 6.379 1.00 86.19 669 ALA A C 1
ATOM 5156 O O . ALA A 1 669 ? 35.427 40.472 6.386 1.00 86.19 669 ALA A O 1
ATOM 5157 N N . PHE A 1 670 ? 33.291 39.890 5.925 1.00 90.50 670 PHE A N 1
ATOM 5158 C CA . PHE A 1 670 ? 32.857 41.202 5.449 1.00 90.50 670 PHE A CA 1
ATOM 5159 C C . PHE A 1 670 ? 32.936 42.263 6.557 1.00 90.50 670 PHE A C 1
ATOM 5161 O O . PHE A 1 670 ? 33.601 43.281 6.384 1.00 90.50 670 PHE A O 1
ATOM 5168 N N . CYS A 1 671 ? 32.335 42.042 7.733 1.00 90.75 671 CYS A N 1
ATOM 5169 C CA . CYS A 1 671 ? 32.422 43.033 8.814 1.00 90.75 671 CYS A CA 1
ATOM 5170 C C . CYS A 1 671 ? 33.874 43.257 9.287 1.00 90.75 671 CYS A C 1
ATOM 5172 O O . CYS A 1 671 ? 34.257 44.382 9.629 1.00 90.75 671 CYS A O 1
ATOM 5174 N N . GLY A 1 672 ? 34.708 42.213 9.240 1.00 87.12 672 GLY A N 1
ATOM 5175 C CA . GLY A 1 672 ? 36.137 42.283 9.525 1.00 87.12 672 GLY A CA 1
ATOM 5176 C C . GLY A 1 672 ? 36.924 43.157 8.540 1.00 87.12 672 GLY A C 1
ATOM 5177 O O . GLY A 1 672 ? 37.825 43.881 8.971 1.00 87.12 672 GLY A O 1
ATOM 5178 N N . SER A 1 673 ? 36.582 43.149 7.244 1.00 83.38 673 SER A N 1
ATOM 5179 C CA . SER A 1 673 ? 37.193 44.036 6.239 1.00 83.38 673 SER A CA 1
ATOM 5180 C C . SER A 1 673 ? 36.601 45.451 6.248 1.00 83.38 673 SER A C 1
ATOM 5182 O O . SER A 1 673 ? 37.349 46.419 6.103 1.00 83.38 673 SER A O 1
ATOM 5184 N N . TYR A 1 674 ? 35.286 45.576 6.449 1.00 87.62 674 TYR A N 1
ATOM 5185 C CA . TYR A 1 674 ? 34.540 46.835 6.393 1.00 87.62 674 TYR A CA 1
ATOM 5186 C C . TYR A 1 674 ? 34.849 47.759 7.580 1.00 87.62 674 TYR A C 1
ATOM 5188 O O . TYR A 1 674 ? 35.231 48.912 7.376 1.00 87.62 674 TYR A O 1
ATOM 5196 N N . ASN A 1 675 ? 34.726 47.268 8.821 1.00 88.88 675 ASN A N 1
ATOM 5197 C CA . ASN A 1 675 ? 34.935 48.088 10.023 1.00 88.88 675 ASN A CA 1
ATOM 5198 C C . ASN A 1 675 ? 35.721 47.401 11.159 1.00 88.88 675 ASN A C 1
ATOM 5200 O O . ASN A 1 675 ? 35.784 47.941 12.263 1.00 88.88 675 ASN A O 1
ATOM 5204 N N . GLN A 1 676 ? 36.375 46.261 10.886 1.00 90.62 676 GLN A N 1
ATOM 5205 C CA . GLN A 1 676 ? 37.059 45.412 11.882 1.00 90.62 676 GLN A CA 1
ATOM 5206 C C . GLN A 1 676 ? 36.111 44.860 12.968 1.00 90.62 676 GLN A C 1
ATOM 5208 O O . GLN A 1 676 ? 36.532 44.565 14.089 1.00 90.62 676 GLN A O 1
ATOM 5213 N N . GLY A 1 677 ? 34.828 44.722 12.625 1.00 87.88 677 GLY A N 1
ATOM 5214 C CA . GLY A 1 677 ? 33.796 44.101 13.446 1.00 87.88 677 GLY A CA 1
ATOM 5215 C C . GLY A 1 677 ? 33.526 42.638 13.080 1.00 87.88 677 GLY A C 1
ATOM 5216 O O . GLY A 1 677 ? 34.318 41.972 12.423 1.00 87.88 677 GLY A O 1
ATOM 5217 N N . TYR A 1 678 ? 32.360 42.167 13.509 1.00 91.19 678 TYR A N 1
ATOM 5218 C CA . TYR A 1 678 ? 31.719 40.892 13.165 1.00 91.19 678 TYR A CA 1
ATOM 5219 C C . TYR A 1 678 ? 30.221 41.172 12.942 1.00 91.19 678 TYR A C 1
ATOM 5221 O O . TYR A 1 678 ? 29.728 42.206 13.405 1.00 91.19 678 TYR A O 1
ATOM 5229 N N . CYS A 1 679 ? 29.478 40.317 12.247 1.00 94.31 679 CYS A N 1
ATOM 5230 C CA . CYS A 1 679 ? 28.060 40.556 11.994 1.00 94.31 679 CYS A CA 1
ATOM 5231 C C . CYS A 1 679 ? 27.215 40.232 13.229 1.00 94.31 679 CYS A C 1
ATOM 5233 O O . CYS A 1 679 ? 27.299 39.152 13.812 1.00 94.31 679 CYS A O 1
ATOM 5235 N N . LYS A 1 680 ? 26.350 41.163 13.637 1.00 92.69 680 LYS A N 1
ATOM 5236 C CA . LYS A 1 680 ? 25.393 40.929 14.722 1.00 92.69 680 LYS A CA 1
ATOM 5237 C C . LYS A 1 680 ? 24.102 40.337 14.162 1.00 92.69 680 LYS A C 1
ATOM 5239 O O . LYS A 1 680 ? 23.067 41.001 14.177 1.00 92.69 680 LYS A O 1
ATOM 5244 N N . SER A 1 681 ? 24.141 39.094 13.689 1.00 85.94 681 SER A N 1
ATOM 5245 C CA . SER A 1 681 ? 22.956 38.394 13.160 1.00 85.94 681 SER A CA 1
ATOM 5246 C C . SER A 1 681 ? 21.762 38.414 14.135 1.00 85.94 681 SER A C 1
ATOM 5248 O O . SER A 1 681 ? 20.621 38.599 13.726 1.00 85.94 681 SER A O 1
ATOM 5250 N N . TRP A 1 682 ? 22.028 38.373 15.447 1.00 81.56 682 TRP A N 1
ATOM 5251 C CA . TRP A 1 682 ? 21.034 38.483 16.528 1.00 81.56 682 TRP A CA 1
ATOM 5252 C C . TRP A 1 682 ? 20.548 39.913 16.857 1.00 81.56 682 TRP A C 1
ATOM 5254 O O . TRP A 1 682 ? 19.789 40.097 17.810 1.00 81.56 682 TRP A O 1
ATOM 5264 N N . GLN A 1 683 ? 21.001 40.944 16.137 1.00 80.75 683 GLN A N 1
ATOM 5265 C CA . GLN A 1 683 ? 20.504 42.319 16.257 1.00 80.75 683 GLN A CA 1
ATOM 5266 C C . GLN A 1 683 ? 20.029 42.823 14.887 1.00 80.75 683 GLN A C 1
ATOM 5268 O O . GLN A 1 683 ? 20.816 43.349 14.102 1.00 80.75 683 GLN A O 1
ATOM 5273 N N . GLN A 1 684 ? 18.724 42.733 14.635 1.00 85.75 684 GLN A N 1
ATOM 5274 C CA . GLN A 1 684 ? 18.079 43.154 13.385 1.00 85.75 684 GLN A CA 1
ATOM 5275 C C . GLN A 1 684 ? 17.312 44.479 13.537 1.00 85.75 684 GLN A C 1
ATOM 5277 O O . GLN A 1 684 ? 16.889 44.826 14.643 1.00 85.75 684 GLN A O 1
ATOM 5282 N N . ASP A 1 685 ? 17.150 45.219 12.439 1.00 80.50 685 ASP A N 1
ATOM 5283 C CA . ASP A 1 685 ? 16.250 46.374 12.367 1.00 80.50 685 ASP A CA 1
ATOM 5284 C C . ASP A 1 685 ? 14.770 45.945 12.250 1.00 80.50 685 ASP A C 1
ATOM 5286 O O . ASP A 1 685 ? 14.425 44.766 12.342 1.00 80.50 685 ASP A O 1
ATOM 5290 N N . SER A 1 686 ? 13.864 46.903 12.029 1.00 74.00 686 SER A N 1
ATOM 5291 C CA . SER A 1 686 ? 12.431 46.639 11.803 1.00 74.00 686 SER A CA 1
ATOM 5292 C C . SER A 1 686 ? 12.116 45.857 10.518 1.00 74.00 686 SER A C 1
ATOM 5294 O O . SER A 1 686 ? 10.946 45.621 10.231 1.00 74.00 686 SER A O 1
ATOM 5296 N N . CYS A 1 687 ? 13.136 45.502 9.737 1.00 74.00 687 CYS A N 1
ATOM 5297 C CA . CYS A 1 687 ? 13.059 44.964 8.384 1.00 74.00 687 CYS A CA 1
ATOM 5298 C C . CYS A 1 687 ? 13.892 43.671 8.248 1.00 74.00 687 CYS A C 1
ATOM 5300 O O . CYS A 1 687 ? 14.073 43.168 7.145 1.00 74.00 687 CYS A O 1
ATOM 5302 N N . GLY A 1 688 ? 14.389 43.123 9.369 1.00 77.88 688 GLY A N 1
ATOM 5303 C CA .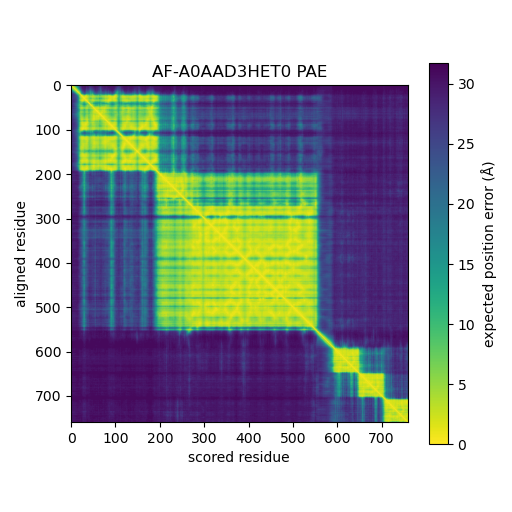 GLY A 1 688 ? 15.150 41.870 9.431 1.00 77.88 688 GLY A CA 1
ATOM 5304 C C . GLY A 1 688 ? 16.656 42.002 9.167 1.00 77.88 688 GLY A C 1
ATOM 5305 O O . GLY A 1 688 ? 17.367 40.999 9.216 1.00 77.88 688 GLY A O 1
ATOM 5306 N N . ARG A 1 689 ? 17.175 43.212 8.922 1.00 88.25 689 ARG A N 1
ATOM 5307 C CA . ARG A 1 689 ? 18.559 43.432 8.470 1.00 88.25 689 ARG A CA 1
ATOM 5308 C C . ARG A 1 689 ? 19.522 43.603 9.642 1.00 88.25 689 ARG A C 1
ATOM 5310 O O . ARG A 1 689 ? 19.258 44.368 10.571 1.00 88.25 689 ARG A O 1
ATOM 5317 N N . SER A 1 690 ? 20.657 42.907 9.600 1.00 92.06 690 SER A N 1
ATOM 5318 C CA . SER A 1 690 ? 21.673 42.915 10.668 1.00 92.06 690 SER A CA 1
ATOM 5319 C C . SER A 1 690 ? 22.818 43.895 10.398 1.00 92.06 690 SER A C 1
ATOM 5321 O O . SER A 1 690 ? 23.178 44.142 9.252 1.00 92.06 690 SER A O 1
ATOM 5323 N N . ILE A 1 691 ? 23.450 44.401 11.461 1.00 92.19 691 ILE A N 1
ATOM 5324 C CA . ILE A 1 691 ? 24.543 45.392 11.387 1.00 92.19 691 ILE A CA 1
ATOM 5325 C C . ILE A 1 691 ? 25.903 44.834 11.832 1.00 92.19 691 ILE A C 1
ATOM 5327 O O . ILE A 1 691 ? 25.985 43.961 12.702 1.00 92.19 691 ILE A O 1
ATOM 5331 N N . CYS A 1 692 ? 26.990 45.383 11.284 1.00 93.50 692 CYS A N 1
ATOM 5332 C CA . CYS A 1 692 ? 28.346 45.055 11.718 1.00 93.50 692 CYS A CA 1
ATOM 5333 C C . CYS A 1 692 ? 28.654 45.646 13.105 1.00 93.50 692 CYS A C 1
ATOM 5335 O O . CYS A 1 692 ? 28.294 46.777 13.433 1.00 93.50 692 CYS A O 1
ATOM 5337 N N . HIS A 1 693 ? 29.369 44.898 13.945 1.00 91.62 693 HIS A N 1
ATOM 5338 C CA . HIS A 1 693 ? 29.747 45.327 15.288 1.00 91.62 693 HIS A CA 1
ATOM 5339 C C . HIS A 1 693 ? 30.693 46.540 15.257 1.00 91.62 693 HIS A C 1
ATOM 5341 O O . HIS A 1 693 ? 31.883 46.413 14.976 1.00 91.62 693 HIS A O 1
ATOM 5347 N N . GLY A 1 694 ? 30.165 47.699 15.648 1.00 83.50 694 GLY A N 1
ATOM 5348 C CA . GLY A 1 694 ? 30.850 48.995 15.594 1.00 83.50 694 GLY A CA 1
ATOM 5349 C C . GLY A 1 694 ? 30.032 50.050 14.848 1.00 83.50 694 GLY A C 1
ATOM 5350 O O . GLY A 1 694 ? 30.298 51.236 15.011 1.00 83.50 694 GLY A O 1
ATOM 5351 N N . ASP A 1 695 ? 29.027 49.603 14.094 1.00 87.25 695 ASP A N 1
ATOM 5352 C CA . ASP A 1 695 ? 28.063 50.415 13.355 1.00 87.25 695 ASP A CA 1
ATOM 5353 C C . ASP A 1 695 ? 26.719 50.552 14.104 1.00 87.25 695 ASP A C 1
ATOM 5355 O O . ASP A 1 695 ? 26.508 49.912 15.146 1.00 87.25 695 ASP A O 1
ATOM 5359 N N . ASP A 1 696 ? 25.792 51.342 13.553 1.00 83.56 696 ASP A N 1
ATOM 5360 C CA . ASP A 1 696 ? 24.381 51.367 13.963 1.00 83.56 696 ASP A CA 1
ATOM 5361 C C . ASP A 1 696 ? 23.411 51.385 12.764 1.00 83.56 696 ASP A C 1
ATOM 5363 O O . ASP A 1 696 ? 23.815 51.551 11.616 1.00 83.56 696 ASP A O 1
ATOM 5367 N N . TYR A 1 697 ? 22.115 51.172 13.015 1.00 79.81 697 TYR A N 1
ATOM 5368 C CA . TYR A 1 697 ? 21.102 51.031 11.957 1.00 79.81 697 TYR A CA 1
ATOM 5369 C C . TYR A 1 697 ? 20.883 52.285 11.094 1.00 79.81 697 TYR A C 1
ATOM 5371 O O . TYR A 1 697 ? 20.210 52.185 10.076 1.00 79.81 697 TYR A O 1
ATOM 5379 N N . SER A 1 698 ? 21.422 53.452 11.465 1.00 77.75 698 SER A N 1
ATOM 5380 C CA . SER A 1 698 ? 21.389 54.650 10.613 1.00 77.75 698 SER A CA 1
ATOM 5381 C C . SER A 1 698 ? 22.471 54.667 9.525 1.00 77.75 698 SER A C 1
ATOM 5383 O O . SER A 1 698 ? 22.469 55.571 8.690 1.00 77.75 698 SER A O 1
ATOM 5385 N N . ALA A 1 699 ? 23.362 53.668 9.512 1.00 73.19 699 ALA A N 1
ATOM 5386 C CA . ALA A 1 699 ? 24.240 53.367 8.384 1.00 73.19 699 ALA A CA 1
ATOM 5387 C C . ALA A 1 699 ? 23.595 52.434 7.341 1.00 73.19 699 ALA A C 1
ATOM 5389 O O . ALA A 1 699 ? 24.140 52.301 6.252 1.00 73.19 699 ALA A O 1
ATOM 5390 N N . LEU A 1 700 ? 22.453 51.804 7.648 1.00 79.56 700 LEU A N 1
ATOM 5391 C CA . LEU A 1 700 ? 21.647 51.106 6.644 1.00 79.56 700 LEU A CA 1
ATOM 5392 C C . LEU A 1 700 ? 20.767 52.112 5.895 1.00 79.56 700 LEU A C 1
ATOM 5394 O O . LEU A 1 700 ? 20.289 53.088 6.481 1.00 79.56 700 LEU A O 1
ATOM 5398 N N . ASP A 1 701 ? 20.489 51.840 4.622 1.00 75.62 701 ASP A N 1
ATOM 5399 C CA . ASP A 1 701 ? 19.503 52.599 3.858 1.00 75.62 701 ASP A CA 1
ATOM 5400 C C . ASP A 1 701 ? 18.110 52.436 4.485 1.00 75.62 701 ASP A C 1
ATOM 5402 O O . ASP A 1 701 ? 17.786 51.403 5.084 1.00 75.62 701 ASP A O 1
ATOM 5406 N N . ALA A 1 702 ? 17.265 53.464 4.385 1.00 64.75 702 ALA A N 1
ATOM 5407 C CA . ALA A 1 702 ? 15.914 53.409 4.939 1.00 64.75 702 ALA A CA 1
ATOM 5408 C C . ALA A 1 702 ? 15.095 52.315 4.231 1.00 64.75 702 ALA A C 1
ATOM 5410 O O . ALA A 1 702 ? 15.088 52.260 3.007 1.00 64.75 702 ALA A O 1
ATOM 5411 N N . CYS A 1 703 ? 14.397 51.459 4.986 1.00 57.44 703 CYS A N 1
ATOM 5412 C CA . CYS A 1 703 ? 13.687 50.322 4.398 1.00 57.44 703 CYS A CA 1
ATOM 5413 C C . CYS A 1 703 ? 12.612 50.778 3.399 1.00 57.44 703 CYS A C 1
ATOM 5415 O O . CYS A 1 703 ? 11.570 51.298 3.807 1.00 57.44 703 CYS A O 1
ATOM 5417 N N . GLU A 1 704 ? 12.817 50.522 2.107 1.00 45.84 704 GLU A N 1
ATOM 5418 C CA . GLU A 1 704 ? 11.837 50.830 1.060 1.00 45.84 704 GLU A CA 1
ATOM 5419 C C . GLU A 1 704 ? 10.719 49.776 0.974 1.00 45.84 704 GLU A C 1
ATOM 5421 O O . GLU A 1 704 ? 10.411 49.235 -0.084 1.00 45.84 704 GLU A O 1
ATOM 5426 N N . GLN A 1 705 ? 10.020 49.546 2.090 1.00 43.31 705 GLN A N 1
ATOM 5427 C CA . GLN A 1 705 ? 8.605 49.195 1.991 1.00 43.31 705 GLN A CA 1
ATOM 5428 C C . GLN A 1 705 ? 7.795 50.486 1.890 1.00 43.31 705 GLN A C 1
ATOM 5430 O O . GLN A 1 705 ? 7.439 51.116 2.890 1.00 43.31 705 GLN A O 1
ATOM 5435 N N . GLY A 1 706 ? 7.485 50.874 0.650 1.00 43.41 706 GLY A N 1
ATOM 5436 C CA . GLY A 1 706 ? 6.383 51.796 0.393 1.00 43.41 706 GLY A CA 1
ATOM 5437 C C . GLY A 1 706 ? 5.106 51.257 1.058 1.00 43.41 706 GLY A C 1
ATOM 5438 O O . GLY A 1 706 ? 4.889 50.043 1.050 1.00 43.41 706 GLY A O 1
ATOM 5439 N N . PRO A 1 707 ? 4.274 52.110 1.680 1.00 42.91 707 PRO A N 1
ATOM 5440 C CA . PRO A 1 707 ? 3.159 51.637 2.488 1.00 42.91 707 PRO A CA 1
ATOM 5441 C C . PRO A 1 707 ? 2.142 50.896 1.618 1.00 42.91 707 PRO A C 1
ATOM 5443 O O . PRO A 1 707 ? 1.482 51.507 0.778 1.00 42.91 707 PRO A O 1
ATOM 5446 N N . ILE A 1 708 ? 1.993 49.592 1.864 1.00 57.06 708 ILE A N 1
ATOM 5447 C CA . ILE A 1 708 ? 0.893 48.783 1.335 1.00 57.06 708 ILE A CA 1
ATOM 5448 C C . ILE A 1 708 ? -0.412 49.459 1.770 1.00 57.06 708 ILE A C 1
ATOM 5450 O O . ILE A 1 708 ? -0.663 49.570 2.972 1.00 57.06 708 ILE A O 1
ATOM 5454 N N . ASP A 1 709 ? -1.227 49.935 0.822 1.00 72.50 709 ASP A N 1
ATOM 5455 C CA . ASP A 1 709 ? -2.510 50.562 1.148 1.00 72.50 709 ASP A CA 1
ATOM 5456 C C . ASP A 1 709 ? -3.446 49.492 1.741 1.00 72.50 709 ASP A C 1
ATOM 5458 O O . ASP A 1 709 ? -3.834 48.557 1.030 1.00 72.50 709 ASP A O 1
ATOM 5462 N N . PRO A 1 710 ? -3.866 49.601 3.018 1.00 71.38 710 PRO A N 1
ATOM 5463 C CA . PRO A 1 710 ? -4.776 48.624 3.607 1.00 71.38 710 PRO A CA 1
ATOM 5464 C C . PRO A 1 710 ? -6.139 48.592 2.898 1.00 71.38 710 PRO A C 1
ATOM 5466 O O . PRO A 1 710 ? -6.861 47.607 3.010 1.00 71.38 710 PRO A O 1
ATOM 5469 N N . VAL A 1 711 ? -6.499 49.636 2.139 1.00 79.62 711 VAL A N 1
ATOM 5470 C CA . VAL A 1 711 ? -7.698 49.668 1.288 1.00 79.62 711 VAL A CA 1
ATOM 5471 C C . VAL A 1 711 ? -7.527 48.832 0.012 1.00 79.62 711 VAL A C 1
ATOM 5473 O O . VAL A 1 711 ? -8.525 48.380 -0.548 1.00 79.62 711 VAL A O 1
ATOM 5476 N N . GLU A 1 712 ? -6.301 48.599 -0.457 1.00 78.50 712 GLU A N 1
ATOM 5477 C CA . GLU A 1 712 ? -6.023 47.726 -1.604 1.00 78.50 712 GLU A CA 1
ATOM 5478 C C . GLU A 1 712 ? -6.023 46.250 -1.189 1.00 78.50 712 GLU A C 1
ATOM 5480 O O . GLU A 1 712 ? -6.750 45.458 -1.789 1.00 78.50 712 GLU A O 1
ATOM 5485 N N . VAL A 1 713 ? -5.356 45.911 -0.079 1.00 78.19 713 VAL A N 1
ATOM 5486 C CA . VAL A 1 713 ? -5.463 44.586 0.572 1.00 78.19 713 VAL A CA 1
ATOM 5487 C C . VAL A 1 713 ? -6.924 44.258 0.890 1.00 78.19 713 VAL A C 1
ATOM 5489 O O . VAL A 1 713 ? -7.411 43.187 0.546 1.00 78.19 713 VAL A O 1
ATOM 5492 N N . TYR A 1 714 ? -7.681 45.216 1.441 1.00 90.00 714 TYR A N 1
ATOM 5493 C CA . TYR A 1 714 ? -9.109 45.028 1.715 1.00 90.00 714 TYR A CA 1
ATOM 5494 C C . TYR A 1 714 ? -9.911 44.636 0.468 1.00 90.00 714 TYR A C 1
ATOM 5496 O O . TYR A 1 714 ? -10.803 43.799 0.563 1.00 90.00 714 TYR A O 1
ATOM 5504 N N . LYS A 1 715 ? -9.600 45.213 -0.700 1.00 84.56 715 LYS A N 1
ATOM 5505 C CA . LYS A 1 715 ? -10.291 44.906 -1.963 1.00 84.56 715 LYS A CA 1
ATOM 5506 C C . LYS A 1 715 ? -9.879 43.575 -2.574 1.00 84.56 715 LYS A C 1
ATOM 5508 O O . LYS A 1 715 ? -10.704 42.963 -3.251 1.00 84.56 715 LYS A O 1
ATOM 5513 N N . ASN A 1 716 ? -8.622 43.179 -2.404 1.00 83.94 716 ASN A N 1
ATOM 5514 C CA . ASN A 1 716 ? -8.077 41.961 -2.995 1.00 83.94 716 ASN A CA 1
ATOM 5515 C C . ASN A 1 716 ? -8.409 40.733 -2.146 1.00 83.94 716 ASN A C 1
ATOM 5517 O O . ASN A 1 716 ? -8.875 39.741 -2.702 1.00 83.94 716 ASN A O 1
ATOM 5521 N N . ASP A 1 717 ? -8.281 40.850 -0.822 1.00 87.88 717 ASP A N 1
ATOM 5522 C CA . ASP A 1 717 ? -8.219 39.725 0.123 1.00 87.88 717 ASP A CA 1
ATOM 5523 C C . ASP A 1 717 ? -9.337 39.770 1.190 1.00 87.88 717 ASP A C 1
ATOM 5525 O O . ASP A 1 717 ? -9.568 38.804 1.920 1.00 87.88 717 ASP A O 1
ATOM 5529 N N . GLY A 1 718 ? -10.078 40.880 1.273 1.00 87.62 718 GLY A N 1
ATOM 5530 C CA . GLY A 1 718 ? -11.132 41.107 2.265 1.00 87.62 718 GLY A CA 1
ATOM 5531 C C . GLY A 1 718 ? -10.622 41.687 3.589 1.00 87.62 718 GLY A C 1
ATOM 5532 O O . GLY A 1 718 ? -9.476 42.103 3.723 1.00 87.62 718 GLY A O 1
ATOM 5533 N N . CYS A 1 719 ? -11.493 41.765 4.600 1.00 89.88 719 CYS A N 1
ATOM 5534 C CA . CYS A 1 719 ? -11.147 42.363 5.899 1.00 89.88 719 CYS A CA 1
ATOM 5535 C C . CYS A 1 719 ? -10.609 41.385 6.955 1.00 89.88 719 CYS A C 1
ATOM 5537 O O . CYS A 1 719 ? -10.201 41.841 8.020 1.00 89.88 719 CYS A O 1
ATOM 5539 N N . ALA A 1 720 ? -10.611 40.072 6.698 1.00 87.44 720 ALA A N 1
ATOM 5540 C CA . ALA A 1 720 ? -10.121 39.062 7.647 1.00 87.44 720 ALA A CA 1
ATOM 5541 C C . ALA A 1 720 ? -8.588 38.916 7.648 1.00 87.44 720 ALA A C 1
ATOM 5543 O O . ALA A 1 720 ? -8.019 38.544 8.669 1.00 87.44 720 ALA A O 1
ATOM 5544 N N . SER A 1 721 ? -7.921 39.253 6.540 1.00 77.38 721 SER A N 1
ATOM 5545 C CA . SER A 1 721 ? -6.455 39.342 6.435 1.00 77.38 721 SER A CA 1
ATOM 5546 C C . SER A 1 721 ? -5.876 40.608 7.087 1.00 77.38 721 SER A C 1
ATOM 5548 O O . SER A 1 721 ? -4.663 40.728 7.248 1.00 77.38 721 SER A O 1
ATOM 5550 N N . LEU A 1 722 ? -6.732 41.563 7.465 1.00 83.81 722 LEU A N 1
ATOM 5551 C CA . LEU A 1 722 ? -6.344 42.869 7.991 1.00 83.81 722 LEU A CA 1
ATOM 5552 C C . LEU A 1 722 ? -6.502 42.961 9.518 1.00 83.81 722 LEU A C 1
ATOM 5554 O O . LEU A 1 722 ? -7.330 42.264 10.108 1.00 83.81 722 LEU A O 1
ATOM 5558 N N . PRO A 1 723 ? -5.763 43.872 10.187 1.00 84.19 723 PRO A N 1
ATOM 5559 C CA . PRO A 1 723 ? -5.941 44.129 11.612 1.00 84.19 723 PRO A CA 1
ATOM 5560 C C . PRO A 1 723 ? -7.402 44.447 11.951 1.00 84.19 723 PRO A C 1
ATOM 5562 O O . PRO A 1 723 ? -8.052 45.225 11.254 1.00 84.19 723 PRO A O 1
ATOM 5565 N N . SER A 1 724 ? -7.909 43.923 13.069 1.00 79.12 724 SER A N 1
ATOM 5566 C CA . SER A 1 724 ? -9.321 44.064 13.475 1.00 79.12 724 SER A CA 1
ATOM 5567 C C . SER A 1 724 ? -9.799 45.516 13.651 1.00 79.12 724 SER A C 1
ATOM 5569 O O . SER A 1 724 ? -11.000 45.791 13.626 1.00 79.12 724 SER A O 1
ATOM 5571 N N . THR A 1 725 ? -8.871 46.467 13.778 1.00 82.50 725 THR A N 1
ATOM 5572 C CA . THR A 1 725 ? -9.130 47.911 13.797 1.00 82.50 725 THR A CA 1
ATOM 5573 C C . THR A 1 725 ? -9.374 48.523 12.411 1.00 82.50 725 THR A C 1
ATOM 5575 O O . THR A 1 725 ? -9.937 49.618 12.350 1.00 82.50 725 THR A O 1
ATOM 5578 N N . PHE A 1 726 ? -9.020 47.854 11.305 1.00 91.12 726 PHE A N 1
ATOM 5579 C CA . PHE A 1 726 ? -9.095 48.402 9.944 1.00 91.12 726 PHE A CA 1
ATOM 5580 C C . PHE A 1 726 ? -10.500 48.902 9.592 1.00 91.12 726 PHE A C 1
ATOM 5582 O O . PHE A 1 726 ? -10.661 50.091 9.330 1.00 91.12 726 PHE A O 1
ATOM 5589 N N . CYS A 1 727 ? -11.536 48.056 9.678 1.00 88.06 727 CYS A N 1
ATOM 5590 C CA . CYS A 1 727 ? -12.912 48.478 9.371 1.00 88.06 727 CYS A CA 1
ATOM 5591 C C . CYS A 1 727 ? -13.379 49.663 10.242 1.00 88.06 727 CYS A C 1
ATOM 5593 O O . CYS A 1 727 ? -14.163 50.500 9.786 1.00 88.06 727 CYS A O 1
ATOM 5595 N N . SER A 1 728 ? -12.862 49.775 11.473 1.00 86.00 728 SER A N 1
ATOM 5596 C CA . SER A 1 728 ? -13.226 50.853 12.400 1.00 86.00 728 SER A CA 1
ATOM 5597 C C . SER A 1 728 ? -12.597 52.196 12.014 1.00 86.00 728 SER A C 1
ATOM 5599 O O . SER A 1 728 ? -13.209 53.236 12.245 1.00 86.00 728 SER A O 1
ATOM 5601 N N . GLY A 1 729 ? -11.433 52.179 11.354 1.00 82.69 729 GLY A N 1
ATOM 5602 C CA . GLY A 1 729 ? -10.838 53.356 10.716 1.00 82.69 729 GLY A CA 1
ATOM 5603 C C . GLY A 1 729 ? -11.383 53.629 9.309 1.00 82.69 729 GLY A C 1
ATOM 5604 O O . GLY A 1 729 ? -11.546 54.787 8.936 1.00 82.69 729 GLY A O 1
ATOM 5605 N N . TYR A 1 730 ? -11.699 52.578 8.546 1.00 86.50 730 TYR A N 1
ATOM 5606 C CA . TYR A 1 730 ? -12.125 52.662 7.146 1.00 86.50 730 TYR A CA 1
ATOM 5607 C C . TYR A 1 730 ? -13.551 53.201 6.981 1.00 86.50 730 TYR A C 1
ATOM 5609 O O . TYR A 1 730 ? -13.779 54.121 6.197 1.00 86.50 730 TYR A O 1
ATOM 5617 N N . ASN A 1 731 ? -14.519 52.651 7.726 1.00 84.94 731 ASN A N 1
ATOM 5618 C CA . ASN A 1 731 ? -15.922 53.074 7.642 1.00 84.94 731 ASN A CA 1
ATOM 5619 C C . ASN A 1 731 ? -16.638 53.204 9.004 1.00 84.94 731 ASN A C 1
ATOM 5621 O O . ASN A 1 731 ? -17.835 53.496 9.036 1.00 84.94 731 ASN A O 1
ATOM 5625 N N . GLY A 1 732 ? -15.929 52.999 10.120 1.00 79.12 732 GLY A N 1
ATOM 5626 C CA . GLY A 1 732 ? -16.473 53.115 11.477 1.00 79.12 732 GLY A CA 1
ATOM 5627 C C . GLY A 1 732 ? -17.122 51.846 12.042 1.00 79.12 732 GLY A C 1
ATOM 5628 O O . GLY A 1 732 ? -17.805 51.936 13.061 1.00 79.12 732 GLY A O 1
ATOM 5629 N N . ASN A 1 733 ? -16.942 50.678 11.412 1.00 85.88 733 ASN A N 1
ATOM 5630 C CA . ASN A 1 733 ? -17.589 49.422 11.820 1.00 85.88 733 ASN A CA 1
ATOM 5631 C C . ASN A 1 733 ? -16.579 48.267 12.022 1.00 85.88 733 ASN A C 1
ATOM 5633 O O . ASN A 1 733 ? -15.391 48.490 12.218 1.00 85.88 733 ASN A O 1
ATOM 5637 N N . TYR A 1 734 ? -17.053 47.018 12.014 1.00 88.69 734 TYR A N 1
ATOM 5638 C CA . TYR A 1 734 ? -16.272 45.793 12.235 1.00 88.69 734 TYR A CA 1
ATOM 5639 C C . TYR A 1 734 ? -16.287 44.887 10.988 1.00 88.69 734 TYR A C 1
ATOM 5641 O O . TYR A 1 734 ? -17.153 45.047 10.126 1.00 88.69 734 TYR A O 1
ATOM 5649 N N . CYS A 1 735 ? -15.346 43.946 10.872 1.00 92.38 735 CYS A N 1
ATOM 5650 C CA . CYS A 1 735 ? -15.305 42.982 9.763 1.00 92.38 735 CYS A CA 1
ATOM 5651 C C . CYS A 1 735 ? -16.419 41.926 9.886 1.00 92.38 735 CYS A C 1
ATOM 5653 O O . CYS A 1 735 ? -16.720 41.479 10.989 1.00 92.38 735 CYS A O 1
ATOM 5655 N N . LYS A 1 736 ? -17.033 41.506 8.772 1.00 89.44 736 LYS A N 1
ATOM 5656 C CA . LYS A 1 736 ? -17.939 40.344 8.729 1.00 89.44 736 LYS A CA 1
ATOM 5657 C C . LYS A 1 736 ? -17.186 39.111 8.229 1.00 89.44 736 LYS A C 1
ATOM 5659 O O . LYS A 1 736 ? -17.456 38.628 7.136 1.00 89.44 736 LYS A O 1
ATOM 5664 N N . ASP A 1 737 ? -16.255 38.613 9.029 1.00 81.00 737 ASP A N 1
ATOM 5665 C CA . ASP A 1 737 ? -15.607 37.306 8.834 1.00 81.00 737 ASP A CA 1
ATOM 5666 C C . ASP A 1 737 ? -16.623 36.180 8.541 1.00 81.00 737 ASP A C 1
ATOM 5668 O O . ASP A 1 737 ? -16.472 35.441 7.574 1.00 81.00 737 ASP A O 1
ATOM 5672 N N . TYR A 1 738 ? -17.739 36.140 9.273 1.00 79.12 738 TYR A N 1
ATOM 5673 C CA . TYR A 1 738 ? -18.847 35.193 9.098 1.00 79.12 738 TYR A CA 1
ATOM 5674 C C . TYR A 1 738 ? -19.673 35.357 7.799 1.00 79.12 738 TYR A C 1
ATOM 5676 O O . TYR A 1 738 ? -20.713 34.705 7.656 1.00 79.12 738 TYR A O 1
ATOM 5684 N N . LYS A 1 739 ? -19.285 36.241 6.864 1.00 76.56 739 LYS A N 1
ATOM 5685 C CA . LYS A 1 739 ? -19.894 36.350 5.525 1.00 76.56 739 LYS A CA 1
ATOM 5686 C C . LYS A 1 739 ? -18.867 36.675 4.449 1.00 76.56 739 LYS A C 1
ATOM 5688 O O . LYS A 1 739 ? -18.312 37.771 4.421 1.00 76.56 739 LYS A O 1
ATOM 5693 N N . THR A 1 740 ? -18.753 35.765 3.493 1.00 88.94 740 THR A N 1
ATOM 5694 C CA . THR A 1 740 ? -17.787 35.810 2.399 1.00 88.94 740 THR A CA 1
ATOM 5695 C C . THR A 1 740 ? -18.444 35.962 1.024 1.00 88.94 740 THR A C 1
ATOM 5697 O O . THR A 1 740 ? -19.648 35.731 0.865 1.00 88.94 740 THR A O 1
ATOM 5700 N N . ASP A 1 741 ? -17.653 36.378 0.033 1.00 85.25 741 ASP A N 1
ATOM 5701 C CA . ASP A 1 741 ? -17.995 36.287 -1.388 1.00 85.25 741 ASP A CA 1
ATOM 5702 C C . ASP A 1 741 ? -17.647 34.903 -1.982 1.00 85.25 741 ASP A C 1
ATOM 5704 O O . ASP A 1 741 ? -17.258 33.976 -1.269 1.00 85.25 741 ASP A O 1
ATOM 5708 N N . SER A 1 742 ? -17.776 34.752 -3.304 1.00 85.69 742 SER A N 1
ATOM 5709 C CA . SER A 1 742 ? -17.425 33.519 -4.027 1.00 85.69 742 SER A CA 1
ATOM 5710 C C . SER A 1 742 ? -15.927 33.183 -4.043 1.00 85.69 742 SER A C 1
ATOM 5712 O O . SER A 1 742 ? -15.583 32.078 -4.446 1.00 85.69 742 SER A O 1
ATOM 5714 N N . CYS A 1 743 ? -15.055 34.096 -3.605 1.00 85.81 743 CYS A N 1
ATOM 5715 C CA . CYS A 1 743 ? -13.623 33.867 -3.400 1.00 85.81 743 CYS A CA 1
ATOM 5716 C C . CYS A 1 743 ? -13.270 33.662 -1.911 1.00 85.81 743 CYS A C 1
ATOM 5718 O O . CYS A 1 743 ? -12.095 33.650 -1.557 1.00 85.81 743 CYS A O 1
ATOM 5720 N N . GLY A 1 744 ? -14.258 33.531 -1.014 1.00 86.44 744 GLY A N 1
ATOM 5721 C CA . GLY A 1 744 ? -14.011 33.350 0.420 1.00 86.44 744 GLY A CA 1
ATOM 5722 C C . GLY A 1 744 ? -13.649 34.636 1.177 1.00 86.44 744 GLY A C 1
ATOM 5723 O O . GLY A 1 744 ? -13.262 34.563 2.341 1.00 86.44 744 GLY A O 1
ATOM 5724 N N . ARG A 1 745 ? -13.798 35.820 0.571 1.00 92.06 745 ARG A N 1
ATOM 5725 C CA . ARG A 1 745 ? -13.317 37.092 1.138 1.00 92.06 745 ARG A CA 1
ATOM 5726 C C . ARG A 1 745 ? -14.398 37.824 1.920 1.00 92.06 745 ARG A C 1
ATOM 5728 O O . ARG A 1 745 ? -15.536 37.951 1.467 1.00 92.06 745 ARG A O 1
ATOM 5735 N N . SER A 1 746 ? -14.040 38.330 3.095 1.00 92.88 746 SER A N 1
ATOM 5736 C CA . SER A 1 746 ? -14.951 39.002 4.030 1.00 92.88 746 SER A CA 1
ATOM 5737 C C . SER A 1 746 ? -15.016 40.520 3.826 1.00 92.88 746 SER A C 1
ATOM 5739 O O . SER A 1 746 ? -14.069 41.149 3.359 1.00 92.88 746 SER A O 1
ATOM 5741 N N . VAL A 1 747 ? -16.141 41.135 4.208 1.00 93.06 747 VAL A N 1
ATOM 5742 C CA . VAL A 1 747 ? -16.432 42.560 3.945 1.00 93.06 747 VAL A CA 1
ATOM 5743 C C . VAL A 1 747 ? -16.689 43.356 5.231 1.00 93.06 747 VAL A C 1
ATOM 5745 O O . VAL A 1 747 ? -17.290 42.846 6.182 1.00 93.06 747 VAL A O 1
ATOM 5748 N N . CYS A 1 748 ? -16.275 44.627 5.284 1.00 93.50 748 CYS A N 1
ATOM 5749 C CA . CYS A 1 748 ? -16.570 45.486 6.432 1.00 93.50 748 CYS A CA 1
ATOM 5750 C C . CYS A 1 748 ? -18.087 45.695 6.589 1.00 93.50 748 CYS A C 1
ATOM 5752 O O . CYS A 1 748 ? -18.848 45.830 5.626 1.00 93.50 748 CYS A O 1
ATOM 5754 N N . HIS A 1 749 ? -18.576 45.742 7.827 1.00 89.62 749 HIS A N 1
ATOM 5755 C CA . HIS A 1 749 ? -19.984 46.006 8.090 1.00 89.62 749 HIS A CA 1
ATOM 5756 C C . HIS A 1 749 ? -20.371 47.406 7.576 1.00 89.62 749 HIS A C 1
ATOM 5758 O O . HIS A 1 749 ? -19.617 48.361 7.721 1.00 89.62 749 HIS A O 1
ATOM 5764 N N . GLY A 1 750 ? -21.535 47.513 6.929 1.00 83.88 750 GLY A N 1
ATOM 5765 C CA . GLY A 1 750 ? -21.969 48.714 6.203 1.00 83.88 750 GLY A CA 1
ATOM 5766 C C . GLY A 1 750 ? -21.555 48.760 4.725 1.00 83.88 750 GLY A C 1
ATOM 5767 O O . GLY A 1 750 ? -22.133 49.545 3.982 1.00 83.88 750 GLY A O 1
ATOM 5768 N N . ASP A 1 751 ? -20.631 47.898 4.293 1.00 89.69 751 ASP A N 1
ATOM 5769 C CA . ASP A 1 751 ? -20.135 47.807 2.914 1.00 89.69 751 ASP A CA 1
ATOM 5770 C C . ASP A 1 751 ? -20.658 46.539 2.184 1.00 89.69 751 ASP A C 1
ATOM 5772 O O . ASP A 1 751 ? -21.379 45.718 2.771 1.00 89.69 751 ASP A O 1
ATOM 5776 N N . SER A 1 752 ? -20.342 46.409 0.891 1.00 85.81 752 SER A N 1
ATOM 5777 C CA . SER A 1 752 ? -20.836 45.398 -0.056 1.00 85.81 752 SER A CA 1
ATOM 5778 C C . SER A 1 752 ? -19.689 44.618 -0.708 1.00 85.81 752 SER A C 1
ATOM 5780 O O . SER A 1 752 ? -18.637 45.185 -0.979 1.00 85.81 752 SER A O 1
ATOM 5782 N N . PHE A 1 753 ? -19.899 43.345 -1.061 1.00 86.06 753 PHE A N 1
ATOM 5783 C CA . PHE A 1 753 ? -18.912 42.567 -1.832 1.00 86.06 753 PHE A CA 1
ATOM 5784 C C . PHE A 1 753 ? -18.609 43.181 -3.210 1.00 86.06 753 PHE A C 1
ATOM 5786 O O . PHE A 1 753 ? -17.532 42.980 -3.750 1.00 86.06 753 PHE A O 1
ATOM 5793 N N . SER A 1 754 ? -19.514 44.005 -3.751 1.00 84.88 754 SER A N 1
ATOM 5794 C CA . SER A 1 754 ? -19.272 44.809 -4.961 1.00 84.88 754 SER A CA 1
ATOM 5795 C C . SER A 1 754 ? -18.243 45.939 -4.785 1.00 84.88 754 SER A C 1
ATOM 5797 O O . SER A 1 754 ? -17.987 46.665 -5.742 1.00 84.88 754 SER A O 1
ATOM 5799 N N . SER A 1 755 ? -17.735 46.148 -3.568 1.00 82.19 755 SER A N 1
ATOM 5800 C CA . SER A 1 755 ? -16.640 47.074 -3.256 1.00 82.19 755 SER A CA 1
ATOM 5801 C C . SER A 1 755 ? -15.272 46.379 -3.250 1.00 82.19 755 SER A C 1
ATOM 5803 O O . SER A 1 755 ? -14.255 47.070 -3.223 1.00 82.19 755 SER A O 1
ATOM 5805 N N . LEU A 1 756 ? -15.247 45.039 -3.287 1.00 88.12 756 LEU A N 1
ATOM 5806 C CA . LEU A 1 756 ? -14.049 44.234 -3.516 1.00 88.12 756 LEU A CA 1
ATOM 5807 C C . LEU A 1 756 ? -13.714 44.204 -5.016 1.00 88.12 756 LEU A C 1
ATOM 5809 O O . LEU A 1 756 ? -14.578 44.442 -5.865 1.00 88.12 756 LEU A O 1
ATOM 5813 N N . ASN A 1 757 ? -12.466 43.881 -5.348 1.00 85.44 757 ASN A N 1
ATOM 5814 C CA . ASN A 1 757 ? -12.079 43.590 -6.726 1.00 85.44 757 ASN A CA 1
ATOM 5815 C C . ASN A 1 757 ? -12.682 42.240 -7.160 1.00 85.44 757 ASN A C 1
ATOM 5817 O O . ASN A 1 757 ? -12.902 41.357 -6.333 1.00 85.44 757 ASN A O 1
ATOM 5821 N N . SER A 1 758 ? -12.981 42.076 -8.448 1.00 81.12 758 SER A N 1
ATOM 5822 C CA . SER A 1 758 ? -13.626 40.875 -9.003 1.00 81.12 758 SER A CA 1
ATOM 5823 C C . SER A 1 758 ? -12.845 39.586 -8.746 1.00 81.12 758 SER A C 1
ATOM 5825 O O . SER A 1 758 ? -11.624 39.578 -8.895 1.00 81.12 758 SER A O 1
ATOM 5827 N N . CYS A 1 759 ? -13.588 38.515 -8.451 1.00 67.88 759 CYS A N 1
ATOM 5828 C CA . CYS A 1 759 ? -13.226 37.154 -8.850 1.00 67.88 759 CYS A CA 1
ATOM 5829 C C . CYS A 1 759 ? -13.293 37.053 -10.388 1.00 67.88 759 CYS A C 1
ATOM 5831 O O . CYS A 1 759 ? -12.390 36.437 -10.984 1.00 67.88 759 CYS A O 1
#

Mean predicted aligned error: 20.47 Å

Radius of gyration: 39.26 Å; Cα contacts (8 Å, |Δi|>4): 1678; chains: 1; bounding box: 78×82×131 Å

Foldseek 3Di:
DDDDDDDDDDDDPDDDDQDDDKAWQWKDDPQGIKGFLQHPPDDDPCRRKDFADLDPDQVVQAFDCVVVDGDDPCRQFQEDAPTAIVPAAEAEAQGKMKIAMIDRPPVPDCQCPPKFKAKWKAADDSTDGSVRTDGAPPRGGHRCWDQDPVRDTGRMDMGGHHNPDDFHKMKMKMWIDRPSTIMITITMHTYDNQDAALADDPVCVVPQLNQCCQFANLPPRDPSQVVLCNNASDNRKGFDPDADPQRHTYIPHRNDPHFDFFDEDFQAFGQGWDKAQCLVHDDLLWKFKFFAADQPDPPHDDALGEHNVQWGGDNVQSKIKKKFFAPPADDDDFGADRVRDTDPHNHQYIIKMWTLHFHFFFKKKWWKQDFLDFQKKWKKKFWFWACPCVVVPDFTFIFMWIWIPQADQDDDLPPGFQQWTFGKGAGGDDPVGIDTRTWGHPDGRSPGHIKMKMWGAAQPPVQGWIWTDINNHTTDIDDDPNHAQETGITMTMMGGHDQSRHHRPDGMTMMMTRMITTRHDNHYGHYDDGPCSPPRTHVPSDSVRNPPRDGNHDDDPDDPDDDDDDDDDDDDDDDDDDDDDDDDDDDDDEEDADDPVLVLCCLAQNCPPPHQHHLCRPPPPWGWPQVDADPASHIYIPPDDNVSHDDHDDPLLVCQAANLCVVPPCSQVVLCVPPNFHWPQVDADPVSHTYTPVDDNVSHDDHPPDDDPVLQCCQAANPVVDDQCVLCVVPNFGWPLVDADPVSHIYTPVDDNVSHDDD

Nearest PDB structures (foldseek):
  3o5s-assembly1_A  TM=8.066E-01  e=1.756E-15  Bacillus subtilis
  1glh-assembly1_A  TM=8.306E-01  e=4.513E-15  synthetic construct
  1u0a-assembly1_A  TM=8.338E-01  e=6.656E-15  Paenibacillus macerans
  3wvj-assembly1_A  TM=8.194E-01  e=4.513E-15  Acetivibrio thermocellus ATCC 27405
  5nbp-assembly2_B  TM=7.065E-01  e=1.865E-11  Bacteroides ovatus

Secondary structure (DSSP, 8-state):
---------PPP-----------EEEEEETTEEEE-TT-TT-S-HHHHSEEE--SSSGGGTPPPGGG-----GGGG-SS-TT---SSPEEE-TT-EEEEEEPPPS-TTTTTTTT-EEEEEEEE--SS--GGG-EE-TT-SSEESSEEPTTS-EESEEEEEPPTT--SEEEEEEEEEEETTEEEEEEEEEEE-TTPPPSS--GGGTT-HHHHHHHHH-SSSSTTHHHHHHHS-S-TT--EEEEE-TTS-EEETTPPP-SPP-----TTSBP---EEE-STT---TTTEEEB-B--S-SGGG-----B-GGGEEEETTTTEEEEEEE-TT--SS---B-TTSPBPS--TT-BEEEEESS-B-SEEEEEEEE---STTSEEEEEEEEEE-TTGGGTPPPEEEEEEEEESB-SSSSS-S-BTTEEE--EEEESSTTSEE--EEE-SS-S-SSS-EEEEEEEE--TTT-EEEEEETTEEEEEE-STT---B-BEEEEEEE--SSTT----SSEEEEEEEEEEEEE-S---B-PPPS-TTSSB-TT--SSTT----B--S-------------------------------------PPPPHHHHHHHHHH-SSSS-TTHHHHHTTT--EETTS--TTS--EEBTB-GGGSPPPPPHHHHHHHH-GGGGGGGHHHHHHHHTS--EEEEEE-TTS-EEEBTB-GGGSPP-------HHHHHHHH-SSSS-TTHHHHHTSS-EEEEEE-TTS-EEETT--GGGSPP-

pLDDT: mean 82.22, std 17.95, range [25.77, 98.88]